Protein AF-0000000068949637 (afdb_homodimer)

Radius of gyration: 28.41 Å; Cα contacts (8 Å, |Δi|>4): 1861; chains: 2; bounding box: 64×83×65 Å

pLDDT: mean 93.16, std 8.56, range [34.22, 98.94]

Structure (mmCIF, N/CA/C/O backbone):
data_AF-0000000068949637-model_v1
#
loop_
_entity.id
_entity.type
_entity.pdbx_description
1 polymer '2-Polyprenyl-6-methoxyphenol hydroxylase or related FAD-dependent oxidoreductase'
#
loop_
_atom_site.group_PDB
_atom_site.id
_atom_site.type_symbol
_atom_site.label_atom_id
_atom_site.label_alt_id
_atom_site.label_comp_id
_atom_site.label_asym_id
_atom_site.label_entity_id
_atom_site.label_seq_id
_atom_site.pdbx_PDB_ins_code
_atom_site.Cartn_x
_atom_site.Cartn_y
_atom_site.Cartn_z
_atom_site.occupancy
_atom_site.B_iso_or_equiv
_atom_site.auth_seq_id
_atom_site.auth_comp_id
_atom_site.auth_asym_id
_atom_site.auth_atom_id
_atom_site.pdbx_PDB_model_num
ATOM 1 N N . MET A 1 1 ? 29.047 -9.109 -2.504 1 92.62 1 MET A N 1
ATOM 2 C CA . MET A 1 1 ? 27.812 -9.32 -1.756 1 92.62 1 MET A CA 1
ATOM 3 C C . MET A 1 1 ? 27.281 -10.734 -1.967 1 92.62 1 MET A C 1
ATOM 5 O O . MET A 1 1 ? 27.312 -11.25 -3.084 1 92.62 1 MET A O 1
ATOM 9 N N . LYS A 1 2 ? 26.875 -11.375 -0.888 1 96.81 2 LYS A N 1
ATOM 10 C CA . LYS A 1 2 ? 26.297 -12.711 -0.927 1 96.81 2 LYS A CA 1
ATOM 11 C C . LYS A 1 2 ? 24.859 -12.695 -0.427 1 96.81 2 LYS A C 1
ATOM 13 O O . LYS A 1 2 ? 24.578 -12.195 0.663 1 96.81 2 LYS A O 1
ATOM 18 N N . ILE A 1 3 ? 23.984 -13.297 -1.24 1 98.44 3 ILE A N 1
ATOM 19 C CA . ILE A 1 3 ? 22.562 -13.336 -0.893 1 98.44 3 ILE A CA 1
ATOM 20 C C . ILE A 1 3 ? 22.141 -14.781 -0.628 1 98.44 3 ILE A C 1
ATOM 22 O O . ILE A 1 3 ? 22.375 -15.664 -1.455 1 98.44 3 ILE A O 1
ATOM 26 N N . ALA A 1 4 ? 21.594 -15.023 0.528 1 98.81 4 ALA A N 1
ATOM 27 C CA . ALA A 1 4 ? 20.969 -16.312 0.837 1 98.81 4 ALA A CA 1
ATOM 28 C C . ALA A 1 4 ? 19.453 -16.25 0.642 1 98.81 4 ALA A C 1
ATOM 30 O O . ALA A 1 4 ? 18.812 -15.297 1.091 1 98.81 4 ALA A O 1
ATOM 31 N N . ILE A 1 5 ? 18.922 -17.234 -0.034 1 98.88 5 ILE A N 1
ATOM 32 C CA . ILE A 1 5 ? 17.5 -17.297 -0.325 1 98.88 5 ILE A CA 1
ATOM 33 C C . ILE A 1 5 ? 16.906 -18.547 0.321 1 98.88 5 ILE A C 1
ATOM 35 O O . ILE A 1 5 ? 17.266 -19.672 -0.032 1 98.88 5 ILE A O 1
ATOM 39 N N . ALA A 1 6 ? 16.016 -18.359 1.296 1 98.75 6 ALA A N 1
ATOM 40 C CA . ALA A 1 6 ? 15.273 -19.484 1.867 1 98.75 6 ALA A CA 1
ATOM 41 C C . ALA A 1 6 ? 14.055 -19.828 1.018 1 98.75 6 ALA A C 1
ATOM 43 O O . ALA A 1 6 ? 13.039 -19.125 1.069 1 98.75 6 ALA A O 1
ATOM 44 N N . GLY A 1 7 ? 14.125 -20.906 0.302 1 98.25 7 GLY A N 1
ATOM 45 C CA . GLY A 1 7 ? 13.023 -21.344 -0.543 1 98.25 7 GLY A CA 1
ATOM 46 C C . GLY A 1 7 ? 13.383 -21.391 -2.016 1 98.25 7 GLY A C 1
ATOM 47 O O . GLY A 1 7 ? 13.789 -20.375 -2.596 1 98.25 7 GLY A O 1
ATOM 48 N N . GLY A 1 8 ? 13.18 -22.547 -2.59 1 97.31 8 GLY A N 1
ATOM 49 C CA . GLY A 1 8 ? 13.438 -22.75 -4.004 1 97.31 8 GLY A CA 1
ATOM 50 C C . GLY A 1 8 ? 12.18 -22.75 -4.852 1 97.31 8 GLY A C 1
ATOM 51 O O . GLY A 1 8 ? 12.023 -23.594 -5.742 1 97.31 8 GLY A O 1
ATOM 52 N N . GLY A 1 9 ? 11.242 -21.891 -4.496 1 96.56 9 GLY A N 1
ATOM 53 C CA . GLY A 1 9 ? 10.062 -21.672 -5.324 1 96.56 9 GLY A CA 1
ATOM 54 C C . GLY A 1 9 ? 10.305 -20.703 -6.461 1 96.56 9 GLY A C 1
ATOM 55 O O . GLY A 1 9 ? 11.453 -20.328 -6.738 1 96.56 9 GLY A O 1
ATOM 56 N N . ILE A 1 10 ? 9.258 -20.266 -7.09 1 97.06 10 ILE A N 1
ATOM 57 C CA . ILE A 1 10 ? 9.32 -19.422 -8.273 1 97.06 10 ILE A CA 1
ATOM 58 C C . ILE A 1 10 ? 10.023 -18.109 -7.941 1 97.06 10 ILE A C 1
ATOM 60 O O . ILE A 1 10 ? 10.945 -17.688 -8.648 1 97.06 10 ILE A O 1
ATOM 64 N N . GLY A 1 11 ? 9.633 -17.469 -6.871 1 98.19 11 GLY A N 1
ATOM 65 C CA . GLY A 1 11 ? 10.234 -16.203 -6.48 1 98.19 11 GLY A CA 1
ATOM 66 C C . GLY A 1 11 ? 11.711 -16.328 -6.141 1 98.19 11 GLY A C 1
ATOM 67 O O . GLY A 1 11 ? 12.531 -15.539 -6.613 1 98.19 11 GLY A O 1
ATOM 68 N N . GLY A 1 12 ? 12.055 -17.359 -5.367 1 98.75 12 GLY A N 1
ATOM 69 C CA . GLY A 1 12 ? 13.43 -17.562 -4.945 1 98.75 12 GLY A CA 1
ATOM 70 C C . GLY A 1 12 ? 14.367 -17.875 -6.098 1 98.75 12 GLY A C 1
ATOM 71 O O . GLY A 1 12 ? 15.453 -17.297 -6.195 1 98.75 12 GLY A O 1
ATOM 72 N N . LEU A 1 13 ? 13.945 -18.75 -6.945 1 98.81 13 LEU A N 1
ATOM 73 C CA . LEU A 1 13 ? 14.789 -19.141 -8.078 1 98.81 13 LEU A CA 1
ATOM 74 C C . LEU A 1 13 ? 14.938 -17.984 -9.062 1 98.81 13 LEU A C 1
ATOM 76 O O . LEU A 1 13 ? 16.016 -17.812 -9.648 1 98.81 13 LEU A O 1
ATOM 80 N N . THR A 1 14 ? 13.883 -17.219 -9.242 1 98.88 14 THR A N 1
ATOM 81 C CA . THR A 1 14 ? 13.969 -16.047 -10.086 1 98.88 14 THR A CA 1
ATOM 82 C C . THR A 1 14 ? 14.992 -15.055 -9.531 1 98.88 14 THR A C 1
ATOM 84 O O . THR A 1 14 ? 15.82 -14.523 -10.273 1 98.88 14 THR A O 1
ATOM 87 N N . LEU A 1 15 ? 14.945 -14.836 -8.227 1 98.88 15 LEU A N 1
ATOM 88 C CA . LEU A 1 15 ? 15.891 -13.93 -7.602 1 98.88 15 LEU A CA 1
ATOM 89 C C . LEU A 1 15 ? 17.328 -14.422 -7.785 1 98.88 15 LEU A C 1
ATOM 91 O O . LEU A 1 15 ? 18.219 -13.641 -8.094 1 98.88 15 LEU A O 1
ATOM 95 N N . ALA A 1 16 ? 17.531 -15.719 -7.617 1 98.88 16 ALA A N 1
ATOM 96 C CA . ALA A 1 16 ? 18.859 -16.297 -7.789 1 98.88 16 ALA A CA 1
ATOM 97 C C . ALA A 1 16 ? 19.391 -16.047 -9.195 1 98.88 16 ALA A C 1
ATOM 99 O O . ALA A 1 16 ? 20.547 -15.648 -9.367 1 98.88 16 ALA A O 1
ATOM 100 N N . LEU A 1 17 ? 18.578 -16.25 -10.172 1 98.88 17 LEU A N 1
ATOM 101 C CA . LEU A 1 17 ? 18.969 -16.078 -11.562 1 98.88 17 LEU A CA 1
ATOM 102 C C . LEU A 1 17 ? 19.266 -14.609 -11.859 1 98.88 17 LEU A C 1
ATOM 104 O O . LEU A 1 17 ? 20.219 -14.297 -12.578 1 98.88 17 LEU A O 1
ATOM 108 N N . LEU A 1 18 ? 18.438 -13.727 -11.305 1 98.75 18 LEU A N 1
ATOM 109 C CA . LEU A 1 18 ? 18.672 -12.297 -11.484 1 98.75 18 LEU A CA 1
ATOM 110 C C . LEU A 1 18 ? 20 -11.875 -10.859 1 98.75 18 LEU A C 1
ATOM 112 O O . LEU A 1 18 ? 20.75 -11.109 -11.461 1 98.75 18 LEU A O 1
ATOM 116 N N . CYS A 1 19 ? 20.25 -12.367 -9.672 1 98.5 19 CYS A N 1
ATOM 117 C CA . CYS A 1 19 ? 21.516 -12.086 -9.008 1 98.5 19 CYS A CA 1
ATOM 118 C C . CYS A 1 19 ? 22.688 -12.531 -9.859 1 98.5 19 CYS A C 1
ATOM 120 O O . CYS A 1 19 ? 23.625 -11.766 -10.086 1 98.5 19 CYS A O 1
ATOM 122 N N . HIS A 1 20 ? 22.625 -13.688 -10.352 1 98.25 20 HIS A N 1
ATOM 123 C CA . HIS A 1 20 ? 23.688 -14.234 -11.18 1 98.25 20 HIS A CA 1
ATOM 124 C C . HIS A 1 20 ? 23.953 -13.352 -12.398 1 98.25 20 HIS A C 1
ATOM 126 O O . HIS A 1 20 ? 25.109 -13.078 -12.734 1 98.25 20 HIS A O 1
ATOM 132 N N . ARG A 1 21 ? 22.922 -12.969 -13.047 1 97.62 21 ARG A N 1
ATOM 133 C CA . ARG A 1 21 ? 23.031 -12.141 -14.242 1 97.62 21 ARG A CA 1
ATOM 134 C C . ARG A 1 21 ? 23.781 -10.844 -13.945 1 97.62 21 ARG A C 1
ATOM 136 O O . ARG A 1 21 ? 24.438 -10.289 -14.828 1 97.62 21 ARG A O 1
ATOM 143 N N . HIS A 1 22 ? 23.734 -10.414 -12.727 1 96.81 22 HIS A N 1
ATOM 144 C CA . HIS A 1 22 ? 24.328 -9.133 -12.375 1 96.81 22 HIS A CA 1
ATOM 145 C C . HIS A 1 22 ? 25.594 -9.336 -11.539 1 96.81 22 HIS A C 1
ATOM 147 O O . HIS A 1 22 ? 26.078 -8.398 -10.898 1 96.81 22 HIS A O 1
ATOM 153 N N . GLY A 1 23 ? 26.047 -10.523 -11.469 1 96.81 23 GLY A N 1
ATOM 154 C CA . GLY A 1 23 ? 27.328 -10.812 -10.844 1 96.81 23 GLY A CA 1
ATOM 155 C C . GLY A 1 23 ? 27.25 -10.883 -9.328 1 96.81 23 GLY A C 1
ATOM 156 O O . GLY A 1 23 ? 28.266 -10.703 -8.648 1 96.81 23 GLY A O 1
ATOM 157 N N . ILE A 1 24 ? 26.109 -11.039 -8.773 1 97.19 24 ILE A N 1
ATOM 158 C CA . ILE A 1 24 ? 25.922 -11.164 -7.336 1 97.19 24 ILE A CA 1
ATOM 159 C C . ILE A 1 24 ? 25.828 -12.641 -6.953 1 97.19 24 ILE A C 1
ATOM 161 O O . ILE A 1 24 ? 25.094 -13.406 -7.582 1 97.19 24 ILE A O 1
ATOM 165 N N . GLU A 1 25 ? 26.594 -13.031 -5.992 1 97.88 25 GLU A N 1
ATOM 166 C CA . GLU A 1 25 ? 26.547 -14.406 -5.516 1 97.88 25 GLU A CA 1
ATOM 167 C C . GLU A 1 25 ? 25.25 -14.695 -4.762 1 97.88 25 GLU A C 1
ATOM 169 O O . GLU A 1 25 ? 24.859 -13.922 -3.885 1 97.88 25 GLU A O 1
ATOM 174 N N . ALA A 1 26 ? 24.625 -15.82 -5.156 1 98.5 26 ALA A N 1
ATOM 175 C CA . ALA A 1 26 ? 23.391 -16.203 -4.484 1 98.5 26 ALA A CA 1
ATOM 176 C C . ALA A 1 26 ? 23.375 -17.703 -4.199 1 98.5 26 ALA A C 1
ATOM 178 O O . ALA A 1 26 ? 23.844 -18.5 -5.008 1 98.5 26 ALA A O 1
ATOM 179 N N . GLU A 1 27 ? 22.797 -18.031 -3.031 1 98.56 27 GLU A N 1
ATOM 180 C CA . GLU A 1 27 ? 22.562 -19.438 -2.666 1 98.56 27 GLU A CA 1
ATOM 181 C C . GLU A 1 27 ? 21.094 -19.656 -2.281 1 98.56 27 GLU A C 1
ATOM 183 O O . GLU A 1 27 ? 20.516 -18.859 -1.544 1 98.56 27 GLU A O 1
ATOM 188 N N . VAL A 1 28 ? 20.562 -20.75 -2.809 1 98.75 28 VAL A N 1
ATOM 189 C CA . VAL A 1 28 ? 19.188 -21.094 -2.514 1 98.75 28 VAL A CA 1
ATOM 190 C C . VAL A 1 28 ? 19.156 -22.297 -1.574 1 98.75 28 VAL A C 1
ATOM 192 O O . VAL A 1 28 ? 19.812 -23.312 -1.825 1 98.75 28 VAL A O 1
ATOM 195 N N . TRP A 1 29 ? 18.406 -22.172 -0.518 1 98.5 29 TRP A N 1
ATOM 196 C CA . TRP A 1 29 ? 18.188 -23.266 0.427 1 98.5 29 TRP A CA 1
ATOM 197 C C . TRP A 1 29 ? 16.734 -23.75 0.368 1 98.5 29 TRP A C 1
ATOM 199 O O . TRP A 1 29 ? 15.82 -23.016 0.724 1 98.5 29 TRP A O 1
ATOM 209 N N . GLU A 1 30 ? 16.547 -24.953 -0.092 1 97.94 30 GLU A N 1
ATOM 210 C CA . GLU A 1 30 ? 15.227 -25.531 -0.302 1 97.94 30 GLU A CA 1
ATOM 211 C C . GLU A 1 30 ? 14.992 -26.719 0.624 1 97.94 30 GLU A C 1
ATOM 213 O O . GLU A 1 30 ? 15.844 -27.594 0.744 1 97.94 30 GLU A O 1
ATOM 218 N N . ALA A 1 31 ? 13.836 -26.734 1.268 1 95.88 31 ALA A N 1
ATOM 219 C CA . ALA A 1 31 ? 13.508 -27.75 2.268 1 95.88 31 ALA A CA 1
ATOM 220 C C . ALA A 1 31 ? 13.367 -29.125 1.626 1 95.88 31 ALA A C 1
ATOM 222 O O . ALA A 1 31 ? 13.766 -30.141 2.211 1 95.88 31 ALA A O 1
ATOM 223 N N . SER A 1 32 ? 12.766 -29.234 0.45 1 94 32 SER A N 1
ATOM 224 C CA . SER A 1 32 ? 12.531 -30.516 -0.218 1 94 32 SER A CA 1
ATOM 225 C C . SER A 1 32 ? 13.844 -31.156 -0.665 1 94 32 SER A C 1
ATOM 227 O O . SER A 1 32 ? 14.711 -30.469 -1.214 1 94 32 SER A O 1
ATOM 229 N N . GLU A 1 33 ? 13.914 -32.406 -0.545 1 93.38 33 GLU A N 1
ATOM 230 C CA . GLU A 1 33 ? 15.109 -33.094 -0.978 1 93.38 33 GLU A CA 1
ATOM 231 C C . GLU A 1 33 ? 15.172 -33.219 -2.5 1 93.38 33 GLU A C 1
ATOM 233 O O . GLU A 1 33 ? 16.25 -33.156 -3.092 1 93.38 33 GLU A O 1
ATOM 238 N N . THR A 1 34 ? 13.961 -33.438 -2.951 1 91.12 34 THR A N 1
ATOM 239 C CA . THR A 1 34 ? 13.836 -33.531 -4.402 1 91.12 34 THR A CA 1
ATOM 240 C C . THR A 1 34 ? 12.711 -32.625 -4.906 1 91.12 34 THR A C 1
ATOM 242 O O . THR A 1 34 ? 11.578 -32.719 -4.434 1 91.12 34 THR A O 1
ATOM 245 N N . LEU A 1 35 ? 13.102 -31.812 -5.859 1 89.44 35 LEU A N 1
ATOM 246 C CA . LEU A 1 35 ? 12.078 -31 -6.496 1 89.44 35 LEU A CA 1
ATOM 247 C C . LEU A 1 35 ? 11.352 -31.781 -7.586 1 89.44 35 LEU A C 1
ATOM 249 O O . LEU A 1 35 ? 11.992 -32.406 -8.438 1 89.44 35 LEU A O 1
ATOM 253 N N . ARG A 1 36 ? 10.016 -31.781 -7.473 1 85.31 36 ARG A N 1
ATOM 254 C CA . ARG A 1 36 ? 9.156 -32.438 -8.461 1 85.31 36 ARG A CA 1
ATOM 255 C C . ARG A 1 36 ? 8.164 -31.453 -9.07 1 85.31 36 ARG A C 1
ATOM 257 O O . ARG A 1 36 ? 7.824 -30.438 -8.445 1 85.31 36 ARG A O 1
ATOM 264 N N . PRO A 1 37 ? 7.875 -31.719 -10.336 1 82.06 37 PRO A N 1
ATOM 265 C CA . PRO A 1 37 ? 6.91 -30.828 -10.977 1 82.06 37 PRO A CA 1
ATOM 266 C C . PRO A 1 37 ? 5.492 -31 -10.445 1 82.06 37 PRO A C 1
ATOM 268 O O . PRO A 1 37 ? 4.641 -31.578 -11.133 1 82.06 37 PRO A O 1
ATOM 271 N N . LEU A 1 38 ? 5.195 -30.516 -9.32 1 73.81 38 LEU A N 1
ATOM 272 C CA . LEU A 1 38 ? 3.895 -30.641 -8.68 1 73.81 38 LEU A CA 1
ATOM 273 C C . LEU A 1 38 ? 3.025 -29.422 -8.961 1 73.81 38 LEU A C 1
ATOM 275 O O . LEU A 1 38 ? 3.541 -28.359 -9.312 1 73.81 38 LEU A O 1
ATOM 279 N N . GLY A 1 39 ? 1.839 -29.688 -9.016 1 72.62 39 GLY A N 1
ATOM 280 C CA . GLY A 1 39 ? 0.919 -28.562 -9.078 1 72.62 39 GLY A CA 1
ATOM 281 C C . GLY A 1 39 ? 0.007 -28.594 -10.289 1 72.62 39 GLY A C 1
ATOM 282 O O . GLY A 1 39 ? -0.193 -29.656 -10.891 1 72.62 39 GLY A O 1
ATOM 283 N N . VAL A 1 40 ? -0.61 -27.516 -10.383 1 88.06 40 VAL A N 1
ATOM 284 C CA . VAL A 1 40 ? -1.541 -27.328 -11.484 1 88.06 40 VAL A CA 1
ATOM 285 C C . VAL A 1 40 ? -1.135 -26.094 -12.297 1 88.06 40 VAL A C 1
ATOM 287 O O . VAL A 1 40 ? 0.055 -25.797 -12.438 1 88.06 40 VAL A O 1
ATOM 290 N N . GLY A 1 41 ? -2.076 -25.484 -12.945 1 94.31 41 GLY A N 1
ATOM 291 C CA . GLY A 1 41 ? -1.769 -24.391 -13.844 1 94.31 41 GLY A CA 1
ATOM 292 C C . GLY A 1 41 ? -1.65 -23.047 -13.125 1 94.31 41 GLY A C 1
ATOM 293 O O . GLY A 1 41 ? -2.297 -22.828 -12.102 1 94.31 41 GLY A O 1
ATOM 294 N N . ILE A 1 42 ? -0.768 -22.203 -13.609 1 95.56 42 ILE A N 1
ATOM 295 C CA . ILE A 1 42 ? -0.699 -20.797 -13.203 1 95.56 42 ILE A CA 1
ATOM 296 C C . ILE A 1 42 ? -0.581 -19.906 -14.438 1 95.56 42 ILE A C 1
ATOM 298 O O . ILE A 1 42 ? -0.358 -20.406 -15.547 1 95.56 42 ILE A O 1
ATOM 302 N N . ASN A 1 43 ? -0.766 -18.656 -14.18 1 96 43 ASN A N 1
ATOM 303 C CA . ASN A 1 43 ? -0.61 -17.672 -15.25 1 96 43 ASN A CA 1
ATOM 304 C C . ASN A 1 43 ? 0.551 -16.719 -14.977 1 96 43 ASN A C 1
ATOM 306 O O . ASN A 1 43 ? 0.756 -16.297 -13.836 1 96 43 ASN A O 1
ATOM 310 N N . LEU A 1 44 ? 1.307 -16.531 -16 1 96.62 44 LEU A N 1
ATOM 311 C CA . LEU A 1 44 ? 2.369 -15.523 -15.992 1 96.62 44 LEU A CA 1
ATOM 312 C C . LEU A 1 44 ? 1.97 -14.289 -16.797 1 96.62 44 LEU A C 1
ATOM 314 O O . LEU A 1 44 ? 1.932 -14.336 -18.031 1 96.62 44 LEU A O 1
ATOM 318 N N . LEU A 1 45 ? 1.758 -13.195 -16.125 1 95.5 45 LEU A N 1
ATOM 319 C CA . LEU A 1 45 ? 1.332 -11.953 -16.766 1 95.5 45 LEU A CA 1
ATOM 320 C C . LEU A 1 45 ? 2.496 -11.297 -17.5 1 95.5 45 LEU A C 1
ATOM 322 O O . LEU A 1 45 ? 3.66 -11.602 -17.219 1 95.5 45 LEU A O 1
ATOM 326 N N . PRO A 1 46 ? 2.201 -10.344 -18.328 1 94.69 46 PRO A N 1
ATOM 327 C CA . PRO A 1 46 ? 3.23 -9.758 -19.188 1 94.69 46 PRO A CA 1
ATOM 328 C C . PRO A 1 46 ? 4.371 -9.117 -18.406 1 94.69 46 PRO A C 1
ATOM 330 O O . PRO A 1 46 ? 5.535 -9.219 -18.797 1 94.69 46 PRO A O 1
ATOM 333 N N . HIS A 1 47 ? 4.066 -8.516 -17.312 1 93.06 47 HIS A N 1
ATOM 334 C CA . HIS A 1 47 ? 5.117 -7.852 -16.547 1 93.06 47 HIS A CA 1
ATOM 335 C C . HIS A 1 47 ? 6.082 -8.867 -15.945 1 93.06 47 HIS A C 1
ATOM 337 O O . HIS A 1 47 ? 7.281 -8.602 -15.844 1 93.06 47 HIS A O 1
ATOM 343 N N . ALA A 1 48 ? 5.605 -10.016 -15.57 1 96.06 48 ALA A N 1
ATOM 344 C CA . ALA A 1 48 ? 6.473 -11.094 -15.094 1 96.06 48 ALA A CA 1
ATOM 345 C C . ALA A 1 48 ? 7.277 -11.695 -16.25 1 96.06 48 ALA A C 1
ATOM 347 O O . ALA A 1 48 ? 8.469 -11.977 -16.094 1 96.06 48 ALA A O 1
ATOM 348 N N . VAL A 1 49 ? 6.605 -11.836 -17.375 1 97.25 49 VAL A N 1
ATOM 349 C CA . VAL A 1 49 ? 7.258 -12.438 -18.531 1 97.25 49 VAL A CA 1
ATOM 350 C C . VAL A 1 49 ? 8.375 -11.523 -19.031 1 97.25 49 VAL A C 1
ATOM 352 O O . VAL A 1 49 ? 9.422 -11.992 -19.484 1 97.25 49 VAL A O 1
ATOM 355 N N . ARG A 1 50 ? 8.172 -10.25 -18.906 1 96.75 50 ARG A N 1
ATOM 356 C CA . ARG A 1 50 ? 9.227 -9.305 -19.25 1 96.75 50 ARG A CA 1
ATOM 357 C C . ARG A 1 50 ? 10.508 -9.617 -18.484 1 96.75 50 ARG A C 1
ATOM 359 O O . ARG A 1 50 ? 11.586 -9.695 -19.078 1 96.75 50 ARG A O 1
ATOM 366 N N . ILE A 1 51 ? 10.406 -9.859 -17.25 1 97.38 51 ILE A N 1
ATOM 367 C CA . ILE A 1 51 ? 11.555 -10.133 -16.406 1 97.38 51 ILE A CA 1
ATOM 368 C C . ILE A 1 51 ? 12.172 -11.484 -16.766 1 97.38 51 ILE A C 1
ATOM 370 O O . ILE A 1 51 ? 13.391 -11.602 -16.891 1 97.38 51 ILE A O 1
ATOM 374 N N . LEU A 1 52 ? 11.328 -12.438 -16.984 1 98.5 52 LEU A N 1
ATOM 375 C CA . LEU A 1 52 ? 11.805 -13.758 -17.375 1 98.5 52 LEU A CA 1
ATOM 376 C C . LEU A 1 52 ? 12.484 -13.711 -18.734 1 98.5 52 LEU A C 1
ATOM 378 O O . LEU A 1 52 ? 13.445 -14.445 -18.984 1 98.5 52 LEU A O 1
ATOM 382 N N . SER A 1 53 ? 11.992 -12.844 -19.578 1 97.75 53 SER A N 1
ATOM 383 C CA . SER A 1 53 ? 12.602 -12.656 -20.891 1 97.75 53 SER A CA 1
ATOM 384 C C . SER A 1 53 ? 14 -12.062 -20.766 1 97.75 53 SER A C 1
ATOM 386 O O . SER A 1 53 ? 14.906 -12.438 -21.516 1 97.75 53 SER A O 1
ATOM 388 N N . GLU A 1 54 ? 14.133 -11.164 -19.875 1 96.62 54 GLU A N 1
ATOM 389 C CA . GLU A 1 54 ? 15.445 -10.602 -19.609 1 96.62 54 GLU A CA 1
ATOM 390 C C . GLU A 1 54 ? 16.438 -11.68 -19.156 1 96.62 54 GLU A C 1
ATOM 392 O O . GLU A 1 54 ? 17.641 -11.562 -19.375 1 96.62 54 GLU A O 1
ATOM 397 N N . LEU A 1 55 ? 15.938 -12.703 -18.641 1 98.19 55 LEU A N 1
ATOM 398 C CA . LEU A 1 55 ? 16.75 -13.82 -18.188 1 98.19 55 LEU A CA 1
ATOM 399 C C . LEU A 1 55 ? 17 -14.82 -19.312 1 98.19 55 LEU A C 1
ATOM 401 O O . LEU A 1 55 ? 17.609 -15.867 -19.094 1 98.19 55 LEU A O 1
ATOM 405 N N . GLY A 1 56 ? 16.422 -14.531 -20.469 1 98.06 56 GLY A N 1
ATOM 406 C CA . GLY A 1 56 ? 16.625 -15.391 -21.625 1 98.06 56 GLY A CA 1
ATOM 407 C C . GLY A 1 56 ? 15.727 -16.609 -21.625 1 98.06 56 GLY A C 1
ATOM 408 O O . GLY A 1 56 ? 16.047 -17.625 -22.25 1 98.06 56 GLY A O 1
ATOM 409 N N . LEU A 1 57 ? 14.633 -16.562 -20.969 1 98.5 57 LEU A N 1
ATOM 410 C CA . LEU A 1 57 ? 13.828 -17.766 -20.781 1 98.5 57 LEU A CA 1
ATOM 411 C C . LEU A 1 57 ? 12.594 -17.734 -21.672 1 98.5 57 LEU A C 1
ATOM 413 O O . LEU A 1 57 ? 11.766 -18.641 -21.641 1 98.5 57 LEU A O 1
ATOM 417 N N . ARG A 1 58 ? 12.469 -16.734 -22.469 1 97.5 58 ARG A N 1
ATOM 418 C CA . ARG A 1 58 ? 11.242 -16.547 -23.25 1 97.5 58 ARG A CA 1
ATOM 419 C C . ARG A 1 58 ? 10.984 -17.75 -24.156 1 97.5 58 ARG A C 1
ATOM 421 O O . ARG A 1 58 ? 9.875 -18.281 -24.188 1 97.5 58 ARG A O 1
ATOM 428 N N . ASP A 1 59 ? 11.969 -18.203 -24.906 1 98 59 ASP A N 1
ATOM 429 C CA . ASP A 1 59 ? 11.789 -19.297 -25.859 1 98 59 ASP A CA 1
ATOM 430 C C . ASP A 1 59 ? 11.461 -20.609 -25.141 1 98 59 ASP A C 1
ATOM 432 O O . ASP A 1 59 ? 10.602 -21.359 -25.578 1 98 59 ASP A O 1
ATOM 436 N N . ALA A 1 60 ? 12.195 -20.859 -24.062 1 98.56 60 ALA A N 1
ATOM 437 C CA . ALA A 1 60 ? 11.93 -22.062 -23.281 1 98.56 60 ALA A CA 1
ATOM 438 C C . ALA A 1 60 ? 10.5 -22.062 -22.734 1 98.56 60 ALA A C 1
ATOM 440 O O . ALA A 1 60 ? 9.844 -23.094 -22.703 1 98.56 60 ALA A O 1
ATOM 441 N N . LEU A 1 61 ? 10.047 -20.891 -22.328 1 98.62 61 LEU A N 1
ATOM 442 C CA . LEU A 1 61 ? 8.672 -20.75 -21.844 1 98.62 61 LEU A CA 1
ATOM 443 C C . LEU A 1 61 ? 7.68 -21.016 -22.984 1 98.62 61 LEU A C 1
ATOM 445 O O . LEU A 1 61 ? 6.691 -21.734 -22.781 1 98.62 61 LEU A O 1
ATOM 449 N N . ALA A 1 62 ? 7.957 -20.5 -24.141 1 98.19 62 ALA A N 1
ATOM 450 C CA . ALA A 1 62 ? 7.07 -20.656 -25.297 1 98.19 62 ALA A CA 1
ATOM 451 C C . ALA A 1 62 ? 6.953 -22.125 -25.703 1 98.19 62 ALA A C 1
ATOM 453 O O . ALA A 1 62 ? 5.934 -22.531 -26.25 1 98.19 62 ALA A O 1
ATOM 454 N N . ASP A 1 63 ? 7.945 -22.859 -25.359 1 98.31 63 ASP A N 1
ATOM 455 C CA . ASP A 1 63 ? 7.977 -24.266 -25.734 1 98.31 63 ASP A CA 1
ATOM 456 C C . ASP A 1 63 ? 7.074 -25.094 -24.812 1 98.31 63 ASP A C 1
ATOM 458 O O . ASP A 1 63 ? 6.605 -26.172 -25.203 1 98.31 63 ASP A O 1
ATOM 462 N N . ILE A 1 64 ? 6.812 -24.609 -23.672 1 98.06 64 ILE A N 1
ATOM 463 C CA . ILE A 1 64 ? 6.141 -25.5 -22.734 1 98.06 64 ILE A CA 1
ATOM 464 C C . ILE A 1 64 ? 4.805 -24.906 -22.312 1 98.06 64 ILE A C 1
ATOM 466 O O . ILE A 1 64 ? 3.965 -25.594 -21.719 1 98.06 64 ILE A O 1
ATOM 470 N N . ALA A 1 65 ? 4.59 -23.656 -22.547 1 98.56 65 ALA A N 1
ATOM 471 C CA . ALA A 1 65 ? 3.428 -22.938 -22.016 1 98.56 65 ALA A CA 1
ATOM 472 C C . ALA A 1 65 ? 2.525 -22.453 -23.141 1 98.56 65 ALA A C 1
ATOM 474 O O . ALA A 1 65 ? 2.975 -22.297 -24.281 1 98.56 65 ALA A O 1
ATOM 475 N N . ILE A 1 66 ? 1.286 -22.234 -22.844 1 98.69 66 ILE A N 1
ATOM 476 C CA . ILE A 1 66 ? 0.328 -21.688 -23.797 1 98.69 66 ILE A CA 1
ATOM 477 C C . ILE A 1 66 ? 0.397 -20.172 -23.781 1 98.69 66 ILE A C 1
ATOM 479 O O . ILE A 1 66 ? 0.24 -19.547 -22.719 1 98.69 66 ILE A O 1
ATOM 483 N N . GLU A 1 67 ? 0.652 -19.562 -24.953 1 98.38 67 GLU A N 1
ATOM 484 C CA . GLU A 1 67 ? 0.477 -18.125 -25.062 1 98.38 67 GLU A CA 1
ATOM 485 C C . GLU A 1 67 ? -1.001 -17.734 -25.062 1 98.38 67 GLU A C 1
ATOM 487 O O . GLU A 1 67 ? -1.692 -17.891 -26.062 1 98.38 67 GLU A O 1
ATOM 492 N N . THR A 1 68 ? -1.428 -17.219 -23.953 1 98.12 68 THR A N 1
ATOM 493 C CA . THR A 1 68 ? -2.846 -16.953 -23.734 1 98.12 68 THR A CA 1
ATOM 494 C C . THR A 1 68 ? -3.355 -15.914 -24.719 1 98.12 68 THR A C 1
ATOM 496 O O . THR A 1 68 ? -2.748 -14.852 -24.875 1 98.12 68 THR A O 1
ATOM 499 N N . SER A 1 69 ? -4.477 -16.188 -25.344 1 98 69 SER A N 1
ATOM 500 C CA . SER A 1 69 ? -4.984 -15.297 -26.375 1 98 69 SER A CA 1
ATOM 501 C C . SER A 1 69 ? -6.027 -14.336 -25.828 1 98 69 SER A C 1
ATOM 503 O O . SER A 1 69 ? -6.129 -13.195 -26.281 1 98 69 SER A O 1
ATOM 505 N N . SER A 1 70 ? -6.746 -14.852 -24.875 1 97.81 70 SER A N 1
ATOM 506 C CA . SER A 1 70 ? -7.844 -14.016 -24.391 1 97.81 70 SER A CA 1
ATOM 507 C C . SER A 1 70 ? -8.32 -14.484 -23.016 1 97.81 70 SER A C 1
ATOM 509 O O . SER A 1 70 ? -7.988 -15.586 -22.578 1 97.81 70 SER A O 1
ATOM 511 N N . LEU A 1 71 ? -9.031 -13.602 -22.328 1 97 71 LEU A N 1
ATOM 512 C CA . LEU A 1 71 ? -9.742 -13.859 -21.078 1 97 71 LEU A CA 1
ATOM 513 C C . LEU A 1 71 ? -11.219 -13.484 -21.203 1 97 71 LEU A C 1
ATOM 515 O O . LEU A 1 71 ? -11.547 -12.422 -21.734 1 97 71 LEU A O 1
ATOM 519 N N . SER A 1 72 ? -12.094 -14.375 -20.781 1 97.38 72 SER A N 1
ATOM 520 C CA . SER A 1 72 ? -13.523 -14.086 -20.766 1 97.38 72 SER A CA 1
ATOM 521 C C . SER A 1 72 ? -14.141 -14.391 -19.406 1 97.38 72 SER A C 1
ATOM 523 O O . SER A 1 72 ? -13.711 -15.32 -18.719 1 97.38 72 SER A O 1
ATOM 525 N N . TYR A 1 73 ? -15.125 -13.578 -19.062 1 97.25 73 TYR A N 1
ATOM 526 C CA . TYR A 1 73 ? -15.977 -13.828 -17.891 1 97.25 73 TYR A CA 1
ATOM 527 C C . TYR A 1 73 ? -17.391 -14.211 -18.328 1 97.25 73 TYR A C 1
ATOM 529 O O . TYR A 1 73 ? -17.969 -13.57 -19.203 1 97.25 73 TYR A O 1
ATOM 537 N N . TYR A 1 74 ? -17.891 -15.281 -17.734 1 97.88 74 TYR A N 1
ATOM 538 C CA . TYR A 1 74 ? -19.234 -15.781 -18.016 1 97.88 74 TYR A CA 1
ATOM 539 C C . TYR A 1 74 ? -20.047 -15.875 -16.734 1 97.88 74 TYR A C 1
ATOM 541 O O . TYR A 1 74 ? -19.5 -16.016 -15.648 1 97.88 74 TYR A O 1
ATOM 549 N N . ASN A 1 75 ? -21.406 -15.742 -16.938 1 97.5 75 ASN A N 1
ATOM 550 C CA . ASN A 1 75 ? -22.25 -16.062 -15.797 1 97.5 75 ASN A CA 1
ATOM 551 C C . ASN A 1 75 ? -22.469 -17.562 -15.656 1 97.5 75 ASN A C 1
ATOM 553 O O . ASN A 1 75 ? -21.906 -18.344 -16.422 1 97.5 75 ASN A O 1
ATOM 557 N N . LYS A 1 76 ? -23.234 -18 -14.68 1 96.62 76 LYS A N 1
ATOM 558 C CA . LYS A 1 76 ? -23.422 -19.406 -14.352 1 96.62 76 LYS A CA 1
ATOM 559 C C . LYS A 1 76 ? -24.219 -20.125 -15.445 1 96.62 76 LYS A C 1
ATOM 561 O O . LYS A 1 76 ? -24.328 -21.344 -15.445 1 96.62 76 LYS A O 1
ATOM 566 N N . ARG A 1 77 ? -24.719 -19.375 -16.422 1 95.56 77 ARG A N 1
ATOM 567 C CA . ARG A 1 77 ? -25.5 -19.938 -17.516 1 95.56 77 ARG A CA 1
ATOM 568 C C . ARG A 1 77 ? -24.688 -19.969 -18.812 1 95.56 77 ARG A C 1
ATOM 570 O O . ARG A 1 77 ? -25.219 -20.297 -19.875 1 95.56 77 ARG A O 1
ATOM 577 N N . GLY A 1 78 ? -23.453 -19.578 -18.719 1 96 78 GLY A N 1
ATOM 578 C CA . GLY A 1 78 ? -22.562 -19.609 -19.875 1 96 78 GLY A CA 1
ATOM 579 C C . GLY A 1 78 ? -22.703 -18.391 -20.766 1 96 78 GLY A C 1
ATOM 580 O O . GLY A 1 78 ? -22.25 -18.391 -21.906 1 96 78 GLY A O 1
ATOM 581 N N . GLN A 1 79 ? -23.312 -17.375 -20.266 1 97.06 79 GLN A N 1
ATOM 582 C CA . GLN A 1 79 ? -23.438 -16.141 -21.016 1 97.06 79 GLN A CA 1
ATOM 583 C C . GLN A 1 79 ? -22.234 -15.227 -20.781 1 97.06 79 GLN A C 1
ATOM 585 O O . GLN A 1 79 ? -21.844 -14.992 -19.641 1 97.06 79 GLN A O 1
ATOM 590 N N . ARG A 1 80 ? -21.703 -14.688 -21.875 1 97.31 80 ARG A N 1
ATOM 591 C CA . ARG A 1 80 ? -20.484 -13.891 -21.766 1 97.31 80 ARG A CA 1
ATOM 592 C C . ARG A 1 80 ? -20.781 -12.516 -21.172 1 97.31 80 ARG A C 1
ATOM 594 O O . ARG A 1 80 ? -21.688 -11.812 -21.656 1 97.31 80 ARG A O 1
ATOM 601 N N . ILE A 1 81 ? -20.047 -12.133 -20.203 1 97.56 81 ILE A N 1
ATOM 602 C CA . ILE A 1 81 ? -20.141 -10.836 -19.547 1 97.56 81 ILE A CA 1
ATOM 603 C C . ILE A 1 81 ? -19.062 -9.898 -20.094 1 97.56 81 ILE A C 1
ATOM 605 O O . ILE A 1 81 ? -19.312 -8.719 -20.328 1 97.56 81 ILE A O 1
ATOM 609 N N . TRP A 1 82 ? -17.891 -10.43 -20.281 1 95.69 82 TRP A N 1
ATOM 610 C CA . TRP A 1 82 ? -16.719 -9.656 -20.672 1 95.69 82 TRP A CA 1
ATOM 611 C C . TRP A 1 82 ? -15.742 -10.5 -21.5 1 95.69 82 TRP A C 1
ATOM 613 O O . TRP A 1 82 ? -15.672 -11.719 -21.312 1 95.69 82 TRP A O 1
ATOM 623 N N . HIS A 1 83 ? -15.078 -9.859 -22.391 1 96 83 HIS A N 1
ATOM 624 C CA . HIS A 1 83 ? -14.039 -10.477 -23.203 1 96 83 HIS A CA 1
ATOM 625 C C . HIS A 1 83 ? -12.922 -9.484 -23.516 1 96 83 HIS A C 1
ATOM 627 O O . HIS A 1 83 ? -13.188 -8.344 -23.906 1 96 83 HIS A O 1
ATOM 633 N N . GLU A 1 84 ? -11.672 -9.953 -23.328 1 94.75 84 GLU A N 1
ATOM 634 C CA . GLU A 1 84 ? -10.555 -9.094 -23.719 1 94.75 84 GLU A CA 1
ATOM 635 C C . GLU A 1 84 ? -9.359 -9.922 -24.188 1 94.75 84 GLU A C 1
ATOM 637 O O . GLU A 1 84 ? -9.117 -11.008 -23.672 1 94.75 84 GLU A O 1
ATOM 642 N N . PRO A 1 85 ? -8.641 -9.422 -25.203 1 96.56 85 PRO A N 1
ATOM 643 C CA . PRO A 1 85 ? -7.387 -10.078 -25.594 1 96.56 85 PRO A CA 1
ATOM 644 C C . PRO A 1 85 ? -6.336 -10.016 -24.484 1 96.56 85 PRO A C 1
ATOM 646 O O . PRO A 1 85 ? -6.43 -9.18 -23.578 1 96.56 85 PRO A O 1
ATOM 649 N N . ARG A 1 86 ? -5.363 -10.898 -24.547 1 95.88 86 ARG A N 1
ATOM 650 C CA . ARG A 1 86 ? -4.301 -10.953 -23.547 1 95.88 86 ARG A CA 1
ATOM 651 C C . ARG A 1 86 ? -2.926 -10.938 -24.219 1 95.88 86 ARG A C 1
ATOM 653 O O . ARG A 1 86 ? -2.779 -11.359 -25.359 1 95.88 86 ARG A O 1
ATOM 660 N N . GLY A 1 87 ? -1.953 -10.492 -23.484 1 94.94 87 GLY A N 1
ATOM 661 C CA . GLY A 1 87 ? -0.575 -10.523 -23.938 1 94.94 87 GLY A CA 1
ATOM 662 C C . GLY A 1 87 ? -0.354 -9.742 -25.219 1 94.94 87 GLY A C 1
ATOM 663 O O . GLY A 1 87 ? -0.769 -8.586 -25.328 1 94.94 87 GLY A O 1
ATOM 664 N N . LEU A 1 88 ? 0.244 -10.398 -26.172 1 94.69 88 LEU A N 1
ATOM 665 C CA . LEU A 1 88 ? 0.579 -9.758 -27.438 1 94.69 88 LEU A CA 1
ATOM 666 C C . LEU A 1 88 ? -0.682 -9.312 -28.172 1 94.69 88 LEU A C 1
ATOM 668 O O . LEU A 1 88 ? -0.712 -8.234 -28.766 1 94.69 88 LEU A O 1
ATOM 672 N N . ALA A 1 89 ? -1.65 -10.125 -28.031 1 94.5 89 ALA A N 1
ATOM 673 C CA . ALA A 1 89 ? -2.906 -9.82 -28.703 1 94.5 89 ALA A CA 1
ATOM 674 C C . ALA A 1 89 ? -3.549 -8.562 -28.125 1 94.5 89 ALA A C 1
ATOM 676 O O . ALA A 1 89 ? -4.336 -7.895 -28.797 1 94.5 89 ALA A O 1
ATOM 677 N N . ALA A 1 90 ? -3.229 -8.242 -26.953 1 94.25 90 ALA A N 1
ATOM 678 C CA . ALA A 1 90 ? -3.762 -7.051 -26.297 1 94.25 90 ALA A CA 1
ATOM 679 C C . ALA A 1 90 ? -2.865 -5.84 -26.547 1 94.25 90 ALA A C 1
ATOM 681 O O . ALA A 1 90 ? -3.148 -4.742 -26.047 1 94.25 90 ALA A O 1
ATOM 682 N N . GLY A 1 91 ? -1.764 -6.035 -27.234 1 93 91 GLY A N 1
ATOM 683 C CA . GLY A 1 91 ? -0.88 -4.934 -27.578 1 93 91 GLY A CA 1
ATOM 684 C C . GLY A 1 91 ? 0.331 -4.832 -26.672 1 93 91 GLY A C 1
ATOM 685 O O . GLY A 1 91 ? 1.134 -3.906 -26.797 1 93 91 GLY A O 1
ATOM 686 N N . TYR A 1 92 ? 0.515 -5.762 -25.812 1 93.06 92 TYR A N 1
ATOM 687 C CA . TYR A 1 92 ? 1.712 -5.77 -24.969 1 93.06 92 TYR A CA 1
ATOM 688 C C . TYR A 1 92 ? 2.93 -6.219 -25.781 1 93.06 92 TYR A C 1
ATOM 690 O O . TYR A 1 92 ? 2.795 -6.93 -26.766 1 93.06 92 TYR A O 1
ATOM 698 N N . ASP A 1 93 ? 4.094 -5.863 -25.234 1 93.94 93 ASP A N 1
ATOM 699 C CA . ASP A 1 93 ? 5.34 -6.277 -25.859 1 93.94 93 ASP A CA 1
ATOM 700 C C . ASP A 1 93 ? 5.699 -7.711 -25.484 1 93.94 93 ASP A C 1
ATOM 702 O O . ASP A 1 93 ? 6.516 -8.352 -26.141 1 93.94 93 ASP A O 1
ATOM 706 N N . TRP A 1 94 ? 5.023 -8.234 -24.484 1 95.5 94 TRP A N 1
ATOM 707 C CA . TRP A 1 94 ? 5.309 -9.57 -23.969 1 95.5 94 TRP A CA 1
ATOM 708 C C . TRP A 1 94 ? 4.027 -10.391 -23.875 1 95.5 94 TRP A C 1
ATOM 710 O O . TRP A 1 94 ? 2.967 -9.859 -23.531 1 95.5 94 TRP A O 1
ATOM 720 N N . PRO A 1 95 ? 4.168 -11.633 -24.125 1 97 95 PRO A N 1
ATOM 721 C CA . PRO A 1 95 ? 2.99 -12.5 -24.031 1 97 95 PRO A CA 1
ATOM 722 C C . PRO A 1 95 ? 2.582 -12.766 -22.578 1 97 95 PRO A C 1
ATOM 724 O O . PRO A 1 95 ? 3.326 -12.445 -21.656 1 97 95 PRO A O 1
ATOM 727 N N . GLN A 1 96 ? 1.382 -13.164 -22.422 1 96.94 96 GLN A N 1
ATOM 728 C CA . GLN A 1 96 ? 0.944 -13.891 -21.234 1 96.94 96 GLN A CA 1
ATOM 729 C C . GLN A 1 96 ? 1.028 -15.398 -21.438 1 96.94 96 GLN A C 1
ATOM 731 O O . GLN A 1 96 ? 0.704 -15.898 -22.516 1 96.94 96 GLN A O 1
ATOM 736 N N . PHE A 1 97 ? 1.484 -16.125 -20.406 1 98.12 97 PHE A N 1
ATOM 737 C CA . PHE A 1 97 ? 1.581 -17.562 -20.531 1 98.12 97 PHE A CA 1
ATOM 738 C C . PHE A 1 97 ? 0.703 -18.266 -19.484 1 98.12 97 PHE A C 1
ATOM 740 O O . PHE A 1 97 ? 0.665 -17.844 -18.328 1 98.12 97 PHE A O 1
ATOM 747 N N . SER A 1 98 ? -0.06 -19.203 -19.906 1 98.25 98 SER A N 1
ATOM 748 C CA . SER A 1 98 ? -0.623 -20.234 -19.031 1 98.25 98 SER A CA 1
ATOM 749 C C . SER A 1 98 ? 0.251 -21.484 -19.016 1 98.25 98 SER A C 1
ATOM 751 O O . SER A 1 98 ? 0.549 -22.047 -20.062 1 98.25 98 SER A O 1
ATOM 753 N N . ILE A 1 99 ? 0.593 -21.906 -17.812 1 97.94 99 ILE A N 1
ATOM 754 C CA . ILE A 1 99 ? 1.674 -22.891 -17.766 1 97.94 99 ILE A CA 1
ATOM 755 C C . ILE A 1 99 ? 1.466 -23.812 -16.562 1 97.94 99 ILE A C 1
ATOM 757 O O . ILE A 1 99 ? 0.789 -23.469 -15.602 1 97.94 99 ILE A O 1
ATOM 761 N N . HIS A 1 100 ? 1.956 -25.016 -16.703 1 97.25 100 HIS A N 1
ATOM 762 C CA . HIS A 1 100 ? 2.014 -25.922 -15.562 1 97.25 100 HIS A CA 1
ATOM 763 C C . HIS A 1 100 ? 3.033 -25.438 -14.539 1 97.25 100 HIS A C 1
ATOM 765 O O . HIS A 1 100 ? 4.219 -25.312 -14.844 1 97.25 100 HIS A O 1
ATOM 771 N N . ARG A 1 101 ? 2.582 -25.219 -13.367 1 95.12 101 ARG A N 1
ATOM 772 C CA . ARG A 1 101 ? 3.402 -24.625 -12.32 1 95.12 101 ARG A CA 1
ATOM 773 C C . ARG A 1 101 ? 4.668 -25.438 -12.086 1 95.12 101 ARG A C 1
ATOM 775 O O . ARG A 1 101 ? 5.758 -24.875 -11.953 1 95.12 101 ARG A O 1
ATOM 782 N N . GLY A 1 102 ? 4.508 -26.734 -11.945 1 94.88 102 GLY A N 1
ATOM 783 C CA . GLY A 1 102 ? 5.637 -27.625 -11.711 1 94.88 102 GLY A CA 1
ATOM 784 C C . GLY A 1 102 ? 6.676 -27.562 -12.82 1 94.88 102 GLY A C 1
ATOM 785 O O . GLY A 1 102 ? 7.879 -27.5 -12.547 1 94.88 102 GLY A O 1
ATOM 786 N N . GLU A 1 103 ? 6.199 -27.594 -14.023 1 96.62 103 GLU A N 1
ATOM 787 C CA . GLU A 1 103 ? 7.117 -27.516 -15.164 1 96.62 103 GLU A CA 1
ATOM 788 C C . GLU A 1 103 ? 7.879 -26.203 -15.172 1 96.62 103 GLU A C 1
ATOM 790 O O . GLU A 1 103 ? 9.07 -26.172 -15.5 1 96.62 103 GLU A O 1
ATOM 795 N N . PHE A 1 104 ? 7.211 -25.219 -14.852 1 97.62 104 PHE A N 1
ATOM 796 C CA . PHE A 1 104 ? 7.836 -23.906 -14.797 1 97.62 104 PHE A CA 1
ATOM 797 C C . PHE A 1 104 ? 8.906 -23.859 -13.711 1 97.62 104 PHE A C 1
ATOM 799 O O . PHE A 1 104 ? 10.023 -23.391 -13.945 1 97.62 104 PHE A O 1
ATOM 806 N N . GLN A 1 105 ? 8.57 -24.312 -12.539 1 97.25 105 GLN A N 1
ATOM 807 C CA . GLN A 1 105 ? 9.539 -24.344 -11.453 1 97.25 105 GLN A CA 1
ATOM 808 C C . GLN A 1 105 ? 10.766 -25.172 -11.828 1 97.25 105 GLN A C 1
ATOM 810 O O . GLN A 1 105 ? 11.898 -24.781 -11.531 1 97.25 105 GLN A O 1
ATOM 815 N N . MET A 1 106 ? 10.562 -26.25 -12.492 1 97.56 106 MET A N 1
ATOM 816 C CA . MET A 1 106 ? 11.672 -27.109 -12.914 1 97.56 106 MET A CA 1
ATOM 817 C C . MET A 1 106 ? 12.547 -26.391 -13.938 1 97.56 106 MET A C 1
ATOM 819 O O . MET A 1 106 ? 13.773 -26.531 -13.922 1 97.56 106 MET A O 1
ATOM 823 N N . LEU A 1 107 ? 11.914 -25.703 -14.82 1 98.19 107 LEU A N 1
ATOM 824 C CA . LEU A 1 107 ? 12.68 -24.906 -15.773 1 98.19 107 LEU A CA 1
ATOM 825 C C . LEU A 1 107 ? 13.594 -23.922 -15.055 1 98.19 107 LEU A C 1
ATOM 827 O O . LEU A 1 107 ? 14.773 -23.812 -15.375 1 98.19 107 LEU A O 1
ATOM 831 N N . LEU A 1 108 ? 13.016 -23.203 -14.062 1 98.5 108 LEU A N 1
ATOM 832 C CA . LEU A 1 108 ? 13.805 -22.266 -13.289 1 98.5 108 LEU A CA 1
ATOM 833 C C . LEU A 1 108 ? 14.938 -22.969 -12.547 1 98.5 108 LEU A C 1
ATOM 835 O O . LEU A 1 108 ? 16.078 -22.484 -12.531 1 98.5 108 LEU A O 1
ATOM 839 N N . HIS A 1 109 ? 14.625 -24.094 -11.977 1 98.06 109 HIS A N 1
ATOM 840 C CA . HIS A 1 109 ? 15.594 -24.859 -11.188 1 98.06 109 HIS A CA 1
ATOM 841 C C . HIS A 1 109 ? 16.75 -25.328 -12.062 1 98.06 109 HIS A C 1
ATOM 843 O O . HIS A 1 109 ? 17.922 -25.125 -11.703 1 98.06 109 HIS A O 1
ATOM 849 N N . ARG A 1 110 ? 16.438 -25.922 -13.148 1 97.94 110 ARG A N 1
ATOM 850 C CA . ARG A 1 110 ? 17.469 -26.406 -14.055 1 97.94 110 ARG A CA 1
ATOM 851 C C . ARG A 1 110 ? 18.359 -25.266 -14.539 1 97.94 110 ARG A C 1
ATOM 853 O O . ARG A 1 110 ? 19.578 -25.406 -14.617 1 97.94 110 ARG A O 1
ATOM 860 N N . THR A 1 111 ? 17.719 -24.172 -14.844 1 98.56 111 THR A N 1
ATOM 861 C CA . THR A 1 111 ? 18.453 -23.016 -15.312 1 98.56 111 THR A CA 1
ATOM 862 C C . THR A 1 111 ? 19.375 -22.484 -14.219 1 98.56 111 THR A C 1
ATOM 864 O O . THR A 1 111 ? 20.531 -22.109 -14.492 1 98.56 111 THR A O 1
ATOM 867 N N . ALA A 1 112 ? 18.906 -22.453 -12.992 1 98.44 112 ALA A N 1
ATOM 868 C CA . ALA A 1 112 ? 19.719 -21.984 -11.867 1 98.44 112 ALA A CA 1
ATOM 869 C C . ALA A 1 112 ? 20.922 -22.906 -11.641 1 98.44 112 ALA A C 1
ATOM 871 O O . ALA A 1 112 ? 22.047 -22.438 -11.453 1 98.44 112 ALA A O 1
ATOM 872 N N . VAL A 1 113 ? 20.688 -24.156 -11.727 1 97.94 113 VAL A N 1
ATOM 873 C CA . VAL A 1 113 ? 21.75 -25.125 -11.531 1 97.94 113 VAL A CA 1
ATOM 874 C C . VAL A 1 113 ? 22.797 -24.984 -12.633 1 97.94 113 VAL A C 1
ATOM 876 O O . VAL A 1 113 ? 24 -25 -12.367 1 97.94 113 VAL A O 1
ATOM 879 N N . GLU A 1 114 ? 22.328 -24.844 -13.812 1 98.25 114 GLU A N 1
ATOM 880 C CA . GLU A 1 114 ? 23.203 -24.703 -14.969 1 98.25 114 GLU A CA 1
ATOM 881 C C . GLU A 1 114 ? 24.062 -23.453 -14.867 1 98.25 114 GLU A C 1
ATOM 883 O O . GLU A 1 114 ? 25.266 -23.484 -15.156 1 98.25 114 GLU A O 1
ATOM 888 N N . ARG A 1 115 ? 23.5 -22.375 -14.43 1 98.19 115 ARG A N 1
ATOM 889 C CA . ARG A 1 115 ? 24.172 -21.078 -14.523 1 98.19 115 ARG A CA 1
ATOM 890 C C . ARG A 1 115 ? 24.922 -20.766 -13.242 1 98.19 115 ARG A C 1
ATOM 892 O O . ARG A 1 115 ? 26.047 -20.234 -13.297 1 98.19 115 ARG A O 1
ATOM 899 N N . LEU A 1 116 ? 24.344 -21.031 -12.117 1 97.94 116 LEU A N 1
ATOM 900 C CA . LEU A 1 116 ? 24.969 -20.703 -10.844 1 97.94 116 LEU A CA 1
ATOM 901 C C . LEU A 1 116 ? 25.875 -21.844 -10.375 1 97.94 116 LEU A C 1
ATOM 903 O O . LEU A 1 116 ? 26.797 -21.625 -9.578 1 97.94 116 LEU A O 1
ATOM 907 N N . GLY A 1 117 ? 25.609 -23.016 -10.805 1 96.88 117 GLY A N 1
ATOM 908 C CA . GLY A 1 117 ? 26.281 -24.219 -10.312 1 96.88 117 GLY A CA 1
ATOM 909 C C . GLY A 1 117 ? 25.438 -24.984 -9.312 1 96.88 117 GLY A C 1
ATOM 910 O O . GLY A 1 117 ? 24.688 -24.391 -8.539 1 96.88 117 GLY A O 1
ATOM 911 N N . ALA A 1 118 ? 25.594 -26.25 -9.297 1 93.56 118 ALA A N 1
ATOM 912 C CA . ALA A 1 118 ? 24.828 -27.125 -8.43 1 93.56 118 ALA A CA 1
ATOM 913 C C . ALA A 1 118 ? 25.047 -26.781 -6.961 1 93.56 118 ALA A C 1
ATOM 915 O O . ALA A 1 118 ? 24.156 -26.984 -6.129 1 93.56 118 ALA A O 1
ATOM 916 N N . GLY A 1 119 ? 26.156 -26.234 -6.699 1 94.62 119 GLY A N 1
ATOM 917 C CA . GLY A 1 119 ? 26.484 -25.891 -5.324 1 94.62 119 GLY A CA 1
ATOM 918 C C . GLY A 1 119 ? 25.75 -24.656 -4.824 1 94.62 119 GLY A C 1
ATOM 919 O O . GLY A 1 119 ? 25.75 -24.375 -3.625 1 94.62 119 GLY A O 1
ATOM 920 N N . ALA A 1 120 ? 25.031 -24.047 -5.695 1 97.5 120 ALA A N 1
ATOM 921 C CA . ALA A 1 120 ? 24.328 -22.812 -5.328 1 97.5 120 ALA A CA 1
ATOM 922 C C . ALA A 1 120 ? 22.891 -23.125 -4.926 1 97.5 120 ALA A C 1
ATOM 924 O O . ALA A 1 120 ? 22.203 -22.266 -4.348 1 97.5 120 ALA A O 1
ATOM 925 N N . VAL A 1 121 ? 22.422 -24.312 -5.195 1 97.69 121 VAL A N 1
ATOM 926 C CA . VAL A 1 121 ? 21.078 -24.734 -4.82 1 97.69 121 VAL A CA 1
ATOM 927 C C . VAL A 1 121 ? 21.141 -25.938 -3.885 1 97.69 121 VAL A C 1
ATOM 929 O O . VAL A 1 121 ? 21.438 -27.047 -4.32 1 97.69 121 VAL A O 1
ATOM 932 N N . HIS A 1 122 ? 20.828 -25.641 -2.65 1 97.44 122 HIS A N 1
ATOM 933 C CA . HIS A 1 122 ? 20.906 -26.672 -1.617 1 97.44 122 HIS A CA 1
ATOM 934 C C . HIS A 1 122 ? 19.531 -27.25 -1.302 1 97.44 122 HIS A C 1
ATOM 936 O O . HIS A 1 122 ? 18.781 -26.672 -0.515 1 97.44 122 HIS A O 1
ATOM 942 N N . THR A 1 123 ? 19.234 -28.391 -1.854 1 96.81 123 THR A N 1
ATOM 943 C CA . THR A 1 123 ? 17.984 -29.062 -1.536 1 96.81 123 THR A CA 1
ATOM 944 C C . THR A 1 123 ? 18.094 -29.828 -0.219 1 96.81 123 THR A C 1
ATOM 946 O O . THR A 1 123 ? 19.203 -30.047 0.288 1 96.81 123 THR A O 1
ATOM 949 N N . GLY A 1 124 ? 17.016 -30.078 0.379 1 97.19 124 GLY A N 1
ATOM 950 C CA . GLY A 1 124 ? 17 -30.828 1.629 1 97.19 124 GLY A CA 1
ATOM 951 C C . GLY A 1 124 ? 17.438 -30 2.822 1 97.19 124 GLY A C 1
ATOM 952 O O . GLY A 1 124 ? 17.859 -30.547 3.846 1 97.19 124 GLY A O 1
ATOM 953 N N . HIS A 1 125 ? 17.469 -28.75 2.674 1 97.62 125 HIS A N 1
ATOM 954 C CA . HIS A 1 125 ? 17.844 -27.859 3.758 1 97.62 125 HIS A CA 1
ATOM 955 C C . HIS A 1 125 ? 16.703 -26.891 4.086 1 97.62 125 HIS A C 1
ATOM 957 O O . HIS A 1 125 ? 16.469 -25.922 3.354 1 97.62 125 HIS A O 1
ATOM 963 N N . GLY A 1 126 ? 16.047 -27.141 5.211 1 97.19 126 GLY A N 1
ATOM 964 C CA . GLY A 1 126 ? 14.953 -26.297 5.641 1 97.19 126 GLY A CA 1
ATOM 965 C C . GLY A 1 126 ? 15.383 -25.188 6.578 1 97.19 126 GLY A C 1
ATOM 966 O O . GLY A 1 126 ? 16.188 -25.406 7.492 1 97.19 126 GLY A O 1
ATOM 967 N N . PHE A 1 127 ? 14.922 -23.984 6.285 1 97.75 127 PHE A N 1
ATOM 968 C CA . PHE A 1 127 ? 15.203 -22.859 7.168 1 97.75 127 PHE A CA 1
ATOM 969 C C . PHE A 1 127 ? 14.57 -23.078 8.539 1 97.75 127 PHE A C 1
ATOM 971 O O . PHE A 1 127 ? 13.438 -23.547 8.641 1 97.75 127 PHE A O 1
ATOM 978 N N . GLU A 1 128 ? 15.297 -22.641 9.594 1 96.81 128 GLU A N 1
ATOM 979 C CA . GLU A 1 128 ? 14.75 -22.844 10.93 1 96.81 128 GLU A CA 1
ATOM 980 C C . GLU A 1 128 ? 14.625 -21.531 11.688 1 96.81 128 GLU A C 1
ATOM 982 O O . GLU A 1 128 ? 13.578 -21.234 12.266 1 96.81 128 GLU A O 1
ATOM 987 N N . THR A 1 129 ? 15.758 -20.766 11.68 1 96.69 129 THR A N 1
ATOM 988 C CA . THR A 1 129 ? 15.719 -19.594 12.539 1 96.69 129 THR A CA 1
ATOM 989 C C . THR A 1 129 ? 16.75 -18.562 12.094 1 96.69 129 THR A C 1
ATOM 991 O O . THR A 1 129 ? 17.719 -18.891 11.414 1 96.69 129 THR A O 1
ATOM 994 N N . VAL A 1 130 ? 16.469 -17.328 12.453 1 97.69 130 VAL A N 1
ATOM 995 C CA . VAL A 1 130 ? 17.469 -16.266 12.32 1 97.69 130 VAL A CA 1
ATOM 996 C C . VAL A 1 130 ? 18.312 -16.188 13.594 1 97.69 130 VAL A C 1
ATOM 998 O O . VAL A 1 130 ? 17.766 -16.047 14.695 1 97.69 130 VAL A O 1
ATOM 1001 N N . LEU A 1 131 ? 19.547 -16.344 13.445 1 97.38 131 LEU A N 1
ATOM 1002 C CA . LEU A 1 131 ? 20.453 -16.266 14.586 1 97.38 131 LEU A CA 1
ATOM 1003 C C . LEU A 1 131 ? 20.922 -14.836 14.812 1 97.38 131 LEU A C 1
ATOM 1005 O O . LEU A 1 131 ? 21.156 -14.422 15.953 1 97.38 131 LEU A O 1
ATOM 1009 N N . ASP A 1 132 ? 21.141 -14.062 13.766 1 97 132 ASP A N 1
ATOM 1010 C CA . ASP A 1 132 ? 21.547 -12.664 13.758 1 97 132 ASP A CA 1
ATOM 1011 C C . ASP A 1 132 ? 21 -11.938 12.523 1 97 132 ASP A C 1
ATOM 1013 O O . ASP A 1 132 ? 21.219 -12.391 11.398 1 97 132 ASP A O 1
ATOM 1017 N N . THR A 1 133 ? 20.391 -10.789 12.766 1 95.69 133 THR A N 1
ATOM 1018 C CA . THR A 1 133 ? 19.734 -10.078 11.664 1 95.69 133 THR A CA 1
ATOM 1019 C C . THR A 1 133 ? 20.766 -9.266 10.867 1 95.69 133 THR A C 1
ATOM 1021 O O . THR A 1 133 ? 20.438 -8.719 9.82 1 95.69 133 THR A O 1
ATOM 1024 N N . GLY A 1 134 ? 21.953 -9.156 11.367 1 92.94 134 GLY A N 1
ATOM 1025 C CA . GLY A 1 134 ? 23.047 -8.547 10.617 1 92.94 134 GLY A CA 1
ATOM 1026 C C . GLY A 1 134 ? 23.062 -7.035 10.703 1 92.94 134 GLY A C 1
ATOM 1027 O O . GLY A 1 134 ? 23.391 -6.355 9.727 1 92.94 134 GLY A O 1
ATOM 1028 N N . ALA A 1 135 ? 22.672 -6.441 11.711 1 83.88 135 ALA A N 1
ATOM 1029 C CA . ALA A 1 135 ? 22.75 -4.996 11.922 1 83.88 135 ALA A CA 1
ATOM 1030 C C . ALA A 1 135 ? 24.188 -4.5 11.719 1 83.88 135 ALA A C 1
ATOM 1032 O O . ALA A 1 135 ? 24.391 -3.396 11.203 1 83.88 135 ALA A O 1
ATOM 1033 N N . GLY A 1 136 ? 25.141 -5.344 11.977 1 78.81 136 GLY A N 1
ATOM 1034 C CA . GLY A 1 136 ? 26.531 -4.938 11.891 1 78.81 136 GLY A CA 1
ATOM 1035 C C . GLY A 1 136 ? 27.281 -5.625 10.766 1 78.81 136 GLY A C 1
ATOM 1036 O O . GLY A 1 136 ? 28.516 -5.637 10.742 1 78.81 136 GLY A O 1
ATOM 1037 N N . GLY A 1 137 ? 26.516 -6.258 9.961 1 86.88 137 GLY A N 1
ATOM 1038 C CA . GLY A 1 137 ? 27.25 -7 8.938 1 86.88 137 GLY A CA 1
ATOM 1039 C C . GLY A 1 137 ? 26.391 -8.039 8.234 1 86.88 137 GLY A C 1
ATOM 1040 O O . GLY A 1 137 ? 25.375 -7.703 7.629 1 86.88 137 GLY A O 1
ATOM 1041 N N . GLN A 1 138 ? 26.75 -9.297 8.555 1 93.81 138 GLN A N 1
ATOM 1042 C CA . GLN A 1 138 ? 26.078 -10.391 7.863 1 93.81 138 GLN A CA 1
ATOM 1043 C C . GLN A 1 138 ? 24.953 -10.977 8.711 1 93.81 138 GLN A C 1
ATOM 1045 O O . GLN A 1 138 ? 25.047 -11.047 9.938 1 93.81 138 GLN A O 1
ATOM 1050 N N . ALA A 1 139 ? 23.906 -11.375 8.008 1 97.88 139 ALA A N 1
ATOM 1051 C CA . ALA A 1 139 ? 22.859 -12.156 8.664 1 97.88 139 ALA A CA 1
ATOM 1052 C C . ALA A 1 139 ? 23.312 -13.602 8.891 1 97.88 139 ALA A C 1
ATOM 1054 O O . ALA A 1 139 ? 23.969 -14.188 8.031 1 97.88 139 ALA A O 1
ATOM 1055 N N . ARG A 1 140 ? 23.078 -14.156 10.047 1 98.19 140 ARG A N 1
ATOM 1056 C CA . ARG A 1 140 ? 23.328 -15.555 10.375 1 98.19 140 ARG A CA 1
ATOM 1057 C C . ARG A 1 140 ? 22.031 -16.297 10.633 1 98.19 140 ARG A C 1
ATOM 1059 O O . ARG A 1 140 ? 21.109 -15.766 11.258 1 98.19 140 ARG A O 1
ATOM 1066 N N . PHE A 1 141 ? 21.906 -17.578 10.117 1 98.38 141 PHE A N 1
ATOM 1067 C CA . PHE A 1 141 ? 20.656 -18.312 10.227 1 98.38 141 PHE A CA 1
ATOM 1068 C C . PHE A 1 141 ? 20.922 -19.812 10.336 1 98.38 141 PHE A C 1
ATOM 1070 O O . PHE A 1 141 ? 21.984 -20.297 9.945 1 98.38 141 PHE A O 1
ATOM 1077 N N . GLY A 1 142 ? 20 -20.453 10.945 1 98.25 142 GLY A N 1
ATOM 1078 C CA . GLY A 1 142 ? 20.062 -21.906 11.117 1 98.25 142 GLY A CA 1
ATOM 1079 C C . GLY A 1 142 ? 19.172 -22.656 10.148 1 98.25 142 GLY A C 1
ATOM 1080 O O . GLY A 1 142 ? 18.078 -22.219 9.82 1 98.25 142 GLY A O 1
ATOM 1081 N N . LEU A 1 143 ? 19.688 -23.781 9.633 1 97.94 143 LEU A N 1
ATOM 1082 C CA . LEU A 1 143 ? 18.984 -24.703 8.75 1 97.94 143 LEU A CA 1
ATOM 1083 C C . LEU A 1 143 ? 19 -26.125 9.32 1 97.94 143 LEU A C 1
ATOM 1085 O O . LEU A 1 143 ? 19.781 -26.438 10.219 1 97.94 143 LEU A O 1
ATOM 1089 N N . ARG A 1 144 ? 18.062 -26.828 8.812 1 97.5 144 ARG A N 1
ATOM 1090 C CA . ARG A 1 144 ? 18.031 -28.266 9.125 1 97.5 144 ARG A CA 1
ATOM 1091 C C . ARG A 1 144 ? 18.188 -29.094 7.855 1 97.5 144 ARG A C 1
ATOM 1093 O O . ARG A 1 144 ? 17.391 -28.969 6.922 1 97.5 144 ARG A O 1
ATOM 1100 N N . ARG A 1 145 ? 19.125 -29.922 7.867 1 96.81 145 ARG A N 1
ATOM 1101 C CA . ARG A 1 145 ? 19.312 -30.844 6.754 1 96.81 145 ARG A CA 1
ATOM 1102 C C . ARG A 1 145 ? 18.438 -32.094 6.922 1 96.81 145 ARG A C 1
ATOM 1104 O O . ARG A 1 145 ? 18.562 -32.812 7.906 1 96.81 145 ARG A O 1
ATOM 1111 N N . ARG A 1 146 ? 17.703 -32.375 5.98 1 95 146 ARG A N 1
ATOM 1112 C CA . ARG A 1 146 ? 16.672 -33.375 6.102 1 95 146 ARG A CA 1
ATOM 1113 C C . ARG A 1 146 ? 17.281 -34.781 6.062 1 95 146 ARG A C 1
ATOM 1115 O O . ARG A 1 146 ? 16.766 -35.719 6.703 1 95 146 ARG A O 1
ATOM 1122 N N . SER A 1 147 ? 18.406 -35 5.34 1 93.81 147 SER A N 1
ATOM 1123 C CA . SER A 1 147 ? 18.984 -36.312 5.145 1 93.81 147 SER A CA 1
ATOM 1124 C C . SER A 1 147 ? 19.438 -36.938 6.469 1 93.81 147 SER A C 1
ATOM 1126 O O . SER A 1 147 ? 19.344 -38.156 6.656 1 93.81 147 SER A O 1
ATOM 1128 N N . ASP A 1 148 ? 19.906 -36.125 7.445 1 95.12 148 ASP A N 1
ATOM 1129 C CA . ASP A 1 148 ? 20.422 -36.656 8.695 1 95.12 148 ASP A CA 1
ATOM 1130 C C . ASP A 1 148 ? 19.969 -35.781 9.883 1 95.12 148 ASP A C 1
ATOM 1132 O O . ASP A 1 148 ? 20.453 -35.969 11.008 1 95.12 148 ASP A O 1
ATOM 1136 N N . ASN A 1 149 ? 19.109 -34.875 9.656 1 95.38 149 ASN A N 1
ATOM 1137 C CA . ASN A 1 149 ? 18.531 -34 10.68 1 95.38 149 ASN A CA 1
ATOM 1138 C C . ASN A 1 149 ? 19.609 -33.156 11.352 1 95.38 149 ASN A C 1
ATOM 1140 O O . ASN A 1 149 ? 19.438 -32.719 12.492 1 95.38 149 ASN A O 1
ATOM 1144 N N . ALA A 1 150 ? 20.656 -32.875 10.617 1 96.5 150 ALA A N 1
ATOM 1145 C CA . ALA A 1 150 ? 21.75 -32.062 11.172 1 96.5 150 ALA A CA 1
ATOM 1146 C C . ALA A 1 150 ? 21.406 -30.594 11.141 1 96.5 150 ALA A C 1
ATOM 1148 O O . ALA A 1 150 ? 20.766 -30.109 10.195 1 96.5 150 ALA A O 1
ATOM 1149 N N . GLU A 1 151 ? 21.859 -29.938 12.148 1 96.56 151 GLU A N 1
ATOM 1150 C CA . GLU A 1 151 ? 21.766 -28.484 12.156 1 96.56 151 GLU A CA 1
ATOM 1151 C C . GLU A 1 151 ? 22.922 -27.859 11.383 1 96.56 151 GLU A C 1
ATOM 1153 O O . GLU A 1 151 ? 24.078 -28.234 11.57 1 96.56 151 GLU A O 1
ATOM 1158 N N . VAL A 1 152 ? 22.547 -27 10.508 1 96.38 152 VAL A N 1
ATOM 1159 C CA . VAL A 1 152 ? 23.531 -26.297 9.68 1 96.38 152 VAL A CA 1
ATOM 1160 C C . VAL A 1 152 ? 23.391 -24.797 9.883 1 96.38 152 VAL A C 1
ATOM 1162 O O . VAL A 1 152 ? 22.281 -24.266 9.93 1 96.38 152 VAL A O 1
ATOM 1165 N N . GLU A 1 153 ? 24.531 -24.109 10.125 1 97.56 153 GLU A N 1
ATOM 1166 C CA . GLU A 1 153 ? 24.531 -22.656 10.203 1 97.56 153 GLU A CA 1
ATOM 1167 C C . GLU A 1 153 ? 25.141 -22.031 8.945 1 97.56 153 GLU A C 1
ATOM 1169 O O . GLU A 1 153 ? 26.078 -22.562 8.375 1 97.56 153 GLU A O 1
ATOM 1174 N N . ALA A 1 154 ? 24.578 -20.953 8.5 1 97.56 154 ALA A N 1
ATOM 1175 C CA . ALA A 1 154 ? 25.078 -20.219 7.344 1 97.56 154 ALA A CA 1
ATOM 1176 C C . ALA A 1 154 ? 24.953 -18.703 7.551 1 97.56 154 ALA A C 1
ATOM 1178 O O . ALA A 1 154 ? 24.328 -18.266 8.516 1 97.56 154 ALA A O 1
ATOM 1179 N N . SER A 1 155 ? 25.688 -17.953 6.777 1 97.56 155 SER A N 1
ATOM 1180 C CA . SER A 1 155 ? 25.656 -16.5 6.84 1 97.56 155 SER A CA 1
ATOM 1181 C C . SER A 1 155 ? 25.688 -15.883 5.441 1 97.56 155 SER A C 1
ATOM 1183 O O . SER A 1 155 ? 26.094 -16.531 4.48 1 97.56 155 SER A O 1
ATOM 1185 N N . ALA A 1 156 ? 25.172 -14.75 5.328 1 98.19 156 ALA A N 1
ATOM 1186 C CA . ALA A 1 156 ? 25.141 -14.008 4.074 1 98.19 156 ALA A CA 1
ATOM 1187 C C . ALA A 1 156 ? 25 -12.508 4.328 1 98.19 156 ALA A C 1
ATOM 1189 O O . ALA A 1 156 ? 24.656 -12.094 5.438 1 98.19 156 ALA A O 1
ATOM 1190 N N . ASP A 1 157 ? 25.281 -11.727 3.359 1 97.75 157 ASP A N 1
ATOM 1191 C CA . ASP A 1 157 ? 25.109 -10.281 3.48 1 97.75 157 ASP A CA 1
ATOM 1192 C C . ASP A 1 157 ? 23.625 -9.922 3.557 1 97.75 157 ASP A C 1
ATOM 1194 O O . ASP A 1 157 ? 23.25 -8.93 4.184 1 97.75 157 ASP A O 1
ATOM 1198 N N . VAL A 1 158 ? 22.812 -10.695 2.893 1 98.44 158 VAL A N 1
ATOM 1199 C CA . VAL A 1 158 ? 21.359 -10.539 2.904 1 98.44 158 VAL A CA 1
ATOM 1200 C C . VAL A 1 158 ? 20.703 -11.906 2.955 1 98.44 158 VAL A C 1
ATOM 1202 O O . VAL A 1 158 ? 21.109 -12.828 2.242 1 98.44 158 VAL A O 1
ATOM 1205 N N . LEU A 1 159 ? 19.75 -12.078 3.809 1 98.81 159 LEU A N 1
ATOM 1206 C CA . LEU A 1 159 ? 18.875 -13.25 3.85 1 98.81 159 LEU A CA 1
ATOM 1207 C C . LEU A 1 159 ? 17.469 -12.906 3.348 1 98.81 159 LEU A C 1
ATOM 1209 O O . LEU A 1 159 ? 16.844 -11.977 3.855 1 98.81 159 LEU A O 1
ATOM 1213 N N . VAL A 1 160 ? 16.984 -13.602 2.367 1 98.94 160 VAL A N 1
ATOM 1214 C CA . VAL A 1 160 ? 15.664 -13.375 1.804 1 98.94 160 VAL A CA 1
ATOM 1215 C C . VAL A 1 160 ? 14.766 -14.57 2.09 1 98.94 160 VAL A C 1
ATOM 1217 O O . VAL A 1 160 ? 15.047 -15.688 1.651 1 98.94 160 VAL A O 1
ATOM 1220 N N . GLY A 1 161 ? 13.719 -14.336 2.885 1 98.88 161 GLY A N 1
ATOM 1221 C CA . GLY A 1 161 ? 12.688 -15.352 3.041 1 98.88 161 GLY A CA 1
ATOM 1222 C C . GLY A 1 161 ? 11.789 -15.477 1.827 1 98.88 161 GLY A C 1
ATOM 1223 O O . GLY A 1 161 ? 10.984 -14.586 1.545 1 98.88 161 GLY A O 1
ATOM 1224 N N . ALA A 1 162 ? 11.867 -16.516 1.104 1 98.62 162 ALA A N 1
ATOM 1225 C CA . ALA A 1 162 ? 11.047 -16.859 -0.053 1 98.62 162 ALA A CA 1
ATOM 1226 C C . ALA A 1 162 ? 10.469 -18.266 0.091 1 98.62 162 ALA A C 1
ATOM 1228 O O . ALA A 1 162 ? 10.375 -19.016 -0.887 1 98.62 162 ALA A O 1
ATOM 1229 N N . ASP A 1 163 ? 10.117 -18.625 1.306 1 97.62 163 ASP A N 1
ATOM 1230 C CA . ASP A 1 163 ? 9.766 -20 1.638 1 97.62 163 ASP A CA 1
ATOM 1231 C C . ASP A 1 163 ? 8.258 -20.188 1.719 1 97.62 163 ASP A C 1
ATOM 1233 O O . ASP A 1 163 ? 7.77 -21.078 2.416 1 97.62 163 ASP A O 1
ATOM 1237 N N . GLY A 1 164 ? 7.535 -19.328 1.112 1 93.94 164 GLY A N 1
ATOM 1238 C CA . GLY A 1 164 ? 6.133 -19.578 0.808 1 93.94 164 GLY A CA 1
ATOM 1239 C C . GLY A 1 164 ? 5.195 -19.172 1.93 1 93.94 164 GLY A C 1
ATOM 1240 O O . GLY A 1 164 ? 5.598 -18.469 2.854 1 93.94 164 GLY A O 1
ATOM 1241 N N . ILE A 1 165 ? 3.961 -19.578 1.839 1 91.38 165 ILE A N 1
ATOM 1242 C CA . ILE A 1 165 ? 2.84 -19.125 2.658 1 91.38 165 ILE A CA 1
ATOM 1243 C C . ILE A 1 165 ? 3.059 -19.562 4.109 1 91.38 165 ILE A C 1
ATOM 1245 O O . ILE A 1 165 ? 2.568 -18.906 5.035 1 91.38 165 ILE A O 1
ATOM 1249 N N . HIS A 1 166 ? 3.82 -20.625 4.355 1 92.5 166 HIS A N 1
ATOM 1250 C CA . HIS A 1 166 ? 4.141 -21.078 5.699 1 92.5 166 HIS A CA 1
ATOM 1251 C C . HIS A 1 166 ? 5.57 -20.719 6.078 1 92.5 166 HIS A C 1
ATOM 1253 O O . HIS A 1 166 ? 6.25 -21.484 6.762 1 92.5 166 HIS A O 1
ATOM 1259 N N . SER A 1 167 ? 5.918 -19.656 5.629 1 96.75 167 SER A N 1
ATOM 1260 C CA . SER A 1 167 ? 7.293 -19.188 5.773 1 96.75 167 SER A CA 1
ATOM 1261 C C . SER A 1 167 ? 7.746 -19.234 7.23 1 96.75 167 SER A C 1
ATOM 1263 O O . SER A 1 167 ? 7.098 -18.656 8.109 1 96.75 167 SER A O 1
ATOM 1265 N N . ALA A 1 168 ? 8.891 -19.906 7.414 1 97.69 168 ALA A N 1
ATOM 1266 C CA . ALA A 1 168 ? 9.547 -19.922 8.719 1 97.69 168 ALA A CA 1
ATOM 1267 C C . ALA A 1 168 ? 10.242 -18.594 9 1 97.69 168 ALA A C 1
ATOM 1269 O O . ALA A 1 168 ? 10.312 -18.156 10.156 1 97.69 168 ALA A O 1
ATOM 1270 N N . VAL A 1 169 ? 10.758 -17.953 7.988 1 98.19 169 VAL A N 1
ATOM 1271 C CA . VAL A 1 169 ? 11.406 -16.641 8.156 1 98.19 169 VAL A CA 1
ATOM 1272 C C . VAL A 1 169 ? 10.383 -15.625 8.656 1 98.19 169 VAL A C 1
ATOM 1274 O O . VAL A 1 169 ? 10.641 -14.891 9.609 1 98.19 169 VAL A O 1
ATOM 1277 N N . ARG A 1 170 ? 9.234 -15.617 7.996 1 98.06 170 ARG A N 1
ATOM 1278 C CA . ARG A 1 170 ? 8.148 -14.734 8.406 1 98.06 170 ARG A CA 1
ATOM 1279 C C . ARG A 1 170 ? 7.758 -14.984 9.859 1 98.06 170 ARG A C 1
ATOM 1281 O O . ARG A 1 170 ? 7.633 -14.047 10.648 1 98.06 170 ARG A O 1
ATOM 1288 N N . ARG A 1 171 ? 7.59 -16.234 10.219 1 97.25 171 ARG A N 1
ATOM 1289 C CA . ARG A 1 171 ? 7.148 -16.625 11.555 1 97.25 171 ARG A CA 1
ATOM 1290 C C . ARG A 1 171 ? 8.164 -16.203 12.617 1 97.25 171 ARG A C 1
ATOM 1292 O O . ARG A 1 171 ? 7.801 -15.922 13.758 1 97.25 171 ARG A O 1
ATOM 1299 N N . HIS A 1 172 ? 9.438 -16.219 12.219 1 97.06 172 HIS A N 1
ATOM 1300 C CA . HIS A 1 172 ? 10.477 -15.781 13.148 1 97.06 172 HIS A CA 1
ATOM 1301 C C . HIS A 1 172 ? 10.211 -14.375 13.656 1 97.06 172 HIS A C 1
ATOM 1303 O O . HIS A 1 172 ? 10.398 -14.094 14.844 1 97.06 172 HIS A O 1
ATOM 1309 N N . PHE A 1 173 ? 9.742 -13.523 12.852 1 96.38 173 PHE A N 1
ATOM 1310 C CA . PHE A 1 173 ? 9.555 -12.117 13.211 1 96.38 173 PHE A CA 1
ATOM 1311 C C . PHE A 1 173 ? 8.117 -11.852 13.641 1 96.38 173 PHE A C 1
ATOM 1313 O O . PHE A 1 173 ? 7.84 -10.859 14.312 1 96.38 173 PHE A O 1
ATOM 1320 N N . TYR A 1 174 ? 7.203 -12.711 13.195 1 95.62 174 TYR A N 1
ATOM 1321 C CA . TYR A 1 174 ? 5.789 -12.594 13.531 1 95.62 174 TYR A CA 1
ATOM 1322 C C . TYR A 1 174 ? 5.254 -13.914 14.086 1 95.62 174 TYR A C 1
ATOM 1324 O O . TYR A 1 174 ? 4.391 -14.539 13.469 1 95.62 174 TYR A O 1
ATOM 1332 N N . PRO A 1 175 ? 5.605 -14.227 15.281 1 93.56 175 PRO A N 1
ATOM 1333 C CA . PRO A 1 175 ? 5.203 -15.5 15.867 1 93.56 175 PRO A CA 1
ATOM 1334 C C . PRO A 1 175 ? 3.734 -15.523 16.281 1 93.56 175 PRO A C 1
ATOM 1336 O O . PRO A 1 175 ? 3.143 -16.594 16.422 1 93.56 175 PRO A O 1
ATOM 1339 N N . THR A 1 176 ? 3.17 -14.297 16.469 1 89.88 176 THR A N 1
ATOM 1340 C CA . THR A 1 176 ? 1.766 -14.18 16.844 1 89.88 176 THR A CA 1
ATOM 1341 C C . THR A 1 176 ? 1.064 -13.133 15.984 1 89.88 176 THR A C 1
ATOM 1343 O O . THR A 1 176 ? 1.72 -12.297 15.352 1 89.88 176 THR A O 1
ATOM 1346 N N . GLY A 1 177 ? -0.179 -13.258 15.883 1 85.69 177 GLY A N 1
ATOM 1347 C CA . GLY A 1 177 ? -0.962 -12.234 15.211 1 85.69 177 GLY A CA 1
ATOM 1348 C C . GLY A 1 177 ? -0.916 -12.336 13.703 1 85.69 177 GLY A C 1
ATOM 1349 O O . GLY A 1 177 ? -1.269 -11.383 13 1 85.69 177 GLY A O 1
ATOM 1350 N N . ASP A 1 178 ? -0.435 -13.43 13.195 1 91.25 178 ASP A N 1
ATOM 1351 C CA . ASP A 1 178 ? -0.274 -13.602 11.758 1 91.25 178 ASP A CA 1
ATOM 1352 C C . ASP A 1 178 ? -1.079 -14.797 11.25 1 91.25 178 ASP A C 1
ATOM 1354 O O . ASP A 1 178 ? -0.598 -15.578 10.422 1 91.25 178 ASP A O 1
ATOM 1358 N N . LEU A 1 179 ? -2.27 -14.883 11.664 1 88.75 179 LEU A N 1
ATOM 1359 C CA . LEU A 1 179 ? -3.121 -16.016 11.312 1 88.75 179 LEU A CA 1
ATOM 1360 C C . LEU A 1 179 ? -3.678 -15.859 9.898 1 88.75 179 LEU A C 1
ATOM 1362 O O . LEU A 1 179 ? -3.926 -14.734 9.445 1 88.75 179 LEU A O 1
ATOM 1366 N N . PRO A 1 180 ? -3.93 -16.969 9.234 1 90 180 PRO A N 1
ATOM 1367 C CA . PRO A 1 180 ? -4.582 -16.906 7.922 1 90 180 PRO A CA 1
ATOM 1368 C C . PRO A 1 180 ? -6.004 -16.359 7.996 1 90 180 PRO A C 1
ATOM 1370 O O . PRO A 1 180 ? -6.691 -16.547 9 1 90 180 PRO A O 1
ATOM 1373 N N . ARG A 1 181 ? -6.371 -15.672 6.996 1 89.69 181 ARG A N 1
ATOM 1374 C CA . ARG A 1 181 ? -7.746 -15.211 6.812 1 89.69 181 ARG A CA 1
ATOM 1375 C C . ARG A 1 181 ? -8.477 -16.062 5.781 1 89.69 181 ARG A C 1
ATOM 1377 O O . ARG A 1 181 ? -8.062 -16.141 4.621 1 89.69 181 ARG A O 1
ATOM 1384 N N . PHE A 1 182 ? -9.578 -16.672 6.207 1 89.44 182 PHE A N 1
ATOM 1385 C CA . PHE A 1 182 ? -10.359 -17.594 5.379 1 89.44 182 PHE A CA 1
ATOM 1386 C C . PHE A 1 182 ? -11.547 -16.875 4.742 1 89.44 182 PHE A C 1
ATOM 1388 O O . PHE A 1 182 ? -12.312 -16.203 5.434 1 89.44 182 PHE A O 1
ATOM 1395 N N . SER A 1 183 ? -11.672 -16.969 3.512 1 88.44 183 SER A N 1
ATOM 1396 C CA . SER A 1 183 ? -12.75 -16.297 2.789 1 88.44 183 SER A CA 1
ATOM 1397 C C . SER A 1 183 ? -14.055 -17.078 2.885 1 88.44 183 SER A C 1
ATOM 1399 O O . SER A 1 183 ? -15.086 -16.641 2.367 1 88.44 183 SER A O 1
ATOM 1401 N N . ARG A 1 184 ? -14 -18.266 3.471 1 89.81 184 ARG A N 1
ATOM 1402 C CA . ARG A 1 184 ? -15.133 -19.188 3.561 1 89.81 184 ARG A CA 1
ATOM 1403 C C . ARG A 1 184 ? -15.469 -19.766 2.193 1 89.81 184 ARG A C 1
ATOM 1405 O O . ARG A 1 184 ? -16.641 -19.953 1.865 1 89.81 184 ARG A O 1
ATOM 1412 N N . ARG A 1 185 ? -14.477 -19.938 1.448 1 92.06 185 ARG A N 1
ATOM 1413 C CA . ARG A 1 185 ? -14.562 -20.625 0.161 1 92.06 185 ARG A CA 1
ATOM 1414 C C . ARG A 1 185 ? -13.5 -21.703 0.045 1 92.06 185 ARG A C 1
ATOM 1416 O O . ARG A 1 185 ? -12.391 -21.562 0.563 1 92.06 185 ARG A O 1
ATOM 1423 N N . LEU A 1 186 ? -13.945 -22.734 -0.642 1 92.38 186 LEU A N 1
ATOM 1424 C CA . LEU A 1 186 ? -13.016 -23.797 -0.967 1 92.38 186 LEU A CA 1
ATOM 1425 C C . LEU A 1 186 ? -12.773 -23.875 -2.471 1 92.38 186 LEU A C 1
ATOM 1427 O O . LEU A 1 186 ? -13.688 -23.641 -3.262 1 92.38 186 LEU A O 1
ATOM 1431 N N . LEU A 1 187 ? -11.578 -24.219 -2.791 1 93.81 187 LEU A N 1
ATOM 1432 C CA . LEU A 1 187 ? -11.266 -24.422 -4.203 1 93.81 187 LEU A CA 1
ATOM 1433 C C . LEU A 1 187 ? -10.758 -25.828 -4.449 1 93.81 187 LEU A C 1
ATOM 1435 O O . LEU A 1 187 ? -10.047 -26.391 -3.615 1 93.81 187 LEU A O 1
ATOM 1439 N N . TRP A 1 188 ? -11.164 -26.391 -5.516 1 95.38 188 TRP A N 1
ATOM 1440 C CA . TRP A 1 188 ? -10.68 -27.656 -6.039 1 95.38 188 TRP A CA 1
ATOM 1441 C C . TRP A 1 188 ? -9.992 -27.469 -7.387 1 95.38 188 TRP A C 1
ATOM 1443 O O . TRP A 1 188 ? -10.547 -26.844 -8.289 1 95.38 188 TRP A O 1
ATOM 1453 N N . ARG A 1 189 ? -8.82 -28.016 -7.461 1 95.69 189 ARG A N 1
ATOM 1454 C CA . ARG A 1 189 ? -8 -27.781 -8.648 1 95.69 189 ARG A CA 1
ATOM 1455 C C . ARG A 1 189 ? -7.52 -29.109 -9.242 1 95.69 189 ARG A C 1
ATOM 1457 O O . ARG A 1 189 ? -7.195 -30.031 -8.5 1 95.69 189 ARG A O 1
ATOM 1464 N N . ALA A 1 190 ? -7.441 -29.078 -10.539 1 97 190 ALA A N 1
ATOM 1465 C CA . ALA A 1 190 ? -6.949 -30.25 -11.25 1 97 190 ALA A CA 1
ATOM 1466 C C . ALA A 1 190 ? -6.578 -29.906 -12.688 1 97 190 ALA A C 1
ATOM 1468 O O . ALA A 1 190 ? -6.719 -28.766 -13.117 1 97 190 ALA A O 1
ATOM 1469 N N . VAL A 1 191 ? -5.953 -30.891 -13.305 1 97.38 191 VAL A N 1
ATOM 1470 C CA . VAL A 1 191 ? -5.688 -30.828 -14.742 1 97.38 191 VAL A CA 1
ATOM 1471 C C . VAL A 1 191 ? -6.359 -32 -15.438 1 97.38 191 VAL A C 1
ATOM 1473 O O . VAL A 1 191 ? -6.398 -33.125 -14.898 1 97.38 191 VAL A O 1
ATOM 1476 N N . THR A 1 192 ? -6.891 -31.75 -16.594 1 98.12 192 THR A N 1
ATOM 1477 C CA . THR A 1 192 ? -7.543 -32.781 -17.391 1 98.12 192 THR A CA 1
ATOM 1478 C C . THR A 1 192 ? -7.121 -32.656 -18.859 1 98.12 192 THR A C 1
ATOM 1480 O O . THR A 1 192 ? -7.164 -31.578 -19.438 1 98.12 192 THR A O 1
ATOM 1483 N N . GLU A 1 193 ? -6.645 -33.781 -19.406 1 97.5 193 GLU A N 1
ATOM 1484 C CA . GLU A 1 193 ? -6.527 -33.781 -20.875 1 97.5 193 GLU A CA 1
ATOM 1485 C C . GLU A 1 193 ? -7.898 -33.844 -21.531 1 97.5 193 GLU A C 1
ATOM 1487 O O . GLU A 1 193 ? -8.727 -34.688 -21.188 1 97.5 193 GLU A O 1
ATOM 1492 N N . ALA A 1 194 ? -8.18 -32.906 -22.375 1 96.38 194 ALA A N 1
ATOM 1493 C CA . ALA A 1 194 ? -9.484 -32.781 -23.016 1 96.38 194 ALA A CA 1
ATOM 1494 C C . ALA A 1 194 ? -9.344 -32.156 -24.406 1 96.38 194 ALA A C 1
ATOM 1496 O O . ALA A 1 194 ? -8.273 -31.672 -24.766 1 96.38 194 ALA A O 1
ATOM 1497 N N . PRO A 1 195 ? -10.453 -32.344 -25.25 1 95.38 195 PRO A N 1
ATOM 1498 C CA . PRO A 1 195 ? -10.438 -31.594 -26.5 1 95.38 195 PRO A CA 1
ATOM 1499 C C . PRO A 1 195 ? -10.281 -30.094 -26.281 1 95.38 195 PRO A C 1
ATOM 1501 O O . PRO A 1 195 ? -10.82 -29.547 -25.312 1 95.38 195 PRO A O 1
ATOM 1504 N N . PRO A 1 196 ? -9.477 -29.484 -27.234 1 96.94 196 PRO A N 1
ATOM 1505 C CA . PRO A 1 196 ? -9.375 -28.031 -27.109 1 96.94 196 PRO A CA 1
ATOM 1506 C C . PRO A 1 196 ? -10.734 -27.328 -27.188 1 96.94 196 PRO A C 1
ATOM 1508 O O . PRO A 1 196 ? -11.602 -27.75 -27.953 1 96.94 196 PRO A O 1
ATOM 1511 N N . TYR A 1 197 ? -10.93 -26.391 -26.344 1 96.56 197 TYR A N 1
ATOM 1512 C CA . TYR A 1 197 ? -12.133 -25.562 -26.453 1 96.56 197 TYR A CA 1
ATOM 1513 C C . TYR A 1 197 ? -11.805 -24.203 -27.047 1 96.56 197 TYR A C 1
ATOM 1515 O O . TYR A 1 197 ? -10.656 -23.75 -27 1 96.56 197 TYR A O 1
ATOM 1523 N N . LEU A 1 198 ? -12.828 -23.609 -27.719 1 95.94 198 LEU A N 1
ATOM 1524 C CA . LEU A 1 198 ? -12.664 -22.312 -28.375 1 95.94 198 LEU A CA 1
ATOM 1525 C C . LEU A 1 198 ? -11.43 -22.328 -29.281 1 95.94 198 LEU A C 1
ATOM 1527 O O . LEU A 1 198 ? -11.32 -23.141 -30.188 1 95.94 198 LEU A O 1
ATOM 1531 N N . ASP A 1 199 ? -10.391 -21.375 -29.016 1 96.31 199 ASP A N 1
ATOM 1532 C CA . ASP A 1 199 ? -9.234 -21.328 -29.906 1 96.31 199 ASP A CA 1
ATOM 1533 C C . ASP A 1 199 ? -8.078 -22.156 -29.359 1 96.31 199 ASP A C 1
ATOM 1535 O O . ASP A 1 199 ? -6.969 -22.109 -29.891 1 96.31 199 ASP A O 1
ATOM 1539 N N . GLY A 1 200 ? -8.266 -22.797 -28.234 1 97.25 200 GLY A N 1
ATOM 1540 C CA . GLY A 1 200 ? -7.238 -23.625 -27.625 1 97.25 200 GLY A CA 1
ATOM 1541 C C . GLY A 1 200 ? -6.246 -22.828 -26.797 1 97.25 200 GLY A C 1
ATOM 1542 O O . GLY A 1 200 ? -5.277 -23.391 -26.281 1 97.25 200 GLY A O 1
ATOM 1543 N N . ARG A 1 201 ? -6.438 -21.531 -26.656 1 98.25 201 ARG A N 1
ATOM 1544 C CA . ARG A 1 201 ? -5.492 -20.688 -25.938 1 98.25 201 ARG A CA 1
ATOM 1545 C C . ARG A 1 201 ? -6.219 -19.688 -25.031 1 98.25 201 ARG A C 1
ATOM 1547 O O . ARG A 1 201 ? -5.605 -18.781 -24.484 1 98.25 201 ARG A O 1
ATOM 1554 N N . SER A 1 202 ? -7.52 -19.906 -24.828 1 97.81 202 SER A N 1
ATOM 1555 C CA . SER A 1 202 ? -8.352 -18.969 -24.109 1 97.81 202 SER A CA 1
ATOM 1556 C C . SER A 1 202 ? -8.492 -19.359 -22.641 1 97.81 202 SER A C 1
ATOM 1558 O O . SER A 1 202 ? -8.609 -20.547 -22.328 1 97.81 202 SER A O 1
ATOM 1560 N N . MET A 1 203 ? -8.453 -18.359 -21.766 1 97.69 203 MET A N 1
ATOM 1561 C CA . MET A 1 203 ? -8.789 -18.516 -20.344 1 97.69 203 MET A CA 1
ATOM 1562 C C . MET A 1 203 ? -10.203 -18 -20.078 1 97.69 203 MET A C 1
ATOM 1564 O O . MET A 1 203 ? -10.633 -17 -20.641 1 97.69 203 MET A O 1
ATOM 1568 N N . PHE A 1 204 ? -10.938 -18.672 -19.188 1 97.31 204 PHE A N 1
ATOM 1569 C CA . PHE A 1 204 ? -12.234 -18.125 -18.812 1 97.31 204 PHE A CA 1
ATOM 1570 C C . PHE A 1 204 ? -12.539 -18.391 -17.344 1 97.31 204 PHE A C 1
ATOM 1572 O O . PHE A 1 204 ? -11.969 -19.312 -16.75 1 97.31 204 PHE A O 1
ATOM 1579 N N . MET A 1 205 ? -13.328 -17.547 -16.781 1 97.25 205 MET A N 1
ATOM 1580 C CA . MET A 1 205 ? -14 -17.719 -15.492 1 97.25 205 MET A CA 1
ATOM 1581 C C . MET A 1 205 ? -15.516 -17.641 -15.664 1 97.25 205 MET A C 1
ATOM 1583 O O . MET A 1 205 ? -16.016 -16.844 -16.469 1 97.25 205 MET A O 1
ATOM 1587 N N . ALA A 1 206 ? -16.234 -18.453 -14.898 1 98 206 ALA A N 1
ATOM 1588 C CA . ALA A 1 206 ? -17.688 -18.469 -14.992 1 98 206 ALA A CA 1
ATOM 1589 C C . ALA A 1 206 ? -18.328 -18.547 -13.602 1 98 206 ALA A C 1
ATOM 1591 O O . ALA A 1 206 ? -17.766 -19.156 -12.695 1 98 206 ALA A O 1
ATOM 1592 N N . GLY A 1 207 ? -19.469 -17.938 -13.531 1 97.69 207 GLY A N 1
ATOM 1593 C CA . GLY A 1 207 ? -20.25 -18.031 -12.305 1 97.69 207 GLY A CA 1
ATOM 1594 C C . GLY A 1 207 ? -20.281 -16.719 -11.516 1 97.69 207 GLY A C 1
ATOM 1595 O O . GLY A 1 207 ? -20.594 -15.672 -12.07 1 97.69 207 GLY A O 1
ATOM 1596 N N . HIS A 1 208 ? -20.141 -16.891 -10.266 1 95.81 208 HIS A N 1
ATOM 1597 C CA . HIS A 1 208 ? -20.141 -15.789 -9.297 1 95.81 208 HIS A CA 1
ATOM 1598 C C . HIS A 1 208 ? -19.359 -16.172 -8.039 1 95.81 208 HIS A C 1
ATOM 1600 O O . HIS A 1 208 ? -18.75 -17.234 -7.988 1 95.81 208 HIS A O 1
ATOM 1606 N N . GLN A 1 209 ? -19.406 -15.344 -7.066 1 91.62 209 GLN A N 1
ATOM 1607 C CA . GLN A 1 209 ? -18.516 -15.445 -5.906 1 91.62 209 GLN A CA 1
ATOM 1608 C C . GLN A 1 209 ? -18.734 -16.766 -5.172 1 91.62 209 GLN A C 1
ATOM 1610 O O . GLN A 1 209 ? -17.781 -17.328 -4.617 1 91.62 209 GLN A O 1
ATOM 1615 N N . ASP A 1 210 ? -19.938 -17.312 -5.172 1 94.25 210 ASP A N 1
ATOM 1616 C CA . ASP A 1 210 ? -20.25 -18.469 -4.348 1 94.25 210 ASP A CA 1
ATOM 1617 C C . ASP A 1 210 ? -20.219 -19.75 -5.18 1 94.25 210 ASP A C 1
ATOM 1619 O O . ASP A 1 210 ? -20.391 -20.844 -4.645 1 94.25 210 ASP A O 1
ATOM 1623 N N . GLN A 1 211 ? -20.109 -19.688 -6.414 1 97.06 211 GLN A N 1
ATOM 1624 C CA . GLN A 1 211 ? -20 -20.781 -7.379 1 97.06 211 GLN A CA 1
ATOM 1625 C C . GLN A 1 211 ? -19.25 -20.328 -8.633 1 97.06 211 GLN A C 1
ATOM 1627 O O . GLN A 1 211 ? -19.812 -19.656 -9.492 1 97.06 211 GLN A O 1
ATOM 1632 N N . LYS A 1 212 ? -18.016 -20.797 -8.688 1 96.94 212 LYS A N 1
ATOM 1633 C CA . LYS A 1 212 ? -17.141 -20.281 -9.727 1 96.94 212 LYS A CA 1
ATOM 1634 C C . LYS A 1 212 ? -16.312 -21.391 -10.359 1 96.94 212 LYS A C 1
ATOM 1636 O O . LYS A 1 212 ? -15.961 -22.375 -9.688 1 96.94 212 LYS A O 1
ATOM 1641 N N . PHE A 1 213 ? -16.062 -21.281 -11.633 1 98 213 PHE A N 1
ATOM 1642 C CA . PHE A 1 213 ? -15.211 -22.203 -12.367 1 98 213 PHE A CA 1
ATOM 1643 C C . PHE A 1 213 ? -14.219 -21.453 -13.242 1 98 213 PHE A C 1
ATOM 1645 O O . PHE A 1 213 ? -14.586 -20.484 -13.922 1 98 213 PHE A O 1
ATOM 1652 N N . VAL A 1 214 ? -12.977 -21.828 -13.156 1 97.44 214 VAL A N 1
ATOM 1653 C CA . VAL A 1 214 ? -11.898 -21.25 -13.953 1 97.44 214 VAL A CA 1
ATOM 1654 C C . VAL A 1 214 ? -11.242 -22.344 -14.797 1 97.44 214 VAL A C 1
ATOM 1656 O O . VAL A 1 214 ? -11.039 -23.469 -14.32 1 97.44 214 VAL A O 1
ATOM 1659 N N . ALA A 1 215 ? -10.898 -22.016 -16 1 98 215 ALA A N 1
ATOM 1660 C CA . ALA A 1 215 ? -10.188 -22.984 -16.812 1 98 215 ALA A CA 1
ATOM 1661 C C . ALA A 1 215 ? -9.297 -22.297 -17.844 1 98 215 ALA A C 1
ATOM 1663 O O . ALA A 1 215 ? -9.648 -21.25 -18.391 1 98 215 ALA A O 1
ATOM 1664 N N . TYR A 1 216 ? -8.203 -22.922 -18.125 1 98.25 216 TYR A N 1
ATOM 1665 C CA . TYR A 1 216 ? -7.289 -22.5 -19.188 1 98.25 216 TYR A CA 1
ATOM 1666 C C . TYR A 1 216 ? -6.324 -23.625 -19.562 1 98.25 216 TYR A C 1
ATOM 1668 O O . TYR A 1 216 ? -5.934 -24.422 -18.703 1 98.25 216 TYR A O 1
ATOM 1676 N N . PRO A 1 217 ? -5.914 -23.688 -20.797 1 98.62 217 PRO A N 1
ATOM 1677 C CA . PRO A 1 217 ? -4.934 -24.688 -21.219 1 98.62 217 PRO A CA 1
ATOM 1678 C C . PRO A 1 217 ? -3.506 -24.328 -20.812 1 98.62 217 PRO A C 1
ATOM 1680 O O . PRO A 1 217 ? -3.15 -23.156 -20.766 1 98.62 217 PRO A O 1
ATOM 1683 N N . ILE A 1 218 ? -2.633 -25.453 -20.609 1 98.44 218 ILE A N 1
ATOM 1684 C CA . ILE A 1 218 ? -1.364 -25.109 -19.984 1 98.44 218 ILE A CA 1
ATOM 1685 C C . ILE A 1 218 ? -0.225 -25.859 -20.672 1 98.44 218 ILE A C 1
ATOM 1687 O O . ILE A 1 218 ? 0.899 -25.891 -20.172 1 98.44 218 ILE A O 1
ATOM 1691 N N . SER A 1 219 ? -0.426 -26.5 -21.844 1 98.38 219 SER A N 1
ATOM 1692 C CA . SER A 1 219 ? 0.639 -27.297 -22.438 1 98.38 219 SER A CA 1
ATOM 1693 C C . SER A 1 219 ? 0.747 -27.031 -23.938 1 98.38 219 SER A C 1
ATOM 1695 O O . SER A 1 219 ? -0.085 -27.5 -24.719 1 98.38 219 SER A O 1
ATOM 1697 N N . GLU A 1 220 ? 1.783 -26.422 -24.281 1 98.38 220 GLU A N 1
ATOM 1698 C CA . GLU A 1 220 ? 2.035 -26.172 -25.703 1 98.38 220 GLU A CA 1
ATOM 1699 C C . GLU A 1 220 ? 2.367 -27.469 -26.438 1 98.38 220 GLU A C 1
ATOM 1701 O O . GLU A 1 220 ? 1.909 -27.688 -27.562 1 98.38 220 GLU A O 1
ATOM 1706 N N . PRO A 1 221 ? 3.156 -28.359 -25.859 1 98 221 PRO A N 1
ATOM 1707 C CA . PRO A 1 221 ? 3.424 -29.625 -26.547 1 98 221 PRO A CA 1
ATOM 1708 C C . PRO A 1 221 ? 2.148 -30.375 -26.906 1 98 221 PRO A C 1
ATOM 1710 O O . PRO A 1 221 ? 2.033 -30.922 -28.016 1 98 221 PRO A O 1
ATOM 1713 N N . LEU A 1 222 ? 1.195 -30.406 -26.047 1 97.75 222 LEU A N 1
ATOM 1714 C CA . LEU A 1 222 ? -0.062 -31.078 -26.328 1 97.75 222 LEU A CA 1
ATOM 1715 C C . LEU A 1 222 ? -0.876 -30.312 -27.359 1 97.75 222 LEU A C 1
ATOM 1717 O O . LEU A 1 222 ? -1.526 -30.906 -28.219 1 97.75 222 LEU A O 1
ATOM 1721 N N . ARG A 1 223 ? -0.843 -29.047 -27.281 1 97.75 223 ARG A N 1
ATOM 1722 C CA . ARG A 1 223 ? -1.562 -28.234 -28.266 1 97.75 223 ARG A CA 1
ATOM 1723 C C . ARG A 1 223 ? -1.071 -28.516 -29.672 1 97.75 223 ARG A C 1
ATOM 1725 O O . ARG A 1 223 ? -1.871 -28.609 -30.609 1 97.75 223 ARG A O 1
ATOM 1732 N N . ARG A 1 224 ? 0.184 -28.656 -29.812 1 96.94 224 ARG A N 1
ATOM 1733 C CA . ARG A 1 224 ? 0.791 -28.906 -31.109 1 96.94 224 ARG A CA 1
ATOM 1734 C C . ARG A 1 224 ? 0.318 -30.25 -31.672 1 96.94 224 ARG A C 1
ATOM 1736 O O . ARG A 1 224 ? 0.375 -30.469 -32.906 1 96.94 224 ARG A O 1
ATOM 1743 N N . GLN A 1 225 ? -0.16 -31.078 -30.844 1 97.38 225 GLN A N 1
ATOM 1744 C CA . GLN A 1 225 ? -0.664 -32.375 -31.266 1 97.38 225 GLN A CA 1
ATOM 1745 C C . GLN A 1 225 ? -2.178 -32.344 -31.453 1 97.38 225 GLN A C 1
ATOM 1747 O O . GLN A 1 225 ? -2.805 -33.406 -31.641 1 97.38 225 GLN A O 1
ATOM 1752 N N . GLY A 1 226 ? -2.754 -31.188 -31.297 1 96 226 GLY A N 1
ATOM 1753 C CA . GLY A 1 226 ? -4.195 -31.062 -31.438 1 96 226 GLY A CA 1
ATOM 1754 C C . GLY A 1 226 ? -4.949 -31.469 -30.188 1 96 226 GLY A C 1
ATOM 1755 O O . GLY A 1 226 ? -6.152 -31.75 -30.234 1 96 226 GLY A O 1
ATOM 1756 N N . ARG A 1 227 ? -4.176 -31.531 -29.078 1 97.06 227 ARG A N 1
ATOM 1757 C CA . ARG A 1 227 ? -4.746 -31.891 -27.781 1 97.06 227 ARG A CA 1
ATOM 1758 C C . ARG A 1 227 ? -4.633 -30.719 -26.797 1 97.06 227 ARG A C 1
ATOM 1760 O O . ARG A 1 227 ? -4.164 -29.641 -27.156 1 97.06 227 ARG A O 1
ATOM 1767 N N . SER A 1 228 ? -5.223 -30.969 -25.641 1 97.81 228 SER A N 1
ATOM 1768 C CA . SER A 1 228 ? -5.172 -29.891 -24.656 1 97.81 228 SER A CA 1
ATOM 1769 C C . SER A 1 228 ? -5.07 -30.453 -23.234 1 97.81 228 SER A C 1
ATOM 1771 O O . SER A 1 228 ? -5.73 -31.438 -22.906 1 97.81 228 SER A O 1
ATOM 1773 N N . LEU A 1 229 ? -4.156 -29.875 -22.5 1 98.25 229 LEU A N 1
ATOM 1774 C CA . LEU A 1 229 ? -4.156 -30.062 -21.047 1 98.25 229 LEU A CA 1
ATOM 1775 C C . LEU A 1 229 ? -4.785 -28.859 -20.359 1 98.25 229 LEU A C 1
ATOM 1777 O O . LEU A 1 229 ? -4.188 -27.781 -20.297 1 98.25 229 LEU A O 1
ATOM 1781 N N . VAL A 1 230 ? -5.977 -29.094 -19.781 1 98.38 230 VAL A N 1
ATOM 1782 C CA . VAL A 1 230 ? -6.758 -27.984 -19.234 1 98.38 230 VAL A CA 1
ATOM 1783 C C . VAL A 1 230 ? -6.598 -27.938 -17.719 1 98.38 230 VAL A C 1
ATOM 1785 O O . VAL A 1 230 ? -6.93 -28.906 -17.031 1 98.38 230 VAL A O 1
ATOM 1788 N N . ASN A 1 231 ? -6.039 -26.844 -17.234 1 98.19 231 ASN A N 1
ATOM 1789 C CA . ASN A 1 231 ? -6.141 -26.531 -15.812 1 98.19 231 ASN A CA 1
ATOM 1790 C C . ASN A 1 231 ? -7.523 -26 -15.453 1 98.19 231 ASN A C 1
ATOM 1792 O O . ASN A 1 231 ? -8.07 -25.141 -16.156 1 98.19 231 ASN A O 1
ATOM 1796 N N . TRP A 1 232 ? -8.008 -26.5 -14.359 1 97.56 23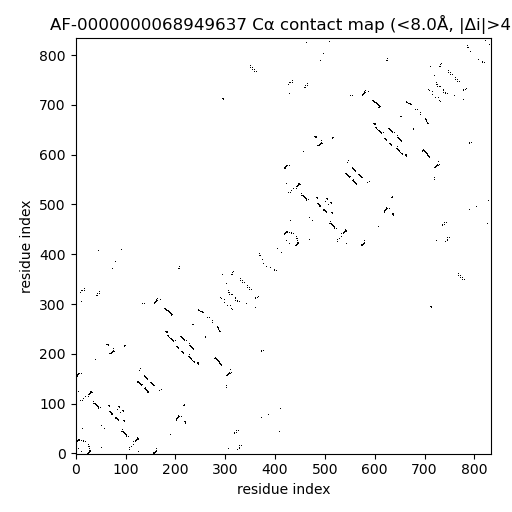2 TRP A N 1
ATOM 1797 C CA . TRP A 1 232 ? -9.281 -25.938 -13.938 1 97.56 232 TRP A CA 1
ATOM 1798 C C . TRP A 1 232 ? -9.359 -25.828 -12.422 1 97.56 232 TRP A C 1
ATOM 1800 O O . TRP A 1 232 ? -8.648 -26.547 -11.703 1 97.56 232 TRP A O 1
ATOM 1810 N N . ILE A 1 233 ? -10.172 -24.891 -11.945 1 97.12 233 ILE A N 1
ATOM 1811 C CA . ILE A 1 233 ? -10.453 -24.625 -10.539 1 97.12 233 ILE A CA 1
ATOM 1812 C C . ILE A 1 233 ? -11.953 -24.5 -10.328 1 97.12 233 ILE A C 1
ATOM 1814 O O . ILE A 1 233 ? -12.625 -23.734 -11.031 1 97.12 233 ILE A O 1
ATOM 1818 N N . ALA A 1 234 ? -12.484 -25.312 -9.461 1 97.56 234 ALA A N 1
ATOM 1819 C CA . ALA A 1 234 ? -13.852 -25.156 -8.969 1 97.56 234 ALA A CA 1
ATOM 1820 C C . ALA A 1 234 ? -13.859 -24.547 -7.57 1 97.56 234 ALA A C 1
ATOM 1822 O O . ALA A 1 234 ? -13.039 -24.891 -6.723 1 97.56 234 ALA A O 1
ATOM 1823 N N . GLU A 1 235 ? -14.703 -23.609 -7.406 1 96.31 235 GLU A N 1
ATOM 1824 C CA . GLU A 1 235 ? -14.789 -22.891 -6.129 1 96.31 235 GLU A CA 1
ATOM 1825 C C . GLU A 1 235 ? -16.219 -22.828 -5.625 1 96.31 235 GLU A C 1
ATOM 1827 O O . GLU A 1 235 ? -17.141 -22.531 -6.387 1 96.31 235 GLU A O 1
ATOM 1832 N N . LEU A 1 236 ? -16.453 -23.156 -4.336 1 96.12 236 LEU A N 1
ATOM 1833 C CA . LEU A 1 236 ? -17.766 -23.031 -3.705 1 96.12 236 LEU A CA 1
ATOM 1834 C C . LEU A 1 236 ? -17.656 -22.359 -2.342 1 96.12 236 LEU A C 1
ATOM 1836 O O . LEU A 1 236 ? -16.656 -22.547 -1.628 1 96.12 236 LEU A O 1
ATOM 1840 N N . ARG A 1 237 ? -18.641 -21.562 -2.047 1 94.06 237 ARG A N 1
ATOM 1841 C CA . ARG A 1 237 ? -18.781 -21.078 -0.679 1 94.06 237 ARG A CA 1
ATOM 1842 C C . ARG A 1 237 ? -19.078 -22.219 0.283 1 94.06 237 ARG A C 1
ATOM 1844 O O . ARG A 1 237 ? -19.859 -23.125 -0.044 1 94.06 237 ARG A O 1
ATOM 1851 N N . VAL A 1 238 ? -18.406 -22.172 1.406 1 89.56 238 VAL A N 1
ATOM 1852 C CA . VAL A 1 238 ? -18.688 -23.188 2.412 1 89.56 238 VAL A CA 1
ATOM 1853 C C . VAL A 1 238 ? -19.984 -22.859 3.146 1 89.56 238 VAL A C 1
ATOM 1855 O O . VAL A 1 238 ? -20.312 -21.688 3.336 1 89.56 238 VAL A O 1
ATOM 1858 N N . PRO A 1 239 ? -20.703 -23.859 3.535 1 82.56 239 PRO A N 1
ATOM 1859 C CA . PRO A 1 239 ? -21.938 -23.609 4.301 1 82.56 239 PRO A CA 1
ATOM 1860 C C . PRO A 1 239 ? -21.672 -22.859 5.602 1 82.56 239 PRO A C 1
ATOM 1862 O O . PRO A 1 239 ? -20.578 -22.953 6.168 1 82.56 239 PRO A O 1
ATOM 1865 N N . ASP A 1 240 ? -22.609 -22.125 6.031 1 78.69 240 ASP A N 1
ATOM 1866 C CA . ASP A 1 240 ? -22.484 -21.266 7.211 1 78.69 240 ASP A CA 1
ATOM 1867 C C . ASP A 1 240 ? -22.203 -22.094 8.461 1 78.69 240 ASP A C 1
ATOM 1869 O O . ASP A 1 240 ? -21.703 -21.578 9.461 1 78.69 240 ASP A O 1
ATOM 1873 N N . SER A 1 241 ? -22.453 -23.328 8.414 1 75.06 241 SER A N 1
ATOM 1874 C CA . SER A 1 241 ? -22.25 -24.219 9.555 1 75.06 241 SER A CA 1
ATOM 1875 C C . SER A 1 241 ? -20.781 -24.531 9.766 1 75.06 241 SER A C 1
ATOM 1877 O O . SER A 1 241 ? -20.375 -24.969 10.844 1 75.06 241 SER A O 1
ATOM 1879 N N . VAL A 1 242 ? -20.016 -24.234 8.805 1 72.31 242 VAL A N 1
ATOM 1880 C CA . VAL A 1 242 ? -18.594 -24.516 8.891 1 72.31 242 VAL A CA 1
ATOM 1881 C C . VAL A 1 242 ? -17.891 -23.375 9.633 1 72.31 242 VAL A C 1
ATOM 1883 O O . VAL A 1 242 ? -18.219 -22.203 9.438 1 72.31 242 VAL A O 1
ATOM 1886 N N . PRO A 1 243 ? -17.062 -23.766 10.57 1 72.69 243 PRO A N 1
ATOM 1887 C CA . PRO A 1 243 ? -16.344 -22.734 11.328 1 72.69 243 PRO A CA 1
ATOM 1888 C C . PRO A 1 243 ? -15.547 -21.797 10.438 1 72.69 243 PRO A C 1
ATOM 1890 O O . PRO A 1 243 ? -15.133 -22.188 9.336 1 72.69 243 PRO A O 1
ATOM 1893 N N . ASP A 1 244 ? -15.305 -20.594 10.969 1 73.19 244 ASP A N 1
ATOM 1894 C CA . ASP A 1 244 ? -14.578 -19.562 10.258 1 73.19 244 ASP A CA 1
ATOM 1895 C C . ASP A 1 244 ? -13.078 -19.859 10.219 1 73.19 244 ASP A C 1
ATOM 1897 O O . ASP A 1 244 ? -12.344 -19.281 9.422 1 73.19 244 ASP A O 1
ATOM 1901 N N . THR A 1 245 ? -12.766 -20.766 11.055 1 72.62 245 THR A N 1
ATOM 1902 C CA . THR A 1 245 ? -11.359 -21.156 11.016 1 72.62 245 THR A CA 1
ATOM 1903 C C . THR A 1 245 ? -11.086 -22.078 9.828 1 72.62 245 THR A C 1
ATOM 1905 O O . THR A 1 245 ? -11.711 -23.125 9.688 1 72.62 245 THR A O 1
ATOM 1908 N N . PRO A 1 246 ? -10.219 -21.594 9.016 1 69.31 246 PRO A N 1
ATOM 1909 C CA . PRO A 1 246 ? -9.961 -22.438 7.848 1 69.31 246 PRO A CA 1
ATOM 1910 C C . PRO A 1 246 ? -9.289 -23.766 8.211 1 69.31 246 PRO A C 1
ATOM 1912 O O . PRO A 1 246 ? -8.586 -23.844 9.227 1 69.31 246 PRO A O 1
ATOM 1915 N N . PRO A 1 247 ? -9.602 -24.797 7.441 1 69.88 247 PRO A N 1
ATOM 1916 C CA . PRO A 1 247 ? -8.727 -25.969 7.562 1 69.88 247 PRO A CA 1
ATOM 1917 C C . PRO A 1 247 ? -7.273 -25.656 7.211 1 69.88 247 PRO A C 1
ATOM 1919 O O . PRO A 1 247 ? -6.984 -24.609 6.621 1 69.88 247 PRO A O 1
ATOM 1922 N N . ARG A 1 248 ? -6.566 -26.5 7.816 1 67.5 248 ARG A N 1
ATOM 1923 C CA . ARG A 1 248 ? -5.156 -26.297 7.5 1 67.5 248 ARG A CA 1
ATOM 1924 C C . ARG A 1 248 ? -4.922 -26.328 5.992 1 67.5 248 ARG A C 1
ATOM 1926 O O . ARG A 1 248 ? -5.379 -27.25 5.309 1 67.5 248 ARG A O 1
ATOM 1933 N N . SER A 1 249 ? -4.246 -25.297 5.535 1 68.31 249 SER A N 1
ATOM 1934 C CA . SER A 1 249 ? -4 -25.156 4.105 1 68.31 249 SER A CA 1
ATOM 1935 C C . SER A 1 249 ? -2.928 -26.125 3.623 1 68.31 249 SER A C 1
ATOM 1937 O O . SER A 1 249 ? -1.808 -26.125 4.137 1 68.31 249 SER A O 1
ATOM 1939 N N . ASP A 1 250 ? -3.367 -27.109 2.945 1 70.75 250 ASP A N 1
ATOM 1940 C CA . ASP A 1 250 ? -2.473 -28.047 2.271 1 70.75 250 ASP A CA 1
ATOM 1941 C C . ASP A 1 250 ? -2.771 -28.109 0.776 1 70.75 250 ASP A C 1
ATOM 1943 O O . ASP A 1 250 ? -3.789 -28.672 0.366 1 70.75 250 ASP A O 1
ATOM 1947 N N . TRP A 1 251 ? -1.863 -27.672 0.109 1 66.38 251 TRP A N 1
ATOM 1948 C CA . TRP A 1 251 ? -2.045 -27.562 -1.336 1 66.38 251 TRP A CA 1
ATOM 1949 C C . TRP A 1 251 ? -2.111 -28.953 -1.97 1 66.38 251 TRP A C 1
ATOM 1951 O O . TRP A 1 251 ? -2.539 -29.094 -3.117 1 66.38 251 TRP A O 1
ATOM 1961 N N . ASN A 1 252 ? -1.74 -29.922 -1.237 1 68.81 252 ASN A N 1
ATOM 1962 C CA . ASN A 1 252 ? -1.652 -31.25 -1.838 1 68.81 252 ASN A CA 1
ATOM 1963 C C . ASN A 1 252 ? -2.703 -32.188 -1.264 1 68.81 252 ASN A C 1
ATOM 1965 O O . ASN A 1 252 ? -2.641 -33.406 -1.484 1 68.81 252 ASN A O 1
ATOM 1969 N N . LYS A 1 253 ? -3.688 -31.688 -0.642 1 82 253 LYS A N 1
ATOM 1970 C CA . LYS A 1 253 ? -4.781 -32.5 -0.141 1 82 253 LYS A CA 1
ATOM 1971 C C . LYS A 1 253 ? -5.68 -33 -1.281 1 82 253 LYS A C 1
ATOM 1973 O O . LYS A 1 253 ? -6.41 -32.188 -1.872 1 82 253 LYS A O 1
ATOM 1978 N N . GLN A 1 254 ? -5.68 -34.281 -1.525 1 91.44 254 GLN A N 1
ATOM 1979 C CA . GLN A 1 254 ? -6.492 -34.844 -2.594 1 91.44 254 GLN A CA 1
ATOM 1980 C C . GLN A 1 254 ? -7.887 -35.219 -2.09 1 91.44 254 GLN A C 1
ATOM 1982 O O . GLN A 1 254 ? -8.039 -35.688 -0.968 1 91.44 254 GLN A O 1
ATOM 1987 N N . VAL A 1 255 ? -8.844 -34.969 -2.984 1 94.19 255 VAL A N 1
ATOM 1988 C CA . VAL A 1 255 ? -10.219 -35.312 -2.633 1 94.19 255 VAL A CA 1
ATOM 1989 C C . VAL A 1 255 ? -10.93 -35.938 -3.842 1 94.19 255 VAL A C 1
ATOM 1991 O O . VAL A 1 255 ? -10.414 -35.875 -4.961 1 94.19 255 VAL A O 1
ATOM 1994 N N . ASP A 1 256 ? -12.047 -36.562 -3.496 1 96.19 256 ASP A N 1
ATOM 1995 C CA . ASP A 1 256 ? -12.914 -37.062 -4.559 1 96.19 256 ASP A CA 1
ATOM 1996 C C . ASP A 1 256 ? -13.805 -35.938 -5.113 1 96.19 256 ASP A C 1
ATOM 1998 O O . ASP A 1 256 ? -14.25 -35.062 -4.371 1 96.19 256 ASP A O 1
ATOM 2002 N N . LYS A 1 257 ? -14.109 -36.094 -6.379 1 96.5 257 LYS A N 1
ATOM 2003 C CA . LYS A 1 257 ? -14.93 -35.094 -7.043 1 96.5 257 LYS A CA 1
ATOM 2004 C C . LYS A 1 257 ? -16.312 -34.969 -6.398 1 96.5 257 LYS A C 1
ATOM 2006 O O . LYS A 1 257 ? -16.984 -33.969 -6.535 1 96.5 257 LYS A O 1
ATOM 2011 N N . SER A 1 258 ? -16.812 -35.969 -5.734 1 96.62 258 SER A N 1
ATOM 2012 C CA . SER A 1 258 ? -18.156 -36.031 -5.172 1 96.62 258 SER A CA 1
ATOM 2013 C C . SER A 1 258 ? -18.375 -34.906 -4.16 1 96.62 258 SER A C 1
ATOM 2015 O O . SER A 1 258 ? -19.516 -34.531 -3.871 1 96.62 258 SER A O 1
ATOM 2017 N N . VAL A 1 259 ? -17.312 -34.281 -3.688 1 94.25 259 VAL A N 1
ATOM 2018 C CA . VAL A 1 259 ? -17.406 -33.281 -2.646 1 94.25 259 VAL A CA 1
ATOM 2019 C C . VAL A 1 259 ? -17.938 -31.969 -3.244 1 94.25 259 VAL A C 1
ATOM 2021 O O . VAL A 1 259 ? -18.438 -31.109 -2.521 1 94.25 259 VAL A O 1
ATOM 2024 N N . PHE A 1 260 ? -17.844 -31.875 -4.617 1 96.69 260 PHE A N 1
ATOM 2025 C CA . PHE A 1 260 ? -18.234 -30.562 -5.129 1 96.69 260 PHE A CA 1
ATOM 2026 C C . PHE A 1 260 ? -18.875 -30.688 -6.504 1 96.69 260 PHE A C 1
ATOM 2028 O O . PHE A 1 260 ? -19.5 -29.734 -6.988 1 96.69 260 PHE A O 1
ATOM 2035 N N . CYS A 1 261 ? -18.812 -31.812 -7.199 1 97.38 261 CYS A N 1
ATOM 2036 C CA . CYS A 1 261 ? -19.125 -31.922 -8.625 1 97.38 261 CYS A CA 1
ATOM 2037 C C . CYS A 1 261 ? -20.594 -31.656 -8.883 1 97.38 261 CYS A C 1
ATOM 2039 O O . CYS A 1 261 ? -20.969 -31.172 -9.953 1 97.38 261 CYS A O 1
ATOM 2041 N N . ALA A 1 262 ? -21.484 -31.938 -7.926 1 97.56 262 ALA A N 1
ATOM 2042 C CA . ALA A 1 262 ? -22.922 -31.766 -8.086 1 97.56 262 ALA A CA 1
ATOM 2043 C C . ALA A 1 262 ? -23.266 -30.312 -8.406 1 97.56 262 ALA A C 1
ATOM 2045 O O . ALA A 1 262 ? -24.219 -30.047 -9.148 1 97.56 262 ALA A O 1
ATOM 2046 N N . ALA A 1 263 ? -22.531 -29.422 -7.867 1 97.38 263 ALA A N 1
ATOM 2047 C CA . ALA A 1 263 ? -22.812 -28 -8.023 1 97.38 263 ALA A CA 1
ATOM 2048 C C . ALA A 1 263 ? -22.562 -27.547 -9.461 1 97.38 263 ALA A C 1
ATOM 2050 O O . ALA A 1 263 ? -23.016 -26.484 -9.875 1 97.38 263 ALA A O 1
ATOM 2051 N N . PHE A 1 264 ? -21.875 -28.375 -10.297 1 98.25 264 PHE A N 1
ATOM 2052 C CA . PHE A 1 264 ? -21.5 -27.984 -11.641 1 98.25 264 PHE A CA 1
ATOM 2053 C C . PHE A 1 264 ? -22.062 -28.953 -12.672 1 98.25 264 PHE A C 1
ATOM 2055 O O . PHE A 1 264 ? -21.656 -28.938 -13.836 1 98.25 264 PHE A O 1
ATOM 2062 N N . ALA A 1 265 ? -22.938 -29.766 -12.289 1 97.44 265 ALA A N 1
ATOM 2063 C CA . ALA A 1 265 ? -23.438 -30.875 -13.102 1 97.44 265 ALA A CA 1
ATOM 2064 C C . ALA A 1 265 ? -24.141 -30.375 -14.359 1 97.44 265 ALA A C 1
ATOM 2066 O O . ALA A 1 265 ? -24.125 -31.047 -15.391 1 97.44 265 ALA A O 1
ATOM 2067 N N . ASP A 1 266 ? -24.641 -29.141 -14.258 1 95.88 266 ASP A N 1
ATOM 2068 C CA . ASP A 1 266 ? -25.422 -28.641 -15.375 1 95.88 266 ASP A CA 1
ATOM 2069 C C . ASP A 1 266 ? -24.609 -27.656 -16.219 1 95.88 266 ASP A C 1
ATOM 2071 O O . ASP A 1 266 ? -25.141 -27.016 -17.125 1 95.88 266 ASP A O 1
ATOM 2075 N N . TRP A 1 267 ? -23.375 -27.516 -15.93 1 97.56 267 TRP A N 1
ATOM 2076 C CA . TRP A 1 267 ? -22.547 -26.531 -16.625 1 97.56 267 TRP A CA 1
ATOM 2077 C C . TRP A 1 267 ? -21.984 -27.109 -17.922 1 97.56 267 TRP A C 1
ATOM 2079 O O . TRP A 1 267 ? -20.781 -27.297 -18.047 1 97.56 267 TRP A O 1
ATOM 2089 N N . ARG A 1 268 ? -22.906 -27.359 -18.859 1 96.5 268 ARG A N 1
ATOM 2090 C CA . ARG A 1 268 ? -22.609 -27.797 -20.219 1 96.5 268 ARG A CA 1
ATOM 2091 C C . ARG A 1 268 ? -23.047 -26.766 -21.234 1 96.5 268 ARG A C 1
ATOM 2093 O O . ARG A 1 268 ? -24.234 -26.453 -21.359 1 96.5 268 ARG A O 1
ATOM 2100 N N . TRP A 1 269 ? -22.031 -26.328 -21.938 1 95.31 269 TRP A N 1
ATOM 2101 C CA . TRP A 1 269 ? -22.312 -25.312 -22.953 1 95.31 269 TRP A CA 1
ATOM 2102 C C . TRP A 1 269 ? -21.812 -25.781 -24.312 1 95.31 269 TRP A C 1
ATOM 2104 O O . TRP A 1 269 ? -21.312 -26.891 -24.453 1 95.31 269 TRP A O 1
ATOM 2114 N N . ASP A 1 270 ? -22.047 -25 -25.375 1 93.44 270 ASP A N 1
ATOM 2115 C CA . ASP A 1 270 ? -21.781 -25.422 -26.75 1 93.44 270 ASP A CA 1
ATOM 2116 C C . ASP A 1 270 ? -20.297 -25.625 -26.969 1 93.44 270 ASP A C 1
ATOM 2118 O O . ASP A 1 270 ? -19.891 -26.422 -27.828 1 93.44 270 ASP A O 1
ATOM 2122 N N . TRP A 1 271 ? -19.562 -24.984 -26.188 1 93.88 271 TRP A N 1
ATOM 2123 C CA . TRP A 1 271 ? -18.141 -24.938 -26.5 1 93.88 271 TRP A CA 1
ATOM 2124 C C . TRP A 1 271 ? -17.312 -25.641 -25.422 1 93.88 271 TRP A C 1
ATOM 2126 O O . TRP A 1 271 ? -16.125 -25.875 -25.594 1 93.88 271 TRP A O 1
ATOM 2136 N N . ILE A 1 272 ? -17.984 -26.047 -24.281 1 95.44 272 ILE A N 1
ATOM 2137 C CA . ILE A 1 272 ? -17.234 -26.719 -23.234 1 95.44 272 ILE A CA 1
ATOM 2138 C C . ILE A 1 272 ? -18.188 -27.609 -22.406 1 95.44 272 ILE A C 1
ATOM 2140 O O . ILE A 1 272 ? -19.344 -27.25 -22.203 1 95.44 272 ILE A O 1
ATOM 2144 N N . ASP A 1 273 ? -17.656 -28.734 -21.969 1 97.31 273 ASP A N 1
ATOM 2145 C CA . ASP A 1 273 ? -18.328 -29.672 -21.078 1 97.31 273 ASP A CA 1
ATOM 2146 C C . ASP A 1 273 ? -17.609 -29.766 -19.734 1 97.31 273 ASP A C 1
ATOM 2148 O O . ASP A 1 273 ? -16.75 -30.609 -19.531 1 97.31 273 ASP A O 1
ATOM 2152 N N . ILE A 1 274 ? -18.078 -28.953 -18.688 1 98.06 274 ILE A N 1
ATOM 2153 C CA . ILE A 1 274 ? -17.375 -28.812 -17.422 1 98.06 274 ILE A CA 1
ATOM 2154 C C . ILE A 1 274 ? -17.484 -30.094 -16.625 1 98.06 274 ILE A C 1
ATOM 2156 O O . ILE A 1 274 ? -16.484 -30.562 -16.062 1 98.06 274 ILE A O 1
ATOM 2160 N N . PRO A 1 275 ? -18.625 -30.781 -16.578 1 98.12 275 PRO A N 1
ATOM 2161 C CA . PRO A 1 275 ? -18.672 -32.062 -15.898 1 98.12 275 PRO A CA 1
ATOM 2162 C C . PRO A 1 275 ? -17.688 -33.062 -16.469 1 98.12 275 PRO A C 1
ATOM 2164 O O . PRO A 1 275 ? -17.062 -33.844 -15.727 1 98.12 275 PRO A O 1
ATOM 2167 N N . ALA A 1 276 ? -17.516 -33.062 -17.719 1 97.81 276 ALA A N 1
ATOM 2168 C CA . ALA A 1 276 ? -16.562 -33.969 -18.344 1 97.81 276 ALA A CA 1
ATOM 2169 C C . ALA A 1 276 ? -15.133 -33.625 -17.938 1 97.81 276 ALA A C 1
ATOM 2171 O O . ALA A 1 276 ? -14.305 -34.531 -17.781 1 97.81 276 ALA A O 1
ATOM 2172 N N . LEU A 1 277 ? -14.836 -32.375 -17.891 1 97.88 277 LEU A N 1
ATOM 2173 C CA . LEU A 1 277 ? -13.523 -31.969 -17.422 1 97.88 277 LEU A CA 1
ATOM 2174 C C . LEU A 1 277 ? -13.266 -32.5 -16 1 97.88 277 LEU A C 1
ATOM 2176 O O . LEU A 1 277 ? -12.203 -33.031 -15.727 1 97.88 277 LEU A O 1
ATOM 2180 N N . ILE A 1 278 ? -14.266 -32.281 -15.148 1 98.38 278 ILE A N 1
ATOM 2181 C CA . ILE A 1 278 ? -14.148 -32.688 -13.758 1 98.38 278 ILE A CA 1
ATOM 2182 C C . ILE A 1 278 ? -13.984 -34.219 -13.695 1 98.38 278 ILE A C 1
ATOM 2184 O O . ILE A 1 278 ? -13.109 -34.719 -12.984 1 98.38 278 ILE A O 1
ATOM 2188 N N . ASP A 1 279 ? -14.688 -34.938 -14.5 1 97.75 279 ASP A N 1
ATOM 2189 C CA . ASP A 1 279 ? -14.672 -36.375 -14.516 1 97.75 279 ASP A CA 1
ATOM 2190 C C . ASP A 1 279 ? -13.328 -36.906 -15.023 1 97.75 279 ASP A C 1
ATOM 2192 O O . ASP A 1 279 ? -12.883 -38 -14.609 1 97.75 279 ASP A O 1
ATOM 2196 N N . GLY A 1 280 ? -12.742 -36.156 -15.844 1 97.44 280 GLY A N 1
ATOM 2197 C CA . GLY A 1 280 ? -11.531 -36.625 -16.516 1 97.44 280 GLY A CA 1
ATOM 2198 C C . GLY A 1 280 ? -10.273 -36.375 -15.711 1 97.44 280 GLY A C 1
ATOM 2199 O O . GLY A 1 280 ? -9.188 -36.812 -16.094 1 97.44 280 GLY A O 1
ATOM 2200 N N . ALA A 1 281 ? -10.391 -35.75 -14.594 1 97.12 281 ALA A N 1
ATOM 2201 C CA . ALA A 1 281 ? -9.219 -35.438 -13.789 1 97.12 281 ALA A CA 1
ATOM 2202 C C . ALA A 1 281 ? -8.664 -36.688 -13.109 1 97.12 281 ALA A C 1
ATOM 2204 O O . ALA A 1 281 ? -9.414 -37.5 -12.562 1 97.12 281 ALA A O 1
ATOM 2205 N N . GLU A 1 282 ? -7.309 -36.781 -13.141 1 92.81 282 GLU A N 1
ATOM 2206 C CA . GLU A 1 282 ? -6.672 -37.906 -12.477 1 92.81 282 GLU A CA 1
ATOM 2207 C C . GLU A 1 282 ? -6.555 -37.656 -10.969 1 92.81 282 GLU A C 1
ATOM 2209 O O . GLU A 1 282 ? -6.641 -38.625 -10.18 1 92.81 282 GLU A O 1
ATOM 2214 N N . ALA A 1 283 ? -6.301 -36.5 -10.617 1 94.62 283 ALA A N 1
ATOM 2215 C CA . ALA A 1 283 ? -6.188 -36.094 -9.219 1 94.62 283 ALA A CA 1
ATOM 2216 C C . ALA A 1 283 ? -6.77 -34.719 -9.008 1 94.62 283 ALA A C 1
ATOM 2218 O O . ALA A 1 283 ? -6.582 -33.812 -9.836 1 94.62 283 ALA A O 1
ATOM 2219 N N . ILE A 1 284 ? -7.52 -34.594 -7.91 1 96.06 284 ILE A N 1
ATOM 2220 C CA . ILE A 1 284 ? -8.125 -33.312 -7.547 1 96.06 284 ILE A CA 1
ATOM 2221 C C . ILE A 1 284 ? -7.594 -32.875 -6.188 1 96.06 284 ILE A C 1
ATOM 2223 O O . ILE A 1 284 ? -7.57 -33.656 -5.23 1 96.06 284 ILE A O 1
ATOM 2227 N N . TYR A 1 285 ? -7.215 -31.609 -6.148 1 93.69 285 TYR A N 1
ATOM 2228 C CA . TYR A 1 285 ? -6.633 -31.078 -4.922 1 93.69 285 TYR A CA 1
ATOM 2229 C C . TYR A 1 285 ? -7.523 -29.984 -4.324 1 93.69 285 TYR A C 1
ATOM 2231 O O . TYR A 1 285 ? -8.031 -29.125 -5.043 1 93.69 285 TYR A O 1
ATOM 2239 N N . GLU A 1 286 ? -7.719 -30.078 -3.025 1 93.25 286 GLU A N 1
ATOM 2240 C CA . GLU A 1 286 ? -8.547 -29.125 -2.301 1 93.25 286 GLU A CA 1
ATOM 2241 C C . GLU A 1 286 ? -7.695 -28.094 -1.567 1 93.25 286 GLU A C 1
ATOM 2243 O O . GLU A 1 286 ? -6.672 -28.438 -0.971 1 93.25 286 GLU A O 1
ATOM 2248 N N . PHE A 1 287 ? -8.133 -26.891 -1.624 1 89.19 287 PHE A N 1
ATOM 2249 C CA . PHE A 1 287 ? -7.426 -25.812 -0.931 1 89.19 287 PHE A CA 1
ATOM 2250 C C . PHE A 1 287 ? -8.406 -24.766 -0.421 1 89.19 287 PHE A C 1
ATOM 2252 O O . PHE A 1 287 ? -9.297 -24.328 -1.152 1 89.19 287 PHE A O 1
ATOM 2259 N N . PRO A 1 288 ? -8.242 -24.375 0.896 1 90.25 288 PRO A N 1
ATOM 2260 C CA . PRO A 1 288 ? -9.047 -23.25 1.371 1 90.25 288 PRO A CA 1
ATOM 2261 C C . PRO A 1 288 ? -8.562 -21.906 0.826 1 90.25 288 PRO A C 1
ATOM 2263 O O . PRO A 1 288 ? -7.352 -21.688 0.72 1 90.25 288 PRO A O 1
ATOM 2266 N N . MET A 1 289 ? -9.477 -21.125 0.45 1 90.38 289 MET A N 1
ATOM 2267 C CA . MET A 1 289 ? -9.117 -19.781 0.027 1 90.38 289 MET A CA 1
ATOM 2268 C C . MET A 1 289 ? -8.688 -18.938 1.221 1 90.38 289 MET A C 1
ATOM 2270 O O . MET A 1 289 ? -9.531 -18.312 1.882 1 90.38 289 MET A O 1
ATOM 2274 N N . VAL A 1 290 ? -7.352 -18.859 1.358 1 90.88 290 VAL A N 1
ATOM 2275 C CA . VAL A 1 290 ? -6.812 -18.156 2.523 1 90.88 290 VAL A CA 1
ATOM 2276 C C . VAL A 1 290 ? -5.75 -17.156 2.082 1 90.88 290 VAL A C 1
ATOM 2278 O O . VAL A 1 290 ? -5.055 -17.375 1.088 1 90.88 290 VAL A O 1
ATOM 2281 N N . ASP A 1 291 ? -5.703 -16.078 2.682 1 93.12 291 ASP A N 1
ATOM 2282 C CA . ASP A 1 291 ? -4.602 -15.125 2.637 1 93.12 291 ASP A CA 1
ATOM 2283 C C . ASP A 1 291 ? -4.18 -14.711 4.043 1 93.12 291 ASP A C 1
ATOM 2285 O O . ASP A 1 291 ? -4.465 -15.406 5.016 1 93.12 291 ASP A O 1
ATOM 2289 N N . LYS A 1 292 ? -3.352 -13.719 4.148 1 94.5 292 LYS A N 1
ATOM 2290 C CA . LYS A 1 292 ? -3.02 -13.086 5.422 1 94.5 292 LYS A CA 1
ATOM 2291 C C . LYS A 1 292 ? -3.105 -11.562 5.32 1 94.5 292 LYS A C 1
ATOM 2293 O O . LYS A 1 292 ? -2.982 -11.008 4.23 1 94.5 292 LYS A O 1
ATOM 2298 N N . ASP A 1 293 ? -3.328 -10.969 6.516 1 94.88 293 ASP A N 1
ATOM 2299 C CA . ASP A 1 293 ? -3.287 -9.516 6.539 1 94.88 293 ASP A CA 1
ATOM 2300 C C . ASP A 1 293 ? -1.912 -8.992 6.121 1 94.88 293 ASP A C 1
ATOM 2302 O O . ASP A 1 293 ? -0.89 -9.609 6.441 1 94.88 293 ASP A O 1
ATOM 2306 N N . PRO A 1 294 ? -1.918 -7.82 5.375 1 96.06 294 PRO A N 1
ATOM 2307 C CA . PRO A 1 294 ? -0.61 -7.238 5.062 1 96.06 294 PRO A CA 1
ATOM 2308 C C . PRO A 1 294 ? 0.24 -6.992 6.305 1 96.06 294 PRO A C 1
ATOM 2310 O O . PRO A 1 294 ? -0.276 -6.539 7.328 1 96.06 294 PRO A O 1
ATOM 2313 N N . LEU A 1 295 ? 1.519 -7.32 6.203 1 96.31 295 LEU A N 1
ATOM 2314 C CA . LEU A 1 295 ? 2.455 -7.09 7.297 1 96.31 295 LEU A CA 1
ATOM 2315 C C . LEU A 1 295 ? 2.797 -5.609 7.422 1 96.31 295 LEU A C 1
ATOM 2317 O O . LEU A 1 295 ? 2.805 -4.887 6.422 1 96.31 295 LEU A O 1
ATOM 2321 N N . PRO A 1 296 ? 3.133 -5.227 8.648 1 93.75 296 PRO A N 1
ATOM 2322 C CA . PRO A 1 296 ? 3.574 -3.842 8.82 1 93.75 296 PRO A CA 1
ATOM 2323 C C . PRO A 1 296 ? 4.988 -3.602 8.305 1 93.75 296 PRO A C 1
ATOM 2325 O O . PRO A 1 296 ? 5.359 -2.463 8.008 1 93.75 296 PRO A O 1
ATOM 2328 N N . ARG A 1 297 ? 5.801 -4.688 8.234 1 94.25 297 ARG A N 1
ATOM 2329 C CA . ARG A 1 297 ? 7.203 -4.625 7.832 1 94.25 297 ARG A CA 1
ATOM 2330 C C . ARG A 1 297 ? 7.66 -5.945 7.223 1 94.25 297 ARG A C 1
ATOM 2332 O O . ARG A 1 297 ? 7.203 -7.016 7.629 1 94.25 297 ARG A O 1
ATOM 2339 N N . TRP A 1 298 ? 8.578 -5.781 6.215 1 98.12 298 TRP A N 1
ATOM 2340 C CA . TRP A 1 298 ? 9.188 -6.98 5.645 1 98.12 298 TRP A CA 1
ATOM 2341 C C . TRP A 1 298 ? 10.641 -7.113 6.086 1 98.12 298 TRP A C 1
ATOM 2343 O O . TRP A 1 298 ? 11.188 -8.219 6.121 1 98.12 298 TRP A O 1
ATOM 2353 N N . THR A 1 299 ? 11.273 -5.969 6.332 1 97.94 299 THR A N 1
ATOM 2354 C CA . THR A 1 299 ? 12.727 -5.918 6.43 1 97.94 299 THR A CA 1
ATOM 2355 C C . THR A 1 299 ? 13.172 -5.727 7.879 1 97.94 299 THR A C 1
ATOM 2357 O O . THR A 1 299 ? 12.633 -4.871 8.586 1 97.94 299 THR A O 1
ATOM 2360 N N . PHE A 1 300 ? 14.062 -6.504 8.336 1 97.12 300 PHE A N 1
ATOM 2361 C CA . PHE A 1 300 ? 14.734 -6.441 9.625 1 97.12 300 PHE A CA 1
ATOM 2362 C C . PHE A 1 300 ? 16.25 -6.496 9.453 1 97.12 300 PHE A C 1
ATOM 2364 O O . PHE A 1 300 ? 16.828 -7.578 9.328 1 97.12 300 PHE A O 1
ATOM 2371 N N . ASP A 1 301 ? 16.906 -5.301 9.445 1 96.19 301 ASP A N 1
ATOM 2372 C CA . ASP A 1 301 ? 18.344 -5.184 9.172 1 96.19 301 ASP A CA 1
ATOM 2373 C C . ASP A 1 301 ? 18.688 -5.77 7.809 1 96.19 301 ASP A C 1
ATOM 2375 O O . ASP A 1 301 ? 18.297 -5.23 6.773 1 96.19 301 ASP A O 1
ATOM 2379 N N . ARG A 1 302 ? 19.312 -7.02 7.82 1 97.88 302 ARG A N 1
ATOM 2380 C CA . ARG A 1 302 ? 19.766 -7.613 6.566 1 97.88 302 ARG A CA 1
ATOM 2381 C C . ARG A 1 302 ? 18.859 -8.773 6.152 1 97.88 302 ARG A C 1
ATOM 2383 O O . ARG A 1 302 ? 19.25 -9.586 5.301 1 97.88 302 ARG A O 1
ATOM 2390 N N . VAL A 1 303 ? 17.641 -8.867 6.73 1 98.62 303 VAL A N 1
ATOM 2391 C CA . VAL A 1 303 ? 16.688 -9.922 6.414 1 98.62 303 VAL A CA 1
ATOM 2392 C C . VAL A 1 303 ? 15.422 -9.305 5.816 1 98.62 303 VAL A C 1
ATOM 2394 O O . VAL A 1 303 ? 14.914 -8.297 6.316 1 98.62 303 VAL A O 1
ATOM 2397 N N . THR A 1 304 ? 14.945 -9.828 4.711 1 98.75 304 THR A N 1
ATOM 2398 C CA . THR A 1 304 ? 13.695 -9.344 4.137 1 98.75 304 THR A CA 1
ATOM 2399 C C . THR A 1 304 ? 12.883 -10.5 3.561 1 98.75 304 THR A C 1
ATOM 2401 O O . THR A 1 304 ? 13.305 -11.656 3.621 1 98.75 304 THR A O 1
ATOM 2404 N N . LEU A 1 305 ? 11.664 -10.242 3.131 1 98.88 305 LEU A N 1
ATOM 2405 C CA . LEU A 1 305 ? 10.734 -11.258 2.646 1 98.88 305 LEU A CA 1
ATOM 2406 C C . LEU A 1 305 ? 10.422 -11.047 1.167 1 98.88 305 LEU A C 1
ATOM 2408 O O . LEU A 1 305 ? 10.594 -9.945 0.642 1 98.88 305 LEU A O 1
ATOM 2412 N N . LEU A 1 306 ? 9.969 -12.133 0.534 1 98.75 306 LEU A N 1
ATOM 2413 C CA . LEU A 1 306 ? 9.672 -12.133 -0.894 1 98.75 306 LEU A CA 1
ATOM 2414 C C . LEU A 1 306 ? 8.555 -13.117 -1.215 1 98.75 306 LEU A C 1
ATOM 2416 O O . LEU A 1 306 ? 8.531 -14.234 -0.687 1 98.75 306 LEU A O 1
ATOM 2420 N N . GLY A 1 307 ? 7.625 -12.719 -2.109 1 97.94 307 GLY A N 1
ATOM 2421 C CA . GLY A 1 307 ? 6.566 -13.617 -2.545 1 97.94 307 GLY A CA 1
ATOM 2422 C C . GLY A 1 307 ? 5.566 -13.938 -1.449 1 97.94 307 GLY A C 1
ATOM 2423 O O . GLY A 1 307 ? 5.191 -13.062 -0.67 1 97.94 307 GLY A O 1
ATOM 2424 N N . ASP A 1 308 ? 5.109 -15.211 -1.425 1 96.12 308 ASP A N 1
ATOM 2425 C CA . ASP A 1 308 ? 4.078 -15.625 -0.477 1 96.12 308 ASP A CA 1
ATOM 2426 C C . ASP A 1 308 ? 4.578 -15.508 0.961 1 96.12 308 ASP A C 1
ATOM 2428 O O . ASP A 1 308 ? 3.779 -15.383 1.893 1 96.12 308 ASP A O 1
ATOM 2432 N N . ALA A 1 309 ? 5.891 -15.531 1.109 1 98.12 309 ALA A N 1
ATOM 2433 C CA . ALA A 1 309 ? 6.43 -15.281 2.443 1 98.12 309 ALA A CA 1
ATOM 2434 C C . ALA A 1 309 ? 6.113 -13.859 2.902 1 98.12 309 ALA A C 1
ATOM 2436 O O . ALA A 1 309 ? 5.941 -13.609 4.098 1 98.12 309 ALA A O 1
ATOM 2437 N N . ALA A 1 310 ? 6.012 -12.953 1.996 1 98.38 310 ALA A N 1
ATOM 2438 C CA . ALA A 1 310 ? 5.773 -11.547 2.297 1 98.38 310 ALA A CA 1
ATOM 2439 C C . ALA A 1 310 ? 4.289 -11.203 2.207 1 98.38 310 ALA A C 1
ATOM 2441 O O . ALA A 1 310 ? 3.756 -10.492 3.059 1 98.38 310 ALA A O 1
ATOM 2442 N N . HIS A 1 311 ? 3.656 -11.734 1.207 1 97.44 311 HIS A N 1
ATOM 2443 C CA . HIS A 1 311 ? 2.305 -11.281 0.902 1 97.44 311 HIS A CA 1
ATOM 2444 C C . HIS A 1 311 ? 1.455 -12.414 0.341 1 97.44 311 HIS A C 1
ATOM 2446 O O . HIS A 1 311 ? 0.997 -12.352 -0.802 1 97.44 311 HIS A O 1
ATOM 2452 N N . PRO A 1 312 ? 1.182 -13.445 1.15 1 95.06 312 PRO A N 1
ATOM 2453 C CA . PRO A 1 312 ? 0.263 -14.477 0.659 1 95.06 312 PRO A CA 1
ATOM 2454 C C . PRO A 1 312 ? -1.1 -13.914 0.265 1 95.06 312 PRO A C 1
ATOM 2456 O O . PRO A 1 312 ? -1.662 -13.086 0.987 1 95.06 312 PRO A O 1
ATOM 2459 N N . MET A 1 313 ? -1.576 -14.219 -0.904 1 92.88 313 MET A N 1
ATOM 2460 C CA . MET A 1 313 ? -2.814 -13.656 -1.431 1 92.88 313 MET A CA 1
ATOM 2461 C C . MET A 1 313 ? -3.719 -14.75 -1.985 1 92.88 313 MET A C 1
ATOM 2463 O O . MET A 1 313 ? -3.26 -15.859 -2.266 1 92.88 313 MET A O 1
ATOM 2467 N N . TYR A 1 314 ? -5.016 -14.438 -2.096 1 88.44 314 TYR A N 1
ATOM 2468 C CA . TYR A 1 314 ? -5.945 -15.328 -2.783 1 88.44 314 TYR A CA 1
ATOM 2469 C C . TYR A 1 314 ? -5.52 -15.555 -4.23 1 88.44 314 TYR A C 1
ATOM 2471 O O . TYR A 1 314 ? -5.008 -14.641 -4.883 1 88.44 314 TYR A O 1
ATOM 2479 N N . PRO A 1 315 ? -5.699 -16.766 -4.629 1 84.69 315 PRO A N 1
ATOM 2480 C CA . PRO A 1 315 ? -5.32 -17.031 -6.02 1 84.69 315 PRO A CA 1
ATOM 2481 C C . PRO A 1 315 ? -6.305 -16.438 -7.023 1 84.69 315 PRO A C 1
ATOM 2483 O O . PRO A 1 315 ? -6.938 -17.172 -7.781 1 84.69 315 PRO A O 1
ATOM 2486 N N . ILE A 1 316 ? -6.422 -15.164 -6.992 1 80.19 316 ILE A N 1
ATOM 2487 C CA . ILE A 1 316 ? -7.289 -14.375 -7.867 1 80.19 316 ILE A CA 1
ATOM 2488 C C . ILE A 1 316 ? -6.438 -13.461 -8.75 1 80.19 316 ILE A C 1
ATOM 2490 O O . ILE A 1 316 ? -5.469 -12.867 -8.273 1 80.19 316 ILE A O 1
ATOM 2494 N N . GLY A 1 317 ? -6.723 -13.422 -10.023 1 72.81 317 GLY A N 1
ATOM 2495 C CA . GLY A 1 317 ? -6.145 -12.438 -10.93 1 72.81 317 GLY A CA 1
ATOM 2496 C C . GLY A 1 317 ? -4.727 -12.781 -11.352 1 72.81 317 GLY A C 1
ATOM 2497 O O . GLY A 1 317 ? -3.967 -11.898 -11.75 1 72.81 317 GLY A O 1
ATOM 2498 N N . SER A 1 318 ? -4.344 -13.984 -11.07 1 78 318 SER A N 1
ATOM 2499 C CA . SER A 1 318 ? -3.047 -14.461 -11.539 1 78 318 SER A CA 1
ATOM 2500 C C . SER A 1 318 ? -1.909 -13.641 -10.938 1 78 318 SER A C 1
ATOM 2502 O O . SER A 1 318 ? -0.92 -13.352 -11.617 1 78 318 SER A O 1
ATOM 2504 N N . ASN A 1 319 ? -1.979 -13.32 -9.672 1 83.88 319 ASN A N 1
ATOM 2505 C CA . ASN A 1 319 ? -1.039 -12.367 -9.102 1 83.88 319 ASN A CA 1
ATOM 2506 C C . ASN A 1 319 ? 0.041 -13.062 -8.281 1 83.88 319 ASN A C 1
ATOM 2508 O O . ASN A 1 319 ? 1.158 -12.562 -8.156 1 83.88 319 ASN A O 1
ATOM 2512 N N . GLY A 1 320 ? -0.137 -14.164 -7.848 1 89.62 320 GLY A N 1
ATOM 2513 C CA . GLY A 1 320 ? 0.801 -14.734 -6.895 1 89.62 320 GLY A CA 1
ATOM 2514 C C . GLY A 1 320 ? 2.215 -14.836 -7.434 1 89.62 320 GLY A C 1
ATOM 2515 O O . GLY A 1 320 ? 3.121 -14.156 -6.953 1 89.62 320 GLY A O 1
ATOM 2516 N N . SER A 1 321 ? 2.348 -15.578 -8.43 1 92.25 321 SER A N 1
ATOM 2517 C CA . SER A 1 321 ? 3.672 -15.805 -9 1 92.25 321 SER A CA 1
ATOM 2518 C C . SER A 1 321 ? 4.203 -14.547 -9.68 1 92.25 321 SER A C 1
ATOM 2520 O O . SER A 1 321 ? 5.395 -14.242 -9.586 1 92.25 321 SER A O 1
ATOM 2522 N N . ALA A 1 322 ? 3.314 -13.828 -10.312 1 94.31 322 ALA A N 1
ATOM 2523 C CA . ALA A 1 322 ? 3.732 -12.617 -11.008 1 94.31 322 ALA A CA 1
ATOM 2524 C C . ALA A 1 322 ? 4.301 -11.594 -10.031 1 94.31 322 ALA A C 1
ATOM 2526 O O . ALA A 1 322 ? 5.348 -10.992 -10.289 1 94.31 322 ALA A O 1
ATOM 2527 N N . GLN A 1 323 ? 3.664 -11.43 -8.938 1 96.19 323 GLN A N 1
ATOM 2528 C CA . GLN A 1 323 ? 4.129 -10.461 -7.953 1 96.19 323 GLN A CA 1
ATOM 2529 C C . GLN A 1 323 ? 5.43 -10.93 -7.297 1 96.19 323 GLN A C 1
ATOM 2531 O O . GLN A 1 323 ? 6.285 -10.109 -6.953 1 96.19 323 GLN A O 1
ATOM 2536 N N . ALA A 1 324 ? 5.574 -12.219 -7.09 1 97.81 324 ALA A N 1
ATOM 2537 C CA . ALA A 1 324 ? 6.824 -12.75 -6.555 1 97.81 324 ALA A CA 1
ATOM 2538 C C . ALA A 1 324 ? 7.992 -12.438 -7.484 1 97.81 324 ALA A C 1
ATOM 2540 O O . ALA A 1 324 ? 9.078 -12.086 -7.023 1 97.81 324 ALA A O 1
ATOM 2541 N N . ILE A 1 325 ? 7.762 -12.578 -8.75 1 98.19 325 ILE A N 1
ATOM 2542 C CA . ILE A 1 325 ? 8.789 -12.297 -9.742 1 98.19 325 ILE A CA 1
ATOM 2543 C C . ILE A 1 325 ? 9.117 -10.797 -9.734 1 98.19 325 ILE A C 1
ATOM 2545 O O . ILE A 1 325 ? 10.281 -10.414 -9.805 1 98.19 325 ILE A O 1
ATOM 2549 N N . LEU A 1 326 ? 8.086 -9.984 -9.609 1 96.94 326 LEU A N 1
ATOM 2550 C CA . LEU A 1 326 ? 8.297 -8.547 -9.508 1 96.94 326 LEU A CA 1
ATOM 2551 C C . LEU A 1 326 ? 9.094 -8.195 -8.258 1 96.94 326 LEU A C 1
ATOM 2553 O O . LEU A 1 326 ? 9.969 -7.328 -8.297 1 96.94 326 LEU A O 1
ATOM 2557 N N . ASP A 1 327 ? 8.758 -8.844 -7.16 1 98.38 327 ASP A N 1
ATOM 2558 C CA . ASP A 1 327 ? 9.523 -8.633 -5.938 1 98.38 327 ASP A CA 1
ATOM 2559 C C . ASP A 1 327 ? 11.016 -8.867 -6.184 1 98.38 327 ASP A C 1
ATOM 2561 O O . ASP A 1 327 ? 11.852 -8.07 -5.754 1 98.38 327 ASP A O 1
ATOM 2565 N N . ALA A 1 328 ? 11.297 -9.977 -6.828 1 98.75 328 ALA A N 1
ATOM 2566 C CA . ALA A 1 328 ? 12.688 -10.328 -7.09 1 98.75 328 ALA A CA 1
ATOM 2567 C C . ALA A 1 328 ? 13.406 -9.227 -7.855 1 98.75 328 ALA A C 1
ATOM 2569 O O . ALA A 1 328 ? 14.523 -8.836 -7.504 1 98.75 328 ALA A O 1
ATOM 2570 N N . ARG A 1 329 ? 12.789 -8.727 -8.859 1 98 329 ARG A N 1
ATOM 2571 C CA . ARG A 1 329 ? 13.367 -7.668 -9.68 1 98 329 ARG A CA 1
ATOM 2572 C C . ARG A 1 329 ? 13.602 -6.402 -8.859 1 98 329 ARG A C 1
ATOM 2574 O O . ARG A 1 329 ? 14.688 -5.828 -8.883 1 98 329 ARG A O 1
ATOM 2581 N N . TYR A 1 330 ? 12.602 -5.988 -8.125 1 96.88 330 TYR A N 1
ATOM 2582 C CA . TYR A 1 330 ? 12.703 -4.75 -7.359 1 96.88 330 TYR A CA 1
ATOM 2583 C C . TYR A 1 330 ? 13.742 -4.879 -6.254 1 96.88 330 TYR A C 1
ATOM 2585 O O . TYR A 1 330 ? 14.461 -3.922 -5.957 1 96.88 330 TYR A O 1
ATOM 2593 N N . LEU A 1 331 ? 13.789 -6.043 -5.656 1 98.5 331 LEU A N 1
ATOM 2594 C CA . LEU A 1 331 ? 14.797 -6.281 -4.633 1 98.5 331 LEU A CA 1
ATOM 2595 C C . LEU A 1 331 ? 16.203 -6.141 -5.207 1 98.5 331 LEU A C 1
ATOM 2597 O O . LEU A 1 331 ? 17.047 -5.43 -4.648 1 98.5 331 LEU A O 1
ATOM 2601 N N . LEU A 1 332 ? 16.391 -6.762 -6.336 1 98 332 LEU A N 1
ATOM 2602 C CA . LEU A 1 332 ? 17.703 -6.688 -6.98 1 98 332 LEU A CA 1
ATOM 2603 C C . LEU A 1 332 ? 18.047 -5.25 -7.359 1 98 332 LEU A C 1
ATOM 2605 O O . LEU A 1 332 ? 19.156 -4.781 -7.094 1 98 332 LEU A O 1
ATOM 2609 N N . ASP A 1 333 ? 17.078 -4.562 -7.973 1 96.25 333 ASP A N 1
ATOM 2610 C CA . ASP A 1 333 ? 17.312 -3.182 -8.398 1 96.25 333 ASP A CA 1
ATOM 2611 C C . ASP A 1 333 ? 17.656 -2.293 -7.207 1 96.25 333 ASP A C 1
ATOM 2613 O O . ASP A 1 333 ? 18.516 -1.413 -7.316 1 96.25 333 ASP A O 1
ATOM 2617 N N . SER A 1 334 ? 17 -2.51 -6.109 1 95 334 SER A N 1
ATOM 2618 C CA . SER A 1 334 ? 17.281 -1.735 -4.902 1 95 334 SER A CA 1
ATOM 2619 C C . SER A 1 334 ? 18.688 -1.998 -4.395 1 95 334 SER A C 1
ATOM 2621 O O . SER A 1 334 ? 19.391 -1.067 -4.004 1 95 334 SER A O 1
ATOM 2623 N N . LEU A 1 335 ? 19.109 -3.221 -4.41 1 95.75 335 LEU A N 1
ATOM 2624 C CA . LEU A 1 335 ? 20.438 -3.598 -3.936 1 95.75 335 LEU A CA 1
ATOM 2625 C C . LEU A 1 335 ? 21.516 -3.041 -4.852 1 95.75 335 LEU A C 1
ATOM 2627 O O . LEU A 1 335 ? 22.594 -2.65 -4.387 1 95.75 335 LEU A O 1
ATOM 2631 N N . LEU A 1 336 ? 21.25 -2.988 -6.137 1 93.56 336 LEU A N 1
ATOM 2632 C CA . LEU A 1 336 ? 22.203 -2.479 -7.105 1 93.56 336 LEU A CA 1
ATOM 2633 C C . LEU A 1 336 ? 22.281 -0.956 -7.051 1 93.56 336 LEU A C 1
ATOM 2635 O O . LEU A 1 336 ? 23.328 -0.37 -7.293 1 93.56 336 LEU A O 1
ATOM 2639 N N . GLY A 1 337 ? 21.203 -0.34 -6.73 1 87.19 337 GLY A N 1
ATOM 2640 C CA . GLY A 1 337 ? 21.094 1.105 -6.844 1 87.19 337 GLY A CA 1
ATOM 2641 C C . GLY A 1 337 ? 21.531 1.838 -5.59 1 87.19 337 GLY A C 1
ATOM 2642 O O . GLY A 1 337 ? 21.719 3.055 -5.613 1 87.19 337 GLY A O 1
ATOM 2643 N N . THR A 1 338 ? 21.703 1.148 -4.508 1 83.81 338 THR A N 1
ATOM 2644 C CA . THR A 1 338 ? 21.969 1.768 -3.217 1 83.81 338 THR A CA 1
ATOM 2645 C C . THR A 1 338 ? 23.109 1.055 -2.504 1 83.81 338 THR A C 1
ATOM 2647 O O . THR A 1 338 ? 23.031 -0.147 -2.242 1 83.81 338 THR A O 1
ATOM 2650 N N . PRO A 1 339 ? 24.125 1.774 -2.166 1 84.44 339 PRO A N 1
ATOM 2651 C CA . PRO A 1 339 ? 25.281 1.13 -1.549 1 84.44 339 PRO A CA 1
ATOM 2652 C C . PRO A 1 339 ? 24.984 0.584 -0.154 1 84.44 339 PRO A C 1
ATOM 2654 O O . PRO A 1 339 ? 25.484 -0.481 0.216 1 84.44 339 PRO A O 1
ATOM 2657 N N . ASP A 1 340 ? 24.203 1.281 0.619 1 88.44 340 ASP A N 1
ATOM 2658 C CA . ASP A 1 340 ? 23.828 0.81 1.949 1 88.44 340 ASP A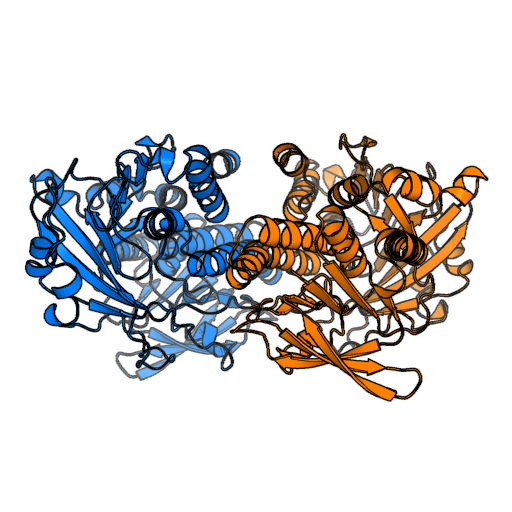 CA 1
ATOM 2659 C C . ASP A 1 340 ? 22.781 -0.299 1.863 1 88.44 340 ASP A C 1
ATOM 2661 O O . ASP A 1 340 ? 21.625 -0.046 1.503 1 88.44 340 ASP A O 1
ATOM 2665 N N . THR A 1 341 ? 23.203 -1.49 2.283 1 94 341 THR A N 1
ATOM 2666 C CA . THR A 1 341 ? 22.359 -2.672 2.113 1 94 341 THR A CA 1
ATOM 2667 C C . THR A 1 341 ? 21.078 -2.539 2.92 1 94 341 THR A C 1
ATOM 2669 O O . THR A 1 341 ? 19.984 -2.857 2.424 1 94 341 THR A O 1
ATOM 2672 N N . GLY A 1 342 ? 21.234 -2.059 4.137 1 93.44 342 GLY A N 1
ATOM 2673 C CA . GLY A 1 342 ? 20.062 -1.86 4.953 1 93.44 342 GLY A CA 1
ATOM 2674 C C . GLY A 1 342 ? 19.062 -0.88 4.344 1 93.44 342 GLY A C 1
ATOM 2675 O O . GLY A 1 342 ? 17.859 -1.128 4.344 1 93.44 342 GLY A O 1
ATOM 2676 N N . TYR A 1 343 ? 19.578 0.188 3.818 1 90.25 343 TYR A N 1
ATOM 2677 C CA . TYR A 1 343 ? 18.75 1.191 3.17 1 90.25 343 TYR A CA 1
ATOM 2678 C C . TYR A 1 343 ? 18.094 0.628 1.909 1 90.25 343 TYR A C 1
ATOM 2680 O O . TYR A 1 343 ? 16.922 0.878 1.645 1 90.25 343 TYR A O 1
ATOM 2688 N N . ALA A 1 344 ? 18.844 -0.134 1.135 1 94.06 344 ALA A N 1
ATOM 2689 C CA . ALA A 1 344 ? 18.344 -0.748 -0.092 1 94.06 344 ALA A CA 1
ATOM 2690 C C . ALA A 1 344 ? 17.141 -1.658 0.198 1 94.06 344 ALA A C 1
ATOM 2692 O O . ALA A 1 344 ? 16.156 -1.641 -0.531 1 94.06 344 ALA A O 1
ATOM 2693 N N . LEU A 1 345 ? 17.266 -2.414 1.287 1 97.38 345 LEU A N 1
ATOM 2694 C CA . LEU A 1 345 ? 16.203 -3.348 1.64 1 97.38 345 LEU A CA 1
ATOM 2695 C C . LEU A 1 345 ? 14.945 -2.602 2.082 1 97.38 345 LEU A C 1
ATOM 2697 O O . LEU A 1 345 ? 13.828 -3.029 1.79 1 97.38 345 LEU A O 1
ATOM 2701 N N . ARG A 1 346 ? 15.117 -1.503 2.717 1 94.75 346 ARG A N 1
ATOM 2702 C CA . ARG A 1 346 ? 13.977 -0.687 3.125 1 94.75 346 ARG A CA 1
ATOM 2703 C C . ARG A 1 346 ? 13.336 -0.01 1.92 1 94.75 346 ARG A C 1
ATOM 2705 O O . ARG A 1 346 ? 12.117 0.186 1.892 1 94.75 346 ARG A O 1
ATOM 2712 N N . GLU A 1 347 ? 14.117 0.361 0.955 1 92.69 347 GLU A N 1
ATOM 2713 C CA . GLU A 1 347 ? 13.578 0.897 -0.29 1 92.69 347 GLU A CA 1
ATOM 2714 C C . GLU A 1 347 ? 12.711 -0.136 -1.006 1 92.69 347 GLU A C 1
ATOM 2716 O O . GLU A 1 347 ? 11.625 0.186 -1.493 1 92.69 347 GLU A O 1
ATOM 2721 N N . TYR A 1 348 ? 13.219 -1.36 -1.046 1 97.19 348 TYR A N 1
ATOM 2722 C CA . TYR A 1 348 ? 12.461 -2.473 -1.601 1 97.19 348 TYR A CA 1
ATOM 2723 C C . TYR A 1 348 ? 11.117 -2.621 -0.896 1 97.19 348 TYR A C 1
ATOM 2725 O O . TYR A 1 348 ? 10.07 -2.707 -1.546 1 97.19 348 TYR A O 1
ATOM 2733 N N . GLU A 1 349 ? 11.148 -2.582 0.371 1 97.69 349 GLU A N 1
ATOM 2734 C CA . GLU A 1 349 ? 9.945 -2.703 1.194 1 97.69 349 GLU A CA 1
ATOM 2735 C C . GLU A 1 349 ? 8.977 -1.559 0.924 1 97.69 349 GLU A C 1
ATOM 2737 O O . GLU A 1 349 ? 7.781 -1.787 0.722 1 97.69 349 GLU A O 1
ATOM 2742 N N . ALA A 1 350 ? 9.461 -0.396 0.876 1 93.69 350 ALA A N 1
ATOM 2743 C CA . ALA A 1 350 ? 8.625 0.789 0.692 1 93.69 350 ALA A CA 1
ATOM 2744 C C . ALA A 1 350 ? 7.957 0.781 -0.68 1 93.69 350 ALA A C 1
ATOM 2746 O O . ALA A 1 350 ? 6.887 1.362 -0.858 1 93.69 350 ALA A O 1
ATOM 2747 N N . GLU A 1 351 ? 8.594 0.118 -1.589 1 93.56 351 GLU A N 1
ATOM 2748 C CA . GLU A 1 351 ? 8.062 0.041 -2.945 1 93.56 351 GLU A CA 1
ATOM 2749 C C . GLU A 1 351 ? 7.023 -1.065 -3.07 1 93.56 351 GLU A C 1
ATOM 2751 O O . GLU A 1 351 ? 5.949 -0.854 -3.641 1 93.56 351 GLU A O 1
ATOM 2756 N N . ARG A 1 352 ? 7.293 -2.186 -2.52 1 96.81 352 ARG A N 1
ATOM 2757 C CA . ARG A 1 352 ? 6.527 -3.381 -2.859 1 96.81 352 ARG A CA 1
ATOM 2758 C C . ARG A 1 352 ? 5.43 -3.639 -1.834 1 96.81 352 ARG A C 1
ATOM 2760 O O . ARG A 1 352 ? 4.336 -4.086 -2.188 1 96.81 352 ARG A O 1
ATOM 2767 N N . LEU A 1 353 ? 5.691 -3.367 -0.577 1 97.62 353 LEU A N 1
ATOM 2768 C CA . LEU A 1 353 ? 4.738 -3.691 0.48 1 97.62 353 LEU A CA 1
ATOM 2769 C C . LEU A 1 353 ? 3.398 -3.01 0.23 1 97.62 353 LEU A C 1
ATOM 2771 O O . LEU A 1 353 ? 2.359 -3.674 0.183 1 97.62 353 LEU A O 1
ATOM 2775 N N . PRO A 1 354 ? 3.391 -1.699 -0.043 1 94.88 354 PRO A N 1
ATOM 2776 C CA . PRO A 1 354 ? 2.104 -1.046 -0.287 1 94.88 354 PRO A CA 1
ATOM 2777 C C . PRO A 1 354 ? 1.386 -1.597 -1.518 1 94.88 354 PRO A C 1
ATOM 2779 O O . PRO A 1 354 ? 0.173 -1.824 -1.479 1 94.88 354 PRO A O 1
ATOM 2782 N N . ARG A 1 355 ? 2.09 -1.863 -2.551 1 93.12 355 ARG A N 1
ATOM 2783 C CA . ARG A 1 355 ? 1.487 -2.35 -3.787 1 93.12 355 ARG A CA 1
ATOM 2784 C C . ARG A 1 355 ? 0.84 -3.715 -3.582 1 93.12 355 ARG A C 1
ATOM 2786 O O . ARG A 1 355 ? -0.296 -3.939 -4.004 1 93.12 355 ARG A O 1
ATOM 2793 N N . THR A 1 356 ? 1.561 -4.574 -2.953 1 96.38 356 THR A N 1
ATOM 2794 C CA . THR A 1 356 ? 1.041 -5.926 -2.764 1 96.38 356 THR A CA 1
ATOM 2795 C C . THR A 1 356 ? -0.068 -5.934 -1.716 1 96.38 356 THR A C 1
ATOM 2797 O O . THR A 1 356 ? -1.009 -6.727 -1.808 1 96.38 356 THR A O 1
ATOM 2800 N N . ALA A 1 357 ? 0.005 -5.062 -0.753 1 95.62 357 ALA A N 1
ATOM 2801 C CA . ALA A 1 357 ? -1.107 -4.902 0.181 1 95.62 357 ALA A CA 1
ATOM 2802 C C . ALA A 1 357 ? -2.389 -4.52 -0.553 1 95.62 357 ALA A C 1
ATOM 2804 O O . ALA A 1 357 ? -3.467 -5.031 -0.245 1 95.62 357 ALA A O 1
ATOM 2805 N N . GLY A 1 358 ? -2.277 -3.609 -1.497 1 93.56 358 GLY A N 1
ATOM 2806 C CA . GLY A 1 358 ? -3.422 -3.223 -2.307 1 93.56 358 GLY A CA 1
ATOM 2807 C C . GLY A 1 358 ? -4.059 -4.391 -3.035 1 93.56 358 GLY A C 1
ATOM 2808 O O . GLY A 1 358 ? -5.285 -4.504 -3.082 1 93.56 358 GLY A O 1
ATOM 2809 N N . ILE A 1 359 ? -3.24 -5.246 -3.557 1 93.75 359 ILE A N 1
ATOM 2810 C CA . ILE A 1 359 ? -3.729 -6.41 -4.289 1 93.75 359 ILE A CA 1
ATOM 2811 C C . ILE A 1 359 ? -4.434 -7.363 -3.328 1 93.75 359 ILE A C 1
ATOM 2813 O O . ILE A 1 359 ? -5.527 -7.852 -3.621 1 93.75 359 ILE A O 1
ATOM 2817 N N . VAL A 1 360 ? -3.799 -7.621 -2.16 1 95.19 360 VAL A N 1
ATOM 2818 C CA . VAL A 1 360 ? -4.367 -8.523 -1.162 1 95.19 360 VAL A CA 1
ATOM 2819 C C . VAL A 1 360 ? -5.75 -8.031 -0.75 1 95.19 360 VAL A C 1
ATOM 2821 O O . VAL A 1 360 ? -6.719 -8.797 -0.76 1 95.19 360 VAL A O 1
ATOM 2824 N N . LEU A 1 361 ? -5.91 -6.773 -0.481 1 93.69 361 LEU A N 1
ATOM 2825 C CA . LEU A 1 361 ? -7.16 -6.207 0.01 1 93.69 361 LEU A CA 1
ATOM 2826 C C . LEU A 1 361 ? -8.219 -6.195 -1.087 1 93.69 361 LEU A C 1
ATOM 2828 O O . LEU A 1 361 ? -9.391 -6.477 -0.826 1 93.69 361 LEU A O 1
ATOM 2832 N N . ARG A 1 362 ? -7.852 -5.977 -2.275 1 91 362 ARG A N 1
ATOM 2833 C CA . ARG A 1 362 ? -8.805 -5.938 -3.379 1 91 362 ARG A CA 1
ATOM 2834 C C . ARG A 1 362 ? -9.266 -7.34 -3.756 1 91 362 ARG A C 1
ATOM 2836 O O . ARG A 1 362 ? -10.414 -7.539 -4.152 1 91 362 ARG A O 1
ATOM 2843 N N . ASN A 1 363 ? -8.305 -8.281 -3.646 1 91.75 363 ASN A N 1
ATOM 2844 C CA . ASN A 1 363 ? -8.688 -9.664 -3.916 1 91.75 363 ASN A CA 1
ATOM 2845 C C . ASN A 1 363 ? -9.805 -10.125 -2.986 1 91.75 363 ASN A C 1
ATOM 2847 O O . ASN A 1 363 ? -10.641 -10.938 -3.377 1 91.75 363 ASN A O 1
ATOM 2851 N N . ARG A 1 364 ? -9.883 -9.555 -1.828 1 90.88 364 ARG A N 1
ATOM 2852 C CA . ARG A 1 364 ? -10.922 -9.914 -0.867 1 90.88 364 ARG A CA 1
ATOM 2853 C C . ARG A 1 364 ? -12.289 -9.398 -1.319 1 90.88 364 ARG A C 1
ATOM 2855 O O . ARG A 1 364 ? -13.32 -9.828 -0.796 1 90.88 364 ARG A O 1
ATOM 2862 N N . MET A 1 365 ? -12.211 -8.477 -2.27 1 88.31 365 MET A N 1
ATOM 2863 C CA . MET A 1 365 ? -13.43 -7.91 -2.832 1 88.31 365 MET A CA 1
ATOM 2864 C C . MET A 1 365 ? -13.641 -8.391 -4.266 1 88.31 365 MET A C 1
ATOM 2866 O O . MET A 1 365 ? -14.117 -7.633 -5.113 1 88.31 365 MET A O 1
ATOM 2870 N N . ASN A 1 366 ? -13.18 -9.492 -4.648 1 85.12 366 ASN A N 1
ATOM 2871 C CA . ASN A 1 366 ? -13.352 -10.211 -5.902 1 85.12 366 ASN A CA 1
ATOM 2872 C C . ASN A 1 366 ? -12.5 -9.609 -7.02 1 85.12 366 ASN A C 1
ATOM 2874 O O . ASN A 1 366 ? -12.484 -10.125 -8.141 1 85.12 366 ASN A O 1
ATOM 2878 N N . GLY A 1 367 ? -11.828 -8.57 -6.805 1 82.19 367 GLY A N 1
ATOM 2879 C CA . GLY A 1 367 ? -10.961 -8.023 -7.832 1 82.19 367 GLY A CA 1
ATOM 2880 C C . GLY A 1 367 ? -11.648 -7.82 -9.164 1 82.19 367 GLY A C 1
ATOM 2881 O O . GLY A 1 367 ? -12.734 -7.23 -9.227 1 82.19 367 GLY A O 1
ATOM 2882 N N . PRO A 1 368 ? -11.055 -8.312 -10.242 1 81.56 368 PRO A N 1
ATOM 2883 C CA . PRO A 1 368 ? -11.648 -8.195 -11.57 1 81.56 368 PRO A CA 1
ATOM 2884 C C . PRO A 1 368 ? -12.883 -9.078 -11.758 1 81.56 368 PRO A C 1
ATOM 2886 O O . PRO A 1 368 ? -13.688 -8.836 -12.648 1 81.56 368 PRO A O 1
ATOM 2889 N N . GLU A 1 369 ? -13.008 -10.016 -10.961 1 89.5 369 GLU A N 1
ATOM 2890 C CA . GLU A 1 369 ? -14.125 -10.953 -11.062 1 89.5 369 GLU A CA 1
ATOM 2891 C C . GLU A 1 369 ? -15.406 -10.359 -10.484 1 89.5 369 GLU A C 1
ATOM 2893 O O . GLU A 1 369 ? -16.469 -10.992 -10.531 1 89.5 369 GLU A O 1
ATOM 2898 N N . GLN A 1 370 ? -15.281 -9.133 -10.07 1 89.19 370 GLN A N 1
ATOM 2899 C CA . GLN A 1 370 ? -16.438 -8.438 -9.531 1 89.19 370 GLN A CA 1
ATOM 2900 C C . GLN A 1 370 ? -17.562 -8.344 -10.57 1 89.19 370 GLN A C 1
ATOM 2902 O O . GLN A 1 370 ? -18.734 -8.336 -10.219 1 89.19 370 GLN A O 1
ATOM 2907 N N . VAL A 1 371 ? -17.219 -8.367 -11.859 1 93.06 371 VAL A N 1
ATOM 2908 C CA . VAL A 1 371 ? -18.203 -8.242 -12.93 1 93.06 371 VAL A CA 1
ATOM 2909 C C . VAL A 1 371 ? -19.125 -9.469 -12.922 1 93.06 371 VAL A C 1
ATOM 2911 O O . VAL A 1 371 ? -20.297 -9.367 -13.258 1 93.06 371 VAL A O 1
ATOM 2914 N N . MET A 1 372 ? -18.594 -10.578 -12.555 1 95.81 372 MET A N 1
ATOM 2915 C CA . MET A 1 372 ? -19.406 -11.797 -12.469 1 95.81 372 MET A CA 1
ATOM 2916 C C . MET A 1 372 ? -20.422 -11.703 -11.328 1 95.81 372 MET A C 1
ATOM 2918 O O . MET A 1 372 ? -21.562 -12.109 -11.484 1 95.81 372 MET A O 1
ATOM 2922 N N . GLN A 1 373 ? -19.953 -11.141 -10.242 1 93.44 373 GLN A N 1
ATOM 2923 C CA . GLN A 1 373 ? -20.859 -10.961 -9.102 1 93.44 373 GLN A CA 1
ATOM 2924 C C . GLN A 1 373 ? -21.953 -9.961 -9.43 1 93.44 373 GLN A C 1
ATOM 2926 O O . GLN A 1 373 ? -23.109 -10.164 -9.07 1 93.44 373 GLN A O 1
ATOM 2931 N N . LEU A 1 374 ? -21.625 -8.922 -10.086 1 92.38 374 LEU A N 1
ATOM 2932 C CA . LEU A 1 374 ? -22.594 -7.906 -10.492 1 92.38 374 LEU A CA 1
ATOM 2933 C C . LEU A 1 374 ? -23.656 -8.5 -11.414 1 92.38 374 LEU A C 1
ATOM 2935 O O . LEU A 1 374 ? -24.844 -8.227 -11.258 1 92.38 374 LEU A O 1
ATOM 2939 N N . ALA A 1 375 ? -23.203 -9.297 -12.359 1 96.25 375 ALA A N 1
ATOM 2940 C CA . ALA A 1 375 ? -24.156 -9.945 -13.266 1 96.25 375 ALA A CA 1
ATOM 2941 C C . ALA A 1 375 ? -25.109 -10.852 -12.5 1 96.25 375 ALA A C 1
ATOM 2943 O O . ALA A 1 375 ? -26.297 -10.906 -12.805 1 96.25 375 ALA A O 1
ATOM 2944 N N . GLU A 1 376 ? -24.578 -11.555 -11.531 1 96.38 376 GLU A N 1
ATOM 2945 C CA . GLU A 1 376 ? -25.406 -12.445 -10.711 1 96.38 376 GLU A CA 1
ATOM 2946 C C . GLU A 1 376 ? -26.438 -11.648 -9.914 1 96.38 376 GLU A C 1
ATOM 2948 O O . GLU A 1 376 ? -27.594 -12.07 -9.805 1 96.38 376 GLU A O 1
ATOM 2953 N N . GLU A 1 377 ? -26.062 -10.555 -9.383 1 93.88 377 GLU A N 1
ATOM 2954 C CA . GLU A 1 377 ? -26.938 -9.734 -8.547 1 93.88 377 GLU A CA 1
ATOM 2955 C C . GLU A 1 377 ? -28 -9.023 -9.383 1 93.88 377 GLU A C 1
ATOM 2957 O O . GLU A 1 377 ? -29.156 -8.906 -8.961 1 93.88 377 GLU A O 1
ATOM 2962 N N . ARG A 1 378 ? -27.609 -8.594 -10.531 1 95 378 ARG A N 1
ATOM 2963 C CA . ARG A 1 378 ? -28.484 -7.738 -11.328 1 95 378 ARG A CA 1
ATOM 2964 C C . ARG A 1 378 ? -29.328 -8.562 -12.297 1 95 378 ARG A C 1
ATOM 2966 O O . ARG A 1 378 ? -30.422 -8.148 -12.695 1 95 378 ARG A O 1
ATOM 2973 N N . ALA A 1 379 ? -28.812 -9.734 -12.719 1 97.12 379 ALA A N 1
ATOM 2974 C CA . ALA A 1 379 ? -29.516 -10.594 -13.672 1 97.12 379 ALA A CA 1
ATOM 2975 C C . ALA A 1 379 ? -29.281 -12.062 -13.344 1 97.12 379 ALA A C 1
ATOM 2977 O O . ALA A 1 379 ? -28.766 -12.82 -14.172 1 97.12 379 ALA A O 1
ATOM 2978 N N . PRO A 1 380 ? -29.781 -12.516 -12.211 1 95.69 380 PRO A N 1
ATOM 2979 C CA . PRO A 1 380 ? -29.531 -13.891 -11.773 1 95.69 380 PRO A CA 1
ATOM 2980 C C . PRO A 1 380 ? -30.125 -14.93 -12.727 1 95.69 380 PRO A C 1
ATOM 2982 O O . PRO A 1 380 ? -29.672 -16.078 -12.75 1 95.69 380 PRO A O 1
ATOM 2985 N N . GLN A 1 381 ? -31.094 -14.547 -13.539 1 96.19 381 GLN A N 1
ATOM 2986 C CA . GLN A 1 381 ? -31.734 -15.484 -14.453 1 96.19 381 GLN A CA 1
ATOM 2987 C C . GLN A 1 381 ? -31.156 -15.352 -15.867 1 96.19 381 GLN A C 1
ATOM 2989 O O . GLN A 1 381 ? -31.672 -15.953 -16.812 1 96.19 381 GLN A O 1
ATOM 2994 N N . GLY A 1 382 ? -30.125 -14.664 -15.969 1 96.44 382 GLY A N 1
ATOM 2995 C CA . GLY A 1 382 ? -29.531 -14.445 -17.266 1 96.44 382 GLY A CA 1
ATOM 2996 C C . GLY A 1 382 ? -29.938 -13.125 -17.906 1 96.44 382 GLY A C 1
ATOM 2997 O O . GLY A 1 382 ? -30.594 -12.305 -17.266 1 96.44 382 GLY A O 1
ATOM 2998 N N . PHE A 1 383 ? -29.359 -12.859 -19.078 1 97.19 383 PHE A N 1
ATOM 2999 C CA . PHE A 1 383 ? -29.625 -11.586 -19.734 1 97.19 383 PHE A CA 1
ATOM 3000 C C . PHE A 1 383 ? -29.625 -11.758 -21.25 1 97.19 383 PHE A C 1
ATOM 3002 O O . PHE A 1 383 ? -29 -12.672 -21.781 1 97.19 383 PHE A O 1
ATOM 3009 N N . ALA A 1 384 ? -30.359 -10.93 -21.906 1 95.94 384 ALA A N 1
ATOM 3010 C CA . ALA A 1 384 ? -30.344 -10.883 -23.375 1 95.94 384 ALA A CA 1
ATOM 3011 C C . ALA A 1 384 ? -29.188 -10.031 -23.875 1 95.94 384 ALA A C 1
ATOM 3013 O O . ALA A 1 384 ? -28.609 -10.328 -24.922 1 95.94 384 ALA A O 1
ATOM 3014 N N . ASP A 1 385 ? -28.906 -8.953 -23.141 1 96.12 385 ASP A N 1
ATOM 3015 C CA . ASP A 1 385 ? -27.844 -8.008 -23.469 1 96.12 385 ASP A CA 1
ATOM 3016 C C . ASP A 1 385 ? -27.109 -7.547 -22.203 1 96.12 385 ASP A C 1
ATOM 3018 O O . ASP A 1 385 ? -27.688 -6.852 -21.359 1 96.12 385 ASP A O 1
ATOM 3022 N N . ILE A 1 386 ? -25.859 -7.852 -22.156 1 96.69 386 ILE A N 1
ATOM 3023 C CA . ILE A 1 386 ? -25.062 -7.566 -20.953 1 96.69 386 ILE A CA 1
ATOM 3024 C C . ILE A 1 386 ? -25 -6.055 -20.734 1 96.69 386 ILE A C 1
ATOM 3026 O O . ILE A 1 386 ? -24.969 -5.594 -19.594 1 96.69 386 ILE A O 1
ATOM 3030 N N . ASP A 1 387 ? -25.062 -5.254 -21.781 1 95 387 ASP A N 1
ATOM 3031 C CA . ASP A 1 387 ? -24.938 -3.801 -21.672 1 95 387 ASP A CA 1
ATOM 3032 C C . ASP A 1 387 ? -26.125 -3.199 -20.922 1 95 387 ASP A C 1
ATOM 3034 O O . ASP A 1 387 ? -26.031 -2.094 -20.391 1 95 387 ASP A O 1
ATOM 3038 N N . GLN A 1 388 ? -27.219 -3.938 -20.906 1 95.5 388 GLN A N 1
ATOM 3039 C CA . GLN A 1 388 ? -28.391 -3.488 -20.172 1 95.5 388 GLN A CA 1
ATOM 3040 C C . GLN A 1 388 ? -28.297 -3.846 -18.688 1 95.5 388 GLN A C 1
ATOM 3042 O O . GLN A 1 388 ? -29.031 -3.305 -17.859 1 95.5 388 GLN A O 1
ATOM 3047 N N . VAL A 1 389 ? -27.438 -4.777 -18.438 1 95.88 389 VAL A N 1
ATOM 3048 C CA . VAL A 1 389 ? -27.25 -5.227 -17.062 1 95.88 389 VAL A CA 1
ATOM 3049 C C . VAL A 1 389 ? -26.109 -4.441 -16.422 1 95.88 389 VAL A C 1
ATOM 3051 O O . VAL A 1 389 ? -26.25 -3.949 -15.297 1 95.88 389 VAL A O 1
ATOM 3054 N N . ILE A 1 390 ? -25.047 -4.375 -17.125 1 95.31 390 ILE A N 1
ATOM 3055 C CA . ILE A 1 390 ? -23.859 -3.621 -16.734 1 95.31 390 ILE A CA 1
ATOM 3056 C C . ILE A 1 390 ? -23.375 -2.762 -17.906 1 95.31 390 ILE A C 1
ATOM 3058 O O . ILE A 1 390 ? -22.844 -3.281 -18.875 1 95.31 390 ILE A O 1
ATOM 3062 N N . PRO A 1 391 ? -23.453 -1.466 -17.703 1 94.56 391 PRO A N 1
ATOM 3063 C CA . PRO A 1 391 ? -22.969 -0.612 -18.797 1 94.56 391 PRO A CA 1
ATOM 3064 C C . PRO A 1 391 ? -21.516 -0.864 -19.156 1 94.56 391 PRO A C 1
ATOM 3066 O O . PRO A 1 391 ? -20.688 -1.102 -18.266 1 94.56 391 PRO A O 1
ATOM 3069 N N . ARG A 1 392 ? -21.188 -0.78 -20.422 1 92.56 392 ARG A N 1
ATOM 3070 C CA . ARG A 1 392 ? -19.859 -1.067 -20.953 1 92.56 392 ARG A CA 1
ATOM 3071 C C . ARG A 1 392 ? -18.797 -0.235 -20.234 1 92.56 392 ARG A C 1
ATOM 3073 O O . ARG A 1 392 ? -17.734 -0.743 -19.891 1 92.56 392 ARG A O 1
ATOM 3080 N N . ALA A 1 393 ? -19.078 0.982 -20 1 90.56 393 ALA A N 1
ATOM 3081 C CA . ALA A 1 393 ? -18.141 1.88 -19.328 1 90.56 393 ALA A CA 1
ATOM 3082 C C . ALA A 1 393 ? -17.797 1.379 -17.938 1 90.56 393 ALA A C 1
ATOM 3084 O O . ALA A 1 393 ? -16.672 1.516 -17.484 1 90.56 393 ALA A O 1
ATOM 3085 N N . GLU A 1 394 ? -18.781 0.816 -17.328 1 89.06 394 GLU A N 1
ATOM 3086 C CA . GLU A 1 394 ? -18.578 0.26 -15.992 1 89.06 394 GLU A CA 1
ATOM 3087 C C . GLU A 1 394 ? -17.672 -0.97 -16.047 1 89.06 394 GLU A C 1
ATOM 3089 O O . GLU A 1 394 ? -16.766 -1.114 -15.227 1 89.06 394 GLU A O 1
ATOM 3094 N N . LEU A 1 395 ? -17.875 -1.771 -16.984 1 91.19 395 LEU A N 1
ATOM 3095 C CA . LEU A 1 395 ? -17.062 -2.967 -17.172 1 91.19 395 LEU A CA 1
ATOM 3096 C C . LEU A 1 395 ? -15.609 -2.594 -17.469 1 91.19 395 LEU A C 1
ATOM 3098 O O . LEU A 1 395 ? -14.688 -3.154 -16.875 1 91.19 395 LEU A O 1
ATOM 3102 N N . GLU A 1 396 ? -15.398 -1.645 -18.281 1 88.44 396 GLU A N 1
ATOM 3103 C CA . GLU A 1 396 ? -14.07 -1.181 -18.656 1 88.44 396 GLU A CA 1
ATOM 3104 C C . GLU A 1 396 ? -13.344 -0.56 -17.469 1 88.44 396 GLU A C 1
ATOM 3106 O O . GLU A 1 396 ? -12.141 -0.767 -17.281 1 88.44 396 GLU A O 1
ATOM 3111 N N . ALA A 1 397 ? -14.078 0.096 -16.672 1 83.38 397 ALA A N 1
ATOM 3112 C CA . ALA A 1 397 ? -13.508 0.752 -15.508 1 83.38 397 ALA A CA 1
ATOM 3113 C C . ALA A 1 397 ? -13.008 -0.274 -14.492 1 83.38 397 ALA A C 1
ATOM 3115 O O . ALA A 1 397 ? -11.938 -0.109 -13.906 1 83.38 397 ALA A O 1
ATOM 3116 N N . ILE A 1 398 ? -13.82 -1.279 -14.352 1 83.5 398 ILE A N 1
ATOM 3117 C CA . ILE A 1 398 ? -13.453 -2.326 -13.406 1 83.5 398 ILE A CA 1
ATOM 3118 C C . ILE A 1 398 ? -12.188 -3.037 -13.891 1 83.5 398 ILE A C 1
ATOM 3120 O O . ILE A 1 398 ? -11.258 -3.254 -13.109 1 83.5 398 ILE A O 1
ATOM 3124 N N . SER A 1 399 ? -12.141 -3.312 -15.109 1 83.81 399 SER A N 1
ATOM 3125 C CA . SER A 1 399 ? -10.977 -3.973 -15.703 1 83.81 399 SER A CA 1
ATOM 3126 C C . SER A 1 399 ? -9.734 -3.104 -15.594 1 83.81 399 SER A C 1
ATOM 3128 O O . SER A 1 399 ? -8.672 -3.576 -15.172 1 83.81 399 SER A O 1
ATOM 3130 N N . LEU A 1 400 ? -9.852 -1.878 -15.906 1 77.81 400 LEU A N 1
ATOM 3131 C CA . LEU A 1 400 ? -8.719 -0.95 -15.906 1 77.81 400 LEU A CA 1
ATOM 3132 C C . LEU A 1 400 ? -8.188 -0.739 -14.492 1 77.81 400 LEU A C 1
ATOM 3134 O O . LEU A 1 400 ? -6.973 -0.724 -14.281 1 77.81 400 LEU A O 1
ATOM 3138 N N . ARG A 1 401 ? -9.039 -0.597 -13.594 1 78.75 401 ARG A N 1
ATOM 3139 C CA . ARG A 1 401 ? -8.648 -0.375 -12.203 1 78.75 401 ARG A CA 1
ATOM 3140 C C . ARG A 1 401 ? -7.801 -1.53 -11.68 1 78.75 401 ARG A C 1
ATOM 3142 O O . ARG A 1 401 ? -6.809 -1.313 -10.984 1 78.75 401 ARG A O 1
ATOM 3149 N N . TYR A 1 402 ? -8.172 -2.615 -12.055 1 78.38 402 TYR A N 1
ATOM 3150 C CA . TYR A 1 402 ? -7.441 -3.777 -11.562 1 78.38 402 TYR A CA 1
ATOM 3151 C C . TYR A 1 402 ? -6.078 -3.893 -12.242 1 78.38 402 TYR A C 1
ATOM 3153 O O . TYR A 1 402 ? -5.086 -4.238 -11.594 1 78.38 402 TYR A O 1
ATOM 3161 N N . LYS A 1 403 ? -5.984 -3.609 -13.484 1 78.31 403 LYS A N 1
ATOM 3162 C CA . LYS A 1 403 ? -4.715 -3.656 -14.211 1 78.31 403 LYS A CA 1
ATOM 3163 C C . LYS A 1 403 ? -3.719 -2.654 -13.641 1 78.31 403 LYS A C 1
ATOM 3165 O O . LYS A 1 403 ? -2.531 -2.959 -13.5 1 78.31 403 LYS A O 1
ATOM 3170 N N . GLN A 1 404 ? -4.203 -1.541 -13.258 1 75.38 404 GLN A N 1
ATOM 3171 C CA . GLN A 1 404 ? -3.357 -0.513 -12.656 1 75.38 404 GLN A CA 1
ATOM 3172 C C . GLN A 1 404 ? -2.848 -0.947 -11.289 1 75.38 404 GLN A C 1
ATOM 3174 O O . GLN A 1 404 ? -1.67 -0.762 -10.969 1 75.38 404 GLN A O 1
ATOM 3179 N N . LEU A 1 405 ? -3.672 -1.561 -10.664 1 73.88 405 LEU A N 1
ATOM 3180 C CA . LEU A 1 405 ? -3.33 -2.029 -9.32 1 73.88 405 LEU A CA 1
ATOM 3181 C C . LEU A 1 405 ? -2.273 -3.127 -9.383 1 73.88 405 LEU A C 1
ATOM 3183 O O . LEU A 1 405 ? -1.318 -3.117 -8.602 1 73.88 405 LEU A O 1
ATOM 3187 N N . ALA A 1 406 ? -2.469 -3.986 -10.336 1 76.19 406 ALA A N 1
ATOM 3188 C CA . ALA A 1 406 ? -1.6 -5.156 -10.43 1 76.19 406 ALA A CA 1
ATOM 3189 C C . ALA A 1 406 ? -0.323 -4.832 -11.203 1 76.19 406 ALA A C 1
ATOM 3191 O O . ALA A 1 406 ? 0.596 -5.652 -11.266 1 76.19 406 ALA A O 1
ATOM 3192 N N . GLY A 1 407 ? -0.262 -3.684 -11.812 1 69.31 407 GLY A N 1
ATOM 3193 C CA . GLY A 1 407 ? 0.966 -3.186 -12.414 1 69.31 407 GLY A CA 1
ATOM 3194 C C . GLY A 1 407 ? 1.143 -3.609 -13.859 1 69.31 407 GLY A C 1
ATOM 3195 O O . GLY A 1 407 ? 2.266 -3.646 -14.367 1 69.31 407 GLY A O 1
ATOM 3196 N N . PHE A 1 408 ? 0.062 -3.939 -14.484 1 72.62 408 PHE A N 1
ATOM 3197 C CA . PHE A 1 408 ? 0.291 -4.395 -15.852 1 72.62 408 PHE A CA 1
ATOM 3198 C C . PHE A 1 408 ? -0.577 -3.619 -16.828 1 72.62 408 PHE A C 1
ATOM 3200 O O . PHE A 1 408 ? -0.836 -4.086 -17.938 1 72.62 408 PHE A O 1
ATOM 3207 N N . ASP A 1 409 ? -0.93 -2.516 -16.266 1 73.12 409 ASP A N 1
ATOM 3208 C CA . ASP A 1 409 ? -1.55 -1.668 -17.281 1 73.12 409 ASP A CA 1
ATOM 3209 C C . ASP A 1 409 ? -0.519 -1.188 -18.297 1 73.12 409 ASP A C 1
ATOM 3211 O O . ASP A 1 409 ? 0.657 -1.023 -17.969 1 73.12 409 ASP A O 1
ATOM 3215 N N . ARG A 1 410 ? -0.846 -0.955 -19.438 1 64.56 410 ARG A N 1
ATOM 3216 C CA . ARG A 1 410 ? 0.051 -0.704 -20.547 1 64.56 410 ARG A CA 1
ATOM 3217 C C . ARG A 1 410 ? 0.91 0.531 -20.297 1 64.56 410 ARG A C 1
ATOM 3219 O O . ARG A 1 410 ? 2.107 0.53 -20.594 1 64.56 410 ARG A O 1
ATOM 3226 N N . GLN A 1 411 ? 0.268 1.536 -19.75 1 61.09 411 GLN A N 1
ATOM 3227 C CA . GLN A 1 411 ? 0.983 2.789 -19.547 1 61.09 411 GLN A CA 1
ATOM 3228 C C . GLN A 1 411 ? 2.119 2.611 -18.531 1 61.09 411 GLN A C 1
ATOM 3230 O O . GLN A 1 411 ? 3.225 3.117 -18.75 1 61.09 411 GLN A O 1
ATOM 3235 N N . SER A 1 412 ? 1.901 1.798 -17.562 1 63.69 412 SER A N 1
ATOM 3236 C CA . SER A 1 412 ? 2.916 1.548 -16.547 1 63.69 412 SER A CA 1
ATOM 3237 C C . SER A 1 412 ? 4.043 0.675 -17.094 1 63.69 412 SER A C 1
ATOM 3239 O O . SER A 1 412 ? 5.195 0.812 -16.672 1 63.69 412 SER A O 1
ATOM 3241 N N . MET A 1 413 ? 3.682 -0.14 -17.984 1 66.44 413 MET A N 1
ATOM 3242 C CA . MET A 1 413 ? 4.668 -1.062 -18.547 1 66.44 413 MET A CA 1
ATOM 3243 C C . MET A 1 413 ? 5.539 -0.364 -19.578 1 66.44 413 MET A C 1
ATOM 3245 O O . MET A 1 413 ? 6.695 -0.746 -19.797 1 66.44 413 MET A O 1
ATOM 3249 N N . GLN A 1 414 ? 5.004 0.596 -20.266 1 54.53 414 GLN A N 1
ATOM 3250 C CA . GLN A 1 414 ? 5.75 1.314 -21.297 1 54.53 414 GLN A CA 1
ATOM 3251 C C . GLN A 1 414 ? 6.711 2.324 -20.672 1 54.53 414 GLN A C 1
ATOM 3253 O O . GLN A 1 414 ? 7.766 2.619 -21.234 1 54.53 414 GLN A O 1
ATOM 3258 N N . GLY A 1 415 ? 6.375 2.965 -19.547 1 50.69 415 GLY A N 1
ATOM 3259 C CA . GLY A 1 415 ? 7.195 3.996 -18.938 1 50.69 415 GLY A CA 1
ATOM 3260 C C . GLY A 1 415 ? 8.422 3.443 -18.234 1 50.69 415 GLY A C 1
ATOM 3261 O O . GLY A 1 415 ? 9.32 4.199 -17.859 1 50.69 415 GLY A O 1
ATOM 3262 N N . ARG A 1 416 ? 8.273 2.248 -17.906 1 48.75 416 ARG A N 1
ATOM 3263 C CA . ARG A 1 416 ? 9.422 1.645 -17.234 1 48.75 416 ARG A CA 1
ATOM 3264 C C . ARG A 1 416 ? 10.453 1.147 -18.25 1 48.75 416 ARG A C 1
ATOM 3266 O O . ARG A 1 416 ? 11.172 0.182 -17.984 1 48.75 416 ARG A O 1
ATOM 3273 N N . ARG A 1 417 ? 10.508 1.717 -19.516 1 34.34 417 ARG A N 1
ATOM 3274 C CA . ARG A 1 417 ? 11.594 1.393 -20.422 1 34.34 417 ARG A CA 1
ATOM 3275 C C . ARG A 1 417 ? 12.898 2.057 -19.984 1 34.34 417 ARG A C 1
ATOM 3277 O O . ARG A 1 417 ? 12.891 3.199 -19.531 1 34.34 417 ARG A O 1
ATOM 3284 N N . MET B 1 1 ? -28.859 7.777 5.461 1 92.56 1 MET B N 1
ATOM 3285 C CA . MET B 1 1 ? -27.625 7.324 6.098 1 92.56 1 MET B CA 1
ATOM 3286 C C . MET B 1 1 ? -27.094 8.375 7.066 1 92.56 1 MET B C 1
ATOM 3288 O O . MET B 1 1 ? -27.125 9.57 6.773 1 92.56 1 MET B O 1
ATOM 3292 N N . LYS B 1 2 ? -26.688 7.949 8.242 1 96.81 2 LYS B N 1
ATOM 3293 C CA . LYS B 1 2 ? -26.109 8.82 9.266 1 96.81 2 LYS B CA 1
ATOM 3294 C C . LYS B 1 2 ? -24.672 8.422 9.57 1 96.81 2 LYS B C 1
ATOM 3296 O O . LYS B 1 2 ? -24.391 7.258 9.859 1 96.81 2 LYS B O 1
ATOM 3301 N N . ILE B 1 3 ? -23.797 9.422 9.516 1 98.44 3 ILE B N 1
ATOM 3302 C CA . ILE B 1 3 ? -22.375 9.18 9.773 1 98.44 3 ILE B CA 1
ATOM 3303 C C . ILE B 1 3 ? -21.953 9.875 11.062 1 98.44 3 ILE B C 1
ATOM 3305 O O . ILE B 1 3 ? -22.188 11.078 11.234 1 98.44 3 ILE B O 1
ATOM 3309 N N . ALA B 1 4 ? -21.406 9.133 11.984 1 98.81 4 ALA B N 1
ATOM 3310 C CA . ALA B 1 4 ? -20.781 9.695 13.18 1 98.81 4 ALA B CA 1
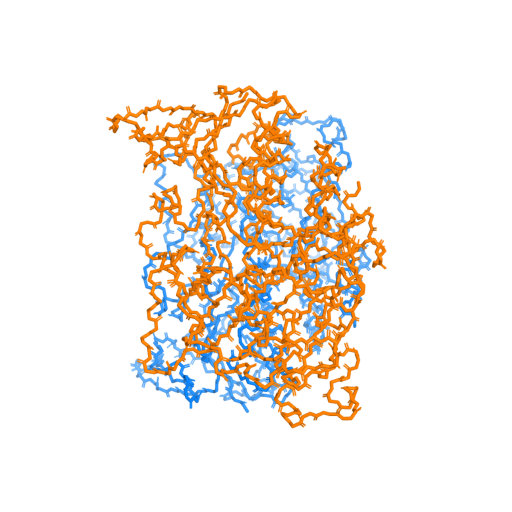ATOM 3311 C C . ALA B 1 4 ? -19.266 9.805 13.016 1 98.81 4 ALA B C 1
ATOM 3313 O O . ALA B 1 4 ? -18.625 8.859 12.562 1 98.81 4 ALA B O 1
ATOM 3314 N N . ILE B 1 5 ? -18.734 10.953 13.359 1 98.88 5 ILE B N 1
ATOM 3315 C CA . ILE B 1 5 ? -17.312 11.219 13.234 1 98.88 5 ILE B CA 1
ATOM 3316 C C . ILE B 1 5 ? -16.719 11.5 14.617 1 98.88 5 ILE B C 1
ATOM 3318 O O . ILE B 1 5 ? -17.078 12.484 15.266 1 98.88 5 ILE B O 1
ATOM 3322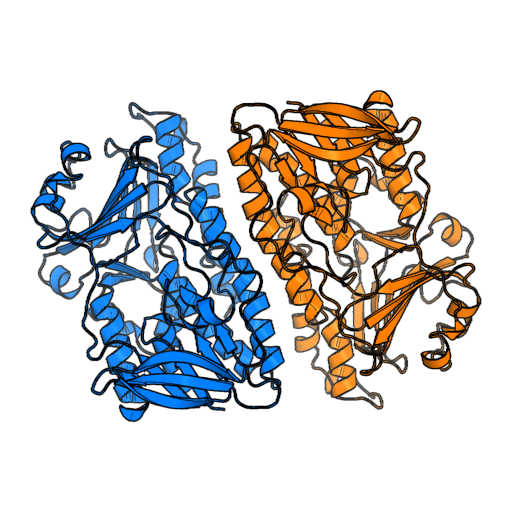 N N . ALA B 1 6 ? -15.828 10.633 15.086 1 98.75 6 ALA B N 1
ATOM 3323 C CA . ALA B 1 6 ? -15.094 10.891 16.312 1 98.75 6 ALA B CA 1
ATOM 3324 C C . ALA B 1 6 ? -13.875 11.766 16.047 1 98.75 6 ALA B C 1
ATOM 3326 O O . ALA B 1 6 ? -12.859 11.289 15.547 1 98.75 6 ALA B O 1
ATOM 3327 N N . GLY B 1 7 ? -13.945 12.992 16.453 1 98.25 7 GLY B N 1
ATOM 3328 C CA . GLY B 1 7 ? -12.844 13.922 16.25 1 98.25 7 GLY B CA 1
ATOM 3329 C C . GLY B 1 7 ? -13.195 15.102 15.367 1 98.25 7 GLY B C 1
ATOM 3330 O O . GLY B 1 7 ? -13.609 14.922 14.219 1 98.25 7 GLY B O 1
ATOM 3331 N N . GLY B 1 8 ? -12.992 16.266 15.906 1 97.31 8 GLY B N 1
ATOM 3332 C CA . GLY B 1 8 ? -13.25 17.5 15.188 1 97.31 8 GLY B CA 1
ATOM 3333 C C . GLY B 1 8 ? -11.984 18.156 14.648 1 97.31 8 GLY B C 1
ATOM 3334 O O . GLY B 1 8 ? -11.82 19.375 14.75 1 97.31 8 GLY B O 1
ATOM 3335 N N . GLY B 1 9 ? -11.055 17.328 14.195 1 96.56 9 GLY B N 1
ATOM 3336 C CA . GLY B 1 9 ? -9.875 17.828 13.508 1 96.56 9 GLY B CA 1
ATOM 3337 C C . GLY B 1 9 ? -10.109 18.109 12.039 1 96.56 9 GLY B C 1
ATOM 3338 O O . GLY B 1 9 ? -11.25 18.094 11.57 1 96.56 9 GLY B O 1
ATOM 3339 N N . ILE B 1 10 ? -9.055 18.328 11.32 1 97.06 10 ILE B N 1
ATOM 3340 C CA . ILE B 1 10 ? -9.109 18.719 9.914 1 97.06 10 ILE B CA 1
ATOM 3341 C C . ILE B 1 10 ? -9.812 17.641 9.102 1 97.06 10 ILE B C 1
ATOM 3343 O O . ILE B 1 10 ? -10.734 17.938 8.336 1 97.06 10 ILE B O 1
ATOM 3347 N N . GLY B 1 11 ? -9.414 16.406 9.273 1 98.19 11 GLY B N 1
ATOM 3348 C CA . GLY B 1 11 ? -10.023 15.305 8.531 1 98.19 11 GLY B CA 1
ATOM 3349 C C . GLY B 1 11 ? -11.5 15.125 8.844 1 98.19 11 GLY B C 1
ATOM 3350 O O . GLY B 1 11 ? -12.312 14.992 7.93 1 98.19 11 GLY B O 1
ATOM 3351 N N . GLY B 1 12 ? -11.844 15.164 10.125 1 98.75 12 GLY B N 1
ATOM 3352 C CA . GLY B 1 12 ? -13.219 14.969 10.547 1 98.75 12 GLY B CA 1
ATOM 3353 C C . GLY B 1 12 ? -14.156 16.062 10.07 1 98.75 12 GLY B C 1
ATOM 3354 O O . GLY B 1 12 ? -15.242 15.781 9.562 1 98.75 12 GLY B O 1
ATOM 3355 N N . LEU B 1 13 ? -13.742 17.266 10.219 1 98.81 13 LEU B N 1
ATOM 3356 C CA . LEU B 1 13 ? -14.578 18.391 9.812 1 98.81 13 LEU B CA 1
ATOM 3357 C C . LEU B 1 13 ? -14.727 18.438 8.289 1 98.81 13 LEU B C 1
ATOM 3359 O O . LEU B 1 13 ? -15.789 18.781 7.777 1 98.81 13 LEU B O 1
ATOM 3363 N N . THR B 1 14 ? -13.664 18.094 7.582 1 98.88 14 THR B N 1
ATOM 3364 C CA . THR B 1 14 ? -13.75 18.016 6.129 1 98.88 14 THR B CA 1
ATOM 3365 C C . THR B 1 14 ? -14.766 16.969 5.711 1 98.88 14 THR B C 1
ATOM 3367 O O . THR B 1 14 ? -15.594 17.203 4.824 1 98.88 14 THR B O 1
ATOM 3370 N N . LEU B 1 15 ? -14.727 15.805 6.363 1 98.88 15 LEU B N 1
ATOM 3371 C CA . LEU B 1 15 ? -15.68 14.75 6.047 1 98.88 15 LEU B CA 1
ATOM 3372 C C . LEU B 1 15 ? -17.109 15.203 6.312 1 98.88 15 LEU B C 1
ATOM 3374 O O . LEU B 1 15 ? -18 14.953 5.504 1 98.88 15 LEU B O 1
ATOM 3378 N N . ALA B 1 16 ? -17.312 15.891 7.438 1 98.88 16 ALA B N 1
ATOM 3379 C CA . ALA B 1 16 ? -18.656 16.391 7.777 1 98.88 16 ALA B CA 1
ATOM 3380 C C . ALA B 1 16 ? -19.188 17.328 6.691 1 98.88 16 ALA B C 1
ATOM 3382 O O . ALA B 1 16 ? -20.344 17.219 6.277 1 98.88 16 ALA B O 1
ATOM 3383 N N . LEU B 1 17 ? -18.359 18.203 6.234 1 98.88 17 LEU B N 1
ATOM 3384 C CA . LEU B 1 17 ? -18.75 19.188 5.219 1 98.88 17 LEU B CA 1
ATOM 3385 C C . LEU B 1 17 ? -19.031 18.484 3.891 1 98.88 17 LEU B C 1
ATOM 3387 O O . LEU B 1 17 ? -19.984 18.859 3.191 1 98.88 17 LEU B O 1
ATOM 3391 N N . LEU B 1 18 ? -18.203 17.516 3.549 1 98.75 18 LEU B N 1
ATOM 3392 C CA . LEU B 1 18 ? -18.438 16.75 2.324 1 98.75 18 LEU B CA 1
ATOM 3393 C C . LEU B 1 18 ? -19.766 16 2.389 1 98.75 18 LEU B C 1
ATOM 3395 O O . LEU B 1 18 ? -20.516 15.992 1.415 1 98.75 18 LEU B O 1
ATOM 3399 N N . CYS B 1 19 ? -20.016 15.391 3.52 1 98.5 19 CYS B N 1
ATOM 3400 C CA . CYS B 1 19 ? -21.281 14.695 3.713 1 98.5 19 CYS B CA 1
ATOM 3401 C C . CYS B 1 19 ? -22.469 15.648 3.52 1 98.5 19 CYS B C 1
ATOM 3403 O O . CYS B 1 19 ? -23.391 15.344 2.779 1 98.5 19 CYS B O 1
ATOM 3405 N N . HIS B 1 20 ? -22.406 16.75 4.117 1 98.25 20 HIS B N 1
ATOM 3406 C CA . HIS B 1 20 ? -23.469 17.75 4.023 1 98.25 20 HIS B CA 1
ATOM 3407 C C . HIS B 1 20 ? -23.719 18.141 2.574 1 98.25 20 HIS B C 1
ATOM 3409 O O . HIS B 1 20 ? -24.875 18.234 2.146 1 98.25 20 HIS B O 1
ATOM 3415 N N . ARG B 1 21 ? -22.688 18.406 1.862 1 97.62 21 ARG B N 1
ATOM 3416 C CA . ARG B 1 21 ? -22.797 18.812 0.464 1 97.62 21 ARG B CA 1
ATOM 3417 C C . ARG B 1 21 ? -23.547 17.766 -0.356 1 97.62 21 ARG B C 1
ATOM 3419 O O . ARG B 1 21 ? -24.203 18.109 -1.342 1 97.62 21 ARG B O 1
ATOM 3426 N N . HIS B 1 22 ? -23.484 16.547 0.079 1 96.81 22 HIS B N 1
ATOM 3427 C CA . HIS B 1 22 ? -24.094 15.477 -0.699 1 96.81 22 HIS B CA 1
ATOM 3428 C C . HIS B 1 22 ? -25.359 14.953 -0.024 1 96.81 22 HIS B C 1
ATOM 3430 O O . HIS B 1 22 ? -25.844 13.867 -0.352 1 96.81 22 HIS B O 1
ATOM 3436 N N . GLY B 1 23 ? -25.812 15.641 0.95 1 96.75 23 GLY B N 1
ATOM 3437 C CA . GLY B 1 23 ? -27.094 15.344 1.565 1 96.75 23 GLY B CA 1
ATOM 3438 C C . GLY B 1 23 ? -27.031 14.203 2.562 1 96.75 23 GLY B C 1
ATOM 3439 O O . GLY B 1 23 ? -28.031 13.562 2.854 1 96.75 23 GLY B O 1
ATOM 3440 N N . ILE B 1 24 ? -25.875 13.875 3.041 1 97.19 24 ILE B N 1
ATOM 3441 C CA . ILE B 1 24 ? -25.703 12.836 4.043 1 97.19 24 ILE B CA 1
ATOM 3442 C C . ILE B 1 24 ? -25.609 13.461 5.434 1 97.19 24 ILE B C 1
ATOM 3444 O O . ILE B 1 24 ? -24.875 14.43 5.637 1 97.19 24 ILE B O 1
ATOM 3448 N N . GLU B 1 25 ? -26.375 12.961 6.328 1 97.88 25 GLU B N 1
ATOM 3449 C CA . GLU B 1 25 ? -26.344 13.453 7.703 1 97.88 25 GLU B CA 1
ATOM 3450 C C . GLU B 1 25 ? -25.047 13.039 8.398 1 97.88 25 GLU B C 1
ATOM 3452 O O . GLU B 1 25 ? -24.656 11.875 8.344 1 97.88 25 GLU B O 1
ATOM 3457 N N . ALA B 1 26 ? -24.422 14.047 9.039 1 98.5 26 ALA B N 1
ATOM 3458 C CA . ALA B 1 26 ? -23.188 13.773 9.766 1 98.5 26 ALA B CA 1
ATOM 3459 C C . ALA B 1 26 ? -23.172 14.492 11.109 1 98.5 26 ALA B C 1
ATOM 3461 O O . ALA B 1 26 ? -23.656 15.617 11.227 1 98.5 26 ALA B O 1
ATOM 3462 N N . GLU B 1 27 ? -22.594 13.805 12.102 1 98.56 27 GLU B N 1
ATOM 3463 C CA . GLU B 1 27 ? -22.359 14.391 13.414 1 98.56 27 GLU B CA 1
ATOM 3464 C C . GLU B 1 27 ? -20.906 14.227 13.836 1 98.56 27 GLU B C 1
ATOM 3466 O O . GLU B 1 27 ? -20.312 13.156 13.68 1 98.56 27 GLU B O 1
ATOM 3471 N N . VAL B 1 28 ? -20.375 15.32 14.344 1 98.75 28 VAL B N 1
ATOM 3472 C CA . VAL B 1 28 ? -19 15.312 14.812 1 98.75 28 VAL B CA 1
ATOM 3473 C C . VAL B 1 28 ? -18.969 15.336 16.344 1 98.75 28 VAL B C 1
ATOM 3475 O O . VAL B 1 28 ? -19.625 16.172 16.969 1 98.75 28 VAL B O 1
ATOM 3478 N N . TRP B 1 29 ? -18.234 14.445 16.906 1 98.5 29 TRP B N 1
ATOM 3479 C CA . TRP B 1 29 ? -18.016 14.391 18.344 1 98.5 29 TRP B CA 1
ATOM 3480 C C . TRP B 1 29 ? -16.562 14.742 18.688 1 98.5 29 TRP B C 1
ATOM 3482 O O . TRP B 1 29 ? -15.641 13.992 18.359 1 98.5 29 TRP B O 1
ATOM 3492 N N . GLU B 1 30 ? -16.375 15.852 19.344 1 97.94 30 GLU B N 1
ATOM 3493 C CA . GLU B 1 30 ? -15.047 16.375 19.656 1 97.94 30 GLU B CA 1
ATOM 3494 C C . GLU B 1 30 ? -14.812 16.406 21.156 1 97.94 30 GLU B C 1
ATOM 3496 O O . GLU B 1 30 ? -15.664 16.859 21.922 1 97.94 30 GLU B O 1
ATOM 3501 N N . ALA B 1 31 ? -13.656 15.922 21.578 1 95.81 31 ALA B N 1
ATOM 3502 C CA . ALA B 1 31 ? -13.328 15.773 23 1 95.81 31 ALA B CA 1
ATOM 3503 C C . ALA B 1 31 ? -13.188 17.141 23.672 1 95.81 31 ALA B C 1
ATOM 3505 O O . ALA B 1 31 ? -13.586 17.328 24.828 1 95.81 31 ALA B O 1
ATOM 3506 N N . SER B 1 32 ? -12.586 18.109 23.016 1 93.94 32 SER B N 1
ATOM 3507 C CA . SER B 1 32 ? -12.352 19.438 23.594 1 93.94 32 SER B CA 1
ATOM 3508 C C . SER B 1 32 ? -13.656 20.188 23.812 1 93.94 32 SER B C 1
ATOM 3510 O O . SER B 1 32 ? -14.531 20.188 22.938 1 93.94 32 SER B O 1
ATOM 3512 N N . GLU B 1 33 ? -13.734 20.875 24.844 1 93.31 33 GLU B N 1
ATOM 3513 C CA . GLU B 1 33 ? -14.93 21.656 25.141 1 93.31 33 GLU B CA 1
ATOM 3514 C C . GLU B 1 33 ? -14.992 22.906 24.266 1 93.31 33 GLU B C 1
ATOM 3516 O O . GLU B 1 33 ? -16.062 23.328 23.844 1 93.31 33 GLU B O 1
ATOM 3521 N N . THR B 1 34 ? -13.781 23.391 24.156 1 91 34 THR B N 1
ATOM 3522 C CA . THR B 1 34 ? -13.648 24.578 23.312 1 91 34 THR B CA 1
ATOM 3523 C C . THR B 1 34 ? -12.523 24.406 22.312 1 91 34 THR B C 1
ATOM 3525 O O . THR B 1 34 ? -11.383 24.109 22.688 1 91 34 THR B O 1
ATOM 3528 N N . LEU B 1 35 ? -12.906 24.641 21.078 1 89.19 35 LEU B N 1
ATOM 3529 C CA . LEU B 1 35 ? -11.875 24.625 20.047 1 89.19 35 LEU B CA 1
ATOM 3530 C C . LEU B 1 35 ? -11.148 25.969 19.984 1 89.19 35 LEU B C 1
ATOM 3532 O O . LEU B 1 35 ? -11.789 27.016 19.938 1 89.19 35 LEU B O 1
ATOM 3536 N N . ARG B 1 36 ? -9.805 25.875 20.047 1 85.06 36 ARG B N 1
ATOM 3537 C CA . ARG B 1 36 ? -8.953 27.047 19.938 1 85.06 36 ARG B CA 1
ATOM 3538 C C . ARG B 1 36 ? -7.957 26.891 18.781 1 85.06 36 ARG B C 1
ATOM 3540 O O . ARG B 1 36 ? -7.625 25.766 18.391 1 85.06 36 ARG B O 1
ATOM 3547 N N . PRO B 1 37 ? -7.66 28.031 18.203 1 82 37 PRO B N 1
ATOM 3548 C CA . PRO B 1 37 ? -6.695 27.969 17.094 1 82 37 PRO B CA 1
ATOM 3549 C C . PRO B 1 37 ? -5.277 27.672 17.578 1 82 37 PRO B C 1
ATOM 3551 O O . PRO B 1 37 ? -4.426 28.562 17.609 1 82 37 PRO B O 1
ATOM 3554 N N . LEU B 1 38 ? -4.988 26.484 17.906 1 74.06 38 LEU B N 1
ATOM 3555 C CA . LEU B 1 38 ? -3.691 26.062 18.406 1 74.06 38 LEU B CA 1
ATOM 3556 C C . LEU B 1 38 ? -2.822 25.516 17.281 1 74.06 38 LEU B C 1
ATOM 3558 O O . LEU B 1 38 ? -3.336 25.109 16.234 1 74.06 38 LEU B O 1
ATOM 3562 N N . GLY B 1 39 ? -1.637 25.719 17.453 1 72.69 39 GLY B N 1
ATOM 3563 C CA . GLY B 1 39 ? -0.719 25.047 16.531 1 72.69 39 GLY B CA 1
ATOM 3564 C C . GLY B 1 39 ? 0.2 26.016 15.812 1 72.69 39 GLY B C 1
ATOM 3565 O O . GLY B 1 39 ? 0.402 27.141 16.266 1 72.69 39 GLY B O 1
ATOM 3566 N N . VAL B 1 40 ? 0.82 25.406 14.906 1 88.12 40 VAL B N 1
ATOM 3567 C CA . VAL B 1 40 ? 1.75 26.156 14.062 1 88.12 40 VAL B CA 1
ATOM 3568 C C . VAL B 1 40 ? 1.352 26 12.602 1 88.12 40 VAL B C 1
ATOM 3570 O O . VAL B 1 40 ? 0.163 25.938 12.273 1 88.12 40 VAL B O 1
ATOM 3573 N N . GLY B 1 41 ? 2.299 26.156 11.734 1 94.31 41 GLY B N 1
ATOM 3574 C CA . GLY B 1 41 ? 1.993 26.156 10.312 1 94.31 41 GLY B CA 1
ATOM 3575 C C . GLY B 1 41 ? 1.874 24.766 9.719 1 94.31 41 GLY B C 1
ATOM 3576 O O . GLY B 1 41 ? 2.52 23.828 10.195 1 94.31 41 GLY B O 1
ATOM 3577 N N . ILE B 1 42 ? 0.992 24.609 8.75 1 95.5 42 ILE B N 1
ATOM 3578 C CA . ILE B 1 42 ? 0.922 23.406 7.914 1 95.5 42 ILE B CA 1
ATOM 3579 C C . ILE B 1 42 ? 0.809 23.812 6.445 1 95.5 42 ILE B C 1
ATOM 3581 O O . ILE B 1 42 ? 0.586 24.984 6.133 1 95.5 42 ILE B O 1
ATOM 3585 N N . ASN B 1 43 ? 0.998 22.812 5.633 1 96 43 ASN B N 1
ATOM 3586 C CA . ASN B 1 43 ? 0.848 23.031 4.199 1 96 43 ASN B CA 1
ATOM 3587 C C . ASN B 1 43 ? -0.311 22.219 3.627 1 96 43 ASN B C 1
ATOM 3589 O O . ASN B 1 43 ? -0.517 21.078 4.008 1 96 43 ASN B O 1
ATOM 3593 N N . LEU B 1 44 ? -1.065 22.906 2.828 1 96.56 44 LEU B N 1
ATOM 3594 C CA . LEU B 1 44 ? -2.129 22.266 2.061 1 96.56 44 LEU B CA 1
ATOM 3595 C C . LEU B 1 44 ? -1.726 22.109 0.598 1 96.56 44 LEU B C 1
ATOM 3597 O O . LEU B 1 44 ? -1.689 23.094 -0.145 1 96.56 44 LEU B O 1
ATOM 3601 N N . LEU B 1 45 ? -1.521 20.906 0.165 1 95.44 45 LEU B N 1
ATOM 3602 C CA . LEU B 1 45 ? -1.093 20.625 -1.201 1 95.44 45 LEU B CA 1
ATOM 3603 C C . LEU B 1 45 ? -2.254 20.781 -2.178 1 95.44 45 LEU B C 1
ATOM 3605 O O . LEU B 1 45 ? -3.418 20.766 -1.771 1 95.44 45 LEU B O 1
ATOM 3609 N N . PRO B 1 46 ? -1.956 20.828 -3.439 1 94.62 46 PRO B N 1
ATOM 3610 C CA . PRO B 1 46 ? -2.982 21.125 -4.441 1 94.62 46 PRO B CA 1
ATOM 3611 C C . PRO B 1 46 ? -4.125 20.109 -4.441 1 94.62 46 PRO B C 1
ATOM 3613 O O . PRO B 1 46 ? -5.285 20.484 -4.617 1 94.62 46 PRO B O 1
ATOM 3616 N N . HIS B 1 47 ? -3.82 18.891 -4.23 1 93 47 HIS B N 1
ATOM 3617 C CA . HIS B 1 47 ? -4.879 17.875 -4.27 1 93 47 HIS B CA 1
ATOM 3618 C C . HIS B 1 47 ? -5.844 18.047 -3.1 1 93 47 HIS B C 1
ATOM 3620 O O . HIS B 1 47 ? -7.043 17.812 -3.242 1 93 47 HIS B O 1
ATOM 3626 N N . ALA B 1 48 ? -5.363 18.469 -1.963 1 96 48 ALA B N 1
ATOM 3627 C CA . ALA B 1 48 ? -6.23 18.781 -0.83 1 96 48 ALA B CA 1
ATOM 3628 C C . ALA B 1 48 ? -7.031 20.062 -1.083 1 96 48 ALA B C 1
ATOM 3630 O O . ALA B 1 48 ? -8.227 20.125 -0.771 1 96 48 ALA B O 1
ATOM 3631 N N . VAL B 1 49 ? -6.363 21.031 -1.686 1 97.19 49 VAL B N 1
ATOM 3632 C CA . VAL B 1 49 ? -7.012 22.312 -1.952 1 97.19 49 VAL B CA 1
ATOM 3633 C C . VAL B 1 49 ? -8.133 22.109 -2.973 1 97.19 49 VAL B C 1
ATOM 3635 O O . VAL B 1 49 ? -9.172 22.766 -2.893 1 97.19 49 VAL B O 1
ATOM 3638 N N . ARG B 1 50 ? -7.918 21.219 -3.889 1 96.75 50 ARG B N 1
ATOM 3639 C CA . ARG B 1 50 ? -8.977 20.906 -4.844 1 96.75 50 ARG B CA 1
ATOM 3640 C C . ARG B 1 50 ? -10.266 20.516 -4.125 1 96.75 50 ARG B C 1
ATOM 3642 O O . ARG B 1 50 ? -11.336 21.031 -4.441 1 96.75 50 ARG B O 1
ATOM 3649 N N . ILE B 1 51 ? -10.164 19.703 -3.162 1 97.31 51 ILE B N 1
ATOM 3650 C CA . ILE B 1 51 ? -11.312 19.203 -2.414 1 97.31 51 ILE B CA 1
ATOM 3651 C C . ILE B 1 51 ? -11.922 20.344 -1.6 1 97.31 51 ILE B C 1
ATOM 3653 O O . ILE B 1 51 ? -13.148 20.516 -1.581 1 97.31 51 ILE B O 1
ATOM 3657 N N . LEU B 1 52 ? -11.094 21.109 -0.986 1 98.44 52 LEU B N 1
ATOM 3658 C CA . LEU B 1 52 ? -11.57 22.25 -0.201 1 98.44 52 LEU B CA 1
ATOM 3659 C C . LEU B 1 52 ? -12.242 23.281 -1.096 1 98.44 52 LEU B C 1
ATOM 3661 O O . LEU B 1 52 ? -13.203 23.938 -0.68 1 98.44 52 LEU B O 1
ATOM 3665 N N . SER B 1 53 ? -11.734 23.391 -2.301 1 97.69 53 SER B N 1
ATOM 3666 C CA . SER B 1 53 ? -12.344 24.281 -3.271 1 97.69 53 SER B CA 1
ATOM 3667 C C . SER B 1 53 ? -13.75 23.828 -3.658 1 97.69 53 SER B C 1
ATOM 3669 O O . SER B 1 53 ? -14.648 24.641 -3.838 1 97.69 53 SER B O 1
ATOM 3671 N N . GLU B 1 54 ? -13.875 22.578 -3.799 1 96.62 54 GLU B N 1
ATOM 3672 C CA . GLU B 1 54 ? -15.195 22.016 -4.078 1 96.62 54 GLU B CA 1
ATOM 3673 C C . GLU B 1 54 ? -16.188 22.344 -2.957 1 96.62 54 GLU B C 1
ATOM 3675 O O . GLU B 1 54 ? -17.391 22.438 -3.195 1 96.62 54 GLU B O 1
ATOM 3680 N N . LEU B 1 55 ? -15.688 22.578 -1.829 1 98.12 55 LEU B N 1
ATOM 3681 C CA . LEU B 1 55 ? -16.516 22.922 -0.676 1 98.12 55 LEU B CA 1
ATOM 3682 C C . LEU B 1 55 ? -16.75 24.422 -0.61 1 98.12 55 LEU B C 1
ATOM 3684 O O . LEU B 1 55 ? -17.359 24.922 0.34 1 98.12 55 LEU B O 1
ATOM 3688 N N . GLY B 1 56 ? -16.172 25.141 -1.552 1 98.06 56 GLY B N 1
ATOM 3689 C CA . GLY B 1 56 ? -16.359 26.578 -1.61 1 98.06 56 GLY B CA 1
ATOM 3690 C C . GLY B 1 56 ? -15.477 27.344 -0.652 1 98.06 56 GLY B C 1
ATOM 3691 O O . GLY B 1 56 ? -15.789 28.484 -0.267 1 98.06 56 GLY B O 1
ATOM 3692 N N . LEU B 1 57 ? -14.383 26.797 -0.284 1 98.5 57 LEU B N 1
ATOM 3693 C CA . LEU B 1 57 ? -13.578 27.406 0.768 1 98.5 57 LEU B CA 1
ATOM 3694 C C . LEU B 1 57 ? -12.344 28.094 0.184 1 98.5 57 LEU B C 1
ATOM 3696 O O . LEU B 1 57 ? -11.523 28.641 0.924 1 98.5 57 LEU B O 1
ATOM 3700 N N . ARG B 1 58 ? -12.211 28.078 -1.082 1 97.44 58 ARG B N 1
ATOM 3701 C CA . ARG B 1 58 ? -10.992 28.562 -1.719 1 97.44 58 ARG B CA 1
ATOM 3702 C C . ARG B 1 58 ? -10.727 30.031 -1.354 1 97.44 58 ARG B C 1
ATOM 3704 O O . ARG B 1 58 ? -9.617 30.375 -0.961 1 97.44 58 ARG B O 1
ATOM 3711 N N . ASP B 1 59 ? -11.703 30.906 -1.483 1 98 59 ASP B N 1
ATOM 3712 C CA . ASP B 1 59 ? -11.523 32.344 -1.232 1 98 59 ASP B CA 1
ATOM 3713 C C . ASP B 1 59 ? -11.203 32.594 0.238 1 98 59 ASP B C 1
ATOM 3715 O O . ASP B 1 59 ? -10.344 33.406 0.554 1 98 59 ASP B O 1
ATOM 3719 N N . ALA B 1 60 ? -11.938 31.922 1.11 1 98.56 60 ALA B N 1
ATOM 3720 C CA . ALA B 1 60 ? -11.672 32.062 2.539 1 98.56 60 ALA B CA 1
ATOM 3721 C C . ALA B 1 60 ? -10.25 31.641 2.879 1 98.56 60 ALA B C 1
ATOM 3723 O O . ALA B 1 60 ? -9.586 32.25 3.715 1 98.56 60 ALA B O 1
ATOM 3724 N N . LEU B 1 61 ? -9.797 30.578 2.246 1 98.62 61 LEU B N 1
ATOM 3725 C CA . LEU B 1 61 ? -8.422 30.125 2.438 1 98.62 61 LEU B CA 1
ATOM 3726 C C . LEU B 1 61 ? -7.43 31.156 1.931 1 98.62 61 LEU B C 1
ATOM 3728 O O . LEU B 1 61 ? -6.441 31.453 2.605 1 98.62 61 LEU B O 1
ATOM 3732 N N . ALA B 1 62 ? -7.707 31.734 0.794 1 98.19 62 ALA B N 1
ATOM 3733 C CA . ALA B 1 62 ? -6.82 32.719 0.192 1 98.19 62 ALA B CA 1
ATOM 3734 C C . ALA B 1 62 ? -6.699 33.969 1.076 1 98.19 62 ALA B C 1
ATOM 3736 O O . ALA B 1 62 ? -5.676 34.656 1.062 1 98.19 62 ALA B O 1
ATOM 3737 N N . ASP B 1 63 ? -7.688 34.156 1.859 1 98.31 63 ASP B N 1
ATOM 3738 C CA . ASP B 1 63 ? -7.719 35.344 2.719 1 98.31 63 ASP B CA 1
ATOM 3739 C C . ASP B 1 63 ? -6.82 35.156 3.941 1 98.31 63 ASP B C 1
ATOM 3741 O O . ASP B 1 63 ? -6.348 36.125 4.527 1 98.31 63 ASP B O 1
ATOM 3745 N N . ILE B 1 64 ? -6.562 33.938 4.285 1 98.06 64 ILE B N 1
ATOM 3746 C CA . ILE B 1 64 ? -5.895 33.781 5.574 1 98.06 64 ILE B CA 1
ATOM 3747 C C . ILE B 1 64 ? -4.559 33.094 5.379 1 98.06 64 ILE B C 1
ATOM 3749 O O . ILE B 1 64 ? -3.723 33.062 6.285 1 98.06 64 ILE B O 1
ATOM 3753 N N . ALA B 1 65 ? -4.352 32.469 4.266 1 98.56 65 ALA B N 1
ATOM 3754 C CA . ALA B 1 65 ? -3.189 31.609 4.051 1 98.56 65 ALA B CA 1
ATOM 3755 C C . ALA B 1 65 ? -2.283 32.188 2.963 1 98.56 65 ALA B C 1
ATOM 3757 O O . ALA B 1 65 ? -2.73 32.969 2.119 1 98.56 65 ALA B O 1
ATOM 3758 N N . ILE B 1 66 ? -1.035 31.828 2.98 1 98.69 66 ILE B N 1
ATOM 3759 C CA . ILE B 1 66 ? -0.075 32.219 1.955 1 98.69 66 ILE B CA 1
ATOM 3760 C C . ILE B 1 66 ? -0.143 31.234 0.782 1 98.69 66 ILE B C 1
ATOM 3762 O O . ILE B 1 66 ? 0.01 30.031 0.963 1 98.69 66 ILE B O 1
ATOM 3766 N N . GLU B 1 67 ? -0.4 31.766 -0.415 1 98.38 67 GLU B N 1
ATOM 3767 C CA . GLU B 1 67 ? -0.223 30.953 -1.614 1 98.38 67 GLU B CA 1
ATOM 3768 C C . GLU B 1 67 ? 1.255 30.703 -1.899 1 98.38 67 GLU B C 1
ATOM 3770 O O . GLU B 1 67 ? 1.951 31.578 -2.412 1 98.38 67 GLU B O 1
ATOM 3775 N N . THR B 1 68 ? 1.678 29.516 -1.597 1 98.12 68 THR B N 1
ATOM 3776 C CA . THR B 1 68 ? 3.096 29.172 -1.666 1 98.12 68 THR B CA 1
ATOM 3777 C C . THR B 1 68 ? 3.607 29.281 -3.1 1 98.12 68 THR B C 1
ATOM 3779 O O . THR B 1 68 ? 3.002 28.734 -4.023 1 98.12 68 THR B O 1
ATOM 3782 N N . SER B 1 69 ? 4.73 29.938 -3.27 1 98 69 SER B N 1
ATOM 3783 C CA . SER B 1 69 ? 5.242 30.188 -4.613 1 98 69 SER B CA 1
ATOM 3784 C C . SER B 1 69 ? 6.289 29.156 -5.012 1 98 69 SER B C 1
ATOM 3786 O O . SER B 1 69 ? 6.395 28.797 -6.184 1 98 69 SER B O 1
ATOM 3788 N N . SER B 1 70 ? 7 28.734 -4.023 1 97.81 70 SER B N 1
ATOM 3789 C CA . SER B 1 70 ? 8.102 27.844 -4.359 1 97.81 70 SER B CA 1
ATOM 3790 C C . SER B 1 70 ? 8.578 27.062 -3.135 1 97.81 70 SER B C 1
ATOM 3792 O O . SER B 1 70 ? 8.25 27.422 -2.002 1 97.81 70 SER B O 1
ATOM 3794 N N . LEU B 1 71 ? 9.281 25.969 -3.389 1 96.94 71 LEU B N 1
ATOM 3795 C CA . LEU B 1 71 ? 9.992 25.156 -2.402 1 96.94 71 LEU B CA 1
ATOM 3796 C C . LEU B 1 71 ? 11.469 25.016 -2.77 1 96.94 71 LEU B C 1
ATOM 3798 O O . LEU B 1 71 ? 11.797 24.781 -3.932 1 96.94 71 LEU B O 1
ATOM 3802 N N . SER B 1 72 ? 12.336 25.234 -1.804 1 97.38 72 SER B N 1
ATOM 3803 C CA . SER B 1 72 ? 13.773 25.047 -2.02 1 97.38 72 SER B CA 1
ATOM 3804 C C . SER B 1 72 ? 14.383 24.188 -0.925 1 97.38 72 SER B C 1
ATOM 3806 O O . SER B 1 72 ? 13.953 24.234 0.23 1 97.38 72 SER B O 1
ATOM 3808 N N . TYR B 1 73 ? 15.367 23.406 -1.339 1 97.25 73 TYR B N 1
ATOM 3809 C CA . TYR B 1 73 ? 16.219 22.656 -0.413 1 97.25 73 TYR B CA 1
ATOM 3810 C C . TYR B 1 73 ? 17.625 23.234 -0.382 1 97.25 73 TYR B C 1
ATOM 3812 O O . TYR B 1 73 ? 18.203 23.516 -1.431 1 97.25 73 TYR B O 1
ATOM 3820 N N . TYR B 1 74 ? 18.125 23.453 0.823 1 97.81 74 TYR B N 1
ATOM 3821 C CA . TYR B 1 74 ? 19.469 23.984 1.034 1 97.81 74 TYR B CA 1
ATOM 3822 C C . TYR B 1 74 ? 20.281 23.047 1.917 1 97.81 74 TYR B C 1
ATOM 3824 O O . TYR B 1 74 ? 19.734 22.281 2.705 1 97.81 74 TYR B O 1
ATOM 3832 N N . ASN B 1 75 ? 21.641 23.109 1.692 1 97.44 75 ASN B N 1
ATOM 3833 C CA . ASN B 1 75 ? 22.484 22.422 2.66 1 97.44 75 ASN B CA 1
ATOM 3834 C C . ASN B 1 75 ? 22.688 23.25 3.924 1 97.44 75 ASN B C 1
ATOM 3836 O O . ASN B 1 75 ? 22.125 24.344 4.051 1 97.44 75 ASN B O 1
ATOM 3840 N N . LYS B 1 76 ? 23.453 22.766 4.871 1 96.62 76 LYS B N 1
ATOM 3841 C CA . LYS B 1 76 ? 23.641 23.391 6.176 1 96.62 76 LYS B CA 1
ATOM 3842 C C . LYS B 1 76 ? 24.438 24.688 6.043 1 96.62 76 LYS B C 1
ATOM 3844 O O . LYS B 1 76 ? 24.531 25.469 7 1 96.62 76 LYS B O 1
ATOM 3849 N N . ARG B 1 77 ? 24.938 24.984 4.855 1 95.56 77 ARG B N 1
ATOM 3850 C CA . ARG B 1 77 ? 25.719 26.203 4.609 1 95.56 77 ARG B CA 1
ATOM 3851 C C . ARG B 1 77 ? 24.906 27.219 3.822 1 95.56 77 ARG B C 1
ATOM 3853 O O . ARG B 1 77 ? 25.438 28.266 3.414 1 95.56 77 ARG B O 1
ATOM 3860 N N . GLY B 1 78 ? 23.672 26.891 3.561 1 96.06 78 GLY B N 1
ATOM 3861 C CA . GLY B 1 78 ? 22.797 27.828 2.861 1 96.06 78 GLY B CA 1
ATOM 3862 C C . GLY B 1 78 ? 22.938 27.75 1.352 1 96.06 78 GLY B C 1
ATOM 3863 O O . GLY B 1 78 ? 22.484 28.641 0.637 1 96.06 78 GLY B O 1
ATOM 3864 N N . GLN B 1 79 ? 23.547 26.719 0.873 1 97.06 79 GLN B N 1
ATOM 3865 C CA . GLN B 1 79 ? 23.672 26.547 -0.569 1 97.06 79 GLN B CA 1
ATOM 3866 C C . GLN B 1 79 ? 22.469 25.781 -1.132 1 97.06 79 GLN B C 1
ATOM 3868 O O . GLN B 1 79 ? 22.078 24.734 -0.595 1 97.06 79 GLN B O 1
ATOM 3873 N N . ARG B 1 80 ? 21.938 26.281 -2.227 1 97.31 80 ARG B N 1
ATOM 3874 C CA . ARG B 1 80 ? 20.719 25.703 -2.779 1 97.31 80 ARG B CA 1
ATOM 3875 C C . ARG B 1 80 ? 21.016 24.391 -3.488 1 97.31 80 ARG B C 1
ATOM 3877 O O . ARG B 1 80 ? 21.906 24.312 -4.332 1 97.31 80 ARG B O 1
ATOM 3884 N N . ILE B 1 81 ? 20.281 23.391 -3.178 1 97.56 81 ILE B N 1
ATOM 3885 C CA . ILE B 1 81 ? 20.375 22.062 -3.771 1 97.56 81 ILE B CA 1
ATOM 3886 C C . ILE B 1 81 ? 19.297 21.906 -4.844 1 97.56 81 ILE B C 1
ATOM 3888 O O . ILE B 1 81 ? 19.547 21.344 -5.91 1 97.56 81 ILE B O 1
ATOM 3892 N N . TRP B 1 82 ? 18.125 22.391 -4.551 1 95.69 82 TRP B N 1
ATOM 3893 C CA . TRP B 1 82 ? 16.953 22.203 -5.402 1 95.69 82 TRP B CA 1
ATOM 3894 C C . TRP B 1 82 ? 15.984 23.375 -5.262 1 95.69 82 TRP B C 1
ATOM 3896 O O . TRP B 1 82 ? 15.914 24 -4.207 1 95.69 82 TRP B O 1
ATOM 3906 N N . HIS B 1 83 ? 15.328 23.656 -6.316 1 96 83 HIS B N 1
ATOM 3907 C CA . HIS B 1 83 ? 14.289 24.688 -6.359 1 96 83 HIS B CA 1
ATOM 3908 C C . HIS B 1 83 ? 13.18 24.312 -7.328 1 96 83 HIS B C 1
ATOM 3910 O O . HIS B 1 83 ? 13.445 23.906 -8.461 1 96 83 HIS B O 1
ATOM 3916 N N . GLU B 1 84 ? 11.922 24.453 -6.852 1 94.69 84 GLU B N 1
ATOM 3917 C CA . GLU B 1 84 ? 10.805 24.219 -7.758 1 94.69 84 GLU B CA 1
ATOM 3918 C C . GLU B 1 84 ? 9.617 25.109 -7.41 1 94.69 84 GLU B C 1
ATOM 3920 O O . GLU B 1 84 ? 9.359 25.391 -6.238 1 94.69 84 GLU B O 1
ATOM 3925 N N . PRO B 1 85 ? 8.898 25.594 -8.438 1 96.56 85 PRO B N 1
ATOM 3926 C CA . PRO B 1 85 ? 7.641 26.297 -8.172 1 96.56 85 PRO B CA 1
ATOM 3927 C C . PRO B 1 85 ? 6.586 25.406 -7.527 1 96.56 85 PRO B C 1
ATOM 3929 O O . PRO B 1 85 ? 6.684 24.172 -7.609 1 96.56 85 PRO B O 1
ATOM 3932 N N . ARG B 1 86 ? 5.605 26 -6.895 1 95.88 86 ARG B N 1
ATOM 3933 C CA . ARG B 1 86 ? 4.543 25.266 -6.227 1 95.88 86 ARG B CA 1
ATOM 3934 C C . ARG B 1 86 ? 3.168 25.766 -6.66 1 95.88 86 ARG B C 1
ATOM 3936 O O . ARG B 1 86 ? 3.018 26.922 -7.055 1 95.88 86 ARG B O 1
ATOM 3943 N N . GLY B 1 87 ? 2.205 24.906 -6.555 1 94.94 87 GLY B N 1
ATOM 3944 C CA . GLY B 1 87 ? 0.826 25.281 -6.82 1 94.94 87 GLY B CA 1
ATOM 3945 C C . GLY B 1 87 ? 0.61 25.797 -8.234 1 94.94 87 GLY B C 1
ATOM 3946 O O . GLY B 1 87 ? 1.027 25.156 -9.203 1 94.94 87 GLY B O 1
ATOM 3947 N N . LEU B 1 88 ? 0.019 26.953 -8.32 1 94.69 88 LEU B N 1
ATOM 3948 C CA . LEU B 1 88 ? -0.31 27.531 -9.617 1 94.69 88 LEU B CA 1
ATOM 3949 C C . LEU B 1 88 ? 0.955 27.828 -10.414 1 94.69 88 LEU B C 1
ATOM 3951 O O . LEU B 1 88 ? 0.99 27.625 -11.633 1 94.69 88 LEU B O 1
ATOM 3955 N N . ALA B 1 89 ? 1.926 28.234 -9.68 1 94.5 89 ALA B N 1
ATOM 3956 C CA . ALA B 1 89 ? 3.186 28.562 -10.344 1 94.5 89 ALA B CA 1
ATOM 3957 C C . ALA B 1 89 ? 3.828 27.328 -10.961 1 94.5 89 ALA B C 1
ATOM 3959 O O . ALA B 1 89 ? 4.617 27.422 -11.898 1 94.5 89 ALA B O 1
ATOM 3960 N N . ALA B 1 90 ? 3.488 26.203 -10.477 1 94.31 90 ALA B N 1
ATOM 3961 C CA . ALA B 1 90 ? 4.023 24.953 -10.992 1 94.31 90 ALA B CA 1
ATOM 3962 C C . ALA B 1 90 ? 3.127 24.375 -12.086 1 94.31 90 ALA B C 1
ATOM 3964 O O . ALA B 1 90 ? 3.408 23.312 -12.641 1 94.31 90 ALA B O 1
ATOM 3965 N N . GLY B 1 91 ? 2.029 25.047 -12.367 1 92.94 91 GLY B N 1
ATOM 3966 C CA . GLY B 1 91 ? 1.148 24.625 -13.445 1 92.94 91 GLY B CA 1
ATOM 3967 C C . GLY B 1 91 ? -0.063 23.844 -12.961 1 92.94 91 GLY B C 1
ATOM 3968 O O . GLY B 1 91 ? -0.864 23.375 -13.766 1 92.94 91 GLY B O 1
ATOM 3969 N N . TYR B 1 92 ? -0.25 23.766 -11.703 1 93.06 92 TYR B N 1
ATOM 3970 C CA . TYR B 1 92 ? -1.45 23.109 -11.18 1 93.06 92 TYR B CA 1
ATOM 3971 C C . TYR B 1 92 ? -2.666 24.016 -11.336 1 93.06 92 TYR B C 1
ATOM 3973 O O . TYR B 1 92 ? -2.531 25.25 -11.422 1 93.06 92 TYR B O 1
ATOM 3981 N N . ASP B 1 93 ? -3.83 23.375 -11.258 1 93.94 93 ASP B N 1
ATOM 3982 C CA . ASP B 1 93 ? -5.074 24.125 -11.336 1 93.94 93 ASP B CA 1
ATOM 3983 C C . ASP B 1 93 ? -5.434 24.734 -9.977 1 93.94 93 ASP B C 1
ATOM 3985 O O . ASP B 1 93 ? -6.246 25.656 -9.898 1 93.94 93 ASP B O 1
ATOM 3989 N N . TRP B 1 94 ? -4.762 24.281 -8.953 1 95.56 94 TRP B N 1
ATOM 3990 C CA . TRP B 1 94 ? -5.047 24.734 -7.598 1 95.56 94 TRP B CA 1
ATOM 3991 C C . TRP B 1 94 ? -3.768 25.172 -6.891 1 95.56 94 TRP B C 1
ATOM 3993 O O . TRP B 1 94 ? -2.707 24.562 -7.086 1 95.56 94 TRP B O 1
ATOM 4003 N N . PRO B 1 95 ? -3.904 26.156 -6.086 1 97 95 PRO B N 1
ATOM 4004 C CA . PRO B 1 95 ? -2.729 26.609 -5.348 1 97 95 PRO B CA 1
ATOM 4005 C C . PRO B 1 95 ? -2.322 25.656 -4.227 1 97 95 PRO B C 1
ATOM 4007 O O . PRO B 1 95 ? -3.068 24.734 -3.896 1 97 95 PRO B O 1
ATOM 4010 N N . GLN B 1 96 ? -1.139 25.781 -3.818 1 96.88 96 GLN B N 1
ATOM 4011 C CA . GLN B 1 96 ? -0.702 25.312 -2.508 1 96.88 96 GLN B CA 1
ATOM 4012 C C . GLN B 1 96 ? -0.789 26.422 -1.468 1 96.88 96 GLN B C 1
ATOM 4014 O O . GLN B 1 96 ? -0.467 27.578 -1.757 1 96.88 96 GLN B O 1
ATOM 4019 N N . PHE B 1 97 ? -1.24 26.078 -0.245 1 98.12 97 PHE B N 1
ATOM 4020 C CA . PHE B 1 97 ? -1.339 27.078 0.805 1 98.12 97 PHE B CA 1
ATOM 4021 C C . PHE B 1 97 ? -0.464 26.703 1.995 1 98.12 97 PHE B C 1
ATOM 4023 O O . PHE B 1 97 ? -0.426 25.547 2.406 1 98.12 97 PHE B O 1
ATOM 4030 N N . SER B 1 98 ? 0.299 27.609 2.475 1 98.25 98 SER B N 1
ATOM 4031 C CA . SER B 1 98 ? 0.86 27.578 3.822 1 98.25 98 SER B CA 1
ATOM 4032 C C . SER B 1 98 ? -0.014 28.359 4.805 1 98.25 98 SER B C 1
ATOM 4034 O O . SER B 1 98 ? -0.305 29.531 4.59 1 98.25 98 SER B O 1
ATOM 4036 N N . ILE B 1 99 ? -0.356 27.688 5.898 1 97.94 99 ILE B N 1
ATOM 4037 C CA . ILE B 1 99 ? -1.438 28.266 6.688 1 97.94 99 ILE B CA 1
ATOM 4038 C C . ILE B 1 99 ? -1.234 27.922 8.164 1 97.94 99 ILE B C 1
ATOM 4040 O O . ILE B 1 99 ? -0.558 26.953 8.492 1 97.94 99 ILE B O 1
ATOM 4044 N N . HIS B 1 100 ? -1.728 28.781 8.992 1 97.25 100 HIS B N 1
ATOM 4045 C CA . HIS B 1 100 ? -1.789 28.469 10.414 1 97.25 100 HIS B CA 1
ATOM 4046 C C . HIS B 1 100 ? -2.812 27.375 10.688 1 97.25 100 HIS B C 1
ATOM 4048 O O . HIS B 1 100 ? -3.998 27.531 10.398 1 97.25 100 HIS B O 1
ATOM 4054 N N . ARG B 1 101 ? -2.361 26.312 11.242 1 95.12 101 ARG B N 1
ATOM 4055 C CA . ARG B 1 101 ? -3.186 25.125 11.43 1 95.12 101 ARG B CA 1
ATOM 4056 C C . ARG B 1 101 ? -4.453 25.453 12.219 1 95.12 101 ARG B C 1
ATOM 4058 O O . ARG B 1 101 ? -5.543 25 11.867 1 95.12 101 ARG B O 1
ATOM 4065 N N . GLY B 1 102 ? -4.293 26.172 13.32 1 94.88 102 GLY B N 1
ATOM 4066 C CA . GLY B 1 102 ? -5.426 26.547 14.148 1 94.88 102 GLY B CA 1
ATOM 4067 C C . GLY B 1 102 ? -6.465 27.375 13.414 1 94.88 102 GLY B C 1
ATOM 4068 O O . GLY B 1 102 ? -7.664 27.125 13.531 1 94.88 102 GLY B O 1
ATOM 4069 N N . GLU B 1 103 ? -5.984 28.312 12.664 1 96.62 103 GLU B N 1
ATOM 4070 C CA . GLU B 1 103 ? -6.895 29.156 11.898 1 96.62 103 GLU B CA 1
ATOM 4071 C C . GLU B 1 103 ? -7.656 28.328 10.859 1 96.62 103 GLU B C 1
ATOM 4073 O O . GLU B 1 103 ? -8.844 28.562 10.625 1 96.62 103 GLU B O 1
ATOM 4078 N N . PHE B 1 104 ? -6.992 27.469 10.297 1 97.56 104 PHE B N 1
ATOM 4079 C CA . PHE B 1 104 ? -7.617 26.609 9.312 1 97.56 104 PHE B CA 1
ATOM 4080 C C . PHE B 1 104 ? -8.688 25.734 9.961 1 97.56 104 PHE B C 1
ATOM 4082 O O . PHE B 1 104 ? -9.805 25.625 9.445 1 97.56 104 PHE B O 1
ATOM 4089 N N . GLN B 1 105 ? -8.344 25.109 11.039 1 97.31 105 GLN B N 1
ATOM 4090 C CA . GLN B 1 105 ? -9.32 24.281 11.742 1 97.31 105 GLN B CA 1
ATOM 4091 C C . GLN B 1 105 ? -10.547 25.094 12.141 1 97.31 105 GLN B C 1
ATOM 4093 O O . GLN B 1 105 ? -11.68 24.609 12.023 1 97.31 105 GLN B O 1
ATOM 4098 N N . MET B 1 106 ? -10.344 26.297 12.586 1 97.56 106 MET B N 1
ATOM 4099 C CA . MET B 1 106 ? -11.453 27.156 12.977 1 97.56 106 MET B CA 1
ATOM 4100 C C . MET B 1 106 ? -12.328 27.5 11.773 1 97.56 106 MET B C 1
ATOM 4102 O O . MET B 1 106 ? -13.555 27.594 11.898 1 97.56 106 MET B O 1
ATOM 4106 N N . LEU B 1 107 ? -11.695 27.766 10.68 1 98.19 107 LEU B N 1
ATOM 4107 C CA . LEU B 1 107 ? -12.453 28 9.461 1 98.19 107 LEU B CA 1
ATOM 4108 C C . LEU B 1 107 ? -13.367 26.828 9.148 1 98.19 107 LEU B C 1
ATOM 4110 O O . LEU B 1 107 ? -14.547 27.016 8.852 1 98.19 107 LEU B O 1
ATOM 4114 N N . LEU B 1 108 ? -12.789 25.609 9.219 1 98.5 108 LEU B N 1
ATOM 4115 C CA . LEU B 1 108 ? -13.578 24.406 8.961 1 98.5 108 LEU B CA 1
ATOM 4116 C C . LEU B 1 108 ? -14.711 24.281 9.977 1 98.5 108 LEU B C 1
ATOM 4118 O O . LEU B 1 108 ? -15.852 23.969 9.609 1 98.5 108 LEU B O 1
ATOM 4122 N N . HIS B 1 109 ? -14.406 24.547 11.211 1 98.06 109 HIS B N 1
ATOM 4123 C CA . HIS B 1 109 ? -15.375 24.406 12.289 1 98.06 109 HIS B CA 1
ATOM 4124 C C . HIS B 1 109 ? -16.531 25.391 12.109 1 98.06 109 HIS B C 1
ATOM 4126 O O . HIS B 1 109 ? -17.703 24.984 12.172 1 98.06 109 HIS B O 1
ATOM 4132 N N . ARG B 1 110 ? -16.219 26.609 11.891 1 97.94 110 ARG B N 1
ATOM 4133 C CA . ARG B 1 110 ? -17.25 27.625 11.695 1 97.94 110 ARG B CA 1
ATOM 4134 C C . ARG B 1 110 ? -18.125 27.281 10.5 1 97.94 110 ARG B C 1
ATOM 4136 O O . ARG B 1 110 ? -19.359 27.438 10.562 1 97.94 110 ARG B O 1
ATOM 4143 N N . THR B 1 111 ? -17.484 26.828 9.469 1 98.56 111 THR B N 1
ATOM 4144 C CA . THR B 1 111 ? -18.219 26.453 8.266 1 98.56 111 THR B CA 1
ATOM 4145 C C . THR B 1 111 ? -19.156 25.281 8.539 1 98.56 111 THR B C 1
ATOM 4147 O O . THR B 1 111 ? -20.297 25.266 8.07 1 98.56 111 THR B O 1
ATOM 4150 N N . ALA B 1 112 ? -18.688 24.312 9.281 1 98.44 112 ALA B N 1
ATOM 4151 C CA . ALA B 1 112 ? -19.5 23.156 9.625 1 98.44 112 ALA B CA 1
ATOM 4152 C C . ALA B 1 112 ? -20.703 23.547 10.477 1 98.44 112 ALA B C 1
ATOM 4154 O O . ALA B 1 112 ? -21.828 23.109 10.234 1 98.44 112 ALA B O 1
ATOM 4155 N N . VAL B 1 113 ? -20.453 24.406 11.414 1 97.94 113 VAL B N 1
ATOM 4156 C CA . VAL B 1 113 ? -21.531 24.859 12.289 1 97.94 113 VAL B CA 1
ATOM 4157 C C . VAL B 1 113 ? -22.578 25.625 11.469 1 97.94 113 VAL B C 1
ATOM 4159 O O . VAL B 1 113 ? -23.781 25.438 11.656 1 97.94 113 VAL B O 1
ATOM 4162 N N . GLU B 1 114 ? -22.094 26.438 10.617 1 98.25 114 GLU B N 1
ATOM 4163 C CA . GLU B 1 114 ? -22.969 27.266 9.781 1 98.25 114 GLU B CA 1
ATOM 4164 C C . GLU B 1 114 ? -23.828 26.391 8.867 1 98.25 114 GLU B C 1
ATOM 4166 O O . GLU B 1 114 ? -25.031 26.641 8.711 1 98.25 114 GLU B O 1
ATOM 4171 N N . ARG B 1 115 ? -23.281 25.375 8.312 1 98.19 115 ARG B N 1
ATOM 4172 C CA . ARG B 1 115 ? -23.938 24.641 7.238 1 98.19 115 ARG B CA 1
ATOM 4173 C C . ARG B 1 115 ? -24.703 23.453 7.789 1 98.19 115 ARG B C 1
ATOM 4175 O O . ARG B 1 115 ? -25.812 23.156 7.344 1 98.19 115 ARG B O 1
ATOM 4182 N N . LEU B 1 116 ? -24.125 22.75 8.727 1 97.94 116 LEU B N 1
ATOM 4183 C CA . LEU B 1 116 ? -24.766 21.562 9.258 1 97.94 116 LEU B CA 1
ATOM 4184 C C . LEU B 1 116 ? -25.672 21.906 10.438 1 97.94 116 LEU B C 1
ATOM 4186 O O . LEU B 1 116 ? -26.578 21.141 10.766 1 97.94 116 LEU B O 1
ATOM 4190 N N . GLY B 1 117 ? -25.391 22.984 11.086 1 96.88 117 GLY B N 1
ATOM 4191 C CA . GLY B 1 117 ? -26.047 23.359 12.32 1 96.88 117 GLY B CA 1
ATOM 4192 C C . GLY B 1 117 ? -25.219 23.062 13.555 1 96.88 117 GLY B C 1
ATOM 4193 O O . GLY B 1 117 ? -24.469 22.078 13.586 1 96.88 117 GLY B O 1
ATOM 4194 N N . ALA B 1 118 ? -25.391 23.828 14.539 1 93.69 118 ALA B N 1
ATOM 4195 C CA . ALA B 1 118 ? -24.625 23.703 15.773 1 93.69 118 ALA B CA 1
ATOM 4196 C C . ALA B 1 118 ? -24.844 22.344 16.438 1 93.69 118 ALA B C 1
ATOM 4198 O O . ALA B 1 118 ? -23.969 21.828 17.109 1 93.69 118 ALA B O 1
ATOM 4199 N N . GLY B 1 119 ? -25.953 21.797 16.156 1 94.69 119 GLY B N 1
ATOM 4200 C CA . GLY B 1 119 ? -26.281 20.516 16.75 1 94.69 119 GLY B CA 1
ATOM 4201 C C . GLY B 1 119 ? -25.547 19.359 16.109 1 94.69 119 GLY B C 1
ATOM 4202 O O . GLY B 1 119 ? -25.562 18.234 16.641 1 94.69 119 GLY B O 1
ATOM 4203 N N . ALA B 1 120 ? -24.844 19.641 15.094 1 97.5 120 ALA B N 1
ATOM 4204 C CA . ALA B 1 120 ? -24.125 18.594 14.367 1 97.5 120 ALA B CA 1
ATOM 4205 C C . ALA B 1 120 ? -22.688 18.469 14.859 1 97.5 120 ALA B C 1
ATOM 4207 O O . ALA B 1 120 ? -22.016 17.469 14.562 1 97.5 120 ALA B O 1
ATOM 4208 N N . VAL B 1 121 ? -22.219 19.422 15.617 1 97.69 121 VAL B N 1
ATOM 4209 C CA . VAL B 1 121 ? -20.875 19.391 16.188 1 97.69 121 VAL B CA 1
ATOM 4210 C C . VAL B 1 121 ? -20.953 19.422 17.703 1 97.69 121 VAL B C 1
ATOM 4212 O O . VAL B 1 121 ? -21.25 20.453 18.297 1 97.69 121 VAL B O 1
ATOM 4215 N N . HIS B 1 122 ? -20.625 18.281 18.266 1 97.44 122 HIS B N 1
ATOM 4216 C CA . HIS B 1 122 ? -20.719 18.125 19.719 1 97.44 122 HIS B CA 1
ATOM 4217 C C . HIS B 1 122 ? -19.344 18.234 20.359 1 97.44 122 HIS B C 1
ATOM 4219 O O . HIS B 1 122 ? -18.594 17.25 20.422 1 97.44 122 HIS B O 1
ATOM 4225 N N . THR B 1 123 ? -19.047 19.391 20.90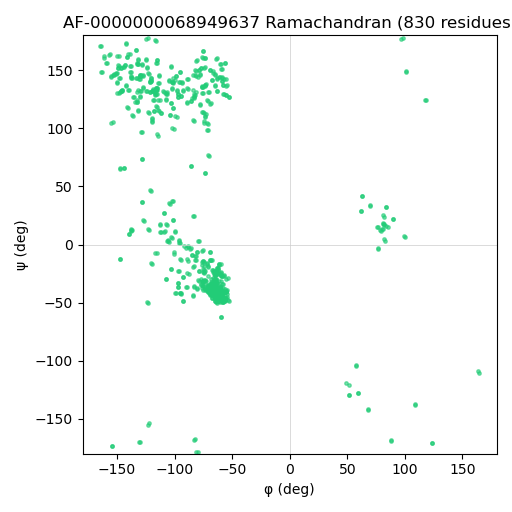6 1 96.81 123 THR B N 1
ATOM 4226 C CA . THR B 1 123 ? -17.797 19.562 21.641 1 96.81 123 THR B CA 1
ATOM 4227 C C . THR B 1 123 ? -17.922 19.016 23.047 1 96.81 123 THR B C 1
ATOM 4229 O O . THR B 1 123 ? -19.031 18.75 23.531 1 96.81 123 THR B O 1
ATOM 4232 N N . GLY B 1 124 ? -16.844 18.719 23.625 1 97.12 124 GLY B N 1
ATOM 4233 C CA . GLY B 1 124 ? -16.828 18.219 24.984 1 97.12 124 GLY B CA 1
ATOM 4234 C C . GLY B 1 124 ? -17.266 16.766 25.094 1 97.12 124 GLY B C 1
ATOM 4235 O O . GLY B 1 124 ? -17.672 16.312 26.172 1 97.12 124 GLY B O 1
ATOM 4236 N N . HIS B 1 125 ? -17.297 16.094 24.047 1 97.56 125 HIS B N 1
ATOM 4237 C CA . HIS B 1 125 ? -17.672 14.68 24.016 1 97.56 125 HIS B CA 1
ATOM 4238 C C . HIS B 1 125 ? -16.531 13.812 23.484 1 97.56 125 HIS B C 1
ATOM 4240 O O . HIS B 1 125 ? -16.297 13.773 22.266 1 97.56 125 HIS B O 1
ATOM 4246 N N . GLY B 1 126 ? -15.875 13.102 24.375 1 97.19 126 GLY B N 1
ATOM 4247 C CA . GLY B 1 126 ? -14.781 12.234 23.984 1 97.19 126 GLY B CA 1
ATOM 4248 C C . GLY B 1 126 ? -15.219 10.805 23.719 1 97.19 126 GLY B C 1
ATOM 4249 O O . GLY B 1 126 ? -16.016 10.242 24.453 1 97.19 126 GLY B O 1
ATOM 4250 N N . PHE B 1 127 ? -14.758 10.273 22.594 1 97.75 127 PHE B N 1
ATOM 4251 C CA . PHE B 1 127 ? -15.039 8.883 22.281 1 97.75 127 PHE B CA 1
ATOM 4252 C C . PHE B 1 127 ? -14.406 7.949 23.312 1 97.75 127 PHE B C 1
ATOM 4254 O O . PHE B 1 127 ? -13.281 8.172 23.75 1 97.75 127 PHE B O 1
ATOM 4261 N N . GLU B 1 128 ? -15.133 6.871 23.625 1 96.81 128 GLU B N 1
ATOM 4262 C CA . GLU B 1 128 ? -14.594 5.961 24.641 1 96.81 128 GLU B CA 1
ATOM 4263 C C . GLU B 1 128 ? -14.477 4.539 24.094 1 96.81 128 GLU B C 1
ATOM 4265 O O . GLU B 1 128 ? -13.422 3.91 24.219 1 96.81 128 GLU B O 1
ATOM 4270 N N . THR B 1 129 ? -15.602 4.062 23.484 1 96.75 129 THR B N 1
ATOM 4271 C CA . THR B 1 129 ? -15.562 2.654 23.109 1 96.75 129 THR B CA 1
ATOM 4272 C C . THR B 1 129 ? -16.594 2.352 22.031 1 96.75 129 THR B C 1
ATOM 4274 O O . THR B 1 129 ? -17.562 3.098 21.859 1 96.75 129 THR B O 1
ATOM 4277 N N . VAL B 1 130 ? -16.312 1.295 21.297 1 97.75 130 VAL B N 1
ATOM 4278 C CA . VAL B 1 130 ? -17.312 0.731 20.391 1 97.75 130 VAL B CA 1
ATOM 4279 C C . VAL B 1 130 ? -18.156 -0.305 21.125 1 97.75 130 VAL B C 1
ATOM 4281 O O . VAL B 1 130 ? -17.625 -1.248 21.703 1 97.75 130 VAL B O 1
ATOM 4284 N N . LEU B 1 131 ? -19.406 -0.091 21.141 1 97.44 131 LEU B N 1
ATOM 4285 C CA . LEU B 1 131 ? -20.312 -1.023 21.797 1 97.44 131 LEU B CA 1
ATOM 4286 C C . LEU B 1 131 ? -20.781 -2.096 20.812 1 97.44 131 LEU B C 1
ATOM 4288 O O . LEU B 1 131 ? -21.031 -3.238 21.203 1 97.44 131 LEU B O 1
ATOM 4292 N N . ASP B 1 132 ? -21 -1.755 19.562 1 97 132 ASP B N 1
ATOM 4293 C CA . ASP B 1 132 ? -21.406 -2.631 18.453 1 97 132 ASP B CA 1
ATOM 4294 C C . ASP B 1 132 ? -20.844 -2.129 17.125 1 97 132 ASP B C 1
ATOM 4296 O O . ASP B 1 132 ? -21.047 -0.966 16.766 1 97 132 ASP B O 1
ATOM 4300 N N . THR B 1 133 ? -20.234 -3.039 16.391 1 95.81 133 THR B N 1
ATOM 4301 C CA . THR B 1 133 ? -19.578 -2.635 15.148 1 95.81 133 THR B CA 1
ATOM 4302 C C . THR B 1 133 ? -20.594 -2.521 14.016 1 95.81 133 THR B C 1
ATOM 4304 O O . THR B 1 133 ? -20.266 -2.053 12.922 1 95.81 133 THR B O 1
ATOM 4307 N N . GLY B 1 134 ? -21.797 -2.973 14.234 1 93.06 134 GLY B N 1
ATOM 4308 C CA . GLY B 1 134 ? -22.875 -2.771 13.289 1 93.06 134 GLY B CA 1
ATOM 4309 C C . GLY B 1 134 ? -22.891 -3.793 12.164 1 93.06 134 GLY B C 1
ATOM 4310 O O . GLY B 1 134 ? -23.203 -3.461 11.023 1 93.06 134 GLY B O 1
ATOM 4311 N N . ALA B 1 135 ? -22.516 -4.949 12.352 1 84 135 ALA B N 1
ATOM 4312 C CA . ALA B 1 135 ? -22.594 -6.02 11.359 1 84 135 ALA B CA 1
ATOM 4313 C C . ALA B 1 135 ? -24.031 -6.176 10.844 1 84 135 ALA B C 1
ATOM 4315 O O . ALA B 1 135 ? -24.234 -6.473 9.664 1 84 135 ALA B O 1
ATOM 4316 N N . GLY B 1 136 ? -24.969 -5.871 11.656 1 78.94 136 GLY B N 1
ATOM 4317 C CA . GLY B 1 136 ? -26.375 -6.055 11.281 1 78.94 136 GLY B CA 1
ATOM 4318 C C . GLY B 1 136 ? -27.109 -4.746 11.102 1 78.94 136 GLY B C 1
ATOM 4319 O O . GLY B 1 136 ? -28.344 -4.723 11.086 1 78.94 136 GLY B O 1
ATOM 4320 N N . GLY B 1 137 ? -26.344 -3.709 11.094 1 86.75 137 GLY B N 1
ATOM 4321 C CA . GLY B 1 137 ? -27.062 -2.445 11.016 1 86.75 137 GLY B CA 1
ATOM 4322 C C . GLY B 1 137 ? -26.219 -1.25 11.391 1 86.75 137 GLY B C 1
ATOM 4323 O O . GLY B 1 137 ? -25.188 -0.991 10.758 1 86.75 137 GLY B O 1
ATOM 4324 N N . GLN B 1 138 ? -26.562 -0.699 12.57 1 93.81 138 GLN B N 1
ATOM 4325 C CA . GLN B 1 138 ? -25.891 0.529 12.984 1 93.81 138 GLN B CA 1
ATOM 4326 C C . GLN B 1 138 ? -24.766 0.234 13.969 1 93.81 138 GLN B C 1
ATOM 4328 O O . GLN B 1 138 ? -24.875 -0.675 14.797 1 93.81 138 GLN B O 1
ATOM 4333 N N . ALA B 1 139 ? -23.734 1.023 13.852 1 97.88 139 ALA B N 1
ATOM 4334 C CA . ALA B 1 139 ? -22.688 1.004 14.883 1 97.88 139 ALA B CA 1
ATOM 4335 C C . ALA B 1 139 ? -23.141 1.735 16.141 1 97.88 139 ALA B C 1
ATOM 4337 O O . ALA B 1 139 ? -23.797 2.773 16.062 1 97.88 139 ALA B O 1
ATOM 4338 N N . ARG B 1 140 ? -22.906 1.195 17.297 1 98.19 140 ARG B N 1
ATOM 4339 C CA . ARG B 1 140 ? -23.172 1.82 18.594 1 98.19 140 ARG B CA 1
ATOM 4340 C C . ARG B 1 140 ? -21.859 2.084 19.344 1 98.19 140 ARG B C 1
ATOM 4342 O O . ARG B 1 140 ? -20.953 1.259 19.328 1 98.19 140 ARG B O 1
ATOM 4349 N N . PHE B 1 141 ? -21.75 3.283 20.016 1 98.38 141 PHE B N 1
ATOM 4350 C CA . PHE B 1 141 ? -20.5 3.664 20.656 1 98.38 141 PHE B CA 1
ATOM 4351 C C . PHE B 1 141 ? -20.766 4.52 21.891 1 98.38 141 PHE B C 1
ATOM 4353 O O . PHE B 1 141 ? -21.828 5.121 22.016 1 98.38 141 PHE B O 1
ATOM 4360 N N . GLY B 1 142 ? -19.844 4.461 22.766 1 98.25 142 GLY B N 1
ATOM 4361 C CA . GLY B 1 142 ? -19.906 5.227 24 1 98.25 142 GLY B CA 1
ATOM 4362 C C . GLY B 1 142 ? -19.016 6.461 23.984 1 98.25 142 GLY B C 1
ATOM 4363 O O . GLY B 1 142 ? -17.922 6.434 23.438 1 98.25 142 GLY B O 1
ATOM 4364 N N . LEU B 1 143 ? -19.531 7.559 24.531 1 97.94 143 LEU B N 1
ATOM 4365 C CA . LEU B 1 143 ? -18.828 8.828 24.688 1 97.94 143 LEU B CA 1
ATOM 4366 C C . LEU B 1 143 ? -18.844 9.273 26.156 1 97.94 143 LEU B C 1
ATOM 4368 O O . LEU B 1 143 ? -19.625 8.773 26.953 1 97.94 143 LEU B O 1
ATOM 4372 N N . ARG B 1 144 ? -17.906 10.109 26.391 1 97.5 144 ARG B N 1
ATOM 4373 C CA . ARG B 1 144 ? -17.891 10.766 27.703 1 97.5 144 ARG B CA 1
ATOM 4374 C C . ARG B 1 144 ? -18.031 12.281 27.562 1 97.5 144 ARG B C 1
ATOM 4376 O O . ARG B 1 144 ? -17.234 12.922 26.875 1 97.5 144 ARG B O 1
ATOM 4383 N N . ARG B 1 145 ? -18.969 12.781 28.188 1 96.81 145 ARG B N 1
ATOM 4384 C CA . ARG B 1 145 ? -19.156 14.227 28.219 1 96.81 145 ARG B CA 1
ATOM 4385 C C . ARG B 1 145 ? -18.281 14.875 29.281 1 96.81 145 ARG B C 1
ATOM 4387 O O . ARG B 1 145 ? -18.422 14.57 30.469 1 96.81 145 ARG B O 1
ATOM 4394 N N . ARG B 1 146 ? -17.547 15.789 28.922 1 95 146 ARG B N 1
ATOM 4395 C CA . ARG B 1 146 ? -16.516 16.328 29.797 1 95 146 ARG B CA 1
ATOM 4396 C C . ARG B 1 146 ? -17.109 17.25 30.859 1 95 146 ARG B C 1
ATOM 4398 O O . ARG B 1 146 ? -16.594 17.328 31.969 1 95 146 ARG B O 1
ATOM 4405 N N . SER B 1 147 ? -18.25 17.938 30.562 1 93.75 147 SER B N 1
ATOM 4406 C CA . SER B 1 147 ? -18.828 18.922 31.469 1 93.75 147 SER B CA 1
ATOM 4407 C C . SER B 1 147 ? -19.281 18.266 32.781 1 93.75 147 SER B C 1
ATOM 4409 O O . SER B 1 147 ? -19.203 18.891 33.844 1 93.75 147 SER B O 1
ATOM 4411 N N . ASP B 1 148 ? -19.75 17 32.75 1 95.12 148 ASP B N 1
ATOM 4412 C CA . ASP B 1 148 ? -20.266 16.359 33.969 1 95.12 148 ASP B CA 1
ATOM 4413 C C . ASP B 1 148 ? -19.828 14.906 34.031 1 95.12 148 ASP B C 1
ATOM 4415 O O . ASP B 1 148 ? -20.297 14.148 34.875 1 95.12 148 ASP B O 1
ATOM 4419 N N . ASN B 1 149 ? -18.969 14.508 33.156 1 95.31 149 ASN B N 1
ATOM 4420 C CA . ASN B 1 149 ? -18.391 13.164 33.125 1 95.31 149 ASN B CA 1
ATOM 4421 C C . ASN B 1 149 ? -19.469 12.109 32.906 1 95.31 149 ASN B C 1
ATOM 4423 O O . ASN B 1 149 ? -19.297 10.945 33.25 1 95.31 149 ASN B O 1
ATOM 4427 N N . ALA B 1 150 ? -20.516 12.508 32.219 1 96.5 150 ALA B N 1
ATOM 4428 C CA . ALA B 1 150 ? -21.594 11.57 31.953 1 96.5 150 ALA B CA 1
ATOM 4429 C C . ALA B 1 150 ? -21.266 10.672 30.766 1 96.5 150 ALA B C 1
ATOM 4431 O O . ALA B 1 150 ? -20.625 11.102 29.812 1 96.5 150 ALA B O 1
ATOM 4432 N N . GLU B 1 151 ? -21.719 9.469 30.891 1 96.56 151 GLU B N 1
ATOM 4433 C CA . GLU B 1 151 ? -21.625 8.555 29.766 1 96.56 151 GLU B CA 1
ATOM 4434 C C . GLU B 1 151 ? -22.766 8.766 28.781 1 96.56 151 GLU B C 1
ATOM 4436 O O . GLU B 1 151 ? -23.938 8.859 29.188 1 96.56 151 GLU B O 1
ATOM 4441 N N . VAL B 1 152 ? -22.391 8.914 27.578 1 96.44 152 VAL B N 1
ATOM 4442 C CA . VAL B 1 152 ? -23.375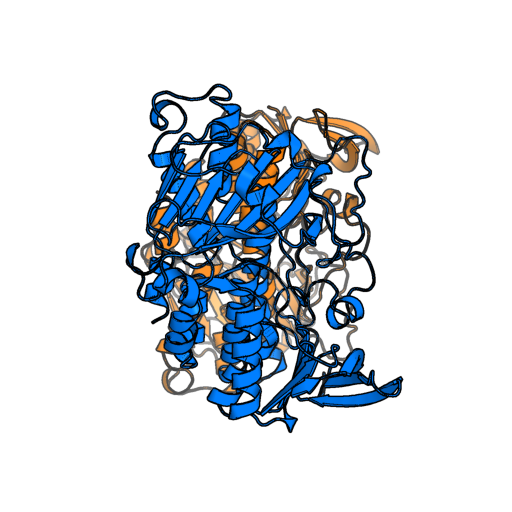 9.125 26.516 1 96.44 152 VAL B CA 1
ATOM 4443 C C . VAL B 1 152 ? -23.234 8.016 25.469 1 96.44 152 VAL B C 1
ATOM 4445 O O . VAL B 1 152 ? -22.125 7.652 25.078 1 96.44 152 VAL B O 1
ATOM 4448 N N . GLU B 1 153 ? -24.375 7.395 25.078 1 97.56 153 GLU B N 1
ATOM 4449 C CA . GLU B 1 153 ? -24.391 6.41 24 1 97.56 153 GLU B CA 1
ATOM 4450 C C . GLU B 1 153 ? -24.984 6.996 22.719 1 97.56 153 GLU B C 1
ATOM 4452 O O . GLU B 1 153 ? -25.938 7.781 22.781 1 97.56 153 GLU B O 1
ATOM 4457 N N . ALA B 1 154 ? -24.422 6.668 21.609 1 97.56 154 ALA B N 1
ATOM 4458 C CA . ALA B 1 154 ? -24.922 7.109 20.312 1 97.56 154 ALA B CA 1
ATOM 4459 C C . ALA B 1 154 ? -24.797 6 19.266 1 97.56 154 ALA B C 1
ATOM 4461 O O . ALA B 1 154 ? -24.172 4.965 19.531 1 97.56 154 ALA B O 1
ATOM 4462 N N . SER B 1 155 ? -25.531 6.125 18.188 1 97.62 155 SER B N 1
ATOM 4463 C CA . SER B 1 155 ? -25.5 5.164 17.094 1 97.62 155 SER B CA 1
ATOM 4464 C C . SER B 1 155 ? -25.516 5.863 15.734 1 97.62 155 SER B C 1
ATOM 4466 O O . SER B 1 155 ? -25.922 7.023 15.641 1 97.62 155 SER B O 1
ATOM 4468 N N . ALA B 1 156 ? -25 5.234 14.781 1 98.19 156 ALA B N 1
ATOM 4469 C CA . ALA B 1 156 ? -24.984 5.738 13.414 1 98.19 156 ALA B CA 1
ATOM 4470 C C . ALA B 1 156 ? -24.828 4.598 12.406 1 98.19 156 ALA B C 1
ATOM 4472 O O . ALA B 1 156 ? -24.484 3.475 12.781 1 98.19 156 ALA B O 1
ATOM 4473 N N . ASP B 1 157 ? -25.125 4.859 11.195 1 97.75 157 ASP B N 1
ATOM 4474 C CA . ASP B 1 157 ? -24.938 3.857 10.148 1 97.75 157 ASP B CA 1
ATOM 4475 C C . ASP B 1 157 ? -23.453 3.568 9.922 1 97.75 157 ASP B C 1
ATOM 4477 O O . ASP B 1 157 ? -23.078 2.455 9.539 1 97.75 157 ASP B O 1
ATOM 4481 N N . VAL B 1 158 ? -22.641 4.57 10.109 1 98.44 158 VAL B N 1
ATOM 4482 C CA . VAL B 1 158 ? -21.188 4.461 10 1 98.44 158 VAL B CA 1
ATOM 4483 C C . VAL B 1 158 ? -20.516 5.281 11.094 1 98.44 158 VAL B C 1
ATOM 4485 O O . VAL B 1 158 ? -20.922 6.418 11.367 1 98.44 158 VAL B O 1
ATOM 4488 N N . LEU B 1 159 ? -19.562 4.727 11.766 1 98.81 159 LEU B N 1
ATOM 4489 C CA . LEU B 1 159 ? -18.703 5.43 12.703 1 98.81 159 LEU B CA 1
ATOM 4490 C C . LEU B 1 159 ? -17.297 5.602 12.125 1 98.81 159 LEU B C 1
ATOM 4492 O O . LEU B 1 159 ? -16.656 4.621 11.719 1 98.81 159 LEU B O 1
ATOM 4496 N N . VAL B 1 160 ? -16.812 6.801 12.062 1 98.94 160 VAL B N 1
ATOM 4497 C CA . VAL B 1 160 ? -15.484 7.09 11.531 1 98.94 160 VAL B CA 1
ATOM 4498 C C . VAL B 1 160 ? -14.578 7.621 12.648 1 98.94 160 VAL B C 1
ATOM 4500 O O . VAL B 1 160 ? -14.867 8.664 13.242 1 98.94 160 VAL B O 1
ATOM 4503 N N . GLY B 1 161 ? -13.539 6.852 12.961 1 98.88 161 GLY B N 1
ATOM 4504 C CA . GLY B 1 161 ? -12.508 7.371 13.852 1 98.88 161 GLY B CA 1
ATOM 4505 C C . GLY B 1 161 ? -11.609 8.398 13.188 1 98.88 161 GLY B C 1
ATOM 4506 O O . GLY B 1 161 ? -10.805 8.055 12.312 1 98.88 161 GLY B O 1
ATOM 4507 N N . ALA B 1 162 ? -11.68 9.602 13.539 1 98.62 162 ALA B N 1
ATOM 4508 C CA . ALA B 1 162 ? -10.859 10.719 13.086 1 98.62 162 ALA B CA 1
ATOM 4509 C C . ALA B 1 162 ? -10.273 11.492 14.266 1 98.62 162 ALA B C 1
ATOM 4511 O O . ALA B 1 162 ? -10.172 12.719 14.227 1 98.62 162 ALA B O 1
ATOM 4512 N N . ASP B 1 163 ? -9.922 10.766 15.312 1 97.62 163 ASP B N 1
ATOM 4513 C CA . ASP B 1 163 ? -9.578 11.375 16.594 1 97.62 163 ASP B CA 1
ATOM 4514 C C . ASP B 1 163 ? -8.062 11.43 16.797 1 97.62 163 ASP B C 1
ATOM 4516 O O . ASP B 1 163 ? -7.582 11.453 17.922 1 97.62 163 ASP B O 1
ATOM 4520 N N . GLY B 1 164 ? -7.348 11.352 15.75 1 94 164 GLY B N 1
ATOM 4521 C CA . GLY B 1 164 ? -5.949 11.742 15.758 1 94 164 GLY B CA 1
ATOM 4522 C C . GLY B 1 164 ? -5.012 10.617 16.156 1 94 164 GLY B C 1
ATOM 4523 O O . GLY B 1 164 ? -5.414 9.453 16.172 1 94 164 GLY B O 1
ATOM 4524 N N . ILE B 1 165 ? -3.777 10.938 16.406 1 91.5 165 ILE B N 1
ATOM 4525 C CA . ILE B 1 165 ? -2.656 10.023 16.578 1 91.5 165 ILE B CA 1
ATOM 4526 C C . ILE B 1 165 ? -2.883 9.164 17.828 1 91.5 165 ILE B C 1
ATOM 4528 O O . ILE B 1 165 ? -2.396 8.031 17.906 1 91.5 165 ILE B O 1
ATOM 4532 N N . HIS B 1 166 ? -3.639 9.641 18.797 1 92.62 166 HIS B N 1
ATOM 4533 C CA . HIS B 1 166 ? -3.965 8.891 20 1 92.62 166 HIS B CA 1
ATOM 4534 C C . HIS B 1 166 ? -5.395 8.367 19.953 1 92.62 166 HIS B C 1
ATOM 4536 O O . HIS B 1 166 ? -6.082 8.32 20.984 1 92.62 166 HIS B O 1
ATOM 4542 N N . SER B 1 167 ? -5.742 8.047 18.844 1 96.75 167 SER B N 1
ATOM 4543 C CA . SER B 1 167 ? -7.117 7.645 18.562 1 96.75 167 SER B CA 1
ATOM 4544 C C . SER B 1 167 ? -7.574 6.543 19.516 1 96.75 167 SER B C 1
ATOM 4546 O O . SER B 1 167 ? -6.93 5.496 19.625 1 96.75 167 SER B O 1
ATOM 4548 N N . ALA B 1 168 ? -8.719 6.824 20.156 1 97.69 168 ALA B N 1
ATOM 4549 C CA . ALA B 1 168 ? -9.375 5.824 20.984 1 97.69 168 ALA B CA 1
ATOM 4550 C C . ALA B 1 168 ? -10.078 4.773 20.141 1 97.69 168 ALA B C 1
ATOM 4552 O O . ALA B 1 168 ? -10.148 3.602 20.516 1 97.69 168 ALA B O 1
ATOM 4553 N N . VAL B 1 169 ? -10.586 5.148 18.984 1 98.25 169 VAL B N 1
ATOM 4554 C CA . VAL B 1 169 ? -11.234 4.203 18.078 1 98.25 169 VAL B CA 1
ATOM 4555 C C . VAL B 1 169 ? -10.211 3.172 17.609 1 98.25 169 VAL B C 1
ATOM 4557 O O . VAL B 1 169 ? -10.484 1.968 17.625 1 98.25 169 VAL B O 1
ATOM 4560 N N . ARG B 1 170 ? -9.062 3.674 17.188 1 98.06 170 ARG B N 1
ATOM 4561 C CA . ARG B 1 170 ? -7.984 2.789 16.75 1 98.06 170 ARG B CA 1
ATOM 4562 C C . ARG B 1 170 ? -7.598 1.819 17.875 1 98.06 170 ARG B C 1
ATOM 4564 O O . ARG B 1 170 ? -7.469 0.617 17.625 1 98.06 170 ARG B O 1
ATOM 4571 N N . ARG B 1 171 ? -7.434 2.328 19.078 1 97.25 171 ARG B N 1
ATOM 4572 C CA . ARG B 1 171 ? -6.992 1.535 20.219 1 97.25 171 ARG B CA 1
ATOM 4573 C C . ARG B 1 171 ? -8.016 0.453 20.562 1 97.25 171 ARG B C 1
ATOM 4575 O O . ARG B 1 171 ? -7.652 -0.613 21.062 1 97.25 171 ARG B O 1
ATOM 4582 N N . HIS B 1 172 ? -9.281 0.771 20.312 1 97.06 172 HIS B N 1
ATOM 4583 C CA . HIS B 1 172 ? -10.32 -0.219 20.547 1 97.06 172 HIS B CA 1
ATOM 4584 C C . HIS B 1 172 ? -10.047 -1.505 19.781 1 97.06 172 HIS B C 1
ATOM 4586 O O . HIS B 1 172 ? -10.242 -2.604 20.312 1 97.06 172 HIS B O 1
ATOM 4592 N N . PHE B 1 173 ? -9.586 -1.42 18.609 1 96.44 173 PHE B N 1
ATOM 4593 C CA . PHE B 1 173 ? -9.398 -2.58 17.75 1 96.44 173 PHE B CA 1
ATOM 4594 C C . PHE B 1 173 ? -7.961 -3.08 17.812 1 96.44 173 PHE B C 1
ATOM 4596 O O . PHE B 1 173 ? -7.68 -4.23 17.469 1 96.44 173 PHE B O 1
ATOM 4603 N N . TYR B 1 174 ? -7.047 -2.199 18.203 1 95.69 174 TYR B N 1
ATOM 4604 C CA . TYR B 1 174 ? -5.633 -2.537 18.328 1 95.69 174 TYR B CA 1
ATOM 4605 C C . TYR B 1 174 ? -5.098 -2.141 19.703 1 95.69 174 TYR B C 1
ATOM 4607 O O . TYR B 1 174 ? -4.23 -1.271 19.812 1 95.69 174 TYR B O 1
ATOM 4615 N N . PRO B 1 175 ? -5.457 -2.863 20.688 1 93.56 175 PRO B N 1
ATOM 4616 C CA . PRO B 1 175 ? -5.059 -2.518 22.062 1 93.56 175 PRO B CA 1
ATOM 4617 C C . PRO B 1 175 ? -3.59 -2.832 22.344 1 93.56 175 PRO B C 1
ATOM 4619 O O . PRO B 1 175 ? -2.998 -2.26 23.266 1 93.56 175 PRO B O 1
ATOM 4622 N N . THR B 1 176 ? -3.031 -3.754 21.516 1 89.81 176 THR B N 1
ATOM 4623 C CA . THR B 1 176 ? -1.629 -4.125 21.656 1 89.81 176 THR B CA 1
ATOM 4624 C C . THR B 1 176 ? -0.92 -4.117 20.312 1 89.81 176 THR B C 1
ATOM 4626 O O . THR B 1 176 ? -1.569 -4.148 19.266 1 89.81 176 THR B O 1
ATOM 4629 N N . GLY B 1 177 ? 0.319 -3.945 20.344 1 85.5 177 GLY B N 1
ATOM 4630 C CA . GLY B 1 177 ? 1.108 -4.074 19.141 1 85.5 177 GLY B CA 1
ATOM 4631 C C . GLY B 1 177 ? 1.07 -2.834 18.266 1 85.5 177 GLY B C 1
ATOM 4632 O O . GLY B 1 177 ? 1.427 -2.885 17.078 1 85.5 177 GLY B O 1
ATOM 4633 N N . ASP B 1 178 ? 0.593 -1.757 18.797 1 91.19 178 ASP B N 1
ATOM 4634 C CA . ASP B 1 178 ? 0.437 -0.529 18.016 1 91.19 178 ASP B CA 1
ATOM 4635 C C . ASP B 1 178 ? 1.243 0.613 18.641 1 91.19 178 ASP B C 1
ATOM 4637 O O . ASP B 1 178 ? 0.763 1.746 18.719 1 91.19 178 ASP B O 1
ATOM 4641 N N . LEU B 1 179 ? 2.439 0.347 18.969 1 88.69 179 LEU B N 1
ATOM 4642 C CA . LEU B 1 179 ? 3.293 1.331 19.625 1 88.69 179 LEU B CA 1
ATOM 4643 C C . LEU B 1 179 ? 3.852 2.326 18.609 1 88.69 179 LEU B C 1
ATOM 4645 O O . LEU B 1 179 ? 4.102 1.972 17.453 1 88.69 179 LEU B O 1
ATOM 4649 N N . PRO B 1 180 ? 4.105 3.547 19.047 1 90.06 180 PRO B N 1
ATOM 4650 C CA . PRO B 1 180 ? 4.754 4.52 18.172 1 90.06 180 PRO B CA 1
ATOM 4651 C C . PRO B 1 180 ? 6.176 4.113 17.797 1 90.06 180 PRO B C 1
ATOM 4653 O O . PRO B 1 180 ? 6.863 3.453 18.578 1 90.06 180 PRO B O 1
ATOM 4656 N N . ARG B 1 181 ? 6.547 4.465 16.625 1 89.88 181 ARG B N 1
ATOM 4657 C CA . ARG B 1 181 ? 7.918 4.316 16.172 1 89.88 181 ARG B CA 1
ATOM 4658 C C . ARG B 1 181 ? 8.656 5.652 16.188 1 89.88 181 ARG B C 1
ATOM 4660 O O . ARG B 1 181 ? 8.25 6.594 15.5 1 89.88 181 ARG B O 1
ATOM 4667 N N . PHE B 1 182 ? 9.75 5.707 16.922 1 89.56 182 PHE B N 1
ATOM 4668 C CA . PHE B 1 182 ? 10.531 6.922 17.125 1 89.56 182 PHE B CA 1
ATOM 4669 C C . PHE B 1 182 ? 11.719 6.965 16.156 1 89.56 182 PHE B C 1
ATOM 4671 O O . PHE B 1 182 ? 12.484 6.008 16.078 1 89.56 182 PHE B O 1
ATOM 4678 N N . SER B 1 183 ? 11.852 7.977 15.461 1 88.56 183 SER B N 1
ATOM 4679 C CA . SER B 1 183 ? 12.93 8.117 14.484 1 88.56 183 SER B CA 1
ATOM 4680 C C . SER B 1 183 ? 14.234 8.531 15.156 1 88.56 183 SER B C 1
ATOM 4682 O O . SER B 1 183 ? 15.266 8.656 14.492 1 88.56 18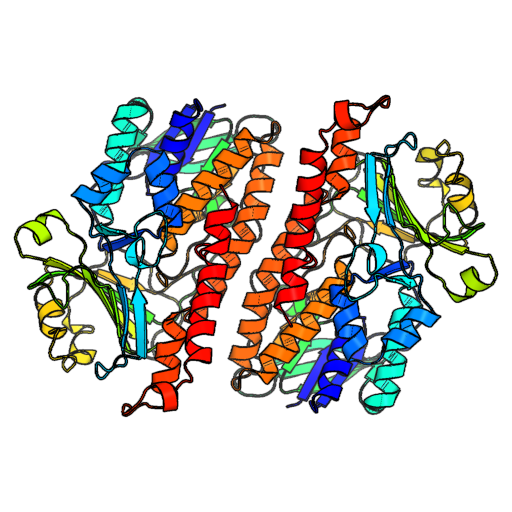3 SER B O 1
ATOM 4684 N N . ARG B 1 184 ? 14.18 8.828 16.453 1 89.88 184 ARG B N 1
ATOM 4685 C CA . ARG B 1 184 ? 15.305 9.336 17.234 1 89.88 184 ARG B CA 1
ATOM 4686 C C . ARG B 1 184 ? 15.648 10.766 16.828 1 89.88 184 ARG B C 1
ATOM 4688 O O . ARG B 1 184 ? 16.828 11.133 16.781 1 89.88 184 ARG B O 1
ATOM 4695 N N . ARG B 1 185 ? 14.656 11.438 16.484 1 92.06 185 ARG B N 1
ATOM 4696 C CA . ARG B 1 185 ? 14.742 12.875 16.203 1 92.06 185 ARG B CA 1
ATOM 4697 C C . ARG B 1 185 ? 13.68 13.648 16.969 1 92.06 185 ARG B C 1
ATOM 4699 O O . ARG B 1 185 ? 12.57 13.148 17.172 1 92.06 185 ARG B O 1
ATOM 4706 N N . LEU B 1 186 ? 14.125 14.82 17.344 1 92.38 186 LEU B N 1
ATOM 4707 C CA . LEU B 1 186 ? 13.195 15.75 17.969 1 92.38 186 LEU B CA 1
ATOM 4708 C C . LEU B 1 186 ? 12.961 16.969 17.078 1 92.38 186 LEU B C 1
ATOM 4710 O O . LEU B 1 186 ? 13.875 17.422 16.391 1 92.38 186 LEU B O 1
ATOM 4714 N N . LEU B 1 187 ? 11.766 17.438 17.141 1 93.88 187 LEU B N 1
ATOM 4715 C CA . LEU B 1 187 ? 11.461 18.656 16.422 1 93.88 187 LEU B CA 1
ATOM 4716 C C . LEU B 1 187 ? 10.953 19.734 17.359 1 93.88 187 LEU B C 1
ATOM 4718 O O . LEU B 1 187 ? 10.234 19.438 18.328 1 93.88 187 LEU B O 1
ATOM 4722 N N . TRP B 1 188 ? 11.367 20.906 17.125 1 95.38 188 TRP B N 1
ATOM 4723 C CA . TRP B 1 188 ? 10.875 22.125 17.781 1 95.38 188 TRP B CA 1
ATOM 4724 C C . TRP B 1 188 ? 10.195 23.047 16.781 1 95.38 188 TRP B C 1
ATOM 4726 O O . TRP B 1 188 ? 10.75 23.344 15.727 1 95.38 188 TRP B O 1
ATOM 4736 N N . ARG B 1 189 ? 9.016 23.453 17.156 1 95.69 189 ARG B N 1
ATOM 4737 C CA . ARG B 1 189 ? 8.195 24.234 16.234 1 95.69 189 ARG B CA 1
ATOM 4738 C C . ARG B 1 189 ? 7.715 25.516 16.891 1 95.69 189 ARG B C 1
ATOM 4740 O O . ARG B 1 189 ? 7.387 25.531 18.078 1 95.69 189 ARG B O 1
ATOM 4747 N N . ALA B 1 190 ? 7.652 26.516 16.062 1 97 190 ALA B N 1
ATOM 4748 C CA . ALA B 1 190 ? 7.16 27.812 16.531 1 97 190 ALA B CA 1
ATOM 4749 C C . ALA B 1 190 ? 6.793 28.719 15.352 1 97 190 ALA B C 1
ATOM 4751 O O . ALA B 1 190 ? 6.938 28.328 14.188 1 97 190 ALA B O 1
ATOM 4752 N N . VAL B 1 191 ? 6.172 29.812 15.719 1 97.38 191 VAL B N 1
ATOM 4753 C CA . VAL B 1 191 ? 5.906 30.891 14.773 1 97.38 191 VAL B CA 1
ATOM 4754 C C . VAL B 1 191 ? 6.574 32.188 15.25 1 97.38 191 VAL B C 1
ATOM 4756 O O . VAL B 1 191 ? 6.609 32.438 16.453 1 97.38 191 VAL B O 1
ATOM 4759 N N . THR B 1 192 ? 7.109 32.906 14.336 1 98.12 192 THR B N 1
ATOM 4760 C CA . THR B 1 192 ? 7.762 34.188 14.633 1 98.12 192 THR B CA 1
ATOM 4761 C C . THR B 1 192 ? 7.344 35.25 13.625 1 98.12 192 THR B C 1
ATOM 4763 O O . THR B 1 192 ? 7.383 35.031 12.414 1 98.12 192 THR B O 1
ATOM 4766 N N . GLU B 1 193 ? 6.867 36.375 14.125 1 97.44 193 GLU B N 1
ATOM 4767 C CA . GLU B 1 193 ? 6.75 37.5 13.227 1 97.44 193 GLU B CA 1
ATOM 4768 C C . GLU B 1 193 ? 8.125 38.062 12.852 1 97.44 193 GLU B C 1
ATOM 4770 O O . GLU B 1 193 ? 8.945 38.344 13.727 1 97.44 193 GLU B O 1
ATOM 4775 N N . ALA B 1 194 ? 8.398 38.125 11.602 1 96.38 194 ALA B N 1
ATOM 4776 C CA . ALA B 1 194 ? 9.711 38.531 11.094 1 96.38 194 ALA B CA 1
ATOM 4777 C C . ALA B 1 194 ? 9.578 39.25 9.75 1 96.38 194 ALA B C 1
ATOM 4779 O O . ALA B 1 194 ? 8.508 39.219 9.133 1 96.38 194 ALA B O 1
ATOM 4780 N N . PRO B 1 195 ? 10.688 40 9.367 1 95.31 195 PRO B N 1
ATOM 4781 C CA . PRO B 1 195 ? 10.672 40.5 7.996 1 95.31 195 PRO B CA 1
ATOM 4782 C C . PRO B 1 195 ? 10.523 39.406 6.961 1 95.31 195 PRO B C 1
ATOM 4784 O O . PRO B 1 195 ? 11.055 38.312 7.148 1 95.31 195 PRO B O 1
ATOM 4787 N N . PRO B 1 196 ? 9.727 39.75 5.883 1 96.94 196 PRO B N 1
ATOM 4788 C CA . PRO B 1 196 ? 9.625 38.75 4.832 1 96.94 196 PRO B CA 1
ATOM 4789 C C . PRO B 1 196 ? 10.977 38.375 4.246 1 96.94 196 PRO B C 1
ATOM 4791 O O . PRO B 1 196 ? 11.852 39.219 4.09 1 96.94 196 PRO B O 1
ATOM 4794 N N . TYR B 1 197 ? 11.188 37.125 4.035 1 96.56 197 TYR B N 1
ATOM 4795 C CA . TYR B 1 197 ? 12.391 36.688 3.33 1 96.56 197 TYR B CA 1
ATOM 4796 C C . TYR B 1 197 ? 12.062 36.312 1.894 1 96.56 197 TYR B C 1
ATOM 4798 O O . TYR B 1 197 ? 10.914 35.969 1.576 1 96.56 197 TYR B O 1
ATOM 4806 N N . LEU B 1 198 ? 13.086 36.438 1.02 1 95.88 198 LEU B N 1
ATOM 4807 C CA . LEU B 1 198 ? 12.922 36.156 -0.398 1 95.88 198 LEU B CA 1
ATOM 4808 C C . LEU B 1 198 ? 11.688 36.844 -0.964 1 95.88 198 LEU B C 1
ATOM 4810 O O . LEU B 1 198 ? 11.578 38.062 -0.885 1 95.88 198 LEU B O 1
ATOM 4814 N N . ASP B 1 199 ? 10.648 36.062 -1.534 1 96.31 199 ASP B N 1
ATOM 4815 C CA . ASP B 1 199 ? 9.5 36.719 -2.141 1 96.31 199 ASP B CA 1
ATOM 4816 C C . ASP B 1 199 ? 8.336 36.812 -1.156 1 96.31 199 ASP B C 1
ATOM 4818 O O . ASP B 1 199 ? 7.227 37.188 -1.53 1 96.31 199 ASP B O 1
ATOM 4822 N N . GLY B 1 200 ? 8.516 36.344 0.048 1 97.19 200 GLY B N 1
ATOM 4823 C CA . GLY B 1 200 ? 7.492 36.375 1.078 1 97.19 200 GLY B CA 1
ATOM 4824 C C . GLY B 1 200 ? 6.496 35.25 0.982 1 97.19 200 GLY B C 1
ATOM 4825 O O . GLY B 1 200 ? 5.527 35.188 1.742 1 97.19 200 GLY B O 1
ATOM 4826 N N . ARG B 1 201 ? 6.691 34.312 0.068 1 98.25 201 ARG B N 1
ATOM 4827 C CA . ARG B 1 201 ? 5.746 33.219 -0.152 1 98.25 201 ARG B CA 1
ATOM 4828 C C . ARG B 1 201 ? 6.469 31.891 -0.346 1 98.25 201 ARG B C 1
ATOM 4830 O O . ARG B 1 201 ? 5.852 30.891 -0.702 1 98.25 201 ARG B O 1
ATOM 4837 N N . SER B 1 202 ? 7.77 31.875 -0.05 1 97.81 202 SER B N 1
ATOM 4838 C CA . SER B 1 202 ? 8.602 30.719 -0.322 1 97.81 202 SER B CA 1
ATOM 4839 C C . SER B 1 202 ? 8.734 29.828 0.911 1 97.81 202 SER B C 1
ATOM 4841 O O . SER B 1 202 ? 8.852 30.328 2.031 1 97.81 202 SER B O 1
ATOM 4843 N N . MET B 1 203 ? 8.688 28.516 0.678 1 97.69 203 MET B N 1
ATOM 4844 C CA . MET B 1 203 ? 9.023 27.5 1.677 1 97.69 203 MET B CA 1
ATOM 4845 C C . MET B 1 203 ? 10.438 26.969 1.462 1 97.69 203 MET B C 1
ATOM 4847 O O . MET B 1 203 ? 10.867 26.781 0.323 1 97.69 203 MET B O 1
ATOM 4851 N N . PHE B 1 204 ? 11.172 26.703 2.535 1 97.25 204 PHE B N 1
ATOM 4852 C CA . PHE B 1 204 ? 12.477 26.078 2.346 1 97.25 204 PHE B CA 1
ATOM 4853 C C . PHE B 1 204 ? 12.773 25.094 3.479 1 97.25 204 PHE B C 1
ATOM 4855 O O . PHE B 1 204 ? 12.203 25.203 4.566 1 97.25 204 PHE B O 1
ATOM 4862 N N . MET B 1 205 ? 13.562 24.125 3.186 1 97.25 205 MET B N 1
ATOM 4863 C CA . MET B 1 205 ? 14.234 23.219 4.121 1 97.25 205 MET B CA 1
ATOM 4864 C C . MET B 1 205 ? 15.75 23.312 3.957 1 97.25 205 MET B C 1
ATOM 4866 O O . MET B 1 205 ? 16.25 23.422 2.84 1 97.25 205 MET B O 1
ATOM 4870 N N . ALA B 1 206 ? 16.469 23.219 5.066 1 97.94 206 ALA B N 1
ATOM 4871 C CA . ALA B 1 206 ? 17.922 23.297 5.02 1 97.94 206 ALA B CA 1
ATOM 4872 C C . ALA B 1 206 ? 18.547 22.266 5.953 1 97.94 206 ALA B C 1
ATOM 4874 O O . ALA B 1 206 ? 18 21.953 7.004 1 97.94 206 ALA B O 1
ATOM 4875 N N . GLY B 1 207 ? 19.703 21.828 5.527 1 97.62 207 GLY B N 1
ATOM 4876 C CA . GLY B 1 207 ? 20.469 20.938 6.379 1 97.62 207 GLY B CA 1
ATOM 4877 C C . GLY B 1 207 ? 20.516 19.516 5.863 1 97.62 207 GLY B C 1
ATOM 4878 O O . GLY B 1 207 ? 20.828 19.266 4.699 1 97.62 207 GLY B O 1
ATOM 4879 N N . HIS B 1 208 ? 20.375 18.625 6.781 1 95.75 208 HIS B N 1
ATOM 4880 C CA . HIS B 1 208 ? 20.359 17.188 6.539 1 95.75 208 HIS B CA 1
ATOM 4881 C C . HIS B 1 208 ? 19.594 16.453 7.629 1 95.75 208 HIS B C 1
ATOM 4883 O O . HIS B 1 208 ? 18.969 17.078 8.484 1 95.75 208 HIS B O 1
ATOM 4889 N N . GLN B 1 209 ? 19.625 15.172 7.582 1 91.56 209 GLN B N 1
ATOM 4890 C CA . GLN B 1 209 ? 18.734 14.336 8.383 1 91.56 209 GLN B CA 1
ATOM 4891 C C . GLN B 1 209 ? 18.938 14.594 9.875 1 91.56 209 GLN B C 1
ATOM 4893 O O . GLN B 1 209 ? 18 14.516 10.656 1 91.56 209 GLN B O 1
ATOM 4898 N N . ASP B 1 210 ? 20.141 14.938 10.305 1 94.25 210 ASP B N 1
ATOM 4899 C CA . ASP B 1 210 ? 20.453 15.031 11.727 1 94.25 210 ASP B CA 1
ATOM 4900 C C . ASP B 1 210 ? 20.438 16.484 12.203 1 94.25 210 ASP B C 1
ATOM 4902 O O . ASP B 1 210 ? 20.594 16.75 13.391 1 94.25 210 ASP B O 1
ATOM 4906 N N . GLN B 1 211 ? 20.297 17.406 11.367 1 97.06 211 GLN B N 1
ATOM 4907 C CA . GLN B 1 211 ? 20.203 18.828 11.609 1 97.06 211 GLN B CA 1
ATOM 4908 C C . GLN B 1 211 ? 19.453 19.531 10.469 1 97.06 211 GLN B C 1
ATOM 4910 O O . GLN B 1 211 ? 20.016 19.781 9.406 1 97.06 211 GLN B O 1
ATOM 4915 N N . LYS B 1 212 ? 18.219 19.859 10.805 1 96.94 212 LYS B N 1
ATOM 4916 C CA . LYS B 1 212 ? 17.344 20.344 9.742 1 96.94 212 LYS B CA 1
ATOM 4917 C C . LYS B 1 212 ? 16.516 21.531 10.211 1 96.94 212 LYS B C 1
ATOM 4919 O O . LYS B 1 212 ? 16.156 21.625 11.391 1 96.94 212 LYS B O 1
ATOM 4924 N N . PHE B 1 213 ? 16.281 22.469 9.328 1 98 213 PHE B N 1
ATOM 4925 C CA . PHE B 1 213 ? 15.422 23.609 9.586 1 98 213 PHE B CA 1
ATOM 4926 C C . PHE B 1 213 ? 14.438 23.812 8.445 1 98 213 PHE B C 1
ATOM 4928 O O . PHE B 1 213 ? 14.805 23.734 7.273 1 98 213 PHE B O 1
ATOM 4935 N N . VAL B 1 214 ? 13.188 24 8.781 1 97.44 214 VAL B N 1
ATOM 4936 C CA . VAL B 1 214 ? 12.117 24.266 7.832 1 97.44 214 VAL B CA 1
ATOM 4937 C C . VAL B 1 214 ? 11.453 25.594 8.148 1 97.44 214 VAL B C 1
ATOM 4939 O O . VAL B 1 214 ? 11.25 25.938 9.32 1 97.44 214 VAL B O 1
ATOM 4942 N N . ALA B 1 215 ? 11.125 26.344 7.133 1 98 215 ALA B N 1
ATOM 4943 C CA . ALA B 1 215 ? 10.406 27.594 7.383 1 98 215 ALA B CA 1
ATOM 4944 C C . ALA B 1 215 ? 9.516 27.953 6.199 1 98 215 ALA B C 1
ATOM 4946 O O . ALA B 1 215 ? 9.875 27.719 5.043 1 98 215 ALA B O 1
ATOM 4947 N N . TYR B 1 216 ? 8.422 28.562 6.492 1 98.19 216 TYR B N 1
ATOM 4948 C CA . TYR B 1 216 ? 7.52 29.125 5.5 1 98.19 216 TYR B CA 1
ATOM 4949 C C . TYR B 1 216 ? 6.551 30.109 6.141 1 98.19 216 TYR B C 1
ATOM 4951 O O . TYR B 1 216 ? 6.152 29.938 7.297 1 98.19 216 TYR B O 1
ATOM 4959 N N . PRO B 1 217 ? 6.148 31.125 5.41 1 98.62 217 PRO B N 1
ATOM 4960 C CA . PRO B 1 217 ? 5.168 32.094 5.926 1 98.62 217 PRO B CA 1
ATOM 4961 C C . PRO B 1 217 ? 3.742 31.547 5.902 1 98.62 217 PRO B C 1
ATOM 4963 O O . PRO B 1 217 ? 3.387 30.766 5.008 1 98.62 217 PRO B O 1
ATOM 4966 N N . ILE B 1 218 ? 2.865 32.094 6.902 1 98.38 218 ILE B N 1
ATOM 4967 C CA . ILE B 1 218 ? 1.595 31.391 7.02 1 98.38 218 ILE B CA 1
ATOM 4968 C C . ILE B 1 218 ? 0.457 32.406 7.176 1 98.38 218 ILE B C 1
ATOM 4970 O O . ILE B 1 218 ? -0.667 32.031 7.523 1 98.38 218 ILE B O 1
ATOM 4974 N N . SER B 1 219 ? 0.655 33.688 6.922 1 98.38 219 SER B N 1
ATOM 4975 C CA . SER B 1 219 ? -0.41 34.656 7.164 1 98.38 219 SER B CA 1
ATOM 4976 C C . SER B 1 219 ? -0.514 35.656 6.023 1 98.38 219 SER B C 1
ATOM 4978 O O . SER B 1 219 ? 0.318 36.562 5.902 1 98.38 219 SER B O 1
ATOM 4980 N N . GLU B 1 220 ? -1.545 35.562 5.32 1 98.38 220 GLU B N 1
ATOM 4981 C CA . GLU B 1 220 ? -1.794 36.5 4.238 1 98.38 220 GLU B CA 1
ATOM 4982 C C . GLU B 1 220 ? -2.125 37.906 4.785 1 98.38 220 GLU B C 1
ATOM 4984 O O . GLU B 1 220 ? -1.668 38.906 4.246 1 98.38 220 GLU B O 1
ATOM 4989 N N . PRO B 1 221 ? -2.914 38 5.828 1 98 221 PRO B N 1
ATOM 4990 C CA . PRO B 1 221 ? -3.182 39.344 6.383 1 98 221 PRO B CA 1
ATOM 4991 C C . PRO B 1 221 ? -1.906 40.094 6.754 1 98 221 PRO B C 1
ATOM 4993 O O . PRO B 1 221 ? -1.79 41.281 6.477 1 98 221 PRO B O 1
ATOM 4996 N N . LEU B 1 222 ? -0.958 39.438 7.312 1 97.75 222 LEU B N 1
ATOM 4997 C CA . LEU B 1 222 ? 0.3 40.062 7.664 1 97.75 222 LEU B CA 1
ATOM 4998 C C . LEU B 1 222 ? 1.117 40.375 6.414 1 97.75 222 LEU B C 1
ATOM 5000 O O . LEU B 1 222 ? 1.771 41.438 6.34 1 97.75 222 LEU B O 1
ATOM 5004 N N . ARG B 1 223 ? 1.087 39.531 5.484 1 97.69 223 ARG B N 1
ATOM 5005 C CA . ARG B 1 223 ? 1.809 39.781 4.242 1 97.69 223 ARG B CA 1
ATOM 5006 C C . ARG B 1 223 ? 1.319 41.062 3.572 1 97.69 223 ARG B C 1
ATOM 5008 O O . ARG B 1 223 ? 2.121 41.844 3.059 1 97.69 223 ARG B O 1
ATOM 5015 N N . ARG B 1 224 ? 0.066 41.25 3.58 1 96.94 224 ARG B N 1
ATOM 5016 C CA . ARG B 1 224 ? -0.539 42.438 2.965 1 96.94 224 ARG B CA 1
ATOM 5017 C C . ARG B 1 224 ? -0.066 43.719 3.648 1 96.94 224 ARG B C 1
ATOM 5019 O O . ARG B 1 224 ? -0.12 44.781 3.061 1 96.94 224 ARG B O 1
ATOM 5026 N N . GLN B 1 225 ? 0.409 43.594 4.82 1 97.31 225 GLN B N 1
ATOM 5027 C CA . GLN B 1 225 ? 0.911 44.719 5.578 1 97.31 225 GLN B CA 1
ATOM 5028 C C . GLN B 1 225 ? 2.426 44.844 5.441 1 97.31 225 GLN B C 1
ATOM 5030 O O . GLN B 1 225 ? 3.051 45.656 6.129 1 97.31 225 GLN B O 1
ATOM 5035 N N . GLY B 1 226 ? 3.008 44 4.645 1 96 226 GLY B N 1
ATOM 5036 C CA . GLY B 1 226 ? 4.449 44.031 4.457 1 96 226 GLY B CA 1
ATOM 5037 C C . GLY B 1 226 ? 5.203 43.312 5.562 1 96 226 GLY B C 1
ATOM 5038 O O . GLY B 1 226 ? 6.406 43.531 5.738 1 96 226 GLY B O 1
ATOM 5039 N N . ARG B 1 227 ? 4.426 42.469 6.301 1 97.06 227 ARG B N 1
ATOM 5040 C CA . ARG B 1 227 ? 5 41.688 7.387 1 97.06 227 ARG B CA 1
ATOM 5041 C C . ARG B 1 227 ? 4.883 40.219 7.105 1 97.06 227 ARG B C 1
ATOM 5043 O O . ARG B 1 227 ? 4.41 39.812 6.039 1 97.06 227 ARG B O 1
ATOM 5050 N N . SER B 1 228 ? 5.469 39.438 8.016 1 97.81 228 SER B N 1
ATOM 5051 C CA . SER B 1 228 ? 5.414 38 7.809 1 97.81 228 SER B CA 1
ATOM 5052 C C . SER B 1 228 ? 5.305 37.25 9.133 1 97.81 228 SER B C 1
ATOM 5054 O O . SER B 1 228 ? 5.957 37.625 10.109 1 97.81 228 SER B O 1
ATOM 5056 N N . LEU B 1 229 ? 4.383 36.344 9.148 1 98.25 229 LEU B N 1
ATOM 5057 C CA . LEU B 1 229 ? 4.375 35.312 10.195 1 98.25 229 LEU B CA 1
ATOM 5058 C C . LEU B 1 229 ? 5.008 34.031 9.711 1 98.25 229 LEU B C 1
ATOM 5060 O O . LEU B 1 229 ? 4.406 33.312 8.906 1 98.25 229 LEU B O 1
ATOM 5064 N N . VAL B 1 230 ? 6.207 33.719 10.25 1 98.38 230 VAL B N 1
ATOM 5065 C CA . VAL B 1 230 ? 6.988 32.594 9.734 1 98.38 230 VAL B CA 1
ATOM 5066 C C . VAL B 1 230 ? 6.824 31.391 10.656 1 98.38 230 VAL B C 1
ATOM 5068 O O . VAL B 1 230 ? 7.148 31.469 11.844 1 98.38 230 VAL B O 1
ATOM 5071 N N . ASN B 1 231 ? 6.266 30.328 10.117 1 98.12 231 ASN B N 1
ATOM 5072 C CA . ASN B 1 231 ? 6.359 29.031 10.758 1 98.12 231 ASN B CA 1
ATOM 5073 C C . ASN B 1 231 ? 7.746 28.406 10.57 1 98.12 231 ASN B C 1
ATOM 5075 O O . ASN B 1 231 ? 8.289 28.422 9.469 1 98.12 231 ASN B O 1
ATOM 5079 N N . TRP B 1 232 ? 8.227 27.875 11.656 1 97.56 232 TRP B N 1
ATOM 5080 C CA . TRP B 1 232 ? 9.5 27.188 11.484 1 97.56 232 TRP B CA 1
ATOM 5081 C C . TRP B 1 232 ? 9.57 25.938 12.352 1 97.56 232 TRP B C 1
ATOM 5083 O O . TRP B 1 232 ? 8.859 25.828 13.352 1 97.56 232 TRP B O 1
ATOM 5093 N N . ILE B 1 233 ? 10.383 24.984 11.914 1 97.12 233 ILE B N 1
ATOM 5094 C CA . ILE B 1 233 ? 10.664 23.719 12.594 1 97.12 233 ILE B CA 1
ATOM 5095 C C . ILE B 1 233 ? 12.172 23.469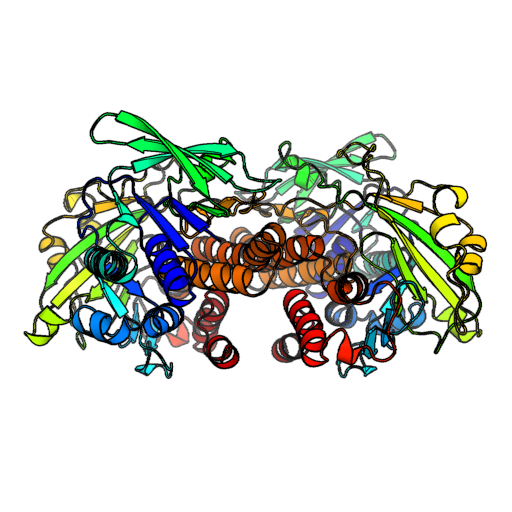 12.633 1 97.12 233 ILE B C 1
ATOM 5097 O O . ILE B 1 233 ? 12.844 23.547 11.602 1 97.12 233 ILE B O 1
ATOM 5101 N N . ALA B 1 234 ? 12.695 23.312 13.812 1 97.56 234 ALA B N 1
ATOM 5102 C CA . ALA B 1 234 ? 14.062 22.828 14 1 97.56 234 ALA B CA 1
ATOM 5103 C C . ALA B 1 234 ? 14.07 21.359 14.398 1 97.56 234 ALA B C 1
ATOM 5105 O O . ALA B 1 234 ? 13.242 20.922 15.211 1 97.56 234 ALA B O 1
ATOM 5106 N N . GLU B 1 235 ? 14.906 20.625 13.773 1 96.31 235 GLU B N 1
ATOM 5107 C CA . GLU B 1 235 ? 14.984 19.188 14.023 1 96.31 235 GLU B CA 1
ATOM 5108 C C . GLU B 1 235 ? 16.422 18.75 14.297 1 96.31 235 GLU B C 1
ATOM 5110 O O . GLU B 1 235 ? 17.344 19.156 13.586 1 96.31 235 GLU B O 1
ATOM 5115 N N . LEU B 1 236 ? 16.641 17.969 15.359 1 96.12 236 LEU B N 1
ATOM 5116 C CA . LEU B 1 236 ? 17.953 17.391 15.664 1 96.12 236 LEU B CA 1
ATOM 5117 C C . LEU B 1 236 ? 17.844 15.914 16 1 96.12 236 LEU B C 1
ATOM 5119 O O . LEU B 1 236 ? 16.859 15.484 16.609 1 96.12 236 LEU B O 1
ATOM 5123 N N . ARG B 1 237 ? 18.828 15.18 15.57 1 94.06 237 ARG B N 1
ATOM 5124 C CA . ARG B 1 237 ? 18.969 13.805 16.062 1 94.06 237 ARG B CA 1
ATOM 5125 C C . ARG B 1 237 ? 19.266 13.781 17.547 1 94.06 237 ARG B C 1
ATOM 5127 O O . ARG B 1 237 ? 20.031 14.602 18.047 1 94.06 237 ARG B O 1
ATOM 5134 N N . VAL B 1 238 ? 18.594 12.875 18.203 1 89.44 238 VAL B N 1
ATOM 5135 C CA . VAL B 1 238 ? 18.859 12.742 19.641 1 89.44 238 VAL B CA 1
ATOM 5136 C C . VAL B 1 238 ? 20.156 11.969 19.844 1 89.44 238 VAL B C 1
ATOM 5138 O O . VAL B 1 238 ? 20.5 11.086 19.047 1 89.44 238 VAL B O 1
ATOM 5141 N N . PRO B 1 239 ? 20.891 12.312 20.875 1 82.56 239 PRO B N 1
ATOM 5142 C CA . PRO B 1 239 ? 22.109 11.562 21.172 1 82.56 239 PRO B CA 1
ATOM 5143 C C . PRO B 1 239 ? 21.844 10.078 21.422 1 82.56 239 PRO B C 1
ATOM 5145 O O . PRO B 1 239 ? 20.734 9.703 21.828 1 82.56 239 PRO B O 1
ATOM 5148 N N . ASP B 1 240 ? 22.766 9.266 21.141 1 78.62 240 ASP B N 1
ATOM 5149 C CA . ASP B 1 240 ? 22.641 7.809 21.219 1 78.62 240 ASP B CA 1
ATOM 5150 C C . ASP B 1 240 ? 22.344 7.371 22.656 1 78.62 240 ASP B C 1
ATOM 5152 O O . ASP B 1 240 ? 21.828 6.266 22.875 1 78.62 240 ASP B O 1
ATOM 5156 N N . SER B 1 241 ? 22.562 8.188 23.578 1 74.69 241 SER B N 1
ATOM 5157 C CA . SER B 1 241 ? 22.344 7.863 24.984 1 74.69 241 SER B CA 1
ATOM 5158 C C . SER B 1 241 ? 20.859 7.895 25.328 1 74.69 241 SER B C 1
ATOM 5160 O O . SER B 1 241 ? 20.438 7.344 26.344 1 74.69 241 SER B O 1
ATOM 5162 N N . VAL B 1 242 ? 20.125 8.469 24.484 1 72 242 VAL B N 1
ATOM 5163 C CA . VAL B 1 242 ? 18.688 8.578 24.719 1 72 242 VAL B CA 1
ATOM 5164 C C . VAL B 1 242 ? 18 7.277 24.312 1 72 242 VAL B C 1
ATOM 5166 O O . VAL B 1 242 ? 18.344 6.684 23.281 1 72 242 VAL B O 1
ATOM 5169 N N . PRO B 1 243 ? 17.172 6.797 25.203 1 72.56 243 PRO B N 1
ATOM 5170 C CA . PRO B 1 243 ? 16.469 5.555 24.875 1 72.56 243 PRO B CA 1
ATOM 5171 C C . PRO B 1 243 ? 15.672 5.648 23.578 1 72.56 243 PRO B C 1
ATOM 5173 O O . PRO B 1 243 ? 15.258 6.742 23.172 1 72.56 243 PRO B O 1
ATOM 5176 N N . ASP B 1 244 ? 15.438 4.477 22.969 1 73 244 ASP B N 1
ATOM 5177 C CA . ASP B 1 244 ? 14.719 4.371 21.703 1 73 244 ASP B CA 1
ATOM 5178 C C . ASP B 1 244 ? 13.219 4.594 21.906 1 73 244 ASP B C 1
ATOM 5180 O O . ASP B 1 244 ? 12.484 4.852 20.953 1 73 244 ASP B O 1
ATOM 5184 N N . THR B 1 245 ? 12.898 4.512 23.141 1 72.62 245 THR B N 1
ATOM 5185 C CA . THR B 1 245 ? 11.492 4.789 23.406 1 72.62 245 THR B CA 1
ATOM 5186 C C . THR B 1 245 ? 11.219 6.293 23.375 1 72.62 245 THR B C 1
ATOM 5188 O O . THR B 1 245 ? 11.852 7.055 24.125 1 72.62 245 THR B O 1
ATOM 5191 N N . PRO B 1 246 ? 10.359 6.617 22.5 1 69.31 246 PRO B N 1
ATOM 5192 C CA . PRO B 1 246 ? 10.102 8.062 22.438 1 69.31 246 PRO B CA 1
ATOM 5193 C C . PRO B 1 246 ? 9.43 8.602 23.688 1 69.31 246 PRO B C 1
ATOM 5195 O O . PRO B 1 246 ? 8.727 7.867 24.391 1 69.31 246 PRO B O 1
ATOM 5198 N N . PRO B 1 247 ? 9.727 9.844 24 1 69.69 247 PRO B N 1
ATOM 5199 C CA . PRO B 1 247 ? 8.852 10.484 24.984 1 69.69 247 PRO B CA 1
ATOM 5200 C C . PRO B 1 247 ? 7.402 10.57 24.531 1 69.69 247 PRO B C 1
ATOM 5202 O O . PRO B 1 247 ? 7.117 10.367 23.344 1 69.69 247 PRO B O 1
ATOM 5205 N N . ARG B 1 248 ? 6.699 10.633 25.547 1 67.44 248 ARG B N 1
ATOM 5206 C CA . ARG B 1 248 ? 5.293 10.75 25.188 1 67.44 248 ARG B CA 1
ATOM 5207 C C . ARG B 1 248 ? 5.066 11.945 24.266 1 67.44 248 ARG B C 1
ATOM 5209 O O . ARG B 1 248 ? 5.516 13.055 24.547 1 67.44 248 ARG B O 1
ATOM 5216 N N . SER B 1 249 ? 4.402 11.656 23.172 1 68.44 249 SER B N 1
ATOM 5217 C CA . SER B 1 249 ? 4.16 12.672 22.156 1 68.44 249 SER B CA 1
ATOM 5218 C C . SER B 1 249 ? 3.086 13.664 22.594 1 68.44 249 SER B C 1
ATOM 5220 O O . SER B 1 249 ? 1.959 13.266 22.906 1 68.44 249 SER B O 1
ATOM 5222 N N . ASP B 1 250 ? 3.527 14.797 22.953 1 70.94 250 ASP B N 1
ATOM 5223 C CA . ASP B 1 250 ? 2.637 15.914 23.266 1 70.94 250 ASP B CA 1
ATOM 5224 C C . ASP B 1 250 ? 2.941 17.125 22.375 1 70.94 250 ASP B C 1
ATOM 5226 O O . ASP B 1 250 ? 3.965 17.781 22.547 1 70.94 250 ASP B O 1
ATOM 5230 N N . TRP B 1 251 ? 2.027 17.359 21.609 1 66.88 251 TRP B N 1
ATOM 5231 C CA . TRP B 1 251 ? 2.215 18.438 20.625 1 66.88 251 TRP B CA 1
ATOM 5232 C C . TRP B 1 251 ? 2.285 19.797 21.312 1 66.88 251 TRP B C 1
ATOM 5234 O O . TRP B 1 251 ? 2.721 20.781 20.703 1 66.88 251 TRP B O 1
ATOM 5244 N N . ASN B 1 252 ? 1.917 19.828 22.531 1 69 252 ASN B N 1
ATOM 5245 C CA . ASN B 1 252 ? 1.827 21.125 23.188 1 69 252 ASN B CA 1
ATOM 5246 C C . ASN B 1 252 ? 2.873 21.266 24.281 1 69 252 ASN B C 1
ATOM 5248 O O . ASN B 1 252 ? 2.809 22.203 25.094 1 69 252 ASN B O 1
ATOM 5252 N N . LYS B 1 253 ? 3.863 20.469 24.266 1 81.94 253 LYS B N 1
ATOM 5253 C CA . LYS B 1 253 ? 4.953 20.594 25.234 1 81.94 253 LYS B CA 1
ATOM 5254 C C . LYS B 1 253 ? 5.855 21.781 24.891 1 81.94 253 LYS B C 1
ATOM 5256 O O . LYS B 1 253 ? 6.594 21.734 23.906 1 81.94 253 LYS B O 1
ATOM 5261 N N . GLN B 1 254 ? 5.852 22.781 25.734 1 91.5 254 GLN B N 1
ATOM 5262 C CA . GLN B 1 254 ? 6.668 23.969 25.516 1 91.5 254 GLN B CA 1
ATOM 5263 C C . GLN B 1 254 ? 8.062 23.797 26.109 1 91.5 254 GLN B C 1
ATOM 5265 O O . GLN B 1 254 ? 8.211 23.234 27.203 1 91.5 254 GLN B O 1
ATOM 5270 N N . VAL B 1 255 ? 9.016 24.344 25.375 1 94.12 255 VAL B N 1
ATOM 5271 C CA . VAL B 1 255 ? 10.391 24.281 25.859 1 94.12 255 VAL B CA 1
ATOM 5272 C C . VAL B 1 255 ? 11.102 25.594 25.578 1 94.12 255 VAL B C 1
ATOM 5274 O O . VAL B 1 255 ? 10.586 26.438 24.828 1 94.12 255 VAL B O 1
ATOM 5277 N N . ASP B 1 256 ? 12.227 25.734 26.281 1 96.19 256 ASP B N 1
ATOM 5278 C CA . ASP B 1 256 ? 13.086 26.875 26 1 96.19 256 ASP B CA 1
ATOM 5279 C C . ASP B 1 256 ? 13.984 26.609 24.797 1 96.19 256 ASP B C 1
ATOM 5281 O O . ASP B 1 256 ? 14.43 25.484 24.578 1 96.19 256 ASP B O 1
ATOM 5285 N N . LYS B 1 257 ? 14.297 27.688 24.109 1 96.5 257 LYS B N 1
ATOM 5286 C CA . LYS B 1 257 ? 15.117 27.562 22.922 1 96.5 257 LYS B CA 1
ATOM 5287 C C . LYS B 1 257 ? 16.5 27 23.25 1 96.5 257 LYS B C 1
ATOM 5289 O O . LYS B 1 257 ? 17.188 26.469 22.359 1 96.5 257 LYS B O 1
ATOM 5294 N N . SER B 1 258 ? 16.984 27.094 24.453 1 96.62 258 SER B N 1
ATOM 5295 C CA . SER B 1 258 ? 18.328 26.688 24.844 1 96.62 258 SER B CA 1
ATOM 5296 C C . SER B 1 258 ? 18.547 25.203 24.609 1 96.62 258 SER B C 1
ATOM 5298 O O . SER B 1 258 ? 19.688 24.734 24.5 1 96.62 258 SER B O 1
ATOM 5300 N N . VAL B 1 259 ? 17.5 24.453 24.438 1 94.19 259 VAL B N 1
ATOM 5301 C CA . VAL B 1 259 ? 17.594 23 24.297 1 94.19 259 VAL B CA 1
ATOM 5302 C C . VAL B 1 259 ? 18.125 22.641 22.906 1 94.19 259 VAL B C 1
ATOM 5304 O O . VAL B 1 259 ? 18.625 21.547 22.688 1 94.19 259 VAL B O 1
ATOM 5307 N N . PHE B 1 260 ? 18.031 23.656 21.969 1 96.69 260 PHE B N 1
ATOM 5308 C CA . PHE B 1 260 ? 18.422 23.219 20.625 1 96.69 260 PHE B CA 1
ATOM 5309 C C . PHE B 1 260 ? 19.078 24.375 19.859 1 96.69 260 PHE B C 1
ATOM 5311 O O . PHE B 1 260 ? 19.703 24.156 18.828 1 96.69 260 PHE B O 1
ATOM 5318 N N . CYS B 1 261 ? 19.016 25.625 20.297 1 97.38 261 CYS B N 1
ATOM 5319 C CA . CYS B 1 261 ? 19.328 26.797 19.5 1 97.38 261 CYS B CA 1
ATOM 5320 C C . CYS B 1 261 ? 20.797 26.828 19.125 1 97.38 261 CYS B C 1
ATOM 5322 O O . CYS B 1 261 ? 21.172 27.359 18.078 1 97.38 261 CYS B O 1
ATOM 5324 N N . ALA B 1 262 ? 21.688 26.266 19.938 1 97.5 262 ALA B N 1
ATOM 5325 C CA . ALA B 1 262 ? 23.125 26.266 19.703 1 97.5 262 ALA B CA 1
ATOM 5326 C C . ALA B 1 262 ? 23.469 25.609 18.375 1 97.5 262 ALA B C 1
ATOM 5328 O O . ALA B 1 262 ? 24.422 26.031 17.703 1 97.5 262 ALA B O 1
ATOM 5329 N N . ALA B 1 263 ? 22.734 24.641 18.016 1 97.31 263 ALA B N 1
ATOM 5330 C CA . ALA B 1 263 ? 23.016 23.875 16.812 1 97.31 263 ALA B CA 1
ATOM 5331 C C . ALA B 1 263 ? 22.766 24.703 15.555 1 97.31 263 ALA B C 1
ATOM 5333 O O . ALA B 1 263 ? 23.219 24.359 14.469 1 97.31 263 ALA B O 1
ATOM 5334 N N . PHE B 1 264 ? 22.078 25.875 15.688 1 98.25 264 PHE B N 1
ATOM 5335 C CA . PHE B 1 264 ? 21.703 26.672 14.531 1 98.25 264 PHE B CA 1
ATOM 5336 C C . PHE B 1 264 ? 22.266 28.094 14.648 1 98.25 264 PHE B C 1
ATOM 5338 O O . PHE B 1 264 ? 21.859 28.984 13.898 1 98.25 264 PHE B O 1
ATOM 5345 N N . ALA B 1 265 ? 23.141 28.297 15.516 1 97.38 265 ALA B N 1
ATOM 5346 C CA . ALA B 1 265 ? 23.641 29.625 15.875 1 97.38 265 ALA B CA 1
ATOM 5347 C C . ALA B 1 265 ? 24.344 30.297 14.695 1 97.38 265 ALA B C 1
ATOM 5349 O O . ALA B 1 265 ? 24.328 31.516 14.57 1 97.38 265 ALA B O 1
ATOM 5350 N N . ASP B 1 266 ? 24.844 29.438 13.805 1 95.88 266 ASP B N 1
ATOM 5351 C CA . ASP B 1 266 ? 25.641 29.984 12.711 1 95.88 266 ASP B CA 1
ATOM 5352 C C . ASP B 1 266 ? 24.828 30.031 11.422 1 95.88 266 ASP B C 1
ATOM 5354 O O . ASP B 1 266 ? 25.375 30.344 10.352 1 95.88 266 ASP B O 1
ATOM 5358 N N . TRP B 1 267 ? 23.594 29.719 11.484 1 97.56 267 TRP B N 1
ATOM 5359 C CA . TRP B 1 267 ? 22.781 29.641 10.273 1 97.56 267 TRP B CA 1
ATOM 5360 C C . TRP B 1 267 ? 22.219 31.016 9.914 1 97.56 267 TRP B C 1
ATOM 5362 O O . TRP B 1 267 ? 21.016 31.234 9.969 1 97.56 267 TRP B O 1
ATOM 5372 N N . ARG B 1 268 ? 23.141 31.906 9.523 1 96.44 268 ARG B N 1
ATOM 5373 C CA . ARG B 1 268 ? 22.844 33.25 9.016 1 96.44 268 ARG B CA 1
ATOM 5374 C C . ARG B 1 268 ? 23.281 33.375 7.566 1 96.44 268 ARG B C 1
ATOM 5376 O O . ARG B 1 268 ? 24.469 33.281 7.258 1 96.44 268 ARG B O 1
ATOM 5383 N N . TRP B 1 269 ? 22.281 33.625 6.793 1 95.25 269 TRP B N 1
ATOM 5384 C CA . TRP B 1 269 ? 22.562 33.781 5.371 1 95.25 269 TRP B CA 1
ATOM 5385 C C . TRP B 1 269 ? 22.078 35.156 4.863 1 95.25 269 TRP B C 1
ATOM 5387 O O . TRP B 1 269 ? 21.578 35.969 5.641 1 95.25 269 TRP B O 1
ATOM 5397 N N . ASP B 1 270 ? 22.297 35.469 3.598 1 93.25 270 ASP B N 1
ATOM 5398 C CA . ASP B 1 270 ? 22.047 36.812 3.053 1 93.25 270 ASP B CA 1
ATOM 5399 C C . ASP B 1 270 ? 20.547 37.125 3.068 1 93.25 270 ASP B C 1
ATOM 5401 O O . ASP B 1 270 ? 20.156 38.281 3.123 1 93.25 270 ASP B O 1
ATOM 5405 N N . TRP B 1 271 ? 19.812 36.125 3.076 1 93.94 271 TRP B N 1
ATOM 5406 C CA . TRP B 1 271 ? 18.391 36.344 2.842 1 93.94 271 TRP B CA 1
ATOM 5407 C C . TRP B 1 271 ? 17.562 35.938 4.062 1 93.94 271 TRP B C 1
ATOM 5409 O O . TRP B 1 271 ? 16.375 36.219 4.137 1 93.94 271 TRP B O 1
ATOM 5419 N N . ILE B 1 272 ? 18.234 35.312 5.094 1 95.5 272 ILE B N 1
ATOM 5420 C CA . ILE B 1 272 ? 17.484 34.906 6.281 1 95.5 272 ILE B CA 1
ATOM 5421 C C . ILE B 1 272 ? 18.422 34.812 7.48 1 95.5 272 ILE B C 1
ATOM 5423 O O . ILE B 1 272 ? 19.578 34.438 7.336 1 95.5 272 ILE B O 1
ATOM 5427 N N . ASP B 1 273 ? 17.891 35.188 8.641 1 97.31 273 ASP B N 1
ATOM 5428 C CA . ASP B 1 273 ? 18.562 35.094 9.93 1 97.31 273 ASP B CA 1
ATOM 5429 C C . ASP B 1 273 ? 17.844 34.094 10.844 1 97.31 273 ASP B C 1
ATOM 5431 O O . ASP B 1 273 ? 16.969 34.469 11.625 1 97.31 273 ASP B O 1
ATOM 5435 N N . ILE B 1 274 ? 18.297 32.781 10.859 1 98.06 274 ILE B N 1
ATOM 5436 C CA . ILE B 1 274 ? 17.594 31.688 11.539 1 98.06 274 ILE B CA 1
ATOM 5437 C C . ILE B 1 274 ? 17.688 31.891 13.055 1 98.06 274 ILE B C 1
ATOM 5439 O O . ILE B 1 274 ? 16.703 31.734 13.773 1 98.06 274 ILE B O 1
ATOM 5443 N N . PRO B 1 275 ? 18.844 32.25 13.609 1 98.12 275 PRO B N 1
ATOM 5444 C CA . PRO B 1 275 ? 18.891 32.562 15.047 1 98.12 275 PRO B CA 1
ATOM 5445 C C . PRO B 1 275 ? 17.891 33.625 15.461 1 98.12 275 PRO B C 1
ATOM 5447 O O . PRO B 1 275 ? 17.266 33.531 16.516 1 98.12 275 PRO B O 1
ATOM 5450 N N . ALA B 1 276 ? 17.719 34.594 14.664 1 97.81 276 ALA B N 1
ATOM 5451 C CA . ALA B 1 276 ? 16.766 35.656 14.977 1 97.81 276 ALA B CA 1
ATOM 5452 C C . ALA B 1 276 ? 15.336 35.125 14.969 1 97.81 276 ALA B C 1
ATOM 5454 O O . ALA B 1 276 ? 14.508 35.594 15.766 1 97.81 276 ALA B O 1
ATOM 5455 N N . LEU B 1 277 ? 15.047 34.281 14.008 1 97.88 277 LEU B N 1
ATOM 5456 C CA . LEU B 1 277 ? 13.727 33.656 13.992 1 97.88 277 LEU B CA 1
ATOM 5457 C C . LEU B 1 277 ? 13.477 32.906 15.289 1 97.88 277 LEU B C 1
ATOM 5459 O O . LEU B 1 277 ? 12.414 33.031 15.891 1 97.88 277 LEU B O 1
ATOM 5463 N N . ILE B 1 278 ? 14.469 32.094 15.664 1 98.38 278 ILE B N 1
ATOM 5464 C CA . ILE B 1 278 ? 14.352 31.297 16.875 1 98.38 278 ILE B CA 1
ATOM 5465 C C . ILE B 1 278 ? 14.188 32.188 18.094 1 98.38 278 ILE B C 1
ATOM 5467 O O . ILE B 1 278 ? 13.312 31.953 18.922 1 98.38 278 ILE B O 1
ATOM 5471 N N . ASP B 1 279 ? 14.898 33.281 18.141 1 97.69 279 ASP B N 1
ATOM 5472 C CA . ASP B 1 279 ? 14.875 34.188 19.266 1 97.69 279 ASP B CA 1
ATOM 5473 C C . ASP B 1 279 ? 13.539 34.938 19.344 1 97.69 279 ASP B C 1
ATOM 5475 O O . ASP B 1 279 ? 13.086 35.281 20.438 1 97.69 279 ASP B O 1
ATOM 5479 N N . GLY B 1 280 ? 12.945 35.094 18.25 1 97.44 280 GLY B N 1
ATOM 5480 C CA . GLY B 1 280 ? 11.742 35.906 18.172 1 97.44 280 GLY B CA 1
ATOM 5481 C C . GLY B 1 280 ? 10.477 35.125 18.484 1 97.44 280 GLY B C 1
ATOM 5482 O O . GLY B 1 280 ? 9.391 35.688 18.594 1 97.44 280 GLY B O 1
ATOM 5483 N N . ALA B 1 281 ? 10.594 33.875 18.703 1 97.12 281 ALA B N 1
ATOM 5484 C CA . ALA B 1 281 ? 9.422 33.031 18.953 1 97.12 281 ALA B CA 1
ATOM 5485 C C . ALA B 1 281 ? 8.859 33.281 20.344 1 97.12 281 ALA B C 1
ATOM 5487 O O . ALA B 1 281 ? 9.617 33.375 21.328 1 97.12 281 ALA B O 1
ATOM 5488 N N . GLU B 1 282 ? 7.512 33.375 20.406 1 92.69 282 GLU B N 1
ATOM 5489 C CA . GLU B 1 282 ? 6.875 33.562 21.703 1 92.69 282 GLU B CA 1
ATOM 5490 C C . GLU B 1 282 ? 6.758 32.25 22.453 1 92.69 282 GLU B C 1
ATOM 5492 O O . GLU B 1 282 ? 6.844 32.219 23.688 1 92.69 282 GLU B O 1
ATOM 5497 N N . ALA B 1 283 ? 6.492 31.25 21.781 1 94.69 283 ALA B N 1
ATOM 5498 C CA . ALA B 1 283 ? 6.375 29.906 22.344 1 94.69 283 ALA B CA 1
ATOM 5499 C C . ALA B 1 283 ? 6.957 28.859 21.391 1 94.69 283 ALA B C 1
ATOM 5501 O O . ALA B 1 283 ? 6.777 28.953 20.172 1 94.69 283 ALA B O 1
ATOM 5502 N N . ILE B 1 284 ? 7.715 27.938 22 1 96.06 284 ILE B N 1
ATOM 5503 C CA . ILE B 1 284 ? 8.32 26.859 21.234 1 96.06 284 ILE B CA 1
ATOM 5504 C C . ILE B 1 284 ? 7.793 25.516 21.734 1 96.06 284 ILE B C 1
ATOM 5506 O O . ILE B 1 284 ? 7.77 25.266 22.938 1 96.06 284 ILE B O 1
ATOM 5510 N N . TYR B 1 285 ? 7.414 24.703 20.781 1 93.75 285 TYR B N 1
ATOM 5511 C CA . TYR B 1 285 ? 6.832 23.406 21.125 1 93.75 285 TYR B CA 1
ATOM 5512 C C . TYR B 1 285 ? 7.723 22.266 20.656 1 93.75 285 TYR B C 1
ATOM 5514 O O . TYR B 1 285 ? 8.227 22.281 19.531 1 93.75 285 TYR B O 1
ATOM 5522 N N . GLU B 1 286 ? 7.914 21.297 21.547 1 93.19 286 GLU B N 1
ATOM 5523 C CA . GLU B 1 286 ? 8.742 20.141 21.25 1 93.19 286 GLU B CA 1
ATOM 5524 C C . GLU B 1 286 ? 7.887 18.922 20.906 1 93.19 286 GLU B C 1
ATOM 5526 O O . GLU B 1 286 ? 6.859 18.672 21.547 1 93.19 286 GLU B O 1
ATOM 5531 N N . PHE B 1 287 ? 8.328 18.203 19.953 1 89.25 287 PHE B N 1
ATOM 5532 C CA . PHE B 1 287 ? 7.617 17 19.547 1 89.25 287 PHE B CA 1
ATOM 5533 C C . PHE B 1 287 ? 8.594 15.938 19.047 1 89.25 287 PHE B C 1
ATOM 5535 O O . PHE B 1 287 ? 9.492 16.234 18.25 1 89.25 287 PHE B O 1
ATOM 5542 N N . PRO B 1 288 ? 8.43 14.68 19.578 1 90.31 288 PRO B N 1
ATOM 5543 C CA . PRO B 1 288 ? 9.234 13.602 19 1 90.31 288 PRO B CA 1
ATOM 5544 C C . PRO B 1 288 ? 8.75 13.188 17.609 1 90.31 288 PRO B C 1
ATOM 5546 O O . PRO B 1 288 ? 7.539 13.133 17.359 1 90.31 288 PRO B O 1
ATOM 5549 N N . MET B 1 289 ? 9.664 12.977 16.766 1 90.44 289 MET B N 1
ATOM 5550 C CA . MET B 1 289 ? 9.305 12.461 15.453 1 90.44 289 MET B CA 1
ATOM 5551 C C . MET B 1 289 ? 8.875 11 15.547 1 90.44 289 MET B C 1
ATOM 5553 O O . MET B 1 289 ? 9.711 10.094 15.477 1 90.44 289 MET B O 1
ATOM 5557 N N . VAL B 1 290 ? 7.539 10.844 15.57 1 90.94 290 VAL B N 1
ATOM 5558 C CA . VAL B 1 290 ? 7 9.508 15.758 1 90.94 290 VAL B CA 1
ATOM 5559 C C . VAL B 1 290 ? 5.938 9.219 14.695 1 90.94 290 VAL B C 1
ATOM 5561 O O . VAL B 1 290 ? 5.246 10.133 14.242 1 90.94 290 VAL B O 1
ATOM 5564 N N . ASP B 1 291 ? 5.887 8.078 14.242 1 93.19 291 ASP B N 1
ATOM 5565 C CA . ASP B 1 291 ? 4.781 7.512 13.469 1 93.19 291 ASP B CA 1
ATOM 5566 C C . ASP B 1 291 ? 4.359 6.152 14.023 1 93.19 291 ASP B C 1
ATOM 5568 O O . ASP B 1 291 ? 4.637 5.84 15.18 1 93.19 291 ASP B O 1
ATOM 5572 N N . LYS B 1 292 ? 3.537 5.461 13.328 1 94.56 292 LYS B N 1
ATOM 5573 C CA . LYS B 1 292 ? 3.201 4.07 13.633 1 94.56 292 LYS B CA 1
ATOM 5574 C C . LYS B 1 292 ? 3.287 3.197 12.383 1 94.56 292 LYS B C 1
ATOM 5576 O O . LYS B 1 292 ? 3.172 3.693 11.266 1 94.56 292 LYS B O 1
ATOM 5581 N N . ASP B 1 293 ? 3.51 1.89 12.672 1 94.94 293 ASP B N 1
ATOM 5582 C CA . ASP B 1 293 ? 3.471 0.957 11.555 1 94.94 293 ASP B CA 1
ATOM 5583 C C . ASP B 1 293 ? 2.098 0.958 10.883 1 94.94 293 ASP B C 1
ATOM 5585 O O . ASP B 1 293 ? 1.073 1.091 11.562 1 94.94 293 ASP B O 1
ATOM 5589 N N . PRO B 1 294 ? 2.109 0.792 9.5 1 96.06 294 PRO B N 1
ATOM 5590 C CA . PRO B 1 294 ? 0.804 0.673 8.844 1 96.06 294 PRO B CA 1
ATOM 5591 C C . PRO B 1 294 ? -0.048 -0.452 9.43 1 96.06 294 PRO B C 1
ATOM 5593 O O . PRO B 1 294 ? 0.467 -1.535 9.719 1 96.06 294 PRO B O 1
ATOM 5596 N N . LEU B 1 295 ? -1.333 -0.16 9.633 1 96.31 295 LEU B N 1
ATOM 5597 C CA . LEU B 1 295 ? -2.271 -1.157 10.141 1 96.31 295 LEU B CA 1
ATOM 5598 C C . LEU B 1 295 ? -2.609 -2.18 9.062 1 96.31 295 LEU B C 1
ATOM 5600 O O . LEU B 1 295 ? -2.611 -1.857 7.871 1 96.31 295 LEU B O 1
ATOM 5604 N N . PRO B 1 296 ? -2.953 -3.377 9.523 1 93.69 296 PRO B N 1
ATOM 5605 C CA . PRO B 1 296 ? -3.396 -4.383 8.555 1 93.69 296 PRO B CA 1
ATOM 5606 C C . PRO B 1 296 ? -4.809 -4.121 8.039 1 93.69 296 PRO B C 1
ATOM 5608 O O . PRO B 1 296 ? -5.176 -4.602 6.969 1 93.69 296 PRO B O 1
ATOM 5611 N N . ARG B 1 297 ? -5.621 -3.385 8.844 1 94.25 297 ARG B N 1
ATOM 5612 C CA . ARG B 1 297 ? -7.02 -3.109 8.539 1 94.25 297 ARG B CA 1
ATOM 5613 C C . ARG B 1 297 ? -7.473 -1.804 9.188 1 94.25 297 ARG B C 1
ATOM 5615 O O . ARG B 1 297 ? -7.016 -1.452 10.273 1 94.25 297 ARG B O 1
ATOM 5622 N N . TRP B 1 298 ? -8.391 -1.123 8.43 1 98.12 298 TRP B N 1
ATOM 5623 C CA . TRP B 1 298 ? -9 0.073 9 1 98.12 298 TRP B CA 1
ATOM 5624 C C . TRP B 1 298 ? -10.453 -0.184 9.375 1 98.12 298 TRP B C 1
ATOM 5626 O O . TRP B 1 298 ? -11.008 0.481 10.258 1 98.12 298 TRP B O 1
ATOM 5636 N N . THR B 1 299 ? -11.086 -1.094 8.633 1 97.88 299 THR B N 1
ATOM 5637 C CA . THR B 1 299 ? -12.539 -1.2 8.648 1 97.88 299 THR B CA 1
ATOM 5638 C C . THR B 1 299 ? -12.984 -2.443 9.414 1 97.88 299 THR B C 1
ATOM 5640 O O . THR B 1 299 ? -12.453 -3.535 9.195 1 97.88 299 THR B O 1
ATOM 5643 N N . PHE B 1 300 ? -13.891 -2.303 10.305 1 97.12 300 PHE B N 1
ATOM 5644 C CA . PHE B 1 300 ? -14.57 -3.348 11.062 1 97.12 300 PHE B CA 1
ATOM 5645 C C . PHE B 1 300 ? -16.078 -3.176 10.992 1 97.12 300 PHE B C 1
ATOM 5647 O O . PHE B 1 300 ? -16.656 -2.4 11.758 1 97.12 300 PHE B O 1
ATOM 5654 N N . ASP B 1 301 ? -16.734 -3.918 10.055 1 96.19 301 ASP B N 1
ATOM 5655 C CA . ASP B 1 301 ? -18.156 -3.779 9.789 1 96.19 301 ASP B CA 1
ATOM 5656 C C . ASP B 1 301 ? -18.516 -2.348 9.383 1 96.19 301 ASP B C 1
ATOM 5658 O O . ASP B 1 301 ? -18.109 -1.881 8.32 1 96.19 301 ASP B O 1
ATOM 5662 N N . ARG B 1 302 ? -19.125 -1.575 10.352 1 97.81 302 ARG B N 1
ATOM 5663 C CA . ARG B 1 302 ? -19.578 -0.228 10.023 1 97.81 302 ARG B CA 1
ATOM 5664 C C . ARG B 1 302 ? -18.688 0.824 10.672 1 97.81 302 ARG B C 1
ATOM 5666 O O . ARG B 1 302 ? -19.062 1.995 10.758 1 97.81 302 ARG B O 1
ATOM 5673 N N . VAL B 1 303 ? -17.469 0.437 11.117 1 98.62 303 VAL B N 1
ATOM 5674 C CA . VAL B 1 303 ? -16.516 1.345 11.734 1 98.62 303 VAL B CA 1
ATOM 5675 C C . VAL B 1 303 ? -15.242 1.424 10.883 1 98.62 303 VAL B C 1
ATOM 5677 O O . VAL B 1 303 ? -14.742 0.401 10.414 1 98.62 303 VAL B O 1
ATOM 5680 N N . THR B 1 304 ? -14.758 2.598 10.594 1 98.75 304 THR B N 1
ATOM 5681 C CA . THR B 1 304 ? -13.508 2.742 9.859 1 98.75 304 THR B CA 1
ATOM 5682 C C . THR B 1 304 ? -12.695 3.914 10.398 1 98.75 304 THR B C 1
ATOM 5684 O O . THR B 1 304 ? -13.117 4.594 11.336 1 98.75 304 THR B O 1
ATOM 5687 N N . LEU B 1 305 ? -11.477 4.09 9.938 1 98.88 305 LEU B N 1
ATOM 5688 C CA . LEU B 1 305 ? -10.547 5.102 10.422 1 98.88 305 LEU B CA 1
ATOM 5689 C C . LEU B 1 305 ? -10.227 6.121 9.336 1 98.88 305 LEU B C 1
ATOM 5691 O O . LEU B 1 305 ? -10.391 5.832 8.148 1 98.88 305 LEU B O 1
ATOM 5695 N N . LEU B 1 306 ? -9.773 7.289 9.781 1 98.75 306 LEU B N 1
ATOM 5696 C CA . LEU B 1 306 ? -9.461 8.398 8.891 1 98.75 306 LEU B CA 1
ATOM 5697 C C . LEU B 1 306 ? -8.352 9.266 9.461 1 98.75 306 LEU B C 1
ATOM 5699 O O . LEU B 1 306 ? -8.336 9.555 10.656 1 98.75 306 LEU B O 1
ATOM 5703 N N . GLY B 1 307 ? -7.418 9.719 8.578 1 97.94 307 GLY B N 1
ATOM 5704 C CA . GLY B 1 307 ? -6.363 10.617 9.016 1 97.94 307 GLY B CA 1
ATOM 5705 C C . GLY B 1 307 ? -5.371 9.969 9.953 1 97.94 307 GLY B C 1
ATOM 5706 O O . GLY B 1 307 ? -4.992 8.805 9.766 1 97.94 307 GLY B O 1
ATOM 5707 N N . ASP B 1 308 ? -4.91 10.742 10.953 1 96.19 308 ASP B N 1
ATOM 5708 C CA . ASP B 1 308 ? -3.885 10.266 11.875 1 96.19 308 ASP B CA 1
ATOM 5709 C C . ASP B 1 308 ? -4.387 9.078 12.688 1 96.19 308 ASP B C 1
ATOM 5711 O O . ASP B 1 308 ? -3.594 8.273 13.188 1 96.19 308 ASP B O 1
ATOM 5715 N N . ALA B 1 309 ? -5.707 8.984 12.797 1 98.12 309 ALA B N 1
ATOM 5716 C CA . ALA B 1 309 ? -6.246 7.785 13.445 1 98.12 309 ALA B CA 1
ATOM 5717 C C . ALA B 1 309 ? -5.93 6.535 12.625 1 98.12 309 ALA B C 1
ATOM 5719 O O . ALA B 1 309 ? -5.758 5.449 13.18 1 98.12 309 ALA B O 1
ATOM 5720 N N . ALA B 1 310 ? -5.828 6.668 11.352 1 98.38 310 ALA B N 1
ATOM 5721 C CA . ALA B 1 310 ? -5.586 5.547 10.445 1 98.38 310 ALA B CA 1
ATOM 5722 C C . ALA B 1 310 ? -4.098 5.402 10.133 1 98.38 310 ALA B C 1
ATOM 5724 O O . ALA B 1 310 ? -3.568 4.293 10.109 1 98.38 310 ALA B O 1
ATOM 5725 N N . HIS B 1 311 ? -3.467 6.512 9.922 1 97.44 311 HIS B N 1
ATOM 5726 C CA . HIS B 1 311 ? -2.113 6.465 9.383 1 97.44 311 HIS B CA 1
ATOM 5727 C C . HIS B 1 311 ? -1.265 7.613 9.914 1 97.44 311 HIS B C 1
ATOM 5729 O O . HIS B 1 311 ? -0.805 8.461 9.148 1 97.44 311 HIS B O 1
ATOM 5735 N N . PRO B 1 312 ? -0.984 7.637 11.219 1 95.12 312 PRO B N 1
ATOM 5736 C CA . PRO B 1 312 ? -0.064 8.664 11.719 1 95.12 312 PRO B CA 1
ATOM 5737 C C . PRO B 1 312 ? 1.301 8.609 11.031 1 95.12 312 PRO B C 1
ATOM 5739 O O . PRO B 1 312 ? 1.858 7.527 10.844 1 95.12 312 PRO B O 1
ATOM 5742 N N . MET B 1 313 ? 1.786 9.703 10.539 1 92.94 313 MET B N 1
ATOM 5743 C CA . MET B 1 313 ? 3.029 9.758 9.773 1 92.94 313 MET B CA 1
ATOM 5744 C C . MET B 1 313 ? 3.934 10.875 10.281 1 92.94 313 MET B C 1
ATOM 5746 O O . MET B 1 313 ? 3.473 11.789 10.961 1 92.94 313 MET B O 1
ATOM 5750 N N . TYR B 1 314 ? 5.227 10.766 9.984 1 88.44 314 TYR B N 1
ATOM 5751 C CA . TYR B 1 314 ? 6.156 11.859 10.242 1 88.44 314 TYR B CA 1
ATOM 5752 C C . TYR B 1 314 ? 5.734 13.125 9.508 1 88.44 314 TYR B C 1
ATOM 5754 O O . TYR B 1 314 ? 5.227 13.062 8.383 1 88.44 314 TYR B O 1
ATOM 5762 N N . PRO B 1 315 ? 5.906 14.188 10.195 1 84.44 315 PRO B N 1
ATOM 5763 C CA . PRO B 1 315 ? 5.531 15.438 9.523 1 84.44 315 PRO B CA 1
ATOM 5764 C C . PRO B 1 315 ? 6.52 15.844 8.438 1 84.44 315 PRO B C 1
ATOM 5766 O O . PRO B 1 315 ? 7.156 16.891 8.539 1 84.44 315 PRO B O 1
ATOM 5769 N N . ILE B 1 316 ? 6.648 15.031 7.469 1 79.88 316 ILE B N 1
ATOM 5770 C CA . ILE B 1 316 ? 7.516 15.219 6.309 1 79.88 316 ILE B CA 1
ATOM 5771 C C . ILE B 1 316 ? 6.668 15.328 5.043 1 79.88 316 ILE B C 1
ATOM 5773 O O . ILE B 1 316 ? 5.703 14.578 4.867 1 79.88 316 ILE B O 1
ATOM 5777 N N . GLY B 1 317 ? 6.949 16.297 4.211 1 72.56 317 GLY B N 1
ATOM 5778 C CA . GLY B 1 317 ? 6.375 16.375 2.877 1 72.56 317 GLY B CA 1
ATOM 5779 C C . GLY B 1 317 ? 4.957 16.922 2.871 1 72.56 317 GLY B C 1
ATOM 5780 O O . GLY B 1 317 ? 4.203 16.703 1.923 1 72.56 317 GLY B O 1
ATOM 5781 N N . SER B 1 318 ? 4.578 17.453 3.998 1 77.19 318 SER B N 1
ATOM 5782 C CA . SER B 1 318 ? 3.279 18.125 4.07 1 77.19 318 SER B CA 1
ATOM 5783 C C . SER B 1 318 ? 2.143 17.141 3.799 1 77.19 318 SER B C 1
ATOM 5785 O O . SER B 1 318 ? 1.158 17.5 3.145 1 77.19 318 SER B O 1
ATOM 5787 N N . ASN B 1 319 ? 2.207 15.953 4.34 1 83.88 319 ASN B N 1
ATOM 5788 C CA . ASN B 1 319 ? 1.263 14.914 3.951 1 83.88 319 ASN B CA 1
ATOM 5789 C C . ASN B 1 319 ? 0.181 14.711 5.008 1 83.88 319 ASN B C 1
ATOM 5791 O O . ASN B 1 319 ? -0.932 14.289 4.691 1 83.88 319 ASN B O 1
ATOM 5795 N N . GLY B 1 320 ? 0.349 15.062 6.133 1 89.56 320 GLY B N 1
ATOM 5796 C CA . GLY B 1 320 ? -0.592 14.68 7.176 1 89.56 320 GLY B CA 1
ATOM 5797 C C . GLY B 1 320 ? -2.004 15.164 6.91 1 89.56 320 GLY B C 1
ATOM 5798 O O . GLY B 1 320 ? -2.912 14.367 6.684 1 89.56 320 GLY B O 1
ATOM 5799 N N . SER B 1 321 ? -2.131 16.422 6.863 1 92.25 321 SER B N 1
ATOM 5800 C CA . SER B 1 321 ? -3.453 17 6.676 1 92.25 321 SER B CA 1
ATOM 5801 C C . SER B 1 321 ? -3.982 16.734 5.27 1 92.25 321 SER B C 1
ATOM 5803 O O . SER B 1 321 ? -5.176 16.484 5.09 1 92.25 321 SER B O 1
ATOM 5805 N N . ALA B 1 322 ? -3.09 16.781 4.316 1 94.25 322 ALA B N 1
ATOM 5806 C CA . ALA B 1 322 ? -3.504 16.562 2.932 1 94.25 322 ALA B CA 1
ATOM 5807 C C . ALA B 1 322 ? -4.078 15.156 2.748 1 94.25 322 ALA B C 1
ATOM 5809 O O . ALA B 1 322 ? -5.121 14.984 2.113 1 94.25 322 ALA B O 1
ATOM 5810 N N . GLN B 1 323 ? -3.443 14.211 3.305 1 96.12 323 GLN B N 1
ATOM 5811 C CA . GLN B 1 323 ? -3.914 12.836 3.172 1 96.12 323 GLN B CA 1
ATOM 5812 C C . GLN B 1 323 ? -5.215 12.625 3.939 1 96.12 323 GLN B C 1
ATOM 5814 O O . GLN B 1 323 ? -6.07 11.844 3.516 1 96.12 323 GLN B O 1
ATOM 5819 N N . ALA B 1 324 ? -5.355 13.266 5.078 1 97.81 324 ALA B N 1
ATOM 5820 C CA . ALA B 1 324 ? -6.609 13.188 5.824 1 97.81 324 ALA B CA 1
ATOM 5821 C C . ALA B 1 324 ? -7.777 13.719 5 1 97.81 324 ALA B C 1
ATOM 5823 O O . ALA B 1 324 ? -8.867 13.141 5.008 1 97.81 324 ALA B O 1
ATOM 5824 N N . ILE B 1 325 ? -7.543 14.789 4.312 1 98.19 325 ILE B N 1
ATOM 5825 C CA . ILE B 1 325 ? -8.57 15.383 3.465 1 98.19 325 ILE B CA 1
ATOM 5826 C C . ILE B 1 325 ? -8.891 14.445 2.305 1 98.19 325 ILE B C 1
ATOM 5828 O O . ILE B 1 325 ? -10.055 14.258 1.959 1 98.19 325 ILE B O 1
ATOM 5832 N N . LEU B 1 326 ? -7.855 13.836 1.744 1 96.88 326 LEU B N 1
ATOM 5833 C CA . LEU B 1 326 ? -8.07 12.859 0.684 1 96.88 326 LEU B CA 1
ATOM 5834 C C . LEU B 1 326 ? -8.875 11.664 1.196 1 96.88 326 LEU B C 1
ATOM 5836 O O . LEU B 1 326 ? -9.742 11.148 0.493 1 96.88 326 LEU B O 1
ATOM 5840 N N . ASP B 1 327 ? -8.539 11.211 2.385 1 98.38 327 ASP B N 1
ATOM 5841 C CA . ASP B 1 327 ? -9.312 10.133 2.99 1 98.38 327 ASP B CA 1
ATOM 5842 C C . ASP B 1 327 ? -10.805 10.469 3.012 1 98.38 327 ASP B C 1
ATOM 5844 O O . ASP B 1 327 ? -11.641 9.633 2.662 1 98.38 327 ASP B O 1
ATOM 5848 N N . ALA B 1 328 ? -11.086 11.672 3.477 1 98.75 328 ALA B N 1
ATOM 5849 C CA . ALA B 1 328 ? -12.477 12.094 3.584 1 98.75 328 ALA B CA 1
ATOM 5850 C C . ALA B 1 328 ? -13.188 11.992 2.238 1 98.75 328 ALA B C 1
ATOM 5852 O O . ALA B 1 328 ? -14.305 11.477 2.156 1 98.75 328 ALA B O 1
ATOM 5853 N N . ARG B 1 329 ? -12.57 12.461 1.221 1 98 329 ARG B N 1
ATOM 5854 C CA . ARG B 1 329 ? -13.148 12.438 -0.118 1 98 329 ARG B CA 1
ATOM 5855 C C . ARG B 1 329 ? -13.375 11.008 -0.59 1 98 329 ARG B C 1
ATOM 5857 O O . ARG B 1 329 ? -14.461 10.664 -1.05 1 98 329 ARG B O 1
ATOM 5864 N N . TYR B 1 330 ? -12.375 10.172 -0.451 1 96.81 330 TYR B N 1
ATOM 5865 C CA . TYR B 1 330 ? -12.477 8.797 -0.931 1 96.81 330 TYR B CA 1
ATOM 5866 C C . TYR B 1 330 ? -13.523 8.023 -0.139 1 96.81 330 TYR B C 1
ATOM 5868 O O . TYR B 1 330 ? -14.242 7.191 -0.697 1 96.81 330 TYR B O 1
ATOM 5876 N N . LEU B 1 331 ? -13.57 8.281 1.145 1 98.5 331 LEU B N 1
ATOM 5877 C CA . LEU B 1 331 ? -14.586 7.633 1.97 1 98.5 331 LEU B CA 1
ATOM 5878 C C . LEU B 1 331 ? -15.992 7.996 1.492 1 98.5 331 LEU B C 1
ATOM 5880 O O . LEU B 1 331 ? -16.828 7.117 1.291 1 98.5 331 LEU B O 1
ATOM 5884 N N . LEU B 1 332 ? -16.188 9.273 1.274 1 97.94 332 LEU B N 1
ATOM 5885 C CA . LEU B 1 332 ? -17.484 9.727 0.809 1 97.94 332 LEU B CA 1
ATOM 5886 C C . LEU B 1 332 ? -17.828 9.117 -0.549 1 97.94 332 LEU B C 1
ATOM 5888 O O . LEU B 1 332 ? -18.938 8.617 -0.756 1 97.94 332 LEU B O 1
ATOM 5892 N N . ASP B 1 333 ? -16.859 9.156 -1.478 1 96.12 333 ASP B N 1
ATOM 5893 C CA . ASP B 1 333 ? -17.078 8.625 -2.816 1 96.12 333 ASP B CA 1
ATOM 5894 C C . ASP B 1 333 ? -17.438 7.141 -2.762 1 96.12 333 ASP B C 1
ATOM 5896 O O . ASP B 1 333 ? -18.297 6.672 -3.52 1 96.12 333 ASP B O 1
ATOM 5900 N N . SER B 1 334 ? -16.766 6.422 -1.905 1 94.88 334 SER B N 1
ATOM 5901 C CA . SER B 1 334 ? -17.062 5 -1.752 1 94.88 334 SER B CA 1
ATOM 5902 C C . SER B 1 334 ? -18.469 4.77 -1.232 1 94.88 334 SER B C 1
ATOM 5904 O O . SER B 1 334 ? -19.188 3.883 -1.712 1 94.88 334 SER B O 1
ATOM 5906 N N . LEU B 1 335 ? -18.906 5.551 -0.285 1 95.69 335 LEU B N 1
ATOM 5907 C CA . LEU B 1 335 ? -20.234 5.422 0.302 1 95.69 335 LEU B CA 1
ATOM 5908 C C . LEU B 1 335 ? -21.312 5.785 -0.709 1 95.69 335 LEU B C 1
ATOM 5910 O O . LEU B 1 335 ? -22.391 5.18 -0.724 1 95.69 335 LEU B O 1
ATOM 5914 N N . LEU B 1 336 ? -21.031 6.754 -1.556 1 93.44 336 LEU B N 1
ATOM 5915 C CA . LEU B 1 336 ? -21.984 7.191 -2.562 1 93.44 336 LEU B CA 1
ATOM 5916 C C . LEU B 1 336 ? -22.062 6.195 -3.715 1 93.44 336 LEU B C 1
ATOM 5918 O O . LEU B 1 336 ? -23.109 6.02 -4.324 1 93.44 336 LEU B O 1
ATOM 5922 N N . GLY B 1 337 ? -20.969 5.551 -3.99 1 86.94 337 GLY B N 1
ATOM 5923 C CA . GLY B 1 337 ? -20.859 4.73 -5.188 1 86.94 337 GLY B CA 1
ATOM 5924 C C . GLY B 1 337 ? -21.312 3.297 -4.973 1 86.94 337 GLY B C 1
ATOM 5925 O O . GLY B 1 337 ? -21.516 2.553 -5.934 1 86.94 337 GLY B O 1
ATOM 5926 N N . THR B 1 338 ? -21.469 2.893 -3.762 1 83.69 338 THR B N 1
ATOM 5927 C CA . THR B 1 338 ? -21.75 1.497 -3.438 1 83.69 338 THR B CA 1
ATOM 5928 C C . THR B 1 338 ? -22.906 1.392 -2.439 1 83.69 338 THR B C 1
ATOM 5930 O O . THR B 1 338 ? -22.828 1.941 -1.339 1 83.69 338 THR B O 1
ATOM 5933 N N . PRO B 1 339 ? -23.906 0.672 -2.779 1 84.31 339 PRO B N 1
ATOM 5934 C CA . PRO B 1 339 ? -25.078 0.594 -1.894 1 84.31 339 PRO B CA 1
ATOM 5935 C C . PRO B 1 339 ? -24.781 -0.151 -0.594 1 84.31 339 PRO B C 1
ATOM 5937 O O . PRO B 1 339 ? -25.281 0.225 0.466 1 84.31 339 PRO B O 1
ATOM 5940 N N . ASP B 1 340 ? -23.984 -1.188 -0.654 1 88.38 340 ASP B N 1
ATOM 5941 C CA . ASP B 1 340 ? -23.609 -1.929 0.547 1 88.38 340 ASP B CA 1
ATOM 5942 C C . ASP B 1 340 ? -22.562 -1.166 1.359 1 88.38 340 ASP B C 1
ATOM 5944 O O . ASP B 1 340 ? -21.406 -1.048 0.941 1 88.38 340 ASP B O 1
ATOM 5948 N N . THR B 1 341 ? -23 -0.745 2.551 1 93.94 341 THR B N 1
ATOM 5949 C CA . THR B 1 341 ? -22.156 0.127 3.365 1 93.94 341 THR B CA 1
ATOM 5950 C C . THR B 1 341 ? -20.875 -0.585 3.773 1 93.94 341 THR B C 1
ATOM 5952 O O . THR B 1 341 ? -19.797 -0.002 3.713 1 93.94 341 THR B O 1
ATOM 5955 N N . GLY B 1 342 ? -21.062 -1.826 4.164 1 93.38 342 GLY B N 1
ATOM 5956 C CA . GLY B 1 342 ? -19.875 -2.588 4.527 1 93.38 342 GLY B CA 1
ATOM 5957 C C . GLY B 1 342 ? -18.875 -2.732 3.385 1 93.38 342 GLY B C 1
ATOM 5958 O O . GLY B 1 342 ? -17.672 -2.576 3.58 1 93.38 342 GLY B O 1
ATOM 5959 N N . TYR B 1 343 ? -19.375 -2.996 2.221 1 90.06 343 TYR B N 1
ATOM 5960 C CA . TYR B 1 343 ? -18.547 -3.119 1.033 1 90.06 343 TYR B CA 1
ATOM 5961 C C . TYR B 1 343 ? -17.891 -1.786 0.684 1 90.06 343 TYR B C 1
ATOM 5963 O O . TYR B 1 343 ? -16.719 -1.738 0.323 1 90.06 343 TYR B O 1
ATOM 5971 N N . ALA B 1 344 ? -18.641 -0.702 0.791 1 93.94 344 ALA B N 1
ATOM 5972 C CA . ALA B 1 344 ? -18.125 0.638 0.501 1 93.94 344 ALA B CA 1
ATOM 5973 C C . ALA B 1 344 ? -16.938 0.982 1.396 1 93.94 344 ALA B C 1
ATOM 5975 O O . ALA B 1 344 ? -15.945 1.54 0.929 1 93.94 344 ALA B O 1
ATOM 5976 N N . LEU B 1 345 ? -17.062 0.602 2.666 1 97.38 345 LEU B N 1
ATOM 5977 C CA . LEU B 1 345 ? -16 0.914 3.617 1 97.38 345 LEU B CA 1
ATOM 5978 C C . LEU B 1 345 ? -14.75 0.1 3.32 1 97.38 345 LEU B C 1
ATOM 5980 O O . LEU B 1 345 ? -13.633 0.597 3.471 1 97.38 345 LEU B O 1
ATOM 5984 N N . ARG B 1 346 ? -14.922 -1.079 2.867 1 94.62 346 ARG B N 1
ATOM 5985 C CA . ARG B 1 346 ? -13.781 -1.909 2.492 1 94.62 346 ARG B CA 1
ATOM 5986 C C . ARG B 1 346 ? -13.125 -1.397 1.214 1 94.62 346 ARG B C 1
ATOM 5988 O O . ARG B 1 346 ? -11.914 -1.499 1.049 1 94.62 346 ARG B O 1
ATOM 5995 N N . GLU B 1 347 ? -13.898 -0.88 0.316 1 92.5 347 GLU B N 1
ATOM 5996 C CA . GLU B 1 347 ? -13.352 -0.25 -0.881 1 92.5 347 GLU B CA 1
ATOM 5997 C C . GLU B 1 347 ? -12.484 0.955 -0.525 1 92.5 347 GLU B C 1
ATOM 5999 O O . GLU B 1 347 ? -11.398 1.13 -1.079 1 92.5 347 GLU B O 1
ATOM 6004 N N . TYR B 1 348 ? -13.008 1.75 0.403 1 97.06 348 TYR B N 1
ATOM 6005 C CA . TYR B 1 348 ? -12.242 2.879 0.923 1 97.06 348 TYR B CA 1
ATOM 6006 C C . TYR B 1 348 ? -10.898 2.422 1.484 1 97.06 348 TYR B C 1
ATOM 6008 O O . TYR B 1 348 ? -9.859 2.98 1.146 1 97.06 348 TYR B O 1
ATOM 6016 N N . GLU B 1 349 ? -10.938 1.414 2.242 1 97.69 349 GLU B N 1
ATOM 6017 C CA . GLU B 1 349 ? -9.742 0.848 2.857 1 97.69 349 GLU B CA 1
ATOM 6018 C C . GLU B 1 349 ? -8.766 0.337 1.801 1 97.69 349 GLU B C 1
ATOM 6020 O O . GLU B 1 349 ? -7.57 0.635 1.855 1 97.69 349 GLU B O 1
ATOM 6025 N N . ALA B 1 350 ? -9.25 -0.353 0.871 1 93.69 350 ALA B N 1
ATOM 6026 C CA . ALA B 1 350 ? -8.414 -0.958 -0.164 1 93.69 350 ALA B CA 1
ATOM 6027 C C . ALA B 1 350 ? -7.742 0.111 -1.021 1 93.69 350 ALA B C 1
ATOM 6029 O O . ALA B 1 350 ? -6.668 -0.12 -1.582 1 93.69 350 ALA B O 1
ATOM 6030 N N . GLU B 1 351 ? -8.375 1.237 -1.08 1 93.44 351 GLU B N 1
ATOM 6031 C CA . GLU B 1 351 ? -7.84 2.34 -1.872 1 93.44 351 GLU B CA 1
ATOM 6032 C C . GLU B 1 351 ? -6.801 3.129 -1.085 1 93.44 351 GLU B C 1
ATOM 6034 O O . GLU B 1 351 ? -5.723 3.436 -1.602 1 93.44 351 GLU B O 1
ATOM 6039 N N . ARG B 1 352 ? -7.07 3.41 0.131 1 96.81 352 ARG B N 1
ATOM 6040 C CA . ARG B 1 352 ? -6.309 4.426 0.851 1 96.81 352 ARG B CA 1
ATOM 6041 C C . ARG B 1 352 ? -5.215 3.787 1.699 1 96.81 352 ARG B C 1
ATOM 6043 O O . ARG B 1 352 ? -4.121 4.34 1.828 1 96.81 352 ARG B O 1
ATOM 6050 N N . LEU B 1 353 ? -5.48 2.633 2.279 1 97.62 353 LEU B N 1
ATOM 6051 C CA . LEU B 1 353 ? -4.531 2.014 3.199 1 97.62 353 LEU B CA 1
ATOM 6052 C C . LEU B 1 353 ? -3.189 1.774 2.518 1 97.62 353 LEU B C 1
ATOM 6054 O O . LEU B 1 353 ? -2.152 2.229 3.004 1 97.62 353 LEU B O 1
ATOM 6058 N N . PRO B 1 354 ? -3.18 1.164 1.328 1 94.88 354 PRO B N 1
ATOM 6059 C CA . PRO B 1 354 ? -1.89 0.94 0.67 1 94.88 354 PRO B CA 1
ATOM 6060 C C . PRO B 1 354 ? -1.169 2.242 0.327 1 94.88 354 PRO B C 1
ATOM 6062 O O . PRO B 1 354 ? 0.043 2.354 0.531 1 94.88 354 PRO B O 1
ATOM 6065 N N . ARG B 1 355 ? -1.867 3.217 -0.123 1 93.12 355 ARG B N 1
ATOM 6066 C CA . ARG B 1 355 ? -1.262 4.484 -0.521 1 93.12 355 ARG B CA 1
ATOM 6067 C C . ARG B 1 355 ? -0.617 5.18 0.672 1 93.12 355 ARG B C 1
ATOM 6069 O O . ARG B 1 355 ? 0.519 5.652 0.583 1 93.12 355 ARG B O 1
ATOM 6076 N N . THR B 1 356 ? -1.341 5.227 1.737 1 96.38 356 THR B N 1
ATOM 6077 C CA . THR B 1 356 ? -0.824 5.93 2.906 1 96.38 356 THR B CA 1
ATOM 6078 C C . THR B 1 356 ? 0.282 5.121 3.578 1 96.38 356 THR B C 1
ATOM 6080 O O . THR B 1 356 ? 1.22 5.688 4.141 1 96.38 356 THR B O 1
ATOM 6083 N N . ALA B 1 357 ? 0.205 3.82 3.504 1 95.62 357 ALA B N 1
ATOM 6084 C CA . ALA B 1 357 ? 1.314 2.99 3.969 1 95.62 357 ALA B CA 1
ATOM 6085 C C . ALA B 1 357 ? 2.598 3.32 3.213 1 95.62 357 ALA B C 1
ATOM 6087 O O . ALA B 1 357 ? 3.674 3.398 3.809 1 95.62 357 ALA B O 1
ATOM 6088 N N . GLY B 1 358 ? 2.488 3.488 1.911 1 93.56 358 GLY B N 1
ATOM 6089 C CA . GLY B 1 358 ? 3.635 3.875 1.104 1 93.56 358 GLY B CA 1
ATOM 6090 C C . GLY B 1 358 ? 4.273 5.176 1.557 1 93.56 358 GLY B C 1
ATOM 6091 O O . GLY B 1 358 ? 5.5 5.281 1.618 1 93.56 358 GLY B O 1
ATOM 6092 N N . ILE B 1 359 ? 3.453 6.121 1.894 1 93.69 359 ILE B N 1
ATOM 6093 C CA . ILE B 1 359 ? 3.938 7.422 2.342 1 93.69 359 ILE B CA 1
ATOM 6094 C C . ILE B 1 359 ? 4.641 7.277 3.689 1 93.69 359 ILE B C 1
ATOM 6096 O O . ILE B 1 359 ? 5.734 7.812 3.889 1 93.69 359 ILE B O 1
ATOM 6100 N N . VAL B 1 360 ? 4 6.527 4.621 1 95.25 360 VAL B N 1
ATOM 6101 C CA . VAL B 1 360 ? 4.566 6.316 5.949 1 95.25 360 VAL B CA 1
ATOM 6102 C C . VAL B 1 360 ? 5.949 5.688 5.828 1 95.25 360 VAL B C 1
ATOM 6104 O O . VAL B 1 360 ? 6.914 6.176 6.422 1 95.25 360 VAL B O 1
ATOM 6107 N N . LEU B 1 361 ? 6.109 4.688 5.016 1 93.69 361 LEU B N 1
ATOM 6108 C CA . LEU B 1 361 ? 7.359 3.947 4.883 1 93.69 361 LEU B CA 1
ATOM 6109 C C . LEU B 1 361 ? 8.422 4.793 4.191 1 93.69 361 LEU B C 1
ATOM 6111 O O . LEU B 1 361 ? 9.594 4.766 4.574 1 93.69 361 LEU B O 1
ATOM 6115 N N . ARG B 1 362 ? 8.055 5.582 3.271 1 91 362 ARG B N 1
ATOM 6116 C CA . ARG B 1 362 ? 9.008 6.414 2.549 1 91 362 ARG B CA 1
ATOM 6117 C C . ARG B 1 362 ? 9.469 7.59 3.406 1 91 362 ARG B C 1
ATOM 6119 O O . ARG B 1 362 ? 10.617 8.023 3.312 1 91 362 ARG B O 1
ATOM 6126 N N . ASN B 1 363 ? 8.508 8.094 4.207 1 91.69 363 ASN B N 1
ATOM 6127 C CA . ASN B 1 363 ? 8.891 9.172 5.117 1 91.69 363 ASN B CA 1
ATOM 6128 C C . ASN B 1 363 ? 10 8.742 6.066 1 91.69 363 ASN B C 1
ATOM 6130 O O . ASN B 1 363 ? 10.844 9.555 6.457 1 91.69 363 ASN B O 1
ATOM 6134 N N . ARG B 1 364 ? 10.086 7.48 6.348 1 90.94 364 ARG B N 1
ATOM 6135 C CA . ARG B 1 364 ? 11.125 6.949 7.23 1 90.94 364 ARG B CA 1
ATOM 6136 C C . ARG B 1 364 ? 12.492 6.98 6.551 1 90.94 364 ARG B C 1
ATOM 6138 O O . ARG B 1 364 ? 13.523 6.84 7.211 1 90.94 364 ARG B O 1
ATOM 6145 N N . MET B 1 365 ? 12.406 7.137 5.23 1 88.38 365 MET B N 1
ATOM 6146 C CA . MET B 1 365 ? 13.633 7.219 4.441 1 88.38 365 MET B CA 1
ATOM 6147 C C . MET B 1 365 ? 13.852 8.633 3.914 1 88.38 365 MET B C 1
ATOM 6149 O O . MET B 1 365 ? 14.328 8.82 2.793 1 88.38 365 MET B O 1
ATOM 6153 N N . ASN B 1 366 ? 13.391 9.641 4.531 1 85.25 366 ASN B N 1
ATOM 6154 C CA . ASN B 1 366 ? 13.562 11.07 4.305 1 85.25 366 ASN B CA 1
ATOM 6155 C C . ASN B 1 366 ? 12.719 11.555 3.133 1 85.25 366 ASN B C 1
ATOM 6157 O O . ASN B 1 366 ? 12.719 12.75 2.822 1 85.25 366 ASN B O 1
ATOM 6161 N N . GLY B 1 367 ? 12.047 10.734 2.465 1 82.19 367 GLY B N 1
ATOM 6162 C CA . GLY B 1 367 ? 11.172 11.188 1.396 1 82.19 367 GLY B CA 1
ATOM 6163 C C . GLY B 1 367 ? 11.867 12.094 0.401 1 82.19 367 GLY B C 1
ATOM 6164 O O . GLY B 1 367 ? 12.945 11.766 -0.099 1 82.19 367 GLY B O 1
ATOM 6165 N N . PRO B 1 368 ? 11.273 13.25 0.112 1 81.5 368 PRO B N 1
ATOM 6166 C CA . PRO B 1 368 ? 11.859 14.211 -0.822 1 81.5 368 PRO B CA 1
ATOM 6167 C C . PRO B 1 368 ? 13.094 14.906 -0.251 1 81.5 368 PRO B C 1
ATOM 6169 O O . PRO B 1 368 ? 13.906 15.453 -1.005 1 81.5 368 PRO B O 1
ATOM 6172 N N . GLU B 1 369 ? 13.234 14.867 0.976 1 89.44 369 GLU B N 1
ATOM 6173 C CA . GLU B 1 369 ? 14.352 15.539 1.643 1 89.44 369 GLU B CA 1
ATOM 6174 C C . GLU B 1 369 ? 15.625 14.711 1.543 1 89.44 369 GLU B C 1
ATOM 6176 O O . GLU B 1 369 ? 16.688 15.133 2.016 1 89.44 369 GLU B O 1
ATOM 6181 N N . GLN B 1 370 ? 15.5 13.617 0.839 1 89.19 370 GLN B N 1
ATOM 6182 C CA . GLN B 1 370 ? 16.656 12.758 0.632 1 89.19 370 GLN B CA 1
ATOM 6183 C C . GLN B 1 370 ? 17.781 13.508 -0.082 1 89.19 370 GLN B C 1
ATOM 6185 O O . GLN B 1 370 ? 18.953 13.227 0.136 1 89.19 370 GLN B O 1
ATOM 6190 N N . VAL B 1 371 ? 17.453 14.523 -0.874 1 93 371 VAL B N 1
ATOM 6191 C CA . VAL B 1 371 ? 18.438 15.281 -1.634 1 93 371 VAL B CA 1
ATOM 6192 C C . VAL B 1 371 ? 19.359 16.047 -0.677 1 93 371 VAL B C 1
ATOM 6194 O O . VAL B 1 371 ? 20.531 16.234 -0.962 1 93 371 VAL B O 1
ATOM 6197 N N . MET B 1 372 ? 18.828 16.453 0.421 1 95.81 372 MET B N 1
ATOM 6198 C CA . MET B 1 372 ? 19.625 17.156 1.425 1 95.81 372 MET B CA 1
ATOM 6199 C C . MET B 1 372 ? 20.641 16.219 2.062 1 95.81 372 MET B C 1
ATOM 6201 O O . MET B 1 372 ? 21.797 16.594 2.285 1 95.81 372 MET B O 1
ATOM 6205 N N . GLN B 1 373 ? 20.172 15.008 2.307 1 93.38 373 GLN B N 1
ATOM 6206 C CA . GLN B 1 373 ? 21.078 14.016 2.881 1 93.38 373 GLN B CA 1
ATOM 6207 C C . GLN B 1 373 ? 22.172 13.641 1.896 1 93.38 373 GLN B C 1
ATOM 6209 O O . GLN B 1 373 ? 23.344 13.477 2.287 1 93.38 373 GLN B O 1
ATOM 6214 N N . LEU B 1 374 ? 21.844 13.5 0.683 1 92.38 374 LEU B N 1
ATOM 6215 C CA . LEU B 1 374 ? 22.828 13.172 -0.355 1 92.38 374 LEU B CA 1
ATOM 6216 C C . LEU B 1 374 ? 23.891 14.266 -0.466 1 92.38 374 LEU B C 1
ATOM 6218 O O . LEU B 1 374 ? 25.078 13.969 -0.583 1 92.38 374 LEU B O 1
ATOM 6222 N N . ALA B 1 375 ? 23.438 15.492 -0.448 1 96.19 375 ALA B N 1
ATOM 6223 C CA . ALA B 1 375 ? 24.375 16.609 -0.507 1 96.19 375 ALA B CA 1
ATOM 6224 C C . ALA B 1 375 ? 25.328 16.578 0.684 1 96.19 375 ALA B C 1
ATOM 6226 O O . ALA B 1 375 ? 26.531 16.859 0.537 1 96.19 375 ALA B O 1
ATOM 6227 N N . GLU B 1 376 ? 24.797 16.266 1.842 1 96.38 376 GLU B N 1
ATOM 6228 C CA . GLU B 1 376 ? 25.609 16.188 3.047 1 96.38 376 GLU B CA 1
ATOM 6229 C C . GLU B 1 376 ? 26.656 15.07 2.934 1 96.38 376 GLU B C 1
ATOM 6231 O O . GLU B 1 376 ? 27.797 15.242 3.338 1 96.38 376 GLU B O 1
ATOM 6236 N N . GLU B 1 377 ? 26.281 13.969 2.406 1 93.81 377 GLU B N 1
ATOM 6237 C CA . GLU B 1 377 ? 27.156 12.805 2.295 1 93.81 377 GLU B CA 1
ATOM 6238 C C . GLU B 1 377 ? 28.219 13.008 1.22 1 93.81 377 GLU B C 1
ATOM 6240 O O . GLU B 1 377 ? 29.375 12.609 1.396 1 93.81 377 GLU B O 1
ATOM 6245 N N . ARG B 1 378 ? 27.844 13.633 0.168 1 95 378 ARG B N 1
ATOM 6246 C CA . ARG B 1 378 ? 28.719 13.719 -1 1 95 378 ARG B CA 1
ATOM 6247 C C . ARG B 1 378 ? 29.562 14.992 -0.964 1 95 378 ARG B C 1
ATOM 6249 O O . ARG B 1 378 ? 30.656 15.039 -1.532 1 95 378 ARG B O 1
ATOM 6256 N N . ALA B 1 379 ? 29.031 16.047 -0.318 1 97.06 379 ALA B N 1
ATOM 6257 C CA . ALA B 1 379 ? 29.734 17.344 -0.247 1 97.06 379 ALA B CA 1
ATOM 6258 C C . ALA B 1 379 ? 29.5 18.016 1.104 1 97.06 379 ALA B C 1
ATOM 6260 O O . ALA B 1 379 ? 28.984 19.125 1.17 1 97.06 379 ALA B O 1
ATOM 6261 N N . PRO B 1 380 ? 30 17.406 2.166 1 95.56 380 PRO B N 1
ATOM 6262 C CA . PRO B 1 380 ? 29.75 17.922 3.514 1 95.56 380 PRO B CA 1
ATOM 6263 C C . PRO B 1 380 ? 30.328 19.328 3.725 1 95.56 380 PRO B C 1
ATOM 6265 O O . PRO B 1 380 ? 29.875 20.062 4.602 1 95.56 380 PRO B O 1
ATOM 6268 N N . GLN B 1 381 ? 31.297 19.719 2.914 1 96.06 381 GLN B N 1
ATOM 6269 C CA . GLN B 1 381 ? 31.938 21.031 3.07 1 96.06 381 GLN B CA 1
ATOM 6270 C C . GLN B 1 381 ? 31.359 22.031 2.08 1 96.06 381 GLN B C 1
ATOM 6272 O O . GLN B 1 381 ? 31.875 23.156 1.957 1 96.06 381 GLN B O 1
ATOM 6277 N N . GLY B 1 382 ? 30.344 21.672 1.478 1 96.38 382 GLY B N 1
ATOM 6278 C CA . GLY B 1 382 ? 29.75 22.562 0.485 1 96.38 382 GLY B CA 1
ATOM 6279 C C . GLY B 1 382 ? 30.156 22.219 -0.936 1 96.38 382 GLY B C 1
ATOM 6280 O O . GLY B 1 382 ? 30.812 21.203 -1.173 1 96.38 382 GLY B O 1
ATOM 6281 N N . PHE B 1 383 ? 29.594 22.969 -1.877 1 97.19 383 PHE B N 1
ATOM 6282 C CA . PHE B 1 383 ? 29.859 22.672 -3.281 1 97.19 383 PHE B CA 1
ATOM 6283 C C . PHE B 1 383 ? 29.875 23.969 -4.102 1 97.19 383 PHE B C 1
ATOM 6285 O O . PHE B 1 383 ? 29.234 24.953 -3.725 1 97.19 383 PHE B O 1
ATOM 6292 N N . ALA B 1 384 ? 30.609 23.953 -5.156 1 95.94 384 ALA B N 1
ATOM 6293 C CA . ALA B 1 384 ? 30.594 25.062 -6.113 1 95.94 384 ALA B CA 1
ATOM 6294 C C . ALA B 1 384 ? 29.438 24.938 -7.098 1 95.94 384 ALA B C 1
ATOM 6296 O O . ALA B 1 384 ? 28.859 25.938 -7.516 1 95.94 384 ALA B O 1
ATOM 6297 N N . ASP B 1 385 ? 29.156 23.672 -7.453 1 96.06 385 ASP B N 1
ATOM 6298 C CA . ASP B 1 385 ? 28.094 23.328 -8.398 1 96.06 385 ASP B CA 1
ATOM 6299 C C . ASP B 1 385 ? 27.359 22.062 -7.973 1 96.06 385 ASP B C 1
ATOM 6301 O O . ASP B 1 385 ? 27.938 20.984 -7.98 1 96.06 385 ASP B O 1
ATOM 6305 N N . ILE B 1 386 ? 26.109 22.203 -7.715 1 96.62 386 ILE B N 1
ATOM 6306 C CA . ILE B 1 386 ? 25.312 21.109 -7.191 1 96.62 386 ILE B CA 1
ATOM 6307 C C . ILE B 1 386 ? 25.25 19.984 -8.227 1 96.62 386 ILE B C 1
ATOM 6309 O O . ILE B 1 386 ? 25.219 18.797 -7.867 1 96.62 386 ILE B O 1
ATOM 6313 N N . ASP B 1 387 ? 25.328 20.297 -9.5 1 95 387 ASP B N 1
ATOM 6314 C CA . ASP B 1 387 ? 25.203 19.312 -10.562 1 95 387 ASP B CA 1
ATOM 6315 C C . ASP B 1 387 ? 26.391 18.344 -10.562 1 95 387 ASP B C 1
ATOM 6317 O O . ASP B 1 387 ? 26.297 17.234 -11.078 1 95 387 ASP B O 1
ATOM 6321 N N . GLN B 1 388 ? 27.484 18.781 -9.969 1 95.5 388 GLN B N 1
ATOM 6322 C CA . GLN B 1 388 ? 28.656 17.922 -9.852 1 95.5 388 GLN B CA 1
ATOM 6323 C C . GLN B 1 388 ? 28.547 17 -8.648 1 95.5 388 GLN B C 1
ATOM 6325 O O . GLN B 1 388 ? 29.281 16.016 -8.547 1 95.5 388 GLN B O 1
ATOM 6330 N N . VAL B 1 389 ? 27.688 17.391 -7.766 1 95.81 389 VAL B N 1
ATOM 6331 C CA . VAL B 1 389 ? 27.5 16.609 -6.555 1 95.81 389 VAL B CA 1
ATOM 6332 C C . VAL B 1 389 ? 26.359 15.602 -6.766 1 95.81 389 VAL B C 1
ATOM 6334 O O . VAL B 1 389 ? 26.5 14.422 -6.445 1 95.81 389 VAL B O 1
ATOM 6337 N N . ILE B 1 390 ? 25.281 16.125 -7.273 1 95.25 390 ILE B N 1
ATOM 6338 C CA . ILE B 1 390 ? 24.094 15.336 -7.617 1 95.25 390 ILE B CA 1
ATOM 6339 C C . ILE B 1 390 ? 23.625 15.711 -9.016 1 95.25 390 ILE B C 1
ATOM 6341 O O . ILE B 1 390 ? 23.078 16.797 -9.227 1 95.25 390 ILE B O 1
ATOM 6345 N N . PRO B 1 391 ? 23.688 14.75 -9.906 1 94.62 391 PRO B N 1
ATOM 6346 C CA . PRO B 1 391 ? 23.219 15.062 -11.25 1 94.62 391 PRO B CA 1
ATOM 6347 C C . PRO B 1 391 ? 21.766 15.5 -11.281 1 94.62 391 PRO B C 1
ATOM 6349 O O . PRO B 1 391 ? 20.938 14.953 -10.539 1 94.62 391 PRO B O 1
ATOM 6352 N N . ARG B 1 392 ? 21.438 16.422 -12.141 1 92.62 392 ARG B N 1
ATOM 6353 C CA . ARG B 1 392 ? 20.109 17.016 -12.25 1 92.62 392 ARG B CA 1
ATOM 6354 C C . ARG B 1 392 ? 19.047 15.945 -12.453 1 92.62 392 ARG B C 1
ATOM 6356 O O . ARG B 1 392 ? 17.969 16 -11.852 1 92.62 392 ARG B O 1
ATOM 6363 N N . ALA B 1 393 ? 19.344 14.992 -13.25 1 90.69 393 ALA B N 1
ATOM 6364 C CA . ALA B 1 393 ? 18.391 13.914 -13.531 1 90.69 393 ALA B CA 1
ATOM 6365 C C . ALA B 1 393 ? 18.047 13.141 -12.266 1 90.69 393 ALA B C 1
ATOM 6367 O O . ALA B 1 393 ? 16.906 12.695 -12.094 1 90.69 393 ALA B O 1
ATOM 6368 N N . GLU B 1 394 ? 19.031 13.016 -11.445 1 89.12 394 GLU B N 1
ATOM 6369 C CA . GLU B 1 394 ? 18.812 12.328 -10.172 1 89.12 394 GLU B CA 1
ATOM 6370 C C . GLU B 1 394 ? 17.906 13.148 -9.25 1 89.12 394 GLU B C 1
ATOM 6372 O O . GLU B 1 394 ? 16.984 12.602 -8.633 1 89.12 394 GLU B O 1
ATOM 6377 N N . LEU B 1 395 ? 18.109 14.375 -9.211 1 91.19 395 LEU B N 1
ATOM 6378 C CA . LEU B 1 395 ? 17.297 15.273 -8.406 1 91.19 395 LEU B CA 1
ATOM 6379 C C . LEU B 1 395 ? 15.852 15.273 -8.883 1 91.19 395 LEU B C 1
ATOM 6381 O O . LEU B 1 395 ? 14.922 15.172 -8.078 1 91.19 395 LEU B O 1
ATOM 6385 N N . GLU B 1 396 ? 15.641 15.312 -10.133 1 88.56 396 GLU B N 1
ATOM 6386 C CA . GLU B 1 396 ? 14.312 15.312 -10.734 1 88.56 396 GLU B CA 1
ATOM 6387 C C . GLU B 1 396 ? 13.586 13.992 -10.469 1 88.56 396 GLU B C 1
ATOM 6389 O O . GLU B 1 396 ? 12.383 13.984 -10.195 1 88.56 396 GLU B O 1
ATOM 6394 N N . ALA B 1 397 ? 14.328 12.969 -10.5 1 83.56 397 ALA B N 1
ATOM 6395 C CA . ALA B 1 397 ? 13.75 11.648 -10.273 1 83.56 397 ALA B CA 1
ATOM 6396 C C . ALA B 1 397 ? 13.25 11.5 -8.844 1 83.56 397 ALA B C 1
ATOM 6398 O O . ALA B 1 397 ? 12.18 10.938 -8.602 1 83.56 397 ALA B O 1
ATOM 6399 N N . ILE B 1 398 ? 14.047 12.023 -7.965 1 83.62 398 ILE B N 1
ATOM 6400 C CA . ILE B 1 398 ? 13.68 11.945 -6.555 1 83.62 398 ILE B CA 1
ATOM 6401 C C . ILE B 1 398 ? 12.422 12.766 -6.309 1 83.62 398 ILE B C 1
ATOM 6403 O O . ILE B 1 398 ? 11.484 12.297 -5.652 1 83.62 398 ILE B O 1
ATOM 6407 N N . SER B 1 399 ? 12.367 13.891 -6.863 1 83.94 399 SER B N 1
ATOM 6408 C CA . SER B 1 399 ? 11.211 14.766 -6.723 1 83.94 399 SER B CA 1
ATOM 6409 C C . SER B 1 399 ? 9.969 14.141 -7.336 1 83.94 399 SER B C 1
ATOM 6411 O O . SER B 1 399 ? 8.906 14.109 -6.707 1 83.94 399 SER B O 1
ATOM 6413 N N . LEU B 1 400 ? 10.086 13.609 -8.477 1 78.31 400 LEU B N 1
ATOM 6414 C CA . LEU B 1 400 ? 8.961 13.031 -9.203 1 78.31 400 LEU B CA 1
ATOM 6415 C C . LEU B 1 400 ? 8.422 11.797 -8.484 1 78.31 400 LEU B C 1
ATOM 6417 O O . LEU B 1 400 ? 7.211 11.625 -8.359 1 78.31 400 LEU B O 1
ATOM 6421 N N . ARG B 1 401 ? 9.273 11 -8.023 1 78.81 401 ARG B N 1
ATOM 6422 C CA . ARG B 1 401 ? 8.883 9.781 -7.328 1 78.81 401 ARG B CA 1
ATOM 6423 C C . ARG B 1 401 ? 8.031 10.109 -6.098 1 78.81 401 ARG B C 1
ATOM 6425 O O . ARG B 1 401 ? 7.043 9.43 -5.824 1 78.81 401 ARG B O 1
ATOM 6432 N N . TYR B 1 402 ? 8.406 11.086 -5.492 1 78.44 402 TYR B N 1
ATOM 6433 C CA . TYR B 1 402 ? 7.68 11.438 -4.277 1 78.44 402 TYR B CA 1
ATOM 6434 C C . TYR B 1 402 ? 6.316 12.031 -4.613 1 78.44 402 TYR B C 1
ATOM 6436 O O . TYR B 1 402 ? 5.324 11.75 -3.941 1 78.44 402 TYR B O 1
ATOM 6444 N N . LYS B 1 403 ? 6.23 12.82 -5.621 1 78.38 403 LYS B N 1
ATOM 6445 C CA . LYS B 1 403 ? 4.965 13.422 -6.039 1 78.38 403 LYS B CA 1
ATOM 6446 C C . LYS B 1 403 ? 3.967 12.344 -6.461 1 78.38 403 LYS B C 1
ATOM 6448 O O . LYS B 1 403 ? 2.779 12.438 -6.145 1 78.38 403 LYS B O 1
ATOM 6453 N N . GLN B 1 404 ? 4.449 11.352 -7.086 1 75.44 404 GLN B N 1
ATOM 6454 C CA . GLN B 1 404 ? 3.602 10.242 -7.512 1 75.44 404 GLN B CA 1
ATOM 6455 C C . GLN B 1 404 ? 3.086 9.453 -6.312 1 75.44 404 GLN B C 1
ATOM 6457 O O . GLN B 1 404 ? 1.909 9.086 -6.258 1 75.44 404 GLN B O 1
ATOM 6462 N N . LEU B 1 405 ? 3.904 9.344 -5.445 1 74.06 405 LEU B N 1
ATOM 6463 C CA . LEU B 1 405 ? 3.561 8.602 -4.242 1 74.06 405 LEU B CA 1
ATOM 6464 C C . LEU B 1 405 ? 2.5 9.336 -3.43 1 74.06 405 LEU B C 1
ATOM 6466 O O . LEU B 1 405 ? 1.541 8.727 -2.951 1 74.06 405 LEU B O 1
ATOM 6470 N N . ALA B 1 406 ? 2.703 10.625 -3.355 1 75.94 406 ALA B N 1
ATOM 6471 C CA . ALA B 1 406 ? 1.837 11.43 -2.504 1 75.94 406 ALA B CA 1
ATOM 6472 C C . ALA B 1 406 ? 0.564 11.836 -3.242 1 75.94 406 ALA B C 1
ATOM 6474 O O . ALA B 1 406 ? -0.352 12.406 -2.645 1 75.94 406 ALA B O 1
ATOM 6475 N N . GLY B 1 407 ? 0.504 11.586 -4.52 1 69.69 407 GLY B N 1
ATOM 6476 C CA . GLY B 1 407 ? -0.725 11.742 -5.281 1 69.69 407 GLY B CA 1
ATOM 6477 C C . GLY B 1 407 ? -0.897 13.133 -5.855 1 69.69 407 GLY B C 1
ATOM 6478 O O . GLY B 1 407 ? -2.018 13.562 -6.145 1 69.69 407 GLY B O 1
ATOM 6479 N N . PHE B 1 408 ? 0.192 13.828 -5.996 1 72.12 408 PHE B N 1
ATOM 6480 C CA . PHE B 1 408 ? -0.029 15.18 -6.504 1 72.12 408 PHE B CA 1
ATOM 6481 C C . PHE B 1 408 ? 0.833 15.445 -7.73 1 72.12 408 PHE B C 1
ATOM 6483 O O . PHE B 1 408 ? 1.098 16.609 -8.07 1 72.12 408 PHE B O 1
ATOM 6490 N N . ASP B 1 409 ? 1.177 14.305 -8.219 1 72.81 409 ASP B N 1
ATOM 6491 C CA . ASP B 1 409 ? 1.79 14.555 -9.523 1 72.81 409 ASP B CA 1
ATOM 6492 C C . ASP B 1 409 ? 0.755 15.039 -10.531 1 72.81 409 ASP B C 1
ATOM 6494 O O . ASP B 1 409 ? -0.42 14.68 -10.453 1 72.81 409 ASP B O 1
ATOM 6498 N N . ARG B 1 410 ? 1.077 15.781 -11.422 1 64.94 410 ARG B N 1
ATOM 6499 C CA . ARG B 1 410 ? 0.181 16.5 -12.32 1 64.94 410 ARG B CA 1
ATOM 6500 C C . ARG B 1 410 ? -0.674 15.531 -13.125 1 64.94 410 ARG B C 1
ATOM 6502 O O . ARG B 1 410 ? -1.872 15.75 -13.312 1 64.94 410 ARG B O 1
ATOM 6509 N N . GLN B 1 411 ? -0.026 14.469 -13.562 1 61 411 GLN B N 1
ATOM 6510 C CA . GLN B 1 411 ? -0.737 13.516 -14.414 1 61 411 GLN B CA 1
ATOM 6511 C C . GLN B 1 411 ? -1.875 12.844 -13.648 1 61 411 GLN B C 1
ATOM 6513 O O . GLN B 1 411 ? -2.979 12.688 -14.172 1 61 411 GLN B O 1
ATOM 6518 N N . SER B 1 412 ? -1.662 12.602 -12.414 1 63.28 412 SER B N 1
ATOM 6519 C CA . SER B 1 412 ? -2.676 11.961 -11.578 1 63.28 412 SER B CA 1
ATOM 6520 C C . SER B 1 412 ? -3.803 12.93 -11.242 1 63.28 412 SER B C 1
ATOM 6522 O O . SER B 1 412 ? -4.957 12.523 -11.086 1 63.28 412 SER B O 1
ATOM 6524 N N . MET B 1 413 ? -3.441 14.148 -11.164 1 66.62 413 MET B N 1
ATOM 6525 C CA . MET B 1 413 ? -4.43 15.156 -10.797 1 66.62 413 MET B CA 1
ATOM 6526 C C . MET B 1 413 ? -5.301 15.531 -11.992 1 66.62 413 MET B C 1
ATOM 6528 O O . MET B 1 413 ? -6.453 15.938 -11.82 1 66.62 413 MET B O 1
ATOM 6532 N N . GLN B 1 414 ? -4.766 15.461 -13.172 1 54.09 414 GLN B N 1
ATOM 6533 C CA . GLN B 1 414 ? -5.512 15.812 -14.375 1 54.09 414 GLN B CA 1
ATOM 6534 C C . GLN B 1 414 ? -6.469 14.695 -14.773 1 54.09 414 GLN B C 1
ATOM 6536 O O . GLN B 1 414 ? -7.523 14.953 -15.359 1 54.09 414 GLN B O 1
ATOM 6541 N N . GLY B 1 415 ? -6.145 13.422 -14.57 1 50.19 415 GLY B N 1
ATOM 6542 C CA . GLY B 1 415 ? -6.969 12.297 -14.984 1 50.19 415 GLY B CA 1
ATOM 6543 C C . GLY B 1 415 ? -8.203 12.102 -14.125 1 50.19 415 GLY B C 1
ATOM 6544 O O . GLY B 1 415 ? -9.094 11.328 -14.477 1 50.19 415 GLY B O 1
ATOM 6545 N N . ARG B 1 416 ? -8.07 12.609 -12.984 1 48.59 416 ARG B N 1
ATOM 6546 C CA . ARG B 1 416 ? -9.219 12.461 -12.094 1 48.59 416 ARG B CA 1
ATOM 6547 C C . ARG B 1 416 ? -10.25 13.555 -12.359 1 48.59 416 ARG B C 1
ATOM 6549 O O . ARG B 1 416 ? -10.977 13.953 -11.445 1 48.59 416 ARG B O 1
ATOM 6556 N N . ARG B 1 417 ? -10.297 14.172 -13.594 1 34.22 417 ARG B N 1
ATOM 6557 C CA . ARG B 1 417 ? -11.391 15.078 -13.922 1 34.22 417 ARG B CA 1
ATOM 6558 C C . ARG B 1 417 ? -12.688 14.305 -14.156 1 34.22 417 ARG B C 1
ATOM 6560 O O . ARG B 1 417 ? -12.672 13.227 -14.742 1 34.22 417 ARG B O 1
#

Foldseek 3Di:
DEEEEEALALLRLLLLLVCLVVPYHYAYEAQAQDQALDDFKFKAAFLLVVSVVVSVCQVVQVQWWFQAFKEWEAELQRHTQDIDGGAVNNPHPGTMTIARRRVVSVVSVVVSCVRNNVRRYHYQKHWAAWPAQQLPAKTKGWIARRVVRDIDIDIGRAYEFPHALPTNHLCRVVVPDWAKFFLQKKKKKFKFKDQQFDPNRHWYKYHADAWIKTKGFTGPVQVVVRITIMIMMIMHGHDPPDDRRDPDFDQAAWDDLVVPLVVCCPVDDPGDDVSVRSVRGPTMGMGTQIWTQQDPAAGDNRYGYAFSSHTNAGPAPSQRSNLRSVLSVQLVVLVVVDVRNRVSRVVSCVPRSVLSNLVRVVVSVVQLSVSNNQCCVQPVPDDPDSCVSPNPVRNVVSVQVRCVSSQNDRVSVVVVD/DEEEEEALALLRLLLLLVCLVVPYHYAYEHQAQDQALDDFKFKAAFLLVVSVVVSVCQVVQVQWWFQAFKEWEAELQRHTQDIDGGAVNNPHPGTMTIARRRVVSVSSVVSSCVRNNVRRYHYQKHWAAWPAQQLPAKTKGWIARRVVRDIDIDIGRAYEFPHALPTNHLCRVVVPDWAKFFLQKKKKKFKFKDQQFDPNRHWYWYHADAWIKTKGFTGPVQVVVRITIMIMMIMHGHDPPDDRHDPDFDQAAWDQLVVPLVVSCPVDDPGDDVSVRSVRGPTMGMGTQIWTQQDPAAGDNRYGYAFSSHTNAGPAPSQRSNLRSVLSVQLVVLVVVDVRNRVSRVVSCVPRSVLSNLVRVVVSVVQLSVSNHQCCVQPVPDDPDSCVSPNPVRNVVSVQVRCVSSQNDRVSVVVVD

Solvent-accessible surface area (backbone atoms only — not comparable to full-atom values): 42318 Å² total; per-residue (Å²): 114,38,36,33,27,35,14,68,42,65,32,26,37,49,32,40,46,53,31,49,77,70,73,33,47,48,36,32,30,14,51,54,71,68,91,69,69,54,78,44,57,45,45,39,40,35,64,32,39,47,55,41,38,74,71,67,40,49,66,66,45,57,55,46,18,21,63,30,44,28,44,32,36,18,34,75,83,70,47,72,71,44,76,44,58,25,23,48,73,56,68,43,97,30,50,18,34,21,24,37,41,13,59,50,44,48,52,44,48,53,49,37,34,71,71,68,30,61,88,26,53,38,56,15,25,27,72,64,44,78,75,36,49,17,82,87,50,50,15,29,33,36,29,34,29,64,91,76,66,43,80,42,78,51,71,22,48,28,36,34,27,21,46,30,76,77,20,47,62,46,35,70,79,40,79,63,94,69,60,74,43,47,73,54,31,39,34,38,36,28,48,18,74,42,79,57,40,88,87,55,29,45,32,38,39,32,15,30,88,58,42,32,41,37,38,32,35,20,30,27,64,39,41,78,74,70,34,26,36,33,21,37,36,40,34,37,49,54,63,85,87,53,70,76,66,62,69,84,78,37,80,77,40,70,53,66,62,83,80,57,48,75,84,39,63,77,44,64,54,98,61,45,53,48,46,56,46,63,68,51,34,84,55,36,25,39,34,59,42,42,28,47,68,49,62,62,70,58,57,48,56,22,30,33,50,31,28,37,30,50,57,32,46,53,95,54,89,49,39,64,65,23,50,8,40,47,41,30,51,44,43,49,50,24,51,74,73,28,89,51,60,50,59,14,45,48,51,30,39,34,58,46,51,24,46,52,36,28,48,42,48,32,48,78,61,46,48,68,55,37,60,28,39,49,44,44,73,72,33,72,89,55,75,94,50,52,58,80,72,48,46,62,71,56,54,51,48,48,51,49,54,44,30,54,58,73,54,59,29,65,70,62,57,60,67,71,110,114,38,36,35,27,34,14,67,42,65,32,28,39,48,32,42,46,54,30,49,76,70,73,34,48,49,36,31,30,15,52,53,71,67,91,68,68,53,80,44,57,44,45,38,40,35,65,32,39,47,57,42,38,75,72,66,40,49,65,64,45,57,56,46,18,21,65,31,44,27,43,35,36,19,34,74,82,70,47,72,71,47,75,45,56,26,23,48,73,56,68,44,97,31,49,18,34,21,23,38,42,12,60,51,45,48,53,45,47,53,50,38,34,71,72,69,29,62,87,25,52,39,55,16,24,26,72,63,44,78,74,37,50,17,81,89,51,51,15,28,33,34,29,35,29,63,92,77,66,42,80,42,77,52,71,22,48,28,36,36,28,22,46,28,76,77,20,48,60,47,36,70,80,40,78,64,93,68,62,73,44,47,73,55,32,39,33,37,37,29,48,18,75,42,78,58,40,87,86,53,28,47,33,40,38,32,16,30,87,58,43,30,41,35,40,32,37,20,32,27,65,39,40,76,71,70,34,25,36,32,20,36,37,42,34,37,48,55,62,86,85,53,69,75,66,63,69,85,77,37,81,77,40,70,54,66,61,84,82,58,47,75,84,39,63,77,45,64,53,98,62,48,54,50,47,58,46,63,68,51,34,85,56,35,26,39,34,58,42,44,26,46,68,48,62,64,71,56,58,48,56,22,29,35,52,33,27,36,29,52,57,32,47,52,94,55,88,49,40,63,66,25,50,9,41,47,42,29,52,46,44,51,52,25,50,74,73,28,88,51,59,50,59,14,46,48,51,29,39,36,59,44,50,24,46,52,36,27,50,44,49,32,47,76,62,45,48,69,55,37,60,29,38,50,44,44,73,73,34,72,88,55,75,94,48,52,59,81,72,47,46,62,70,58,54,52,48,48,48,50,55,44,30,55,60,75,54,60,28,65,70,63,57,61,68,70,110

Sequence (834 aa):
MKIAIAGGGIGGLTLALLCHRHGIEAEVWEASETLRPLGVGINLLPHAVRILSELGLRDALADIAIETSSLSYYNKRGQRIWHEPRGLAAGYDWPQFSIHRGEFQMLLHRTAVERLGAGAVHTGHGFETVLDTGAGGQARFGLRRRSDNAEVEASADVLVGADGIHSAVRRHFYPTGDLPRFSRRLLWRAVTEAPPYLDGRSMFMAGHQDQKFVAYPISEPLRRQGRSLVNWIAELRVPDSVPDTPPRSDWNKQVDKSVFCAAFADWRWDWIDIPALIDGAEAIYEFPMVDKDPLPRWTFDRVTLLGDAAHPMYPIGSNGSAQAILDARYLLDSLLGTPDTGYALREYEAERLPRTAGIVLRNRMNGPEQVMQLAEERAPQGFADIDQVIPRAELEAISLRYKQLAGFDRQSMQGRRMKIAIAGGGIGGLTLALLCHRHGIEAEVWEASETLRPLGVGINLLPHAVRILSELGLRDALADIAIETSSLSYYNKRGQRIWHEPRGLAAGYDWPQFSIHRGEFQMLLHRTAVERLGAGAVHTGHGFETVLDTGAGGQARFGLRRRSDNAEVEASADVLVGADGIHSAVRRHFYPTGDLPRFSRRLLWRAVTEAPPYLDGRSMFMAGHQDQKFVAYPISEPLRRQGRSLVNWIAELRVPDSVPDTPPRSDWNKQVDKSVFCAAFADWRWDWIDIPALIDGAEAIYEFPMVDKDPLPRWTFDRVTLLGDAAHPMYPIGSNGSAQAILDARYLLDSLLGTPDTGYALREYEAERLPRTAGIVLRNRMNGPEQVMQLAEERAPQGFADIDQVIPRAELEAISLRYKQLAGFDRQSMQGRR

InterPro domains:
  IPR002938 FAD-binding domain [PF01494] (2-360)
  IPR036188 FAD/NAD(P)-binding domain superfamily [G3DSA:3.50.50.60] (3-356)
  IPR036188 FAD/NAD(P)-binding domain superfamily [SSF51905] (1-370)
  IPR050493 FAD-dependent Monooxygenases in Biosynthesis and Metabolism [PTHR13789] (2-402)

Secondary structure (DSSP, 8-state):
-EEEEE--SHHHHHHHHHHHHTT-EEEEE-S-SS------EEEE-HHHHHHHHHTT-HHHHHHHSEE--EEEEE-TTS-EEEEEE-GGGGT-SS--EEEEHHHHHHHHHHHHHHHH-GGGEETTEEEEEEEE--TTS-EEEEEEETTTTEEEEEEESEEEE---TT-HHHHHH-SSS-PEEEEEEEEEEEEEEEPPPTTSSEEEEEEETTEEEEEEE--HHHHHTT-EEEEEEEEEEPPTTS-SSPPP--TTEE--GGGTGGGGTT-B-SS-BHHHHHHT-S--EEEEEEEEPPPS---BTTEEE-GGGT----S-TT-HHHHHHHHHHHHHHHHHH-S-HHHHHHHHHHHHHHHHHHHHHHHTTTGGGHHHHHHHHH-TT--S-HHHHS-HHHHHHHHHHHHHHHT--HHHHHHT-/-EEEEE--SHHHHHHHHHHHHTT-EEEEE-S-SS------EEEE-HHHHHHHHHTT-HHHHHHHSEE--EEEEE-TTS-EEEEEE-GGGGT-SS--EEEEHHHHHHHHHHHHHHHH-GGGEETTEEEEEEEE--TTS-EEEEEEETTTTEEEEEEESEEEE---TT-HHHHHH-SSS-PEEEEEEEEEEEEEEEPPPTTSSEEEEEEETTEEEEEEE--HHHHHTT-EEEEEEEEEEPPTTS-SSPPP--TTEEE-GGGTGGGGTT-B-SS-BHHHHHHT-S-EEEEEEEEEPPPS---BTTEEE-GGGT----S-TT-HHHHHHHHHHHHHHHHHH-S-HHHHHHHHHHHHHHHHHHHHHHHTTTGGGHHHHHHHHH-TT--S-HHHHS-HHHHHHHHHHHHHHHT--HHHHHHT-

Nearest PDB structures (foldseek):
  2rgj-assembly1_A  TM=9.503E-01  e=6.461E-49  unclassified
  5tue-assembly1_A  TM=7.796E-01  e=1.674E-25  uncultured bacterium
  8twg-assembly1_B  TM=7.289E-01  e=5.165E-26  Legionella clemsonensis
  8twf-assembly1_C  TM=7.115E-01  e=3.563E-26  Legionella massiliensis
  5tui-assembly2_B  TM=7.548E-01  e=6.952E-25  uncultured bacterium

Organism: Cupriavidus necator (strain ATCC 17699 / DSM 428 / KCTC 22496 / NCIMB 10442 / H16 / Stanier 337) (NCBI:txid381666)